Protein AF-A0A9P6WPF7-F1 (afdb_monomer_lite)

Radius of gyration: 39.01 Å; chains: 1; bounding box: 81×75×138 Å

Structure (mmCIF, N/CA/C/O backbone):
data_AF-A0A9P6WPF7-F1
#
_entry.id   AF-A0A9P6WPF7-F1
#
loop_
_atom_site.group_PDB
_atom_site.id
_atom_site.type_symbol
_atom_site.label_atom_id
_atom_site.label_alt_id
_atom_site.label_comp_id
_atom_site.label_asym_id
_atom_site.label_entity_id
_atom_site.label_seq_id
_atom_site.pdbx_PDB_ins_code
_atom_site.Cartn_x
_atom_site.Cartn_y
_atom_site.Cartn_z
_atom_site.occupancy
_atom_site.B_iso_or_equiv
_atom_site.auth_seq_id
_atom_site.auth_comp_id
_atom_site.auth_asym_id
_atom_site.auth_atom_id
_atom_site.pdbx_PDB_model_num
ATOM 1 N N . MET A 1 1 ? -0.784 -3.445 45.641 1.00 51.50 1 MET A N 1
ATOM 2 C CA . MET A 1 1 ? -0.572 -2.788 44.332 1.00 51.50 1 MET A CA 1
ATOM 3 C C . MET A 1 1 ? -0.401 -1.273 44.455 1.00 51.50 1 MET A C 1
ATOM 5 O O . MET A 1 1 ? 0.181 -0.705 43.544 1.00 51.50 1 MET A O 1
ATOM 9 N N . SER A 1 2 ? -0.755 -0.636 45.581 1.00 35.84 2 SER A N 1
ATOM 10 C CA . SER A 1 2 ? -0.239 0.691 45.957 1.00 35.84 2 SER A CA 1
ATOM 11 C C . SER A 1 2 ? 1.287 0.614 46.160 1.00 35.84 2 SER A C 1
ATOM 13 O O . SER A 1 2 ? 1.748 0.142 47.199 1.00 35.84 2 SER A O 1
ATOM 15 N N . GLY A 1 3 ? 2.072 0.942 45.130 1.00 53.19 3 GLY A N 1
ATOM 16 C CA . GLY A 1 3 ? 3.541 0.853 45.170 1.00 53.19 3 GLY A CA 1
ATOM 17 C C . GLY A 1 3 ? 4.231 0.314 43.912 1.00 53.19 3 GLY A C 1
ATOM 18 O O . GLY A 1 3 ? 5.426 0.030 43.970 1.00 53.19 3 GLY A O 1
ATOM 19 N N . TYR A 1 4 ? 3.532 0.143 42.781 1.00 70.38 4 TYR A N 1
ATOM 20 C CA . TYR A 1 4 ? 4.222 -0.135 41.517 1.00 70.38 4 TYR A CA 1
ATOM 21 C C . TYR A 1 4 ? 5.021 1.100 41.087 1.00 70.38 4 TYR A C 1
ATOM 23 O O . TYR A 1 4 ? 4.445 2.156 40.841 1.00 70.38 4 TYR A O 1
ATOM 31 N N . LYS A 1 5 ? 6.346 0.966 41.003 1.00 80.81 5 LYS A N 1
ATOM 32 C CA . LYS A 1 5 ? 7.241 2.013 40.505 1.00 80.81 5 LYS A CA 1
ATOM 33 C C . LYS A 1 5 ? 7.615 1.693 39.060 1.00 80.81 5 LYS A C 1
ATOM 35 O O . LYS A 1 5 ? 8.109 0.590 38.797 1.00 80.81 5 LYS A O 1
ATOM 40 N N . LEU A 1 6 ? 7.365 2.645 38.159 1.00 87.19 6 LEU A N 1
ATOM 41 C CA . LEU A 1 6 ? 7.835 2.572 36.777 1.00 87.19 6 LEU A CA 1
ATOM 42 C C . LEU A 1 6 ? 9.367 2.456 36.765 1.00 87.19 6 LEU A C 1
ATOM 44 O O . LEU A 1 6 ? 10.051 3.111 37.559 1.00 87.19 6 LEU A O 1
ATOM 48 N N . GLN A 1 7 ? 9.892 1.592 35.902 1.00 87.94 7 GLN A N 1
ATOM 49 C CA . GLN A 1 7 ? 11.316 1.579 35.558 1.00 87.94 7 GLN A CA 1
ATOM 50 C C . GLN A 1 7 ? 11.631 2.694 34.551 1.00 87.94 7 GLN A C 1
ATOM 52 O O . GLN A 1 7 ? 10.731 3.257 33.940 1.00 87.94 7 GLN A O 1
ATOM 57 N N . GLU A 1 8 ? 12.912 3.020 34.382 1.00 86.12 8 GLU A N 1
ATOM 58 C CA . GLU A 1 8 ? 13.370 4.094 33.484 1.00 86.12 8 GLU A CA 1
ATOM 59 C C . GLU A 1 8 ? 12.955 3.872 32.017 1.00 86.12 8 GLU A C 1
ATOM 61 O O . GLU A 1 8 ? 12.728 4.820 31.268 1.00 86.12 8 GLU A O 1
ATOM 66 N N . ASN A 1 9 ? 12.794 2.612 31.610 1.00 88.88 9 ASN A N 1
ATOM 67 C CA . ASN A 1 9 ? 12.332 2.219 30.285 1.00 88.88 9 ASN A CA 1
ATOM 68 C C . ASN A 1 9 ? 10.818 1.933 30.211 1.00 88.88 9 ASN A C 1
ATOM 70 O O . ASN A 1 9 ? 10.356 1.327 29.245 1.00 88.88 9 ASN A O 1
ATOM 74 N N . GLU A 1 10 ? 10.038 2.353 31.210 1.00 93.62 10 GLU A N 1
ATOM 75 C CA . GLU A 1 10 ? 8.580 2.223 31.225 1.00 93.62 10 GLU A CA 1
ATOM 76 C C . GLU A 1 10 ? 7.910 3.593 31.119 1.00 93.62 10 GLU A C 1
ATOM 78 O O . GLU A 1 10 ? 8.164 4.486 31.926 1.00 93.62 10 GLU A O 1
ATOM 83 N N . ILE A 1 11 ? 7.008 3.744 30.150 1.00 93.44 11 ILE A N 1
ATOM 84 C CA . ILE A 1 11 ? 6.279 4.988 29.895 1.00 93.44 11 ILE A CA 1
ATOM 85 C C . ILE A 1 11 ? 4.794 4.719 30.081 1.00 93.44 11 ILE A C 1
ATOM 87 O O . ILE A 1 11 ? 4.228 3.844 29.428 1.00 93.44 11 ILE A O 1
ATOM 91 N N . GLN A 1 12 ? 4.157 5.466 30.977 1.00 93.69 12 GLN A N 1
ATOM 92 C CA . GLN A 1 12 ? 2.709 5.441 31.133 1.00 93.69 12 GLN A CA 1
ATOM 93 C C . GLN A 1 12 ? 2.076 6.485 30.217 1.00 93.69 12 GLN A C 1
ATOM 95 O O . GLN A 1 12 ? 2.521 7.629 30.175 1.00 93.69 12 GLN A O 1
ATOM 100 N N . PHE A 1 13 ? 1.030 6.088 29.503 1.00 93.75 13 PHE A N 1
ATOM 101 C CA . PHE A 1 13 ? 0.297 6.944 28.580 1.00 93.75 13 PHE A CA 1
ATOM 102 C C . PHE A 1 13 ? -1.150 6.461 28.465 1.00 93.75 13 PHE A C 1
ATOM 104 O O . PHE A 1 13 ? -1.535 5.442 29.047 1.00 93.75 13 PHE A O 1
ATOM 111 N N . THR A 1 14 ? -1.970 7.211 27.743 1.00 92.31 14 THR A N 1
ATOM 112 C CA . THR A 1 14 ? -3.375 6.877 27.515 1.00 92.31 14 THR A CA 1
ATOM 113 C C . THR A 1 14 ? -3.685 6.894 26.033 1.00 92.31 14 THR A C 1
ATOM 115 O O . THR A 1 14 ? -3.229 7.791 25.328 1.00 92.31 14 THR A O 1
ATOM 118 N N . LEU A 1 15 ? -4.493 5.941 25.591 1.00 88.75 15 LEU A N 1
ATOM 119 C CA . LEU A 1 15 ? -5.036 5.887 24.240 1.00 88.75 15 LEU A CA 1
ATOM 120 C C . LEU A 1 15 ? -6.520 6.275 24.253 1.00 88.75 15 LEU A C 1
ATOM 122 O O . LEU A 1 15 ? -7.205 5.986 25.240 1.00 88.75 15 LEU A O 1
ATOM 126 N N . PRO A 1 16 ? -7.036 6.922 23.197 1.00 82.88 16 PRO A N 1
ATOM 127 C CA . PRO A 1 16 ? -8.453 7.250 23.107 1.00 82.88 16 PRO A CA 1
ATOM 128 C C . PRO A 1 16 ? -9.286 5.966 23.027 1.00 82.88 16 PRO A C 1
ATOM 130 O O . PRO A 1 16 ? -8.989 5.068 22.242 1.00 82.88 16 PRO A O 1
ATOM 133 N N . SER A 1 17 ? -10.336 5.853 23.843 1.00 76.69 17 SER A N 1
ATOM 134 C CA . SER A 1 17 ? -11.240 4.706 23.738 1.00 76.69 17 SER A CA 1
ATOM 135 C C . SER A 1 17 ? -12.196 4.887 22.543 1.00 76.69 17 SER A C 1
ATOM 137 O O . SER A 1 17 ? -12.720 5.983 22.330 1.00 76.69 17 SER A O 1
ATOM 139 N N . PRO A 1 18 ? -12.474 3.841 21.751 1.00 65.69 18 PRO A N 1
ATOM 140 C CA . PRO A 1 18 ? -13.406 3.917 20.628 1.00 65.69 18 PRO A CA 1
ATOM 141 C C . PRO A 1 18 ? -14.865 3.932 21.120 1.00 65.69 18 PRO A C 1
ATOM 143 O O . PRO A 1 18 ? -15.454 2.885 21.366 1.00 65.69 18 PRO A O 1
ATOM 146 N N . ASN A 1 19 ? -15.425 5.127 21.359 1.00 53.88 19 ASN A N 1
ATOM 147 C CA . ASN A 1 19 ? -16.863 5.476 21.388 1.00 53.88 19 ASN A CA 1
ATOM 148 C C . ASN A 1 19 ? -17.053 6.933 21.886 1.00 53.88 19 ASN A C 1
ATOM 150 O O . ASN A 1 19 ? -17.023 7.200 23.080 1.00 53.88 19 ASN A O 1
ATOM 154 N N . LEU A 1 20 ? -17.277 7.858 20.950 1.00 42.47 20 LEU A N 1
ATOM 155 C CA . LEU A 1 20 ? -18.124 9.074 20.944 1.00 42.47 20 LEU A CA 1
ATOM 156 C C . LEU A 1 20 ? -18.211 10.118 22.062 1.00 42.47 20 LEU A C 1
ATOM 158 O O . LEU A 1 20 ? -18.737 11.205 21.810 1.00 42.47 20 LEU A O 1
ATOM 162 N N . ASN A 1 21 ? -17.701 9.874 23.258 1.00 45.72 21 ASN A N 1
ATOM 163 C CA . ASN A 1 21 ? -17.540 10.919 24.258 1.00 45.72 21 ASN A CA 1
ATOM 164 C C . ASN A 1 21 ? -16.046 11.097 24.513 1.00 45.72 21 ASN A C 1
ATOM 166 O O . ASN A 1 21 ? -15.385 10.176 24.978 1.00 45.72 21 ASN A O 1
ATOM 170 N N . SER A 1 22 ? -15.532 12.301 24.244 1.00 50.09 22 SER A N 1
ATOM 171 C CA . SER A 1 22 ? -14.112 12.705 24.281 1.00 50.09 22 SER A CA 1
ATOM 172 C C . SER A 1 22 ? -13.406 12.596 25.649 1.00 50.09 22 SER A C 1
ATOM 174 O O . SER A 1 22 ? -12.402 13.260 25.890 1.00 50.09 22 SER A O 1
ATOM 176 N N . LYS A 1 23 ? -13.945 11.810 26.587 1.00 65.06 23 LYS A N 1
ATOM 177 C CA . LYS A 1 23 ? -13.461 11.664 27.965 1.00 65.06 23 LYS A CA 1
ATOM 178 C C . LYS A 1 23 ? -13.044 10.237 28.327 1.00 65.06 23 LYS A C 1
ATOM 180 O O . LYS A 1 23 ? -12.444 10.065 29.387 1.00 65.06 23 LYS A O 1
ATOM 185 N N . ASP A 1 24 ? -13.354 9.241 27.495 1.00 80.44 24 ASP A N 1
ATOM 186 C CA . ASP A 1 24 ? -12.995 7.849 27.764 1.00 80.44 24 ASP A CA 1
ATOM 187 C C . ASP A 1 24 ? -11.625 7.481 27.185 1.00 80.44 24 ASP A C 1
ATOM 189 O O . ASP A 1 24 ? -11.285 7.836 26.057 1.00 80.44 24 ASP A O 1
ATOM 193 N N . PHE A 1 25 ? -10.824 6.759 27.966 1.00 87.56 25 PHE A N 1
ATOM 194 C CA . PHE A 1 25 ? -9.444 6.443 27.616 1.00 87.56 25 PHE A CA 1
ATOM 195 C C . PHE A 1 25 ? -9.020 5.074 28.141 1.00 87.56 25 PHE A C 1
ATOM 197 O O . PHE A 1 25 ? -9.526 4.581 29.152 1.00 87.56 25 PHE A O 1
ATOM 204 N N . ILE A 1 26 ? -8.040 4.497 27.458 1.00 91.25 26 ILE A N 1
ATOM 205 C CA . ILE A 1 26 ? -7.385 3.231 27.767 1.00 91.25 26 ILE A CA 1
ATOM 206 C C . ILE A 1 26 ? -6.026 3.560 28.384 1.00 91.25 26 ILE A C 1
ATOM 208 O O . ILE A 1 26 ? -5.163 4.159 27.743 1.00 91.25 26 ILE A O 1
ATOM 212 N N . SER A 1 27 ? -5.816 3.180 29.639 1.00 93.06 27 SER A N 1
ATOM 213 C CA . SER A 1 27 ? -4.546 3.351 30.332 1.00 93.06 27 SER A CA 1
ATOM 214 C C . SER A 1 27 ? -3.547 2.286 29.894 1.00 93.06 27 SER A C 1
ATOM 216 O O . SER A 1 27 ? -3.795 1.086 30.039 1.00 93.06 27 SER A O 1
ATOM 218 N N . CYS A 1 28 ? -2.391 2.733 29.413 1.00 95.50 28 CYS A N 1
ATOM 219 C CA . CYS A 1 28 ? -1.332 1.883 28.891 1.00 95.50 28 CYS A CA 1
ATOM 220 C C . CYS A 1 28 ? -0.001 2.138 29.610 1.00 95.50 28 CYS A C 1
ATOM 222 O O . CYS A 1 28 ? 0.278 3.236 30.097 1.00 95.50 28 CYS A O 1
ATOM 224 N N . ILE A 1 29 ? 0.844 1.110 29.661 1.00 96.00 29 ILE A N 1
ATOM 225 C CA . ILE A 1 29 ? 2.268 1.231 29.979 1.00 96.00 29 ILE A CA 1
ATOM 226 C C . ILE A 1 29 ? 3.057 0.559 28.861 1.00 96.00 29 ILE A C 1
ATOM 228 O O . ILE A 1 29 ? 2.926 -0.650 28.661 1.00 96.00 29 ILE A O 1
ATOM 232 N N . LEU A 1 30 ? 3.905 1.332 28.189 1.00 96.06 30 LEU A N 1
ATOM 233 C CA . LEU A 1 30 ? 4.884 0.846 27.225 1.00 96.06 30 LEU A CA 1
ATOM 234 C C . LEU A 1 30 ? 6.189 0.508 27.952 1.00 96.06 30 LEU A C 1
ATOM 236 O O . LEU A 1 30 ? 6.804 1.385 28.553 1.00 96.06 30 LEU A O 1
ATOM 240 N N . CYS A 1 31 ? 6.629 -0.746 27.884 1.00 95.25 31 CYS A N 1
ATOM 241 C CA . CYS A 1 31 ? 8.025 -1.120 28.112 1.00 95.25 31 CYS A CA 1
ATOM 242 C C . CYS A 1 31 ? 8.776 -1.006 26.787 1.00 95.25 31 CYS A C 1
ATOM 244 O O . CYS A 1 31 ? 8.425 -1.709 25.839 1.00 95.25 31 CYS A O 1
ATOM 246 N N . LYS A 1 32 ? 9.793 -0.145 26.730 1.00 92.06 32 LYS A N 1
ATOM 247 C CA . LYS A 1 32 ? 10.680 -0.016 25.566 1.00 92.06 32 LYS A CA 1
ATOM 248 C C . LYS A 1 32 ? 12.044 -0.652 25.848 1.00 92.06 32 LYS A C 1
ATOM 250 O O . LYS A 1 32 ? 12.488 -0.607 27.001 1.00 92.06 32 LYS A O 1
ATOM 255 N N . PRO A 1 33 ? 12.743 -1.182 24.832 1.00 89.06 33 PRO A N 1
ATOM 256 C CA . PRO A 1 33 ? 14.098 -1.702 25.001 1.00 89.06 33 PRO A CA 1
ATOM 257 C C . PRO A 1 33 ? 15.027 -0.686 25.681 1.00 89.06 33 PRO A C 1
ATOM 259 O O . PRO A 1 33 ? 14.962 0.521 25.422 1.00 89.06 33 PRO A O 1
ATOM 262 N N . ASP A 1 34 ? 15.869 -1.164 26.597 1.00 79.19 34 ASP A N 1
ATOM 263 C CA . ASP A 1 34 ? 16.891 -0.329 27.232 1.00 79.19 34 ASP A CA 1
ATOM 264 C C . ASP A 1 34 ? 18.052 -0.116 26.250 1.00 79.19 34 ASP A C 1
ATOM 266 O O . ASP A 1 34 ? 18.613 -1.080 25.729 1.00 79.19 34 ASP A O 1
ATOM 270 N N . LYS A 1 35 ? 18.441 1.147 26.029 1.00 66.69 35 LYS A N 1
ATOM 271 C CA . LYS A 1 35 ? 19.567 1.516 25.153 1.00 66.69 35 LYS A CA 1
ATOM 272 C C . LYS A 1 35 ? 20.894 0.909 25.621 1.00 66.69 35 LYS A C 1
ATOM 274 O O . LYS A 1 35 ? 21.796 0.742 24.809 1.00 66.69 35 LYS A O 1
ATOM 279 N N . ASN A 1 36 ? 21.007 0.577 26.909 1.00 64.62 36 ASN A N 1
ATOM 280 C CA . ASN A 1 36 ? 22.183 -0.060 27.501 1.00 64.62 36 ASN A CA 1
ATOM 281 C C . ASN A 1 36 ? 22.065 -1.594 27.595 1.00 64.62 36 ASN A C 1
ATOM 283 O O . ASN A 1 36 ? 22.955 -2.240 28.158 1.00 64.62 36 ASN A O 1
ATOM 287 N N . SER A 1 37 ? 20.980 -2.196 27.089 1.00 67.00 37 SER A N 1
ATOM 288 C CA . SER A 1 37 ? 20.817 -3.651 27.089 1.00 67.00 37 SER A CA 1
ATOM 289 C C . SER A 1 37 ? 21.796 -4.329 26.126 1.00 67.00 37 SER A C 1
ATOM 291 O O . SER A 1 37 ? 22.165 -3.789 25.087 1.00 67.00 37 SER A O 1
ATOM 293 N N . LYS A 1 38 ? 22.174 -5.574 26.447 1.00 63.97 38 LYS A N 1
ATOM 294 C CA . LYS A 1 38 ? 22.876 -6.470 25.511 1.00 63.97 38 LYS A CA 1
ATOM 295 C C . LYS A 1 38 ? 22.001 -6.885 24.324 1.00 63.97 38 LYS A C 1
ATOM 297 O O . LYS A 1 38 ? 22.535 -7.390 23.341 1.00 63.97 38 LYS A O 1
ATOM 302 N N . TYR A 1 39 ? 20.685 -6.708 24.435 1.00 69.50 39 TYR A N 1
ATOM 303 C CA . TYR A 1 39 ? 19.719 -7.025 23.395 1.00 69.50 39 TYR A CA 1
ATOM 304 C C . TYR A 1 39 ? 19.267 -5.725 22.729 1.00 69.50 39 TYR A C 1
ATOM 306 O O . TYR A 1 39 ? 18.639 -4.896 23.392 1.00 69.50 39 TYR A O 1
ATOM 314 N N . PRO A 1 40 ? 19.626 -5.518 21.455 1.00 68.94 40 PRO A N 1
ATOM 315 C CA . PRO A 1 40 ? 19.309 -4.304 20.731 1.00 68.94 40 PRO A CA 1
ATOM 316 C C . PRO A 1 40 ? 17.810 -4.211 20.478 1.00 68.94 40 PRO A C 1
ATOM 318 O O . PRO A 1 40 ? 17.079 -5.199 20.482 1.00 68.94 40 PRO A O 1
ATOM 321 N N . ASP A 1 41 ? 17.380 -2.987 20.233 1.00 81.50 41 ASP A N 1
ATOM 322 C CA . ASP A 1 41 ? 16.025 -2.656 19.841 1.00 81.50 41 ASP A CA 1
ATOM 323 C C . ASP A 1 41 ? 15.611 -3.365 18.529 1.00 81.50 41 ASP A C 1
ATOM 325 O O . ASP A 1 41 ? 16.417 -3.505 17.604 1.00 81.50 41 ASP A O 1
ATOM 329 N N . THR A 1 42 ? 14.360 -3.827 18.453 1.00 86.88 42 THR A N 1
ATOM 330 C CA . THR A 1 42 ? 13.782 -4.533 17.296 1.00 86.88 42 THR A CA 1
ATOM 331 C C . THR A 1 42 ? 12.507 -3.839 16.812 1.00 86.88 42 THR A C 1
ATOM 333 O O . THR A 1 42 ? 11.985 -2.935 17.463 1.00 86.88 42 THR A O 1
ATOM 336 N N . LEU A 1 43 ? 11.972 -4.266 15.666 1.00 90.38 43 LEU A N 1
ATOM 337 C CA . LEU A 1 43 ? 10.652 -3.832 15.195 1.00 90.38 43 LEU A CA 1
ATOM 338 C C . LEU A 1 43 ? 9.500 -4.696 15.728 1.00 90.38 43 LEU A C 1
ATOM 340 O O . LEU A 1 43 ? 8.368 -4.538 15.282 1.00 90.38 43 LEU A O 1
ATOM 344 N N . ARG A 1 44 ? 9.758 -5.610 16.670 1.00 93.06 44 ARG A N 1
ATOM 345 C CA . ARG A 1 44 ? 8.745 -6.519 17.220 1.00 93.06 44 ARG A CA 1
ATOM 346 C C . ARG A 1 44 ? 8.013 -5.876 18.395 1.00 93.06 44 ARG A C 1
ATOM 348 O O . ARG A 1 44 ? 8.633 -5.253 19.264 1.00 93.06 44 ARG A O 1
ATOM 355 N N . ALA A 1 45 ? 6.706 -6.094 18.467 1.00 96.06 45 ALA A N 1
ATOM 356 C CA . ALA A 1 45 ? 5.873 -5.607 19.554 1.00 96.06 45 ALA A CA 1
ATOM 357 C C . ALA A 1 45 ? 4.909 -6.665 20.105 1.00 96.06 45 ALA A C 1
ATOM 359 O O . ALA A 1 45 ? 4.496 -7.587 19.402 1.00 96.06 45 ALA A O 1
ATOM 360 N N . ALA A 1 46 ? 4.531 -6.503 21.375 1.00 97.75 46 ALA A N 1
ATOM 361 C CA . ALA A 1 46 ? 3.569 -7.362 22.056 1.00 97.75 46 ALA A CA 1
ATOM 362 C C . ALA A 1 46 ? 2.526 -6.564 22.851 1.00 97.75 46 ALA A C 1
ATOM 364 O O . ALA A 1 46 ? 2.836 -5.524 23.440 1.00 97.75 46 ALA A O 1
ATOM 365 N N . ILE A 1 47 ? 1.302 -7.093 22.928 1.00 98.25 47 ILE A N 1
ATOM 366 C CA . ILE A 1 47 ? 0.200 -6.515 23.715 1.00 98.25 47 ILE A CA 1
ATOM 367 C C . ILE A 1 47 ? -0.243 -7.507 24.792 1.00 98.25 47 ILE A C 1
ATOM 369 O O . ILE A 1 47 ? -0.563 -8.662 24.509 1.00 98.25 47 ILE A O 1
ATOM 373 N N . LEU A 1 48 ? -0.262 -7.047 26.042 1.00 98.06 48 LEU A N 1
ATOM 374 C CA . LEU A 1 48 ? -0.569 -7.834 27.235 1.00 98.06 48 LEU A CA 1
ATOM 375 C C . LEU A 1 48 ? -1.847 -7.316 27.904 1.00 98.06 48 LEU A C 1
ATOM 377 O O . LEU A 1 48 ? -1.915 -6.151 28.308 1.00 98.06 48 LEU A O 1
ATOM 381 N N . VAL A 1 49 ? -2.821 -8.210 28.099 1.00 95.88 49 VAL A N 1
ATOM 382 C CA . VAL A 1 49 ? -4.131 -7.902 28.694 1.00 95.88 49 VAL A CA 1
ATOM 383 C C . VAL A 1 49 ? -4.566 -8.941 29.735 1.00 95.88 49 VAL A C 1
ATOM 385 O O . VAL A 1 49 ? -4.270 -10.130 29.636 1.00 95.88 49 VAL A O 1
ATOM 388 N N . HIS A 1 50 ? -5.316 -8.503 30.751 1.00 90.62 50 HIS A N 1
ATOM 389 C CA . HIS A 1 50 ? -5.872 -9.376 31.802 1.00 90.62 50 HIS A CA 1
ATOM 390 C C . HIS A 1 50 ? -7.412 -9.467 31.788 1.00 90.62 50 HIS A C 1
ATOM 392 O O . HIS A 1 50 ? -8.003 -10.411 32.313 1.00 90.62 50 HIS A O 1
ATOM 398 N N . GLY A 1 51 ? -8.118 -8.480 31.243 1.00 81.12 51 GLY A N 1
ATOM 399 C CA . GLY A 1 51 ? -9.579 -8.415 31.358 1.00 81.12 51 GLY A CA 1
ATOM 400 C C . GLY A 1 51 ? -10.053 -7.861 32.714 1.00 81.12 51 GLY A C 1
ATOM 401 O O . GLY A 1 51 ? -9.421 -6.978 33.283 1.00 81.12 51 GLY A O 1
ATOM 402 N N . ILE A 1 52 ? -11.218 -8.305 33.209 1.00 76.81 52 ILE A N 1
ATOM 403 C CA . ILE A 1 52 ? -11.898 -7.675 34.359 1.00 76.81 52 ILE A CA 1
ATOM 404 C C . ILE A 1 52 ? -11.358 -8.159 35.717 1.00 76.81 52 ILE A C 1
ATOM 406 O O . ILE A 1 52 ? -11.112 -9.348 35.912 1.00 76.81 52 ILE A O 1
ATOM 410 N N . GLY A 1 53 ? -11.195 -7.236 36.674 1.00 68.25 53 GLY A N 1
ATOM 411 C CA . GLY A 1 53 ? -10.807 -7.535 38.062 1.00 68.25 53 GLY A CA 1
ATOM 412 C C . GLY A 1 53 ? -9.297 -7.601 38.334 1.00 68.25 53 GLY A C 1
ATOM 413 O O . GLY A 1 53 ? -8.897 -7.670 39.498 1.00 68.25 53 GLY A O 1
ATOM 414 N N . GLY A 1 54 ? -8.459 -7.525 37.296 1.00 75.00 54 GLY A N 1
ATOM 415 C CA . GLY A 1 54 ? -7.001 -7.436 37.400 1.00 75.00 54 GLY A CA 1
ATOM 416 C C . GLY A 1 54 ? -6.469 -6.139 36.795 1.00 75.00 54 GLY A C 1
ATOM 417 O O . GLY A 1 54 ? -7.019 -5.639 35.824 1.00 75.00 54 GLY A O 1
ATOM 418 N N . HIS A 1 55 ? -5.404 -5.600 37.383 1.00 88.19 55 HIS A N 1
ATOM 419 C CA . HIS A 1 55 ? -4.679 -4.440 36.859 1.00 88.19 55 HIS A CA 1
ATOM 420 C C . HIS A 1 55 ? -3.631 -4.877 35.825 1.00 88.19 55 HIS A C 1
ATOM 422 O O . HIS A 1 55 ? -3.028 -5.937 36.007 1.00 88.19 55 HIS A O 1
ATOM 428 N N . LYS A 1 56 ? -3.297 -4.040 34.839 1.00 91.19 56 LYS A N 1
ATOM 429 C CA . LYS A 1 56 ? -2.241 -4.256 33.822 1.00 91.19 56 LYS A CA 1
ATOM 430 C C . LYS A 1 56 ? -0.852 -4.669 34.350 1.00 91.19 56 LYS A C 1
ATOM 432 O O . LYS A 1 56 ? -0.033 -5.189 33.600 1.00 91.19 56 LYS A O 1
ATOM 437 N N . ASN A 1 57 ? -0.584 -4.505 35.652 1.00 90.44 57 ASN A N 1
ATOM 438 C CA . ASN A 1 57 ? 0.655 -4.951 36.320 1.00 90.44 57 ASN A CA 1
ATOM 439 C C . ASN A 1 57 ? 0.524 -6.216 37.185 1.00 90.44 57 ASN A C 1
ATOM 441 O O . ASN A 1 57 ? 1.501 -6.601 37.834 1.00 90.44 57 ASN A O 1
ATOM 445 N N . THR A 1 58 ? -0.652 -6.837 37.249 1.00 88.06 58 THR A N 1
ATOM 446 C CA . THR A 1 58 ? -0.889 -8.015 38.092 1.00 88.06 58 THR A CA 1
ATOM 447 C C . THR A 1 58 ? -0.231 -9.281 37.533 1.00 88.06 58 THR A C 1
ATOM 449 O O . THR A 1 58 ? 0.187 -9.340 36.374 1.00 88.06 58 THR A O 1
ATOM 452 N N . CYS A 1 59 ? -0.162 -10.311 38.377 1.00 90.12 59 CYS A N 1
ATOM 453 C CA . CYS A 1 59 ? 0.379 -11.626 38.045 1.00 90.12 59 CYS A CA 1
ATOM 454 C C . CYS A 1 59 ? 1.798 -11.523 37.444 1.00 90.12 59 CYS A C 1
ATOM 456 O O . CYS A 1 59 ? 2.702 -10.941 38.054 1.00 90.12 59 CYS A O 1
ATOM 458 N N . TYR A 1 60 ? 2.001 -12.108 36.265 1.00 94.75 60 TYR A N 1
ATOM 459 C CA . TYR A 1 60 ? 3.282 -12.174 35.572 1.00 94.75 60 TYR A CA 1
ATOM 460 C C . TYR A 1 60 ? 3.458 -11.048 34.546 1.00 94.75 60 TYR A C 1
ATOM 462 O O . TYR A 1 60 ? 4.570 -10.864 34.063 1.00 94.75 60 TYR A O 1
ATOM 470 N N . LEU A 1 61 ? 2.412 -10.270 34.231 1.00 95.31 61 LEU A N 1
ATOM 471 C CA . LEU A 1 61 ? 2.398 -9.351 33.083 1.00 95.31 61 LEU A CA 1
ATOM 472 C C . LEU A 1 61 ? 3.513 -8.303 33.147 1.00 95.31 61 LEU A C 1
ATOM 474 O O . LEU A 1 61 ? 4.201 -8.067 32.160 1.00 95.31 61 LEU A O 1
ATOM 478 N N . SER A 1 62 ? 3.744 -7.710 34.321 1.00 94.25 62 SER A N 1
ATOM 479 C CA . SER A 1 62 ? 4.813 -6.719 34.496 1.00 94.25 62 SER A CA 1
ATOM 480 C C . SER A 1 62 ? 6.216 -7.318 34.432 1.00 94.25 62 SER A C 1
ATOM 482 O O . SER A 1 62 ? 7.122 -6.720 33.856 1.00 94.25 62 SER A O 1
ATOM 484 N N . LYS A 1 63 ? 6.393 -8.519 34.991 1.00 94.00 63 LYS A N 1
ATOM 485 C CA . LYS A 1 63 ? 7.656 -9.265 34.931 1.00 94.00 63 LYS A CA 1
ATOM 486 C C . LYS A 1 63 ? 7.968 -9.673 33.489 1.00 94.00 63 LYS A C 1
ATOM 488 O O . LYS A 1 63 ? 9.100 -9.514 33.048 1.00 94.00 63 LYS A O 1
ATOM 493 N N . LEU A 1 64 ? 6.954 -10.131 32.757 1.00 97.00 64 LEU A N 1
ATOM 494 C CA . LEU A 1 64 ? 7.060 -10.531 31.361 1.00 97.00 64 LEU A CA 1
ATOM 495 C C . LEU A 1 64 ? 7.362 -9.343 30.448 1.00 97.00 64 LEU A C 1
ATOM 497 O O . LEU A 1 64 ? 8.300 -9.432 29.670 1.00 97.00 64 LEU A O 1
ATOM 501 N N . ALA A 1 65 ? 6.640 -8.225 30.574 1.00 96.38 65 ALA A N 1
ATOM 502 C CA . ALA A 1 65 ? 6.874 -7.048 29.733 1.00 96.38 65 ALA A CA 1
ATOM 503 C C . ALA A 1 65 ? 8.319 -6.540 29.840 1.00 96.38 65 ALA A C 1
ATOM 505 O O . ALA A 1 65 ? 8.976 -6.308 28.829 1.00 96.38 65 ALA A O 1
ATOM 506 N N . ARG A 1 66 ? 8.847 -6.467 31.067 1.00 92.94 66 ARG A N 1
ATOM 507 C CA . ARG A 1 66 ? 10.251 -6.113 31.320 1.00 92.94 66 ARG A CA 1
ATOM 508 C C . ARG A 1 66 ? 11.213 -7.140 30.737 1.00 92.94 66 ARG A C 1
ATOM 510 O O . ARG A 1 66 ? 12.231 -6.760 30.176 1.00 92.94 66 ARG A O 1
ATOM 517 N N . LYS A 1 67 ? 10.894 -8.431 30.849 1.00 93.44 67 LYS A N 1
ATOM 518 C CA . LYS A 1 67 ? 11.731 -9.509 30.315 1.00 93.44 67 LYS A CA 1
ATOM 519 C C . LYS A 1 67 ? 11.798 -9.472 28.787 1.00 93.44 67 LYS A C 1
ATOM 521 O O . LYS A 1 67 ? 12.892 -9.433 28.249 1.00 93.44 67 LYS A O 1
ATOM 526 N N . LEU A 1 68 ? 10.660 -9.410 28.100 1.00 94.88 68 LEU A N 1
ATOM 527 C CA . LEU A 1 68 ? 10.596 -9.303 26.636 1.00 94.88 68 LEU A CA 1
ATOM 528 C C . LEU A 1 68 ? 11.316 -8.045 26.132 1.00 94.88 68 LEU A C 1
ATOM 530 O O . LEU A 1 68 ? 12.109 -8.102 25.198 1.00 94.88 68 LEU A O 1
ATOM 534 N N . SER A 1 69 ? 11.108 -6.915 26.805 1.00 93.44 69 SER A N 1
ATOM 535 C CA . SER A 1 69 ? 11.771 -5.661 26.461 1.00 93.44 69 SER A CA 1
ATOM 536 C C . SER A 1 69 ? 13.286 -5.701 26.673 1.00 93.44 69 SER A C 1
ATOM 538 O O . SER A 1 69 ? 14.027 -5.208 25.827 1.00 93.44 69 SER A O 1
ATOM 540 N N . ASN A 1 70 ? 13.760 -6.266 27.785 1.00 89.50 70 ASN A N 1
ATOM 541 C CA . ASN A 1 70 ? 15.181 -6.241 28.135 1.00 89.50 70 ASN A CA 1
ATOM 542 C C . ASN A 1 70 ? 15.973 -7.375 27.483 1.00 89.50 70 ASN A C 1
ATOM 544 O O . ASN A 1 70 ? 17.155 -7.190 27.213 1.00 89.50 70 ASN A O 1
ATOM 548 N N . GLU A 1 71 ? 15.353 -8.535 27.261 1.00 89.38 71 GLU A N 1
ATOM 549 C CA . GLU A 1 71 ? 16.017 -9.752 26.778 1.00 89.38 71 GLU A CA 1
ATOM 550 C C . GLU A 1 71 ? 15.708 -10.087 25.313 1.00 89.38 71 GLU A C 1
ATOM 552 O O . GLU A 1 71 ? 16.333 -10.981 24.757 1.00 89.38 71 GLU A O 1
ATOM 557 N N . GLN A 1 72 ? 14.745 -9.409 24.679 1.00 89.69 72 GLN A N 1
ATOM 558 C CA . GLN A 1 72 ? 14.377 -9.658 23.274 1.00 89.69 72 GLN A CA 1
ATOM 559 C C . GLN A 1 72 ? 14.215 -8.380 22.449 1.00 89.69 72 GLN A C 1
ATOM 561 O O . GLN A 1 72 ? 13.854 -8.464 21.278 1.00 89.69 72 GLN A O 1
ATOM 566 N N . GLY A 1 73 ? 14.448 -7.205 23.045 1.00 89.88 73 GLY A N 1
ATOM 567 C CA . GLY A 1 73 ? 14.345 -5.930 22.339 1.00 89.88 73 GLY A CA 1
ATOM 568 C C . GLY A 1 73 ? 12.939 -5.622 21.816 1.00 89.88 73 GLY A C 1
ATOM 569 O O . GLY A 1 73 ? 12.806 -4.910 20.824 1.00 89.88 73 GLY A O 1
ATOM 570 N N . MET A 1 74 ? 11.891 -6.168 22.443 1.00 93.25 74 MET A N 1
ATOM 571 C CA . MET A 1 74 ? 10.500 -5.936 22.037 1.00 93.25 74 MET A CA 1
ATOM 572 C C . MET A 1 74 ? 9.910 -4.682 22.686 1.00 93.25 74 MET A C 1
ATOM 574 O O . MET A 1 74 ? 10.164 -4.395 23.859 1.00 93.25 74 MET A O 1
ATOM 578 N N . TYR A 1 75 ? 9.018 -4.003 21.970 1.00 95.19 75 TYR A N 1
ATOM 579 C CA . TYR A 1 75 ? 8.124 -3.007 22.562 1.00 95.19 75 TYR A CA 1
ATOM 580 C C . TYR A 1 75 ? 6.894 -3.694 23.131 1.00 95.19 75 TYR A C 1
ATOM 582 O O . TYR A 1 75 ? 6.181 -4.397 22.420 1.00 95.19 75 TYR A O 1
ATOM 590 N N . VAL A 1 76 ? 6.619 -3.501 24.417 1.00 97.44 76 VAL A N 1
ATOM 591 C CA . VAL A 1 76 ? 5.529 -4.228 25.074 1.00 97.44 76 VAL A CA 1
ATOM 592 C C . VAL A 1 76 ? 4.538 -3.273 25.701 1.00 97.44 76 VAL A C 1
ATOM 594 O O . VAL A 1 76 ? 4.861 -2.584 26.670 1.00 97.44 76 VAL A O 1
ATOM 597 N N . ILE A 1 77 ? 3.308 -3.276 25.193 1.00 97.38 77 ILE A N 1
ATOM 598 C CA . ILE A 1 77 ? 2.189 -2.570 25.809 1.00 97.38 77 ILE A CA 1
ATOM 599 C C . ILE A 1 77 ? 1.506 -3.495 26.806 1.00 97.38 77 ILE A C 1
ATOM 601 O O . ILE A 1 77 ? 1.079 -4.600 26.481 1.00 97.38 77 ILE A O 1
ATOM 605 N N . ARG A 1 78 ? 1.339 -3.004 28.031 1.00 96.75 78 ARG A N 1
ATOM 606 C CA . ARG A 1 78 ? 0.339 -3.517 28.970 1.00 96.75 78 ARG A CA 1
ATOM 607 C C . ARG A 1 78 ? -0.784 -2.505 29.050 1.00 96.75 78 ARG A C 1
ATOM 609 O O . ARG A 1 78 ? -0.512 -1.336 29.322 1.00 96.75 78 ARG A O 1
ATOM 616 N N . MET A 1 79 ? -2.018 -2.944 28.865 1.00 94.94 79 MET A N 1
ATOM 617 C CA . MET A 1 79 ? -3.173 -2.048 28.874 1.00 94.94 79 MET A CA 1
ATOM 618 C C . MET A 1 79 ? -4.268 -2.541 29.811 1.00 94.94 79 MET A C 1
ATOM 620 O O . MET A 1 79 ? -4.458 -3.744 30.007 1.00 94.94 79 MET A O 1
ATOM 624 N N . ASP A 1 80 ? -4.991 -1.587 30.382 1.00 92.44 80 ASP A N 1
ATOM 625 C CA . ASP A 1 80 ? -6.288 -1.833 30.991 1.00 92.44 80 ASP A CA 1
ATOM 626 C C . ASP A 1 80 ? -7.373 -1.479 29.968 1.00 92.44 80 ASP A C 1
ATOM 628 O O . ASP A 1 80 ? -7.367 -0.383 29.413 1.00 92.44 80 ASP A O 1
ATOM 632 N N . PHE A 1 81 ? -8.343 -2.365 29.754 1.00 91.12 81 PHE A N 1
ATOM 633 C CA . PHE A 1 81 ? -9.549 -2.022 28.991 1.00 91.12 81 PHE A CA 1
ATOM 634 C C . PHE A 1 81 ? -10.269 -0.820 29.606 1.00 91.12 81 PHE A C 1
ATOM 636 O O . PHE A 1 81 ? -10.116 -0.557 30.808 1.00 91.12 81 PHE A O 1
ATOM 643 N N . ARG A 1 82 ? -11.106 -0.129 28.828 1.00 86.88 82 ARG A N 1
ATOM 644 C CA . ARG A 1 82 ? -12.004 0.897 29.379 1.00 86.88 82 ARG A CA 1
ATOM 645 C C . ARG A 1 82 ? -12.772 0.331 30.584 1.00 86.88 82 ARG A C 1
ATOM 647 O O . ARG A 1 82 ? -13.037 -0.863 30.666 1.00 86.88 82 ARG A O 1
ATOM 654 N N . ASN A 1 83 ? -13.095 1.144 31.578 1.00 83.25 83 ASN A N 1
ATOM 655 C CA . ASN A 1 83 ? -13.742 0.734 32.835 1.00 83.25 83 ASN A CA 1
ATOM 656 C C . ASN A 1 83 ? -12.949 -0.241 33.736 1.00 83.25 83 ASN A C 1
ATOM 658 O O . ASN A 1 83 ? -13.493 -0.770 34.711 1.00 83.25 83 ASN A O 1
ATOM 662 N N . CYS A 1 84 ? -11.674 -0.510 33.451 1.00 86.31 84 CYS A N 1
ATOM 663 C CA . CYS A 1 84 ? -10.806 -1.368 34.264 1.00 86.31 84 CYS A CA 1
ATOM 664 C C . CYS A 1 84 ? -9.521 -0.648 34.677 1.00 86.31 84 CYS A C 1
ATOM 666 O O . CYS A 1 84 ? -9.048 0.235 33.973 1.00 86.31 84 CYS A O 1
ATOM 668 N N . GLY A 1 85 ? -8.949 -1.048 35.817 1.00 87.62 85 GLY A N 1
ATOM 669 C CA . GLY A 1 85 ? -7.662 -0.533 36.281 1.00 87.62 85 GLY A CA 1
ATOM 670 C C . GLY A 1 85 ? -7.637 0.991 36.367 1.00 87.62 85 GLY A C 1
ATOM 671 O O . GLY A 1 85 ? -8.459 1.584 37.066 1.00 87.62 85 GLY A O 1
ATOM 672 N N . ASP A 1 86 ? -6.697 1.606 35.655 1.00 88.44 86 ASP A N 1
ATOM 673 C CA . ASP A 1 86 ? -6.559 3.068 35.628 1.00 88.44 86 ASP A CA 1
ATOM 674 C C . ASP A 1 86 ? -7.209 3.721 34.391 1.00 88.44 86 ASP A C 1
ATOM 676 O O . ASP A 1 86 ? -7.000 4.908 34.153 1.00 88.44 86 ASP A O 1
ATOM 680 N N . SER A 1 87 ? -7.951 2.963 33.576 1.00 89.00 87 SER A N 1
ATOM 681 C CA . SER A 1 87 ? -8.715 3.475 32.427 1.00 89.00 87 SER A CA 1
ATOM 682 C C . SER A 1 87 ? -9.995 4.192 32.867 1.00 89.00 87 SER A C 1
ATOM 684 O O . SER A 1 87 ? -10.438 4.065 34.013 1.00 89.00 87 SER A O 1
ATOM 686 N N . SER A 1 88 ? -10.630 4.937 31.958 1.00 84.81 88 SER A N 1
ATOM 687 C CA . SER A 1 88 ? -11.830 5.720 32.283 1.00 84.81 88 SER A CA 1
ATOM 688 C C . SER A 1 88 ? -12.982 4.856 32.809 1.00 84.81 88 SER A C 1
ATOM 690 O O . SER A 1 88 ? -13.176 3.724 32.377 1.00 84.81 88 SER A O 1
ATOM 692 N N . LYS A 1 89 ? -13.780 5.376 33.750 1.00 78.88 89 LYS A N 1
ATOM 693 C CA . LYS A 1 89 ? -14.898 4.631 34.354 1.00 78.88 89 LYS A CA 1
ATOM 694 C C . LYS A 1 89 ? -16.204 4.847 33.603 1.00 78.88 89 LYS A C 1
ATOM 696 O O . LYS A 1 89 ? -16.694 5.970 33.522 1.00 78.88 89 LYS A O 1
ATOM 701 N N . THR A 1 90 ? -16.849 3.759 33.195 1.00 67.62 90 THR A N 1
ATOM 702 C CA . THR A 1 90 ? -18.158 3.785 32.529 1.00 67.62 90 THR A CA 1
ATOM 703 C C . THR A 1 90 ? -19.217 3.225 33.480 1.00 67.62 90 THR A C 1
ATOM 705 O O . THR A 1 90 ? -19.263 2.019 33.697 1.00 67.62 90 THR A O 1
ATOM 708 N N . GLY A 1 91 ? -20.060 4.086 34.066 1.00 70.12 91 GLY A N 1
ATOM 709 C CA . GLY A 1 91 ? -20.964 3.779 35.194 1.00 70.12 91 GLY A CA 1
ATOM 710 C C . GLY A 1 91 ? -21.793 2.480 35.102 1.00 70.12 91 GLY A C 1
ATOM 711 O O . GLY A 1 91 ? -21.310 1.392 35.387 1.00 70.12 91 GLY A O 1
ATOM 712 N N . LYS A 1 92 ? -23.094 2.570 34.788 1.00 73.44 92 LYS A N 1
ATOM 713 C CA . LYS A 1 92 ? -23.979 1.381 34.708 1.00 73.44 92 LYS A CA 1
ATOM 714 C C . LYS A 1 92 ? -23.907 0.636 33.369 1.00 73.44 92 LYS A C 1
ATOM 716 O O . LYS A 1 92 ? -24.582 -0.376 33.210 1.00 73.44 92 LYS A O 1
ATOM 721 N N . VAL A 1 93 ? -23.137 1.152 32.412 1.00 72.88 93 VAL A N 1
ATOM 722 C CA . VAL A 1 93 ? -23.105 0.660 31.026 1.00 72.88 93 VAL A CA 1
ATOM 723 C C . VAL A 1 93 ? -22.179 -0.558 30.881 1.00 72.88 93 VAL A C 1
ATOM 725 O O . VAL A 1 93 ? -22.520 -1.473 30.134 1.00 72.88 93 VAL A O 1
ATOM 728 N N . GLY A 1 94 ? -21.093 -0.631 31.670 1.00 79.94 94 GLY A N 1
ATOM 729 C CA . GLY A 1 94 ? -20.125 -1.740 31.632 1.00 79.94 94 GLY A CA 1
ATOM 730 C C . GLY A 1 94 ? -19.370 -1.812 30.304 1.00 79.94 94 GLY A C 1
ATOM 731 O O . GLY A 1 94 ? -19.436 -0.876 29.509 1.00 79.94 94 GLY A O 1
ATOM 732 N N . ARG A 1 95 ? -18.677 -2.927 30.047 1.00 86.12 95 ARG A N 1
ATOM 733 C CA . ARG A 1 95 ? -18.026 -3.201 28.752 1.00 86.12 95 ARG A CA 1
ATOM 734 C C . ARG A 1 95 ? -18.308 -4.605 28.239 1.00 86.12 95 ARG A C 1
ATOM 736 O O . ARG A 1 95 ? -18.367 -5.564 29.004 1.00 86.12 95 ARG A O 1
ATOM 743 N N . THR A 1 96 ? -18.468 -4.738 26.932 1.00 88.81 96 THR A N 1
ATOM 744 C CA . THR A 1 96 ? -18.687 -6.034 26.271 1.00 88.81 96 THR A CA 1
ATOM 745 C C . THR A 1 96 ? -17.414 -6.526 25.590 1.00 88.81 96 THR A C 1
ATOM 747 O O . THR A 1 96 ? -16.497 -5.741 25.378 1.00 88.81 96 THR A O 1
ATOM 750 N N . LEU A 1 97 ? -17.377 -7.799 25.185 1.00 88.19 97 LEU A N 1
ATOM 751 C CA . LEU A 1 97 ? -16.280 -8.337 24.365 1.00 88.19 97 LEU A CA 1
ATOM 752 C C . LEU A 1 97 ? -16.022 -7.519 23.096 1.00 88.19 97 LEU A C 1
ATOM 754 O O . LEU A 1 97 ? -14.876 -7.339 22.710 1.00 88.19 97 LEU A O 1
ATOM 758 N N . GLN A 1 98 ? -17.074 -6.975 22.479 1.00 88.00 98 GLN A N 1
ATOM 759 C CA . GLN A 1 98 ? -16.919 -6.091 21.328 1.00 88.00 98 GLN A CA 1
ATOM 760 C C . GLN A 1 98 ? -16.094 -4.848 21.688 1.00 88.00 98 GLN A C 1
ATOM 762 O O . GLN A 1 98 ? -15.188 -4.478 20.954 1.00 88.00 98 GLN A O 1
ATOM 767 N N . ASN A 1 99 ? -16.342 -4.247 22.856 1.00 88.88 99 ASN A N 1
ATOM 768 C CA . ASN A 1 99 ? -15.561 -3.098 23.318 1.00 88.88 99 ASN A CA 1
ATOM 769 C C . ASN A 1 99 ? -14.110 -3.464 23.635 1.00 88.88 99 ASN A C 1
ATOM 771 O O . ASN A 1 99 ? -13.222 -2.637 23.443 1.00 88.88 99 ASN A O 1
ATOM 775 N N . ASP A 1 100 ? -13.876 -4.696 24.085 1.00 91.62 100 ASP A N 1
ATOM 776 C CA . ASP A 1 100 ? -12.538 -5.220 24.354 1.00 91.62 100 ASP A CA 1
ATOM 777 C C . ASP A 1 100 ? -11.746 -5.371 23.042 1.00 91.62 100 ASP A C 1
ATOM 779 O O . ASP A 1 100 ? -10.587 -4.962 22.964 1.00 91.62 100 ASP A O 1
ATOM 783 N N . ILE A 1 101 ? -12.392 -5.873 21.982 1.00 91.25 101 ILE A N 1
ATOM 784 C CA . ILE A 1 101 ? -11.810 -5.960 20.632 1.00 91.25 101 ILE A CA 1
ATOM 785 C C . ILE A 1 101 ? -11.477 -4.565 20.095 1.00 91.25 101 ILE A C 1
ATOM 787 O O . ILE A 1 101 ? -10.372 -4.353 19.598 1.00 91.25 101 ILE A O 1
ATOM 791 N N . GLU A 1 102 ? -12.399 -3.608 20.221 1.00 88.69 102 GLU A N 1
ATOM 792 C CA . GLU A 1 102 ? -12.168 -2.231 19.776 1.00 88.69 102 GLU A CA 1
ATOM 793 C C . GLU A 1 102 ? -10.994 -1.581 20.541 1.00 88.69 102 GLU A C 1
ATOM 795 O O . GLU A 1 102 ? -10.129 -0.954 19.932 1.00 88.69 102 GLU A O 1
ATOM 800 N N . ASP A 1 103 ? -10.915 -1.760 21.866 1.00 92.00 103 ASP A N 1
ATOM 801 C CA . ASP A 1 103 ? -9.816 -1.232 22.688 1.00 92.00 103 ASP A CA 1
ATOM 802 C C . ASP A 1 103 ? -8.459 -1.830 22.272 1.00 92.00 103 ASP A C 1
ATOM 804 O O . ASP A 1 103 ? -7.455 -1.119 22.186 1.00 92.00 103 ASP A O 1
ATOM 808 N N . MET A 1 104 ? -8.420 -3.135 21.980 1.00 94.50 104 MET A N 1
ATOM 809 C CA . MET A 1 104 ? -7.222 -3.793 21.451 1.00 94.50 104 MET A CA 1
ATOM 810 C C . MET A 1 104 ? -6.848 -3.284 20.057 1.00 94.50 104 MET A C 1
ATOM 812 O O . MET A 1 104 ? -5.661 -3.117 19.781 1.00 94.50 104 MET A O 1
ATOM 816 N N . ASN A 1 105 ? -7.826 -3.000 19.193 1.00 91.12 105 ASN A N 1
ATOM 817 C CA . ASN A 1 105 ? -7.576 -2.420 17.875 1.00 91.12 105 ASN A CA 1
ATOM 818 C C . ASN A 1 105 ? -6.902 -1.052 17.958 1.00 91.12 105 ASN A C 1
ATOM 820 O O . ASN A 1 105 ? -6.016 -0.778 17.149 1.00 91.12 105 ASN A O 1
ATOM 824 N N . VAL A 1 106 ? -7.250 -0.228 18.948 1.00 90.06 106 VAL A N 1
ATOM 825 C CA . VAL A 1 106 ? -6.561 1.049 19.175 1.00 90.06 106 VAL A CA 1
ATOM 826 C C . VAL A 1 106 ? -5.102 0.824 19.568 1.00 90.06 106 VAL A C 1
ATOM 828 O O . VAL A 1 106 ? -4.215 1.439 18.982 1.00 90.06 106 VAL A O 1
ATOM 831 N N . ALA A 1 107 ? -4.824 -0.086 20.506 1.00 92.75 107 ALA A N 1
ATOM 832 C CA . ALA A 1 107 ? -3.447 -0.385 20.910 1.00 92.75 107 ALA A CA 1
ATOM 833 C C . ALA A 1 107 ? -2.611 -0.999 19.774 1.00 92.75 107 ALA A C 1
ATOM 835 O O . ALA A 1 107 ? -1.453 -0.622 19.595 1.00 92.75 107 ALA A O 1
ATOM 836 N N . TYR A 1 108 ? -3.201 -1.908 18.992 1.00 94.25 108 TYR A N 1
ATOM 837 C CA . TYR A 1 108 ? -2.573 -2.492 17.807 1.00 94.25 108 TYR A CA 1
ATOM 838 C C . TYR A 1 108 ? -2.231 -1.409 16.781 1.00 94.25 108 TYR A C 1
ATOM 840 O O . TYR A 1 108 ? -1.075 -1.279 16.393 1.00 94.25 108 TYR A O 1
ATOM 848 N N . SER A 1 109 ? -3.218 -0.595 16.398 1.00 87.00 109 SER A N 1
ATOM 849 C CA . SER A 1 109 ? -3.052 0.414 15.344 1.00 87.00 109 SER A CA 1
ATOM 850 C C . SER A 1 109 ? -2.080 1.514 15.765 1.00 87.00 109 SER A C 1
ATOM 852 O O . SER A 1 109 ? -1.290 1.986 14.957 1.00 87.00 109 SER A O 1
ATOM 854 N N . TRP A 1 110 ? -2.060 1.874 17.052 1.00 89.12 110 TRP A N 1
ATOM 855 C CA . TRP A 1 110 ? -1.062 2.798 17.584 1.00 89.12 110 TRP A CA 1
ATOM 856 C C . TRP A 1 110 ? 0.368 2.262 17.418 1.00 89.12 110 TRP A C 1
ATOM 858 O O . TRP A 1 110 ? 1.248 3.014 17.015 1.00 89.12 110 TRP A O 1
ATOM 868 N N . LEU A 1 111 ? 0.618 0.970 17.665 1.00 90.44 111 LEU A N 1
ATOM 869 C CA . LEU A 1 111 ? 1.944 0.370 17.453 1.00 90.44 111 LEU A CA 1
ATOM 870 C C . LEU A 1 111 ? 2.321 0.291 15.964 1.00 90.44 111 LEU A C 1
ATOM 872 O O . LEU A 1 111 ? 3.467 0.572 15.611 1.00 90.44 111 LEU A O 1
ATOM 876 N N . THR A 1 112 ? 1.383 -0.075 15.089 1.00 87.38 112 THR A N 1
ATOM 877 C CA . THR A 1 112 ? 1.671 -0.263 13.656 1.00 87.38 112 THR A CA 1
ATOM 878 C C . THR A 1 112 ? 1.787 1.050 12.885 1.00 87.38 112 THR A C 1
ATOM 880 O O . THR A 1 112 ? 2.550 1.120 11.926 1.00 87.38 112 THR A O 1
ATOM 883 N N . ASN A 1 113 ? 1.108 2.110 13.330 1.00 77.62 113 ASN A N 1
ATOM 884 C CA . ASN A 1 113 ? 1.035 3.390 12.614 1.00 77.62 113 ASN A CA 1
ATOM 885 C C . ASN A 1 113 ? 2.053 4.425 13.123 1.00 77.62 113 ASN A C 1
ATOM 887 O O . ASN A 1 113 ? 1.873 5.624 12.934 1.00 77.62 113 ASN A O 1
ATOM 891 N N . GLY A 1 114 ? 3.124 3.986 13.790 1.00 72.06 114 GLY A N 1
ATOM 892 C CA . GLY A 1 114 ? 4.197 4.884 14.228 1.00 72.06 114 GLY A CA 1
ATOM 893 C C . GLY A 1 114 ? 4.003 5.514 15.608 1.00 72.06 114 GLY A C 1
ATOM 894 O O . GLY A 1 114 ? 4.775 6.386 15.990 1.00 72.06 114 GLY A O 1
ATOM 895 N N . GLY A 1 115 ? 3.012 5.092 16.393 1.00 67.25 115 GLY A N 1
ATOM 896 C CA . GLY A 1 115 ? 2.555 5.804 17.594 1.00 67.25 115 GLY A CA 1
ATOM 897 C C . GLY A 1 115 ? 3.608 6.092 18.672 1.00 67.25 115 GLY A C 1
ATOM 898 O O . GLY A 1 115 ? 3.413 7.004 19.476 1.00 67.25 115 GLY A O 1
ATOM 899 N N . PHE A 1 116 ? 4.739 5.384 18.692 1.00 79.88 116 PHE A N 1
ATOM 900 C CA . PHE A 1 116 ? 5.889 5.722 19.530 1.00 79.88 116 PHE A CA 1
ATOM 901 C C . PHE A 1 116 ? 7.040 6.263 18.675 1.00 79.88 116 PHE A C 1
ATOM 903 O O . PHE A 1 116 ? 7.656 5.505 17.933 1.00 79.88 116 PHE A O 1
ATOM 910 N N . GLU A 1 117 ? 7.355 7.557 18.800 1.00 82.44 117 GLU A N 1
ATOM 911 C CA . GLU A 1 117 ? 8.475 8.206 18.085 1.00 82.44 117 GLU A CA 1
ATOM 912 C C . GLU A 1 117 ? 8.437 8.005 16.548 1.00 82.44 117 GLU A C 1
ATOM 914 O O . GLU A 1 117 ? 9.481 7.907 15.910 1.00 82.44 117 GLU A O 1
ATOM 919 N N . ASN A 1 118 ? 7.241 7.929 15.944 1.00 71.50 118 ASN A N 1
ATOM 920 C CA . ASN A 1 118 ? 7.014 7.626 14.518 1.00 71.50 118 ASN A CA 1
ATOM 921 C C . ASN A 1 118 ? 7.550 6.256 14.065 1.00 71.50 118 ASN A C 1
ATOM 923 O O . ASN A 1 118 ? 7.709 6.000 12.871 1.00 71.50 118 ASN A O 1
ATOM 927 N N . LYS A 1 119 ? 7.806 5.340 15.006 1.00 79.69 119 LYS A N 1
ATOM 928 C CA . LYS A 1 119 ? 8.340 4.009 14.718 1.00 79.69 119 LYS A CA 1
ATOM 929 C C . LYS A 1 119 ? 7.215 3.016 14.429 1.00 79.69 119 LYS A C 1
ATOM 931 O O . LYS A 1 119 ? 6.482 2.633 15.339 1.00 79.69 119 LYS A O 1
ATOM 936 N N . LYS A 1 120 ? 7.075 2.601 13.164 1.00 85.19 120 LYS A N 1
ATOM 937 C CA . LYS A 1 120 ? 6.127 1.555 12.741 1.00 85.19 120 LYS A CA 1
ATOM 938 C C . LYS A 1 120 ? 6.628 0.187 13.224 1.00 85.19 120 LYS A C 1
ATOM 940 O O . LYS A 1 120 ? 7.751 -0.207 12.910 1.00 85.19 120 LYS A O 1
ATOM 945 N N . LEU A 1 121 ? 5.831 -0.510 14.035 1.00 91.81 121 LEU A N 1
ATOM 946 C CA . LEU A 1 121 ? 6.195 -1.792 14.652 1.00 91.81 121 LEU A CA 1
ATOM 947 C C . LEU A 1 121 ? 5.314 -2.936 14.136 1.00 91.81 121 LEU A C 1
ATOM 949 O O . LEU A 1 121 ? 4.143 -2.739 13.827 1.00 91.81 121 LEU A O 1
ATOM 953 N N . PHE A 1 122 ? 5.853 -4.154 14.132 1.00 93.88 122 PHE A N 1
ATOM 954 C CA . PHE A 1 122 ? 5.116 -5.383 13.851 1.00 93.88 122 PHE A CA 1
ATOM 955 C C . PHE A 1 122 ? 4.637 -6.011 15.162 1.00 93.88 122 PHE A C 1
ATOM 957 O O . PHE A 1 122 ? 5.441 -6.483 15.972 1.00 93.88 122 PHE A O 1
ATOM 964 N N . VAL A 1 123 ? 3.321 -6.024 15.385 1.00 95.81 123 VAL A N 1
ATOM 965 C CA . VAL A 1 123 ? 2.723 -6.692 16.548 1.00 95.81 123 VAL A CA 1
ATOM 966 C C . VAL A 1 123 ? 2.686 -8.192 16.284 1.00 95.81 123 VAL A C 1
ATOM 968 O O . VAL A 1 123 ? 1.790 -8.692 15.617 1.00 95.81 123 VAL A O 1
ATOM 971 N N . ASP A 1 124 ? 3.663 -8.925 16.807 1.00 94.25 124 ASP A N 1
ATOM 972 C CA . ASP A 1 124 ? 3.784 -10.359 16.539 1.00 94.25 124 ASP A CA 1
ATOM 973 C C . ASP A 1 124 ? 3.125 -11.231 17.619 1.00 94.25 124 ASP A C 1
ATOM 975 O O . ASP A 1 124 ? 2.845 -12.406 17.375 1.00 94.25 124 ASP A O 1
ATOM 979 N N . THR A 1 125 ? 2.860 -10.666 18.805 1.00 97.56 125 THR A N 1
ATOM 980 C CA . THR A 1 125 ? 2.432 -11.427 19.983 1.00 97.56 125 THR A CA 1
ATOM 981 C C . THR A 1 125 ? 1.300 -10.743 20.747 1.00 97.56 125 THR A C 1
ATOM 983 O O . THR A 1 125 ? 1.446 -9.623 21.244 1.00 97.56 125 THR A O 1
ATOM 986 N N . LEU A 1 126 ? 0.196 -11.465 20.957 1.00 98.31 126 LEU A N 1
ATOM 987 C CA . LEU A 1 126 ? -0.883 -11.060 21.866 1.00 98.31 126 LEU A CA 1
ATOM 988 C C . LEU A 1 126 ? -0.973 -12.018 23.053 1.00 98.31 126 LEU A C 1
ATOM 990 O O . LEU A 1 126 ? -0.945 -13.240 22.894 1.00 98.31 126 LEU A O 1
ATOM 994 N N . ILE A 1 127 ? -1.094 -11.464 24.258 1.00 98.19 127 ILE A N 1
ATOM 995 C CA . ILE A 1 127 ? -1.052 -12.228 25.507 1.00 98.19 127 ILE A CA 1
ATOM 996 C C . ILE A 1 127 ? -2.248 -11.869 26.375 1.00 98.19 127 ILE A C 1
ATOM 998 O O . ILE A 1 127 ? -2.374 -10.746 26.861 1.00 98.19 127 ILE A O 1
ATOM 1002 N N . GLY A 1 128 ? -3.104 -12.857 26.609 1.00 96.94 128 GLY A N 1
ATOM 1003 C CA . GLY A 1 128 ? -4.266 -12.758 27.474 1.00 96.94 128 GLY A CA 1
ATOM 1004 C C . GLY A 1 128 ? -4.080 -13.531 28.777 1.00 96.94 128 GLY A C 1
ATOM 1005 O O . GLY A 1 128 ? -3.535 -14.636 28.800 1.00 96.94 128 GLY A O 1
ATOM 1006 N N . HIS A 1 129 ? -4.592 -12.991 29.877 1.00 95.94 129 HIS A N 1
ATOM 1007 C CA . HIS A 1 129 ? -4.746 -13.707 31.142 1.00 95.94 129 HIS A CA 1
ATOM 1008 C C . HIS A 1 129 ? -6.210 -13.737 31.579 1.00 95.94 129 HIS A C 1
ATOM 1010 O O . HIS A 1 129 ? -6.884 -12.724 31.474 1.00 95.94 129 HIS A O 1
ATOM 1016 N N . SER A 1 130 ? -6.703 -14.848 32.130 1.00 92.06 130 SER A N 1
ATOM 1017 C CA . SER A 1 130 ? -8.089 -14.986 32.598 1.00 92.06 130 SER A CA 1
ATOM 1018 C C . SER A 1 130 ? -9.098 -14.592 31.507 1.00 92.06 130 SER A C 1
ATOM 1020 O O . SER A 1 130 ? -9.082 -15.177 30.423 1.00 92.06 130 SER A O 1
ATOM 1022 N N . ARG A 1 131 ? -9.958 -13.590 31.742 1.00 89.69 131 ARG A N 1
ATOM 1023 C CA . ARG A 1 131 ? -10.858 -13.041 30.711 1.00 89.69 131 ARG A CA 1
ATOM 1024 C C . ARG A 1 131 ? -10.092 -12.506 29.498 1.00 89.69 131 ARG A C 1
ATOM 1026 O O . ARG A 1 131 ? -10.547 -12.742 28.389 1.00 89.69 131 ARG A O 1
ATOM 1033 N N . GLY A 1 132 ? -8.913 -11.916 29.697 1.00 93.31 132 GLY A N 1
ATOM 1034 C CA . GLY A 1 132 ? -8.042 -11.448 28.616 1.00 93.31 132 GLY A CA 1
ATOM 1035 C C . GLY A 1 132 ? -7.730 -12.513 27.562 1.00 93.31 132 GLY A C 1
ATOM 1036 O O . GLY A 1 132 ? -7.487 -12.172 26.415 1.00 93.31 132 GLY A O 1
ATOM 1037 N N . VAL A 1 133 ? -7.774 -13.807 27.909 1.00 94.81 133 VAL A N 1
ATOM 1038 C CA . VAL A 1 133 ? -7.633 -14.894 26.921 1.00 94.81 133 VAL A CA 1
ATOM 1039 C C . VAL A 1 133 ? -8.784 -14.883 25.921 1.00 94.81 133 VAL A C 1
ATOM 1041 O O . VAL A 1 133 ? -8.574 -15.034 24.727 1.00 94.81 133 VAL A O 1
ATOM 1044 N N . VAL A 1 134 ? -10.011 -14.685 26.392 1.00 93.44 134 VAL A N 1
ATOM 1045 C CA . VAL A 1 134 ? -11.172 -14.590 25.506 1.00 93.44 134 VAL A CA 1
ATOM 1046 C C . VAL A 1 134 ? -11.034 -13.373 24.592 1.00 93.44 134 VAL A C 1
ATOM 1048 O O . VAL A 1 134 ? -11.309 -13.485 23.400 1.00 93.44 134 VAL A O 1
ATOM 1051 N N . ASP A 1 135 ? -10.560 -12.255 25.141 1.00 93.81 135 ASP A N 1
ATOM 1052 C CA . ASP A 1 135 ? -10.392 -10.994 24.420 1.00 93.81 135 ASP A CA 1
ATOM 1053 C C . ASP A 1 135 ? -9.372 -11.147 23.269 1.00 93.81 135 ASP A C 1
ATOM 1055 O O . ASP A 1 135 ? -9.717 -10.900 22.114 1.00 93.81 135 ASP A O 1
ATOM 1059 N N . VAL A 1 136 ? -8.161 -11.669 23.534 1.00 95.56 136 VAL A N 1
ATOM 1060 C CA . VAL A 1 136 ? -7.111 -11.804 22.496 1.00 95.56 136 VAL A CA 1
ATOM 1061 C C . VAL A 1 136 ? -7.462 -12.808 21.394 1.00 95.56 136 VAL A C 1
ATOM 1063 O O . VAL A 1 136 ? -7.177 -12.562 20.224 1.00 95.56 136 VAL A O 1
ATOM 1066 N N . PHE A 1 137 ? -8.105 -13.931 21.734 1.00 95.19 137 PHE A N 1
ATOM 1067 C CA . PHE A 1 137 ? -8.486 -14.934 20.733 1.00 95.19 137 PHE A CA 1
ATOM 1068 C C . PHE A 1 137 ? -9.655 -14.451 19.866 1.00 95.19 137 PHE A C 1
ATOM 1070 O O . PHE A 1 137 ? -9.657 -14.693 18.661 1.00 95.19 137 PHE A O 1
ATOM 1077 N N . ASN A 1 138 ? -10.637 -13.748 20.445 1.00 93.00 138 ASN A N 1
ATOM 1078 C CA . ASN A 1 138 ? -11.711 -13.153 19.647 1.00 93.00 138 ASN A CA 1
ATOM 1079 C C . ASN A 1 138 ? -11.210 -11.998 18.790 1.00 93.00 138 ASN A C 1
ATOM 1081 O O . ASN A 1 138 ? -11.661 -11.877 17.654 1.00 93.00 138 ASN A O 1
ATOM 1085 N N . TRP A 1 139 ? -10.268 -11.192 19.284 1.00 94.56 139 TRP A N 1
ATOM 1086 C CA . TRP A 1 139 ? -9.656 -10.137 18.483 1.00 94.56 139 TRP A CA 1
ATOM 1087 C C . TRP A 1 139 ? -9.079 -10.698 17.177 1.00 94.56 139 TRP A C 1
ATOM 1089 O O . TRP A 1 139 ? -9.401 -10.178 16.110 1.00 94.56 139 TRP A O 1
ATOM 1099 N N . GLN A 1 140 ? -8.338 -11.813 17.236 1.00 92.06 140 GLN A N 1
ATOM 1100 C CA . GLN A 1 140 ? -7.777 -12.437 16.031 1.00 92.06 140 GLN A CA 1
ATOM 1101 C C . GLN A 1 140 ? -8.857 -12.960 15.073 1.00 92.06 140 GLN A C 1
ATOM 1103 O O . GLN A 1 140 ? -8.703 -12.868 13.858 1.00 92.06 140 GLN A O 1
ATOM 1108 N N . LEU A 1 141 ? -9.954 -13.509 15.602 1.00 91.19 141 LEU A N 1
ATOM 1109 C CA . LEU A 1 141 ? -11.062 -14.011 14.781 1.00 91.19 141 LEU A CA 1
ATOM 1110 C C . LEU A 1 141 ? -11.785 -12.893 14.014 1.00 91.19 141 LEU A C 1
ATOM 1112 O O . LEU A 1 141 ? -12.263 -13.142 12.910 1.00 91.19 141 LEU A O 1
ATOM 1116 N N . HIS A 1 142 ? -11.855 -11.684 14.582 1.00 87.69 142 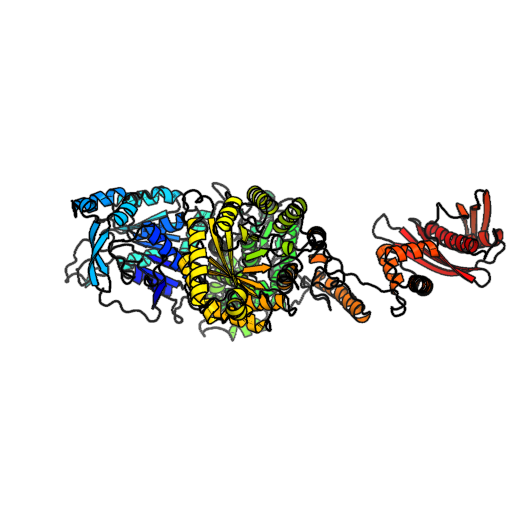HIS A N 1
ATOM 1117 C CA . HIS A 1 142 ? -12.551 -10.536 13.986 1.00 87.69 142 HIS A CA 1
ATOM 1118 C C . HIS A 1 142 ? -11.651 -9.659 13.104 1.00 87.69 142 HIS A C 1
ATOM 1120 O O . HIS A 1 142 ? -12.168 -8.887 12.304 1.00 87.69 142 HIS A O 1
ATOM 1126 N N . ASN A 1 143 ? -10.326 -9.775 13.221 1.00 83.44 143 ASN A N 1
ATOM 1127 C CA . ASN A 1 143 ? -9.363 -8.987 12.451 1.00 83.44 143 ASN A CA 1
ATOM 1128 C C . ASN A 1 143 ? -8.506 -9.901 11.565 1.00 83.44 143 ASN A C 1
ATOM 1130 O O . ASN A 1 143 ? -7.291 -9.964 11.714 1.00 83.44 143 ASN A O 1
ATOM 1134 N N . GLN A 1 144 ? -9.130 -10.639 10.643 1.00 72.88 144 GLN A N 1
ATOM 1135 C CA . GLN A 1 144 ? -8.415 -11.605 9.791 1.00 72.88 144 GLN A CA 1
ATOM 1136 C C . GLN A 1 144 ? -7.410 -10.954 8.826 1.00 72.88 144 GLN A C 1
ATOM 1138 O O . GLN A 1 144 ? -6.474 -11.614 8.388 1.00 72.88 144 GLN A O 1
ATOM 1143 N N . ASN A 1 145 ? -7.574 -9.661 8.542 1.00 66.06 145 ASN A N 1
ATOM 1144 C CA . ASN A 1 145 ? -6.629 -8.845 7.781 1.00 66.06 145 ASN A CA 1
ATOM 1145 C C . ASN A 1 145 ? -5.426 -8.357 8.611 1.00 66.06 145 ASN A C 1
ATOM 1147 O O . ASN A 1 145 ? -4.484 -7.815 8.042 1.00 66.06 145 ASN A O 1
ATOM 1151 N N . LYS A 1 146 ? -5.449 -8.519 9.941 1.00 82.38 146 LYS A N 1
ATOM 1152 C CA . LYS A 1 146 ? -4.340 -8.185 10.841 1.00 82.38 146 LYS A CA 1
ATOM 1153 C C . LYS A 1 146 ? -3.728 -9.484 11.361 1.00 82.38 146 LYS A C 1
ATOM 1155 O O . LYS A 1 146 ? -4.340 -10.217 12.143 1.00 82.38 146 LYS A O 1
ATOM 1160 N N . PHE A 1 147 ? -2.526 -9.797 10.897 1.00 87.31 147 PHE A N 1
ATOM 1161 C CA . PHE A 1 147 ? -1.860 -11.043 11.245 1.00 87.31 147 PHE A CA 1
ATOM 1162 C C . PHE A 1 147 ? -1.003 -10.892 12.505 1.00 87.31 147 PHE A C 1
ATOM 1164 O O . PHE A 1 147 ? -0.200 -9.970 12.618 1.00 87.31 147 PHE A O 1
ATOM 1171 N N . VAL A 1 148 ? -1.139 -11.842 13.434 1.00 93.00 148 VAL A N 1
ATOM 1172 C CA . VAL A 1 148 ? -0.177 -12.052 14.523 1.00 93.00 148 VAL A CA 1
ATOM 1173 C C . VAL A 1 148 ? 0.268 -13.509 14.519 1.00 93.00 148 VAL A C 1
ATOM 1175 O O . VAL A 1 148 ? -0.536 -14.436 14.359 1.00 93.00 148 VAL A O 1
ATOM 1178 N N . ILE A 1 149 ? 1.565 -13.726 14.711 1.00 93.38 149 ILE A N 1
ATOM 1179 C CA . ILE A 1 149 ? 2.144 -15.068 14.633 1.00 93.38 149 ILE A CA 1
ATOM 1180 C C . ILE A 1 149 ? 2.022 -15.834 15.958 1.00 93.38 149 ILE A C 1
ATOM 1182 O O . ILE A 1 149 ? 1.987 -17.063 15.944 1.00 93.38 149 ILE A O 1
ATOM 1186 N N . ASN A 1 150 ? 1.890 -15.135 17.093 1.00 96.62 150 ASN A N 1
ATOM 1187 C CA . ASN A 1 150 ? 1.834 -15.726 18.430 1.00 96.62 150 ASN A CA 1
ATOM 1188 C C . ASN A 1 150 ? 0.588 -15.287 19.227 1.00 96.62 150 ASN A C 1
ATOM 1190 O O . ASN A 1 150 ? 0.397 -14.101 19.510 1.00 96.62 150 ASN A O 1
ATOM 1194 N N . LEU A 1 151 ? -0.199 -16.255 19.713 1.00 97.69 151 LEU A N 1
ATOM 1195 C CA . LEU A 1 151 ? -1.272 -16.026 20.693 1.00 97.69 151 LEU A CA 1
ATOM 1196 C C . LEU A 1 151 ? -1.024 -16.797 21.993 1.00 97.69 151 LEU A C 1
ATOM 1198 O O . LEU A 1 151 ? -0.944 -18.026 22.005 1.00 97.69 151 LEU A O 1
ATOM 1202 N N . VAL A 1 152 ? -0.969 -16.091 23.121 1.00 98.25 152 VAL A N 1
ATOM 1203 C CA . VAL A 1 152 ? -0.731 -16.697 24.438 1.00 98.25 152 VAL A CA 1
ATOM 1204 C C . VAL A 1 152 ? -1.963 -16.544 25.327 1.00 98.25 152 VAL A C 1
ATOM 1206 O O . VAL A 1 152 ? -2.374 -15.438 25.670 1.00 98.25 152 VAL A O 1
ATOM 1209 N N . GLY A 1 153 ? -2.542 -17.670 25.741 1.00 97.44 153 GLY A N 1
ATOM 1210 C CA . GLY A 1 153 ? -3.684 -17.756 26.642 1.00 97.44 153 GLY A CA 1
ATOM 1211 C C . GLY A 1 153 ? -3.314 -18.314 28.016 1.00 97.44 153 GLY A C 1
ATOM 1212 O O . GLY A 1 153 ? -3.075 -19.508 28.180 1.00 97.44 153 GLY A O 1
ATOM 1213 N N . CYS A 1 154 ? -3.324 -17.474 29.046 1.00 96.94 154 CYS A N 1
ATOM 1214 C CA . CYS A 1 154 ? -3.072 -17.884 30.426 1.00 96.94 154 CYS A CA 1
ATOM 1215 C C . CYS A 1 154 ? -4.367 -17.992 31.235 1.00 96.94 154 CYS A C 1
ATOM 1217 O O . CYS A 1 154 ? -4.993 -16.975 31.521 1.00 96.94 154 CYS A O 1
ATOM 1219 N N . ALA A 1 155 ? -4.730 -19.197 31.671 1.00 94.38 155 ALA A N 1
ATOM 1220 C CA . ALA A 1 155 ? -5.899 -19.459 32.512 1.00 94.38 155 ALA A CA 1
ATOM 1221 C C . ALA A 1 155 ? -7.238 -18.947 31.925 1.00 94.38 155 ALA A C 1
ATOM 1223 O O . ALA A 1 155 ? -8.032 -18.321 32.621 1.00 94.38 155 ALA A O 1
ATOM 1224 N N . GLY A 1 156 ? -7.502 -19.200 30.640 1.00 92.88 156 GLY A N 1
ATOM 1225 C CA . GLY A 1 156 ? -8.715 -18.747 29.945 1.00 92.88 156 GLY A CA 1
ATOM 1226 C C . GLY A 1 156 ? -9.936 -19.654 30.127 1.00 92.88 156 GLY A C 1
ATOM 1227 O O . GLY A 1 156 ? -9.822 -20.864 30.298 1.00 92.88 156 GLY A O 1
ATOM 1228 N N . ARG A 1 157 ? -11.145 -19.087 30.036 1.00 91.50 157 ARG A N 1
ATOM 1229 C CA . ARG A 1 157 ? -12.378 -19.892 29.924 1.00 91.50 157 ARG A CA 1
ATOM 1230 C C . ARG A 1 157 ? -12.634 -20.279 28.476 1.00 91.50 157 ARG A C 1
ATOM 1232 O O . ARG A 1 157 ? -12.426 -19.464 27.584 1.00 91.50 157 ARG A O 1
ATOM 1239 N N . PHE A 1 158 ? -13.136 -21.490 28.259 1.00 92.81 158 PHE A N 1
ATOM 1240 C CA . PHE A 1 158 ? -13.562 -21.968 26.937 1.00 92.81 158 PHE A CA 1
ATOM 1241 C C . PHE A 1 158 ? -15.088 -21.955 26.788 1.00 92.81 158 PHE A C 1
ATOM 1243 O O . PHE A 1 158 ? -15.610 -21.618 25.728 1.00 92.81 158 PHE A O 1
ATOM 1250 N N . ILE A 1 159 ? -15.813 -22.314 27.858 1.00 90.38 159 ILE A N 1
ATOM 1251 C CA . ILE A 1 159 ? -17.282 -22.289 27.895 1.00 90.38 159 ILE A CA 1
ATOM 1252 C C . ILE A 1 159 ? -17.756 -21.167 28.816 1.00 90.38 159 ILE A C 1
ATOM 1254 O O . ILE A 1 159 ? -17.611 -21.249 30.041 1.00 90.38 159 ILE A O 1
ATOM 1258 N N . GLY A 1 160 ? -18.376 -20.156 28.212 1.00 85.50 160 GLY A N 1
ATOM 1259 C CA . GLY A 1 160 ? -18.924 -18.982 28.876 1.00 85.50 160 GLY A CA 1
ATOM 1260 C C . GLY A 1 160 ? -20.114 -19.281 29.779 1.00 85.50 160 GLY A C 1
ATOM 1261 O O . GLY A 1 160 ? -20.176 -18.766 30.890 1.00 85.50 160 GLY A O 1
ATOM 1262 N N . SER A 1 161 ? -21.018 -20.179 29.376 1.00 81.38 161 SER A N 1
ATOM 1263 C CA . SER A 1 161 ? -22.294 -20.413 30.082 1.00 81.38 161 SER A CA 1
ATOM 1264 C C . SER A 1 161 ? -22.144 -20.831 31.551 1.00 81.38 161 SER A C 1
ATOM 1266 O O . SER A 1 161 ? -22.982 -20.506 32.391 1.00 81.38 161 SER A O 1
ATOM 1268 N N . LYS A 1 162 ? -21.027 -21.475 31.910 1.00 79.00 162 LYS A N 1
ATOM 1269 C CA . LYS A 1 162 ? -20.709 -21.844 33.302 1.00 79.00 162 LYS A CA 1
ATOM 1270 C C . LYS A 1 162 ? -20.323 -20.652 34.185 1.00 79.00 162 LYS A C 1
ATOM 1272 O O . LYS A 1 162 ? -20.272 -20.787 35.409 1.00 79.00 162 LYS A O 1
ATOM 1277 N N . LEU A 1 163 ? -20.012 -19.499 33.593 1.00 82.81 163 LEU A N 1
ATOM 1278 C CA . LEU A 1 163 ? -19.734 -18.264 34.320 1.00 82.81 163 LEU A CA 1
ATOM 1279 C C . LEU A 1 163 ? -20.987 -17.784 35.052 1.00 82.81 163 LEU A C 1
ATOM 1281 O O . LEU A 1 163 ? -20.900 -17.473 36.239 1.00 82.81 163 LEU A O 1
ATOM 1285 N N . SER A 1 164 ? -22.148 -17.800 34.387 1.00 83.12 164 SER A N 1
ATOM 1286 C CA . SER A 1 164 ? -23.418 -17.394 34.998 1.00 83.12 164 SER A CA 1
ATOM 1287 C C . SER A 1 164 ? -23.743 -18.252 36.219 1.00 83.12 164 SER A C 1
ATOM 1289 O O . SER A 1 164 ? -24.141 -17.717 37.248 1.00 83.12 164 SER A O 1
ATOM 1291 N N . ASP A 1 165 ? -23.484 -19.562 36.162 1.00 82.50 165 ASP A N 1
ATOM 1292 C CA . ASP A 1 165 ? -23.674 -20.458 37.310 1.00 82.50 165 ASP A CA 1
ATOM 1293 C C . ASP A 1 165 ? -22.752 -20.099 38.484 1.00 82.50 165 ASP A C 1
ATOM 1295 O O . ASP A 1 165 ? -23.168 -20.118 39.646 1.00 82.50 165 ASP A O 1
ATOM 1299 N N . SER A 1 166 ? -21.492 -19.753 38.198 1.00 82.38 166 SER A N 1
ATOM 1300 C CA . SER A 1 166 ? -20.538 -19.317 39.223 1.00 82.38 166 SER A CA 1
ATOM 1301 C C . SER A 1 166 ? -20.936 -17.980 39.850 1.00 82.38 166 SER A C 1
ATOM 1303 O O . SER A 1 166 ? -20.727 -17.789 41.050 1.00 82.38 166 SER A O 1
ATOM 1305 N N . ILE A 1 167 ? -21.487 -17.059 39.058 1.00 87.44 167 ILE A N 1
ATOM 1306 C CA . ILE A 1 167 ? -21.961 -15.759 39.539 1.00 87.44 167 ILE A CA 1
ATOM 1307 C C . ILE A 1 167 ? -23.230 -15.952 40.362 1.00 87.44 167 ILE A C 1
ATOM 1309 O O . ILE A 1 167 ? -23.266 -15.486 41.495 1.00 87.44 167 ILE A O 1
ATOM 1313 N N . ARG A 1 168 ? -24.207 -16.731 39.880 1.00 88.31 168 ARG A N 1
ATOM 1314 C CA . ARG A 1 168 ? -25.467 -17.021 40.587 1.00 88.31 168 ARG A CA 1
ATOM 1315 C C . ARG A 1 168 ? -25.237 -17.651 41.961 1.00 88.31 168 ARG A C 1
ATOM 1317 O O . ARG A 1 168 ? -25.955 -17.345 42.906 1.00 88.31 168 ARG A O 1
ATOM 1324 N N . LYS A 1 169 ? -24.192 -18.475 42.116 1.00 87.75 169 LYS A N 1
ATOM 1325 C CA . LYS A 1 169 ? -23.786 -19.020 43.427 1.00 87.75 169 LYS A CA 1
ATOM 1326 C C . LYS A 1 169 ? -23.358 -17.945 44.432 1.00 87.75 169 LYS A C 1
ATOM 1328 O O . LYS A 1 169 ? -23.590 -18.125 45.623 1.00 87.75 169 LYS A O 1
ATOM 1333 N N . LYS A 1 170 ? -22.712 -16.865 43.981 1.00 87.50 170 LYS A N 1
ATOM 1334 C CA . LYS A 1 170 ? -22.237 -15.764 44.842 1.00 87.50 170 LYS A CA 1
ATOM 1335 C C . LYS A 1 170 ? -23.240 -14.610 44.942 1.00 87.50 170 LYS A C 1
ATOM 1337 O O . LYS A 1 170 ? -23.294 -13.938 45.965 1.00 87.50 170 LYS A O 1
ATOM 1342 N N . HIS A 1 171 ? -24.036 -14.408 43.897 1.00 91.44 171 HIS A N 1
ATOM 1343 C CA . HIS A 1 171 ? -24.991 -13.318 43.731 1.00 91.44 171 HIS A CA 1
ATOM 1344 C C . HIS A 1 171 ? -26.310 -13.874 43.157 1.00 91.44 171 HIS A C 1
ATOM 1346 O O . HIS A 1 171 ? -26.542 -13.767 41.957 1.00 91.44 171 HIS A O 1
ATOM 1352 N N . PRO A 1 172 ? -27.190 -14.481 43.976 1.00 90.75 172 PRO A N 1
ATOM 1353 C CA . PRO A 1 172 ? -28.369 -15.208 43.483 1.00 90.75 172 PRO A CA 1
ATOM 1354 C C . PRO A 1 172 ? -29.399 -14.368 42.720 1.00 90.75 172 PRO A C 1
ATOM 1356 O O . PRO A 1 172 ? -30.174 -14.923 41.951 1.00 90.75 172 PRO A O 1
ATOM 1359 N N . ASN A 1 173 ? -29.411 -13.049 42.938 1.00 91.94 173 ASN A N 1
ATOM 1360 C CA . ASN A 1 173 ? -30.375 -12.122 42.341 1.00 91.94 173 ASN A CA 1
ATOM 1361 C C . ASN A 1 173 ? -29.772 -11.256 41.223 1.00 91.94 173 ASN A C 1
ATOM 1363 O O . ASN A 1 173 ? -30.437 -10.329 40.771 1.00 91.94 173 ASN A O 1
ATOM 1367 N N . PHE A 1 174 ? -28.542 -11.525 40.764 1.00 91.25 174 PHE A N 1
ATOM 1368 C CA . PHE A 1 174 ? -27.831 -10.603 39.867 1.00 91.25 174 PHE A CA 1
ATOM 1369 C C . PHE A 1 174 ? -28.563 -10.327 38.543 1.00 91.25 174 PHE A C 1
ATOM 1371 O O . PHE A 1 174 ? -28.475 -9.215 38.025 1.00 91.25 174 PHE A O 1
ATOM 1378 N N . GLU A 1 175 ? -29.320 -11.291 38.000 1.00 90.56 175 GLU A N 1
ATOM 1379 C CA . GLU A 1 175 ? -30.140 -11.043 36.807 1.00 90.56 175 GLU A CA 1
ATOM 1380 C C . GLU A 1 175 ? -31.283 -10.060 37.095 1.00 90.56 175 GLU A C 1
ATOM 1382 O O . GLU A 1 175 ? -31.571 -9.185 36.280 1.00 90.56 175 GLU A O 1
ATOM 1387 N N . LYS A 1 176 ? -31.906 -10.165 38.274 1.00 90.81 176 LYS A N 1
ATOM 1388 C CA . LYS A 1 176 ? -32.978 -9.264 38.720 1.00 90.81 176 LYS A CA 1
ATOM 1389 C C . LYS A 1 176 ? -32.443 -7.875 39.077 1.00 90.81 176 LYS A C 1
ATOM 1391 O O . LYS A 1 176 ? -33.106 -6.879 38.801 1.00 90.81 176 LYS A O 1
ATOM 1396 N N . ASP A 1 177 ? -31.249 -7.820 39.657 1.00 92.19 177 ASP A N 1
ATOM 1397 C CA . ASP A 1 177 ? -30.583 -6.584 40.077 1.00 92.19 177 ASP A CA 1
ATOM 1398 C C . ASP A 1 177 ? -29.913 -5.852 38.895 1.00 92.19 177 ASP A C 1
ATOM 1400 O O . ASP A 1 177 ? -29.426 -4.729 39.042 1.00 92.19 177 ASP A O 1
ATOM 1404 N N . GLY A 1 178 ? -29.901 -6.466 37.704 1.00 91.62 178 GLY A N 1
ATOM 1405 C CA . GLY A 1 178 ? -29.317 -5.903 36.485 1.00 91.62 178 GLY A CA 1
ATOM 1406 C C . GLY A 1 178 ? -27.784 -5.939 36.448 1.00 91.62 178 GLY A C 1
ATOM 1407 O O . GLY A 1 178 ? -27.179 -5.248 35.625 1.00 91.62 178 GLY A O 1
ATOM 1408 N N . GLY A 1 179 ? -27.145 -6.728 37.315 1.00 92.81 179 GLY A N 1
ATOM 1409 C CA . GLY A 1 179 ? -25.694 -6.852 37.449 1.00 92.81 179 GLY A CA 1
ATOM 1410 C C . GLY A 1 179 ? -25.266 -7.330 38.839 1.00 92.81 179 GLY A C 1
ATOM 1411 O O . GLY A 1 179 ? -26.090 -7.724 39.662 1.00 92.81 179 GLY A O 1
ATOM 1412 N N . HIS A 1 180 ? -23.963 -7.317 39.107 1.00 92.62 180 HIS A N 1
ATOM 1413 C CA . HIS A 1 180 ? -23.392 -7.678 40.408 1.00 92.62 180 HIS A CA 1
ATOM 1414 C C . HIS A 1 180 ? -22.142 -6.856 40.724 1.00 92.62 180 HIS A C 1
ATOM 1416 O O . HIS A 1 180 ? -21.518 -6.292 39.832 1.00 92.62 180 HIS A O 1
ATOM 1422 N N . PHE A 1 181 ? -21.747 -6.807 41.998 1.00 90.19 181 PHE A N 1
ATOM 1423 C CA . PHE A 1 181 ? -20.481 -6.200 42.407 1.00 90.19 181 PHE A CA 1
ATOM 1424 C C . PHE A 1 181 ? -19.360 -7.237 42.475 1.00 90.19 181 PHE A C 1
ATOM 1426 O O . PHE A 1 181 ? -19.549 -8.330 43.010 1.00 90.19 181 PHE A O 1
ATOM 1433 N N . ILE A 1 182 ? -18.174 -6.858 42.004 1.00 88.00 182 ILE A N 1
ATOM 1434 C CA . ILE A 1 182 ? -16.925 -7.602 42.201 1.00 88.00 182 ILE A CA 1
ATOM 1435 C C . ILE A 1 182 ? -15.911 -6.742 42.959 1.00 88.00 182 ILE A C 1
ATOM 1437 O O . ILE A 1 182 ? -15.962 -5.517 42.898 1.00 88.00 182 ILE A O 1
ATOM 1441 N N . LYS A 1 183 ? -14.924 -7.367 43.608 1.00 86.56 183 LYS A N 1
ATOM 1442 C CA . LYS A 1 183 ? -13.727 -6.652 44.074 1.00 86.56 183 LYS A CA 1
ATOM 1443 C C . LYS A 1 183 ? -12.769 -6.460 42.898 1.00 86.56 183 LYS A C 1
ATOM 1445 O O . LYS A 1 183 ? -12.089 -7.405 42.507 1.00 86.56 183 LYS A O 1
ATOM 1450 N N . GLY A 1 184 ? -12.733 -5.255 42.334 1.00 84.06 184 GLY A N 1
ATOM 1451 C CA . GLY A 1 184 ? -11.861 -4.883 41.216 1.00 84.06 184 GLY A CA 1
ATOM 1452 C C . GLY A 1 184 ? -10.829 -3.833 41.620 1.00 84.06 184 GLY A C 1
ATOM 1453 O O . GLY A 1 184 ? -11.059 -3.060 42.547 1.00 84.06 184 GLY A O 1
ATOM 1454 N N . PHE A 1 185 ? -9.682 -3.814 40.941 1.00 82.88 185 PHE A N 1
ATOM 1455 C CA . PHE A 1 185 ? -8.689 -2.751 41.100 1.00 82.88 185 PHE A CA 1
ATOM 1456 C C . PHE A 1 185 ? -9.053 -1.577 40.182 1.00 82.88 185 PHE A C 1
ATOM 1458 O O . PHE A 1 185 ? -9.128 -1.771 38.968 1.00 82.88 185 PHE A O 1
ATOM 1465 N N . GLN A 1 186 ? -9.315 -0.403 40.758 1.00 83.69 186 GLN A N 1
ATOM 1466 C CA . GLN A 1 186 ? -9.630 0.836 40.041 1.00 83.69 186 GLN A CA 1
ATOM 1467 C C . GLN A 1 186 ? -9.019 2.053 40.751 1.00 83.69 186 GLN A C 1
ATOM 1469 O O . GLN A 1 186 ? -9.114 2.158 41.975 1.00 83.69 186 GLN A O 1
ATOM 1474 N N . ASP A 1 187 ? -8.447 2.988 39.991 1.00 80.12 187 ASP A N 1
ATOM 1475 C CA . ASP A 1 187 ? -7.768 4.202 40.490 1.00 80.12 187 ASP A CA 1
ATOM 1476 C C . ASP A 1 187 ? -6.723 3.914 41.587 1.00 80.12 187 ASP A C 1
ATOM 1478 O O . ASP A 1 187 ? -6.709 4.544 42.648 1.00 80.12 187 ASP A O 1
ATOM 1482 N N . GLY A 1 188 ? -5.874 2.906 41.381 1.00 79.62 188 GLY A N 1
ATOM 1483 C CA . GLY A 1 188 ? -4.828 2.556 42.347 1.00 79.62 188 GLY A CA 1
ATOM 1484 C C . GLY A 1 188 ? -5.274 1.780 43.601 1.00 79.62 188 GLY A C 1
ATOM 1485 O O . GLY A 1 188 ? -4.413 1.422 44.413 1.00 79.62 188 GLY A O 1
ATOM 1486 N N . GLU A 1 189 ? -6.563 1.450 43.769 1.00 84.94 189 GLU A N 1
ATOM 1487 C CA . GLU A 1 189 ? -7.083 0.731 44.947 1.00 84.94 189 GLU A CA 1
ATOM 1488 C C . GLU A 1 189 ? -8.101 -0.374 44.605 1.00 84.94 189 GLU A C 1
ATOM 1490 O O . GLU A 1 189 ? -8.777 -0.344 43.581 1.00 84.94 189 GLU A O 1
ATOM 1495 N N . TYR A 1 190 ? -8.249 -1.371 45.489 1.00 84.94 190 TYR A N 1
ATOM 1496 C CA . TYR A 1 190 ? -9.305 -2.386 45.360 1.00 84.94 190 TYR A CA 1
ATOM 1497 C C . TYR A 1 190 ? -10.633 -1.861 45.911 1.00 84.94 190 TYR A C 1
ATOM 1499 O O . TYR A 1 190 ? -10.721 -1.513 47.089 1.00 84.94 190 TYR A O 1
ATOM 1507 N N . ARG A 1 191 ? -11.680 -1.844 45.083 1.00 87.56 191 ARG A N 1
ATOM 1508 C CA . ARG A 1 191 ? -13.016 -1.321 45.418 1.00 87.56 191 ARG A CA 1
ATOM 1509 C C . ARG A 1 191 ? -14.114 -2.249 44.895 1.00 87.56 191 ARG A C 1
ATOM 1511 O O . ARG A 1 191 ? -13.847 -3.158 44.109 1.00 87.56 191 ARG A O 1
ATOM 1518 N N . ASP A 1 192 ? -15.344 -2.049 45.363 1.00 88.94 192 ASP A N 1
ATOM 1519 C CA . ASP A 1 192 ? -16.507 -2.726 44.784 1.00 88.94 192 ASP A CA 1
ATOM 1520 C C . ASP A 1 192 ? -16.838 -2.087 43.431 1.00 88.94 192 ASP A C 1
ATOM 1522 O O . ASP A 1 192 ? -17.187 -0.910 43.354 1.00 88.94 192 ASP A O 1
ATOM 1526 N N . VAL A 1 193 ? -16.693 -2.868 42.363 1.00 87.44 193 VAL A N 1
ATOM 1527 C CA . VAL A 1 193 ? -16.927 -2.464 40.975 1.00 87.44 193 VAL A CA 1
ATOM 1528 C C . VAL A 1 193 ? -18.212 -3.117 40.492 1.00 87.44 193 VAL A C 1
ATOM 1530 O O . VAL A 1 193 ? -18.373 -4.332 40.603 1.00 87.44 193 VAL A O 1
ATOM 1533 N N . TRP A 1 194 ? -19.133 -2.306 39.975 1.00 89.69 194 TRP A N 1
ATOM 1534 C CA . TRP A 1 194 ? -20.376 -2.795 39.390 1.00 89.69 194 TRP A CA 1
ATOM 1535 C C . TRP A 1 194 ? -20.116 -3.410 38.013 1.00 89.69 194 TRP A C 1
ATOM 1537 O O . TRP A 1 194 ? -19.567 -2.751 37.134 1.00 89.69 194 TRP A O 1
ATOM 1547 N N . VAL A 1 195 ? -20.547 -4.654 37.829 1.00 90.12 195 VAL A N 1
ATOM 1548 C CA . VAL A 1 195 ? -20.517 -5.398 36.568 1.00 90.12 195 VAL A CA 1
ATOM 1549 C C . VAL A 1 195 ? -21.956 -5.568 36.087 1.00 90.12 195 VAL A C 1
ATOM 1551 O O . VAL A 1 195 ? -22.704 -6.368 36.664 1.00 90.12 195 VAL A O 1
ATOM 1554 N N . PRO A 1 196 ? -22.384 -4.829 35.051 1.00 90.75 196 PRO A N 1
ATOM 1555 C CA . PRO A 1 196 ? -23.741 -4.930 34.534 1.00 90.75 196 PRO A CA 1
ATOM 1556 C C . PRO A 1 196 ? -24.057 -6.315 33.971 1.00 90.75 196 PRO A C 1
ATOM 1558 O O . PRO A 1 196 ? -23.180 -7.055 33.513 1.00 90.75 196 PRO A O 1
ATOM 1561 N N . LEU A 1 197 ? -25.347 -6.645 33.937 1.00 90.25 197 LEU A N 1
ATOM 1562 C CA . LEU A 1 197 ? -25.829 -7.906 33.382 1.00 90.25 197 LEU A CA 1
ATOM 1563 C C . LEU A 1 197 ? -25.382 -8.091 31.926 1.00 90.25 197 LEU A C 1
ATOM 1565 O O . LEU A 1 197 ? -24.911 -9.170 31.585 1.00 90.25 197 LEU A O 1
ATOM 1569 N N . LYS A 1 198 ? -25.437 -7.032 31.105 1.00 89.12 198 LYS A N 1
ATOM 1570 C CA . LYS A 1 198 ? -25.030 -7.060 29.687 1.00 89.12 198 LYS A CA 1
ATOM 1571 C C . LYS A 1 198 ? -23.571 -7.486 29.496 1.00 89.12 198 LYS A C 1
ATOM 1573 O O . LYS A 1 198 ? -23.264 -8.285 28.618 1.00 89.12 198 LYS A O 1
ATOM 1578 N N . GLU A 1 199 ? -22.674 -6.992 30.344 1.00 89.00 199 GLU A N 1
ATOM 1579 C CA . GLU A 1 199 ? -21.262 -7.382 30.329 1.00 89.00 199 GLU A CA 1
ATOM 1580 C C . GLU A 1 199 ? -21.097 -8.868 30.679 1.00 89.00 199 GLU A C 1
ATOM 1582 O O . GLU A 1 199 ? -20.406 -9.609 29.979 1.00 89.00 199 GLU A O 1
ATOM 1587 N N . THR A 1 200 ? -21.819 -9.339 31.697 1.00 88.69 200 THR A N 1
ATOM 1588 C CA . THR A 1 200 ? -21.822 -10.762 32.071 1.00 88.69 200 THR A CA 1
ATOM 1589 C C . THR A 1 200 ? -22.400 -11.646 30.962 1.00 88.69 200 THR A C 1
ATOM 1591 O O . THR A 1 200 ? -21.858 -12.717 30.687 1.00 88.69 200 THR A O 1
ATOM 1594 N N . GLN A 1 201 ? -23.484 -11.211 30.315 1.00 87.75 201 GLN A N 1
ATOM 1595 C CA . GLN A 1 201 ? -24.131 -11.914 29.205 1.00 87.75 201 GLN A CA 1
ATOM 1596 C C . GLN A 1 201 ? -23.193 -12.043 28.007 1.00 87.75 201 GLN A C 1
ATOM 1598 O O . GLN A 1 201 ? -23.050 -13.149 27.493 1.00 87.75 201 GLN A O 1
ATOM 1603 N N . SER A 1 202 ? -22.457 -10.976 27.667 1.00 88.12 202 SER A N 1
ATOM 1604 C CA . SER A 1 202 ? -21.491 -10.999 26.557 1.00 88.12 202 SER A CA 1
ATOM 1605 C C . SER A 1 202 ? -20.435 -12.103 26.698 1.00 88.12 202 SER A C 1
ATOM 1607 O O . SER A 1 202 ? -20.022 -12.698 25.712 1.00 88.12 202 SER A O 1
ATOM 1609 N N . LEU A 1 203 ? -20.054 -12.446 27.934 1.00 83.62 203 LEU A N 1
ATOM 1610 C CA . LEU A 1 203 ? -19.155 -13.567 28.225 1.00 83.62 203 LEU A CA 1
ATOM 1611 C C . LEU A 1 203 ? -19.876 -14.908 28.376 1.00 83.62 203 LEU A C 1
ATOM 1613 O O . LEU A 1 203 ? -19.258 -15.953 28.197 1.00 83.62 203 LEU A O 1
ATOM 1617 N N . SER A 1 204 ? -21.146 -14.904 28.778 1.00 83.19 204 SER A N 1
ATOM 1618 C CA . SER A 1 204 ? -21.902 -16.123 29.096 1.00 83.19 204 SER A CA 1
ATOM 1619 C C . SER A 1 204 ? -22.412 -16.841 27.846 1.00 83.19 204 SER A C 1
ATOM 1621 O O . SER A 1 204 ? -22.567 -18.061 27.863 1.00 83.19 204 SER A O 1
ATOM 1623 N N . GLU A 1 205 ? -22.630 -16.105 26.759 1.00 78.94 205 GLU A N 1
ATOM 1624 C CA . GLU A 1 205 ? -23.034 -16.637 25.448 1.00 78.94 205 GLU A CA 1
ATOM 1625 C C . GLU A 1 205 ? -21.859 -17.265 24.678 1.00 78.94 205 GLU A C 1
ATOM 1627 O O . GLU A 1 205 ? -22.044 -17.961 23.681 1.00 78.94 205 GLU A O 1
ATOM 1632 N N . LEU A 1 206 ? -20.638 -17.068 25.178 1.00 76.75 206 LEU A N 1
ATOM 1633 C CA . LEU A 1 206 ? -19.405 -17.445 24.511 1.00 76.75 206 LEU A CA 1
ATOM 1634 C C . LEU A 1 206 ? -19.155 -18.965 24.504 1.00 76.75 206 LEU A C 1
ATOM 1636 O O . LEU A 1 206 ? -19.176 -19.640 25.541 1.00 76.75 206 LEU A O 1
ATOM 1640 N N . ASN A 1 207 ? -18.787 -19.482 23.332 1.00 87.19 207 ASN A N 1
ATOM 1641 C CA . ASN A 1 207 ? -18.181 -20.796 23.153 1.00 87.19 207 ASN A CA 1
ATOM 1642 C C . ASN A 1 207 ? -16.949 -20.669 22.251 1.00 87.19 207 ASN A C 1
ATOM 1644 O O . ASN A 1 207 ? -17.080 -20.431 21.054 1.00 87.19 207 ASN A O 1
ATOM 1648 N N . MET A 1 208 ? -15.761 -20.886 22.815 1.00 92.88 208 MET A N 1
ATOM 1649 C CA . MET A 1 208 ? -14.485 -20.683 22.117 1.00 92.88 208 MET A CA 1
ATOM 1650 C C . MET A 1 208 ? -14.119 -21.808 21.148 1.00 92.88 208 MET A C 1
ATOM 1652 O O . MET A 1 208 ? -12.961 -21.960 20.789 1.00 92.88 208 MET A O 1
ATOM 1656 N N . ILE A 1 209 ? -15.084 -22.600 20.678 1.00 94.44 209 ILE A N 1
ATOM 1657 C CA . ILE A 1 209 ? -14.841 -23.595 19.626 1.00 94.44 209 ILE A CA 1
ATOM 1658 C C . ILE A 1 209 ? -14.442 -22.960 18.289 1.00 94.44 209 ILE A C 1
ATOM 1660 O O . ILE A 1 209 ? -13.770 -23.610 17.490 1.00 94.44 209 ILE A O 1
ATOM 1664 N N . THR A 1 210 ? -14.811 -21.698 18.063 1.00 92.62 210 THR A N 1
ATOM 1665 C CA . THR A 1 210 ? -14.465 -20.914 16.868 1.00 92.62 210 THR A CA 1
ATOM 1666 C C . THR A 1 210 ? -12.970 -20.654 16.736 1.00 92.62 210 THR A C 1
ATOM 1668 O O . THR A 1 210 ? -12.501 -20.458 15.627 1.00 92.62 210 THR A O 1
ATOM 1671 N N . VAL A 1 211 ? -12.169 -20.765 17.805 1.00 94.62 211 VAL A N 1
ATOM 1672 C CA . VAL A 1 211 ? -10.702 -20.598 17.718 1.00 94.62 211 VAL A CA 1
ATOM 1673 C C . VAL A 1 211 ? -10.029 -21.581 16.750 1.00 94.62 211 VAL A C 1
ATOM 1675 O O . VAL A 1 211 ? -8.910 -21.338 16.305 1.00 94.62 211 VAL A O 1
ATOM 1678 N N . LYS A 1 212 ? -10.716 -22.669 16.371 1.00 93.94 212 LYS A N 1
ATOM 1679 C CA . LYS A 1 212 ? -10.293 -23.574 15.290 1.00 93.94 212 LYS A CA 1
ATOM 1680 C C . LYS A 1 212 ? -10.147 -22.866 13.930 1.00 93.94 212 LYS A C 1
ATOM 1682 O O . LYS A 1 212 ? -9.431 -23.375 13.075 1.00 93.94 212 LYS A O 1
ATOM 1687 N N . GLU A 1 213 ? -10.829 -21.734 13.743 1.00 91.19 213 GLU A N 1
ATOM 1688 C CA . GLU A 1 213 ? -10.878 -20.929 12.512 1.00 91.19 213 GLU A CA 1
ATOM 1689 C C . GLU A 1 213 ? -9.739 -19.905 12.427 1.00 91.19 213 GLU A C 1
ATOM 1691 O O . GLU A 1 213 ? -9.495 -19.367 11.354 1.00 91.19 213 GLU A O 1
ATOM 1696 N N . ILE A 1 214 ? -8.992 -19.669 13.516 1.00 90.75 214 ILE A N 1
ATOM 1697 C CA . ILE A 1 214 ? -7.761 -18.863 13.463 1.00 90.75 214 ILE A CA 1
ATOM 1698 C C . ILE A 1 214 ? -6.810 -19.502 12.445 1.00 90.75 214 ILE A C 1
ATOM 1700 O O . ILE A 1 214 ? -6.608 -20.719 12.497 1.00 90.75 214 ILE A O 1
ATOM 1704 N N . THR A 1 215 ? -6.200 -18.703 11.564 1.00 86.19 215 THR A N 1
ATOM 1705 C CA . THR A 1 215 ? -5.293 -19.188 10.506 1.00 86.19 215 THR A CA 1
ATOM 1706 C C . THR A 1 215 ? -4.223 -20.134 11.042 1.00 86.19 215 THR A C 1
ATOM 1708 O O . THR A 1 215 ? -3.651 -19.886 12.101 1.00 86.19 215 THR A O 1
ATOM 1711 N N . GLN A 1 216 ? -3.937 -21.216 10.308 1.00 85.31 216 GLN A N 1
ATOM 1712 C CA . GLN A 1 216 ? -2.954 -22.236 10.698 1.00 85.31 216 GLN A CA 1
ATOM 1713 C C . GLN A 1 216 ? -1.533 -21.677 10.875 1.00 85.31 216 GLN A C 1
ATOM 1715 O O . GLN A 1 216 ? -0.706 -22.321 11.518 1.00 85.31 216 GLN A O 1
ATOM 1720 N N . ASP A 1 217 ? -1.276 -20.480 10.354 1.00 87.44 217 ASP A N 1
ATOM 1721 C CA . ASP A 1 217 ? 0.004 -19.791 10.460 1.00 87.44 217 ASP A CA 1
ATOM 1722 C C . ASP A 1 217 ? 0.276 -19.217 11.861 1.00 87.44 217 ASP A C 1
ATOM 1724 O O . ASP A 1 217 ? 1.439 -19.039 12.222 1.00 87.44 217 ASP A O 1
ATOM 1728 N N . THR A 1 218 ? -0.756 -19.024 12.689 1.00 92.62 218 THR A N 1
ATOM 1729 C CA . THR A 1 218 ? -0.626 -18.557 14.078 1.00 92.62 218 THR A CA 1
ATOM 1730 C C . THR A 1 218 ? -0.361 -19.720 15.042 1.00 92.62 218 THR A C 1
ATOM 1732 O O . THR A 1 218 ? -1.148 -20.674 15.115 1.00 92.62 218 THR A O 1
ATOM 1735 N N . ASP A 1 219 ? 0.713 -19.608 15.826 1.00 95.56 219 ASP A N 1
ATOM 1736 C CA . ASP A 1 219 ? 1.057 -20.525 16.915 1.00 95.56 219 ASP A CA 1
ATOM 1737 C C . ASP A 1 219 ? 0.402 -20.088 18.228 1.00 95.56 219 ASP A C 1
ATOM 1739 O O . ASP A 1 219 ? 0.280 -18.892 18.519 1.00 95.56 219 ASP A O 1
ATOM 1743 N N . THR A 1 220 ? 0.011 -21.055 19.064 1.00 97.12 220 THR A N 1
ATOM 1744 C CA . THR A 1 220 ? -0.669 -20.755 20.328 1.00 97.12 220 THR A CA 1
ATOM 1745 C C . THR A 1 220 ? -0.018 -21.413 21.543 1.00 97.12 220 THR A C 1
ATOM 1747 O O . THR A 1 220 ? 0.398 -22.572 21.508 1.00 97.12 220 THR A O 1
ATOM 1750 N N . LEU A 1 221 ? 0.019 -20.695 22.666 1.00 98.19 221 LEU A N 1
ATOM 1751 C CA . LEU A 1 221 ? 0.455 -21.214 23.965 1.00 98.19 221 LEU A CA 1
ATOM 1752 C C . LEU A 1 221 ? -0.668 -21.072 24.987 1.00 98.19 221 LEU A C 1
ATOM 1754 O O . LEU A 1 221 ? -1.097 -19.968 25.300 1.00 98.19 221 LEU A O 1
ATOM 1758 N N . CYS A 1 222 ? -1.091 -22.186 25.570 1.00 98.06 222 CYS A N 1
ATOM 1759 C CA . CYS A 1 222 ? -2.018 -22.226 26.690 1.00 98.06 222 CYS A CA 1
ATOM 1760 C C . CYS A 1 222 ? -1.272 -22.570 27.985 1.00 98.06 222 CYS A C 1
ATOM 1762 O O . CYS A 1 222 ? -0.620 -23.609 28.055 1.00 98.06 222 CYS A O 1
ATOM 1764 N N . VAL A 1 223 ? -1.407 -21.753 29.034 1.00 97.94 223 VAL A N 1
ATOM 1765 C CA . VAL A 1 223 ? -0.778 -21.999 30.349 1.00 97.94 223 VAL A CA 1
ATOM 1766 C C . VAL A 1 223 ? -1.843 -22.030 31.444 1.00 97.94 223 VAL A C 1
ATOM 1768 O O . VAL A 1 223 ? -2.691 -21.141 31.498 1.00 97.94 223 VAL A O 1
ATOM 1771 N N . TYR A 1 224 ? -1.834 -23.053 32.304 1.00 97.19 224 TYR A N 1
ATOM 1772 C CA . TYR A 1 224 ? -2.814 -23.223 33.392 1.00 97.19 224 TYR A CA 1
ATOM 1773 C C . TYR A 1 224 ? -2.160 -23.759 34.669 1.00 97.19 224 TYR A C 1
ATOM 1775 O O . TYR A 1 224 ? -1.244 -24.569 34.607 1.00 97.19 224 TYR A O 1
ATOM 1783 N N . GLY A 1 225 ? -2.654 -23.357 35.841 1.00 95.19 225 GLY A N 1
ATOM 1784 C CA . GLY A 1 225 ? -2.295 -23.985 37.117 1.00 95.19 225 GLY A CA 1
ATOM 1785 C C . GLY A 1 225 ? -3.079 -25.281 37.367 1.00 95.19 225 GLY A C 1
ATOM 1786 O O . GLY A 1 225 ? -4.252 -25.379 37.001 1.00 95.19 225 GLY A O 1
ATOM 1787 N N . THR A 1 226 ? -2.468 -26.294 37.992 1.00 94.12 226 THR A N 1
ATOM 1788 C CA . THR A 1 226 ? -3.148 -27.587 38.244 1.00 94.12 226 THR A CA 1
ATOM 1789 C C . THR A 1 226 ? -4.104 -27.569 39.436 1.00 94.12 226 THR A C 1
ATOM 1791 O O . THR A 1 226 ? -4.936 -28.471 39.567 1.00 94.12 226 THR A O 1
ATOM 1794 N N . LYS A 1 227 ? -4.011 -26.564 40.312 1.00 90.69 227 LYS A N 1
ATOM 1795 C CA . LYS A 1 227 ? -4.859 -26.410 41.506 1.00 90.69 227 LYS A CA 1
ATOM 1796 C C . LYS A 1 227 ? -5.827 -25.249 41.359 1.00 90.69 227 LYS A C 1
ATOM 1798 O O . LYS A 1 227 ? -6.113 -24.524 42.310 1.00 90.69 227 LYS A O 1
ATOM 1803 N N . GLU A 1 228 ? -6.346 -25.099 40.150 1.00 79.12 228 GLU A N 1
ATOM 1804 C CA . GLU A 1 228 ? -7.199 -23.982 39.818 1.00 79.12 228 GLU A CA 1
ATOM 1805 C C . GLU A 1 228 ? -8.633 -24.130 40.360 1.00 79.12 228 GLU A C 1
ATOM 1807 O O . GLU A 1 228 ? -9.246 -25.193 40.256 1.00 79.12 228 GLU A O 1
ATOM 1812 N N . GLN A 1 229 ? -9.179 -23.045 40.924 1.00 78.88 229 GLN A N 1
ATOM 1813 C CA . GLN A 1 229 ? -10.506 -23.026 41.565 1.00 78.88 229 GLN A CA 1
ATOM 1814 C C . GLN A 1 229 ? -11.528 -22.081 40.911 1.00 78.88 229 GLN A C 1
ATOM 1816 O O . GLN A 1 229 ? -12.724 -22.196 41.185 1.00 78.88 229 GLN A O 1
ATOM 1821 N N . VAL A 1 230 ? -11.100 -21.141 40.066 1.00 82.31 230 VAL A N 1
ATOM 1822 C CA . VAL A 1 230 ? -11.961 -20.150 39.400 1.00 82.31 230 VAL A CA 1
ATOM 1823 C C . VAL A 1 230 ? -12.301 -20.595 37.974 1.00 82.31 230 VAL A C 1
ATOM 1825 O O . VAL A 1 230 ? -13.475 -20.624 37.598 1.00 82.31 230 VAL A O 1
ATOM 1828 N N . ILE A 1 231 ? -11.303 -20.970 37.187 1.00 86.19 231 ILE A N 1
ATOM 1829 C CA . ILE A 1 231 ? -11.359 -21.384 35.789 1.00 86.19 231 ILE A CA 1
ATOM 1830 C C . ILE A 1 231 ? -11.379 -22.917 35.725 1.00 86.19 231 ILE A C 1
ATOM 1832 O O . ILE A 1 231 ? -10.476 -23.572 36.230 1.00 86.19 231 ILE A O 1
ATOM 1836 N N . PRO A 1 232 ? -12.389 -23.549 35.114 1.00 87.12 232 PRO A N 1
ATOM 1837 C CA . PRO A 1 232 ? -12.425 -25.003 35.037 1.00 87.12 232 PRO A CA 1
ATOM 1838 C C . PRO A 1 232 ? -11.189 -25.552 34.311 1.00 87.12 232 PRO A C 1
ATOM 1840 O O . PRO A 1 232 ? -11.020 -25.299 33.124 1.00 87.12 232 PRO A O 1
ATOM 1843 N N . LEU A 1 233 ? -10.375 -26.376 34.980 1.00 89.12 233 LEU A N 1
ATOM 1844 C CA . LEU A 1 233 ? -9.206 -27.017 34.359 1.00 89.12 233 LEU A CA 1
ATOM 1845 C C . LEU A 1 233 ? -9.519 -27.769 33.040 1.00 89.12 233 LEU A C 1
ATOM 1847 O O . LEU A 1 233 ? -8.682 -27.734 32.140 1.00 89.12 233 LEU A O 1
ATOM 1851 N N . PRO A 1 234 ? -10.711 -28.383 32.838 1.00 92.38 234 PRO A N 1
ATOM 1852 C CA . PRO A 1 234 ? -11.082 -28.948 31.538 1.00 92.38 234 PRO A CA 1
ATOM 1853 C C . PRO A 1 234 ? -11.084 -27.957 30.361 1.00 92.38 234 PRO A C 1
ATOM 1855 O O . PRO A 1 234 ? -11.013 -28.400 29.217 1.00 92.38 234 PRO A O 1
ATOM 1858 N N . ASP A 1 235 ? -11.160 -26.644 30.601 1.00 93.06 235 ASP A N 1
ATOM 1859 C CA . ASP A 1 235 ? -11.076 -25.636 29.536 1.00 93.06 235 ASP A CA 1
ATOM 1860 C C . ASP A 1 235 ? -9.690 -25.611 28.879 1.00 93.06 235 ASP A C 1
ATOM 1862 O O . ASP A 1 235 ? -9.605 -25.422 27.667 1.00 93.06 235 ASP A O 1
ATOM 1866 N N . ALA A 1 236 ? -8.628 -25.937 29.624 1.00 94.06 236 ALA A N 1
ATOM 1867 C CA . ALA A 1 236 ? -7.280 -26.090 29.079 1.00 94.06 236 ALA A CA 1
ATOM 1868 C C . ALA A 1 236 ? -7.227 -27.162 27.977 1.00 94.06 236 ALA A C 1
ATOM 1870 O O . ALA A 1 236 ? -6.691 -26.935 26.893 1.00 94.06 236 ALA A O 1
ATOM 1871 N N . ALA A 1 237 ? -7.854 -28.317 28.228 1.00 94.56 237 ALA A N 1
ATOM 1872 C CA . ALA A 1 237 ? -7.943 -29.401 27.254 1.00 94.56 237 ALA A CA 1
ATOM 1873 C C . ALA A 1 237 ? -8.829 -29.029 26.053 1.00 94.56 237 ALA A C 1
ATOM 1875 O O . ALA A 1 237 ? -8.562 -29.459 24.936 1.00 94.56 237 ALA A O 1
ATOM 1876 N N . ARG A 1 238 ? -9.874 -28.218 26.254 1.00 95.88 238 ARG A N 1
ATOM 1877 C CA . ARG A 1 238 ? -10.760 -27.774 25.165 1.00 95.88 238 ARG A CA 1
ATOM 1878 C C . ARG A 1 238 ? -10.058 -26.831 24.199 1.00 95.88 238 ARG A C 1
ATOM 1880 O O . ARG A 1 238 ? -10.168 -27.049 22.997 1.00 95.88 238 ARG A O 1
ATOM 1887 N N . TYR A 1 239 ? -9.303 -25.856 24.710 1.00 95.44 239 TYR A N 1
ATOM 1888 C CA . TYR A 1 239 ? -8.452 -25.012 23.869 1.00 95.44 239 TYR A CA 1
ATOM 1889 C C . TYR A 1 239 ? -7.434 -25.852 23.100 1.00 95.44 239 TYR A C 1
ATOM 1891 O O . TYR A 1 239 ? -7.370 -25.746 21.878 1.00 95.44 239 TYR A O 1
ATOM 1899 N N . ALA A 1 240 ? -6.712 -26.742 23.789 1.00 94.31 240 ALA A N 1
ATOM 1900 C CA . ALA A 1 240 ? -5.736 -27.621 23.146 1.00 94.31 240 ALA A CA 1
ATOM 1901 C C . ALA A 1 240 ? -6.365 -28.473 22.028 1.00 94.31 240 ALA A C 1
ATOM 1903 O O . ALA A 1 240 ? -5.810 -28.566 20.937 1.00 94.31 240 ALA A O 1
ATOM 1904 N N . ASN A 1 241 ? -7.556 -29.031 22.259 1.00 95.75 241 ASN A N 1
ATOM 1905 C CA . ASN A 1 241 ? -8.264 -29.829 21.259 1.00 95.75 241 ASN A CA 1
ATOM 1906 C C . ASN A 1 241 ? -8.776 -28.993 20.074 1.00 95.75 241 ASN A C 1
ATOM 1908 O O . ASN A 1 241 ? -8.727 -29.468 18.943 1.00 95.75 241 ASN A O 1
ATOM 1912 N N . ALA A 1 242 ? -9.282 -27.778 20.313 1.00 96.12 242 ALA A N 1
ATOM 1913 C CA . ALA A 1 242 ? -9.818 -26.913 19.259 1.00 96.12 242 ALA A CA 1
ATOM 1914 C C . ALA A 1 242 ? -8.715 -26.315 18.369 1.00 96.12 242 ALA A C 1
ATOM 1916 O O . ALA A 1 242 ? -8.892 -26.205 17.158 1.00 96.12 242 ALA A O 1
ATOM 1917 N N . LEU A 1 243 ? -7.579 -25.949 18.966 1.00 94.19 243 LEU A N 1
ATOM 1918 C CA . LEU A 1 243 ? -6.430 -25.361 18.271 1.00 94.19 243 LEU A CA 1
ATOM 1919 C C . LEU A 1 243 ? -5.539 -26.421 17.605 1.00 94.19 243 LEU A C 1
ATOM 1921 O O . LEU A 1 243 ? -4.829 -26.114 16.646 1.00 94.19 243 LEU A O 1
ATOM 1925 N N . GLY A 1 244 ? -5.614 -27.671 18.071 1.00 90.94 244 GLY A N 1
ATOM 1926 C CA . GLY A 1 244 ? -4.944 -28.818 17.471 1.00 90.94 244 GLY A CA 1
ATOM 1927 C C . GLY A 1 244 ? -3.428 -28.801 17.674 1.00 90.94 244 GLY A C 1
ATOM 1928 O O . GLY A 1 244 ? -2.921 -28.431 18.731 1.00 90.94 244 GLY A O 1
ATOM 1929 N N . ASN A 1 245 ? -2.691 -29.212 16.642 1.00 86.44 245 ASN A N 1
ATOM 1930 C CA . ASN A 1 245 ? -1.224 -29.306 16.638 1.00 86.44 245 ASN A CA 1
ATOM 1931 C C . ASN A 1 245 ? -0.497 -27.954 16.757 1.00 86.44 245 ASN A C 1
ATOM 1933 O O . ASN A 1 245 ? 0.714 -27.939 16.949 1.00 86.44 245 ASN A O 1
ATOM 1937 N N . ARG A 1 246 ? -1.224 -26.841 16.653 1.00 89.31 246 ARG A N 1
ATOM 1938 C CA . ARG A 1 246 ? -0.697 -25.473 16.754 1.00 89.31 246 ARG A CA 1
ATOM 1939 C C . ARG A 1 246 ? -0.533 -24.989 18.188 1.00 89.31 246 ARG A C 1
ATOM 1941 O O . ARG A 1 246 ? 0.058 -23.939 18.420 1.00 89.31 246 ARG A O 1
ATOM 1948 N N . ASN A 1 247 ? -1.097 -25.731 19.143 1.00 95.69 247 ASN A N 1
ATOM 1949 C CA . ASN A 1 247 ? -1.134 -25.333 20.535 1.00 95.69 247 ASN A CA 1
ATOM 1950 C C . ASN A 1 247 ? -0.118 -26.085 21.393 1.00 95.69 247 ASN A C 1
ATOM 1952 O O . ASN A 1 247 ? -0.172 -27.308 21.518 1.00 95.69 247 ASN A O 1
ATOM 1956 N N . THR A 1 248 ? 0.713 -25.342 22.115 1.00 96.62 248 THR A N 1
ATOM 1957 C CA . THR A 1 248 ? 1.461 -25.852 23.266 1.00 96.62 248 THR A CA 1
ATOM 1958 C C . THR A 1 248 ? 0.618 -25.673 24.534 1.00 96.62 248 THR A C 1
ATOM 1960 O O . THR A 1 248 ? 0.230 -24.557 24.860 1.00 96.62 248 THR A O 1
ATOM 1963 N N . LEU A 1 249 ? 0.316 -26.750 25.271 1.00 97.19 249 LEU A N 1
ATOM 1964 C CA . LEU A 1 249 ? -0.342 -26.672 26.585 1.00 97.19 249 LEU A CA 1
ATOM 1965 C C . LEU A 1 249 ? 0.671 -26.937 27.704 1.00 97.19 249 LEU A C 1
ATOM 1967 O O . LEU A 1 249 ? 1.268 -28.011 27.755 1.00 97.19 249 LEU A O 1
ATOM 1971 N N . VAL A 1 250 ? 0.807 -25.991 28.631 1.00 97.75 250 VAL A N 1
ATOM 1972 C CA . VAL A 1 250 ? 1.669 -26.100 29.813 1.00 97.75 250 VAL A CA 1
ATOM 1973 C C . VAL A 1 250 ? 0.827 -26.045 31.085 1.00 97.75 250 VAL A C 1
ATOM 1975 O O . VAL A 1 250 ? 0.017 -25.136 31.275 1.00 97.75 250 VAL A O 1
ATOM 1978 N N . LEU A 1 251 ? 1.046 -27.010 31.980 1.00 97.00 251 LEU A N 1
ATOM 1979 C CA . LEU A 1 251 ? 0.427 -27.046 33.303 1.00 97.00 251 LEU A CA 1
ATOM 1980 C C . LEU A 1 251 ? 1.468 -26.736 34.382 1.00 97.00 251 LEU A C 1
ATOM 1982 O O . LEU A 1 251 ? 2.469 -27.439 34.483 1.00 97.00 251 LEU A O 1
ATOM 1986 N N . ILE A 1 252 ? 1.220 -25.713 35.199 1.00 95.50 252 ILE A N 1
ATOM 1987 C CA . ILE A 1 252 ? 2.065 -25.330 36.335 1.00 95.50 252 ILE A CA 1
ATOM 1988 C C . ILE A 1 252 ? 1.578 -26.082 37.583 1.00 95.50 252 ILE A C 1
ATOM 1990 O O . ILE A 1 252 ? 0.461 -25.821 38.052 1.00 95.50 252 ILE A O 1
ATOM 1994 N N . PRO A 1 253 ? 2.367 -27.028 38.127 1.00 92.81 253 PRO A N 1
ATOM 1995 C CA . PRO A 1 253 ? 1.965 -27.795 39.299 1.00 92.81 253 PRO A CA 1
ATOM 1996 C C . PRO A 1 253 ? 1.712 -26.900 40.515 1.00 92.81 253 PRO A C 1
ATOM 1998 O O . PRO A 1 253 ? 2.448 -25.949 40.760 1.00 92.81 253 PRO A O 1
ATOM 2001 N N . ASP A 1 254 ? 0.660 -27.215 41.270 1.00 91.75 254 ASP A N 1
ATOM 2002 C CA . ASP A 1 254 ? 0.299 -26.594 42.553 1.00 91.75 254 ASP A CA 1
ATOM 2003 C C . ASP A 1 254 ? -0.024 -25.094 42.514 1.00 91.75 254 ASP A C 1
ATOM 2005 O O . ASP A 1 254 ? -0.237 -24.473 43.559 1.00 91.75 254 ASP A O 1
ATOM 2009 N N . ALA A 1 255 ? -0.120 -24.532 41.311 1.00 93.56 255 ALA A N 1
ATOM 2010 C CA . ALA A 1 255 ? -0.509 -23.156 41.071 1.00 93.56 255 ALA A CA 1
ATOM 2011 C C . ALA A 1 255 ? -2.027 -23.008 40.876 1.00 93.56 255 ALA A C 1
ATOM 2013 O O . ALA A 1 255 ? -2.686 -23.882 40.298 1.00 93.56 255 ALA A O 1
ATOM 2014 N N . ASP A 1 256 ? -2.565 -21.874 41.321 1.00 93.00 256 ASP A N 1
ATOM 2015 C CA . ASP A 1 256 ? -3.878 -21.357 40.922 1.00 93.00 256 ASP A CA 1
ATOM 2016 C C . ASP A 1 256 ? -3.801 -20.560 39.594 1.00 93.00 256 ASP A C 1
ATOM 2018 O O . ASP A 1 256 ? -2.746 -20.473 38.960 1.00 93.00 256 ASP A O 1
ATOM 2022 N N . HIS A 1 257 ? -4.908 -19.960 39.145 1.00 90.94 257 HIS A N 1
ATOM 2023 C CA . HIS A 1 257 ? -4.973 -19.134 37.932 1.00 90.94 257 HIS A CA 1
ATOM 2024 C C . HIS A 1 257 ? -4.158 -17.857 38.048 1.00 90.94 257 HIS A C 1
ATOM 2026 O O . HIS A 1 257 ? -3.726 -17.358 37.021 1.00 90.94 257 HIS A O 1
ATOM 2032 N N . CYS A 1 258 ? -3.937 -17.325 39.253 1.00 91.44 258 CYS A N 1
ATOM 2033 C CA . CYS A 1 258 ? -3.043 -16.188 39.489 1.00 91.44 258 CYS A CA 1
ATOM 2034 C C . CYS A 1 258 ? -1.566 -16.613 39.572 1.00 91.44 258 CYS A C 1
ATOM 2036 O O . CYS A 1 258 ? -0.699 -15.787 39.884 1.00 91.44 258 CYS A O 1
ATOM 2038 N N . TYR A 1 259 ? -1.286 -17.894 39.323 1.00 94.12 259 TYR A N 1
ATOM 2039 C CA . TYR A 1 259 ? 0.018 -18.530 39.420 1.00 94.12 259 TYR A CA 1
ATOM 2040 C C . TYR A 1 259 ? 0.662 -18.380 40.799 1.00 94.12 259 TYR A C 1
ATOM 2042 O O . TYR A 1 259 ? 1.847 -18.069 40.935 1.00 94.12 259 TYR A O 1
ATOM 2050 N N . ARG A 1 260 ? -0.136 -18.593 41.845 1.00 93.31 260 ARG A N 1
ATOM 2051 C CA . ARG A 1 260 ? 0.299 -18.650 43.243 1.00 93.31 260 ARG A CA 1
ATOM 2052 C C . ARG A 1 260 ? 0.108 -20.056 43.789 1.00 93.31 260 ARG A C 1
ATOM 2054 O O . ARG A 1 260 ? -0.834 -20.752 43.417 1.00 93.31 260 ARG A O 1
ATOM 2061 N N . GLY A 1 261 ? 1.002 -20.470 44.679 1.00 91.44 261 GLY A N 1
ATOM 2062 C CA . GLY A 1 261 ? 0.847 -21.722 45.410 1.00 91.44 261 GLY A CA 1
ATOM 2063 C C . GLY A 1 261 ? -0.381 -21.697 46.317 1.00 91.44 261 GLY A C 1
ATOM 2064 O O . GLY A 1 261 ? -0.716 -20.663 46.889 1.00 91.44 261 GLY A O 1
ATOM 2065 N N . ILE A 1 262 ? -1.025 -22.851 46.490 1.00 87.44 262 ILE A N 1
ATOM 2066 C CA . ILE A 1 262 ? -2.178 -23.000 47.397 1.00 87.44 262 ILE A CA 1
ATOM 2067 C C . ILE A 1 262 ? -1.784 -23.368 48.837 1.00 87.44 262 ILE A C 1
ATOM 2069 O O . ILE A 1 262 ? -2.615 -23.320 49.743 1.00 87.44 262 ILE A O 1
ATOM 2073 N N . VAL A 1 263 ? -0.523 -23.750 49.058 1.00 88.25 263 VAL A N 1
ATOM 2074 C CA . VAL A 1 263 ? 0.011 -24.130 50.373 1.00 88.25 263 VAL A CA 1
ATOM 2075 C C . VAL A 1 263 ? 0.835 -22.979 50.936 1.00 88.25 263 VAL A C 1
ATOM 2077 O O . VAL A 1 263 ? 1.764 -22.495 50.290 1.00 88.25 263 VAL A O 1
ATOM 2080 N N . LYS A 1 264 ? 0.491 -22.536 52.149 1.00 91.19 264 LYS A N 1
ATOM 2081 C CA . LYS A 1 264 ? 1.234 -21.498 52.865 1.00 91.19 264 LYS A CA 1
ATOM 2082 C C . LYS A 1 264 ? 2.494 -22.102 53.485 1.00 91.19 264 LYS A C 1
ATOM 2084 O O . LYS A 1 264 ? 2.390 -23.019 54.295 1.00 91.19 264 LYS A O 1
ATOM 2089 N N . ILE A 1 265 ? 3.653 -21.554 53.140 1.00 91.12 265 ILE A N 1
ATOM 2090 C CA . ILE A 1 265 ? 4.953 -21.951 53.680 1.00 91.12 265 ILE A CA 1
ATOM 2091 C C . ILE A 1 265 ? 5.223 -21.166 54.976 1.00 91.12 265 ILE A C 1
ATOM 2093 O O . ILE A 1 265 ? 5.094 -19.933 54.976 1.00 91.12 265 ILE A O 1
ATOM 2097 N N . PRO A 1 266 ? 5.578 -21.837 56.090 1.00 90.50 266 PRO A N 1
ATOM 2098 C CA . PRO A 1 266 ? 5.974 -21.169 57.328 1.00 90.50 266 PRO A CA 1
ATOM 2099 C C . PRO A 1 266 ? 7.182 -20.252 57.117 1.00 90.50 266 PRO A C 1
ATOM 2101 O O . PRO A 1 266 ? 8.106 -20.601 56.390 1.00 90.50 266 PRO A O 1
ATOM 2104 N N . GLU A 1 267 ? 7.213 -19.100 57.792 1.00 89.50 267 GLU A N 1
ATOM 2105 C CA . GLU A 1 267 ? 8.300 -18.114 57.655 1.00 89.50 267 GLU A CA 1
ATOM 2106 C C . GLU A 1 267 ? 9.684 -18.699 57.976 1.00 89.50 267 GLU A C 1
ATOM 2108 O O . GLU A 1 267 ? 10.657 -18.412 57.283 1.00 89.50 267 GLU A O 1
ATOM 2113 N N . SER A 1 268 ? 9.753 -19.623 58.939 1.00 90.44 268 SER A N 1
ATOM 2114 C CA . SER A 1 268 ? 10.967 -20.373 59.292 1.00 90.44 268 SER A CA 1
ATOM 2115 C C . SER A 1 268 ? 11.531 -21.249 58.165 1.00 90.44 268 SER A C 1
ATOM 2117 O O . SER A 1 268 ? 12.646 -21.756 58.281 1.00 90.44 268 SER A O 1
ATOM 2119 N N . GLU A 1 269 ? 10.758 -21.483 57.106 1.00 87.94 269 GLU A N 1
ATOM 2120 C CA . GLU A 1 269 ? 11.125 -22.324 55.965 1.00 87.94 269 GLU A CA 1
ATOM 2121 C C . GLU A 1 269 ? 11.303 -21.525 54.670 1.00 87.94 269 GLU A C 1
ATOM 2123 O O . GLU A 1 269 ? 11.683 -22.105 53.656 1.00 87.94 269 GLU A O 1
ATOM 2128 N N . TRP A 1 270 ? 11.088 -20.203 54.677 1.00 89.62 270 TRP A N 1
ATOM 2129 C CA . TRP A 1 270 ? 11.186 -19.388 53.459 1.00 89.62 270 TRP A CA 1
ATOM 2130 C C . TRP A 1 270 ? 12.577 -19.432 52.827 1.00 89.62 270 TRP A C 1
ATOM 2132 O O . TRP A 1 270 ? 12.679 -19.548 51.612 1.00 89.62 270 TRP A O 1
ATOM 2142 N N . GLU A 1 271 ? 13.642 -19.399 53.632 1.00 85.56 271 GLU A N 1
ATOM 2143 C CA . GLU A 1 271 ? 15.028 -19.478 53.137 1.00 85.56 271 GLU A CA 1
ATOM 2144 C C . GLU A 1 271 ? 15.405 -20.864 52.594 1.00 85.56 271 GLU A C 1
ATOM 2146 O O . GLU A 1 271 ? 16.384 -20.995 51.868 1.00 85.56 271 GLU A O 1
ATOM 2151 N N . LYS A 1 272 ? 14.631 -21.901 52.939 1.00 85.88 272 LYS A N 1
ATOM 2152 C CA . LYS A 1 272 ? 14.821 -23.278 52.457 1.00 85.88 272 LYS A CA 1
ATOM 2153 C C . LYS A 1 272 ? 13.980 -23.583 51.218 1.00 85.88 272 LYS A C 1
ATOM 2155 O O . LYS A 1 272 ? 14.050 -24.694 50.703 1.00 85.88 272 LYS A O 1
ATOM 2160 N N . CYS A 1 273 ? 13.136 -22.646 50.787 1.00 81.62 273 CYS A N 1
ATOM 2161 C CA . CYS A 1 273 ? 12.286 -22.828 49.625 1.00 81.62 273 CYS A CA 1
ATOM 2162 C C . CYS A 1 273 ? 13.051 -22.441 48.358 1.00 81.62 273 CYS A C 1
ATOM 2164 O O . CYS A 1 273 ? 13.490 -21.303 48.217 1.00 81.62 273 CYS A O 1
ATOM 2166 N N . ASP A 1 274 ? 13.133 -23.363 47.401 1.00 84.81 274 ASP A N 1
ATOM 2167 C CA . ASP A 1 274 ? 13.789 -23.126 46.106 1.00 84.81 274 ASP A CA 1
ATOM 2168 C C . ASP A 1 274 ? 13.013 -22.154 45.197 1.00 84.81 274 ASP A C 1
ATOM 2170 O O . ASP A 1 274 ? 13.462 -21.827 44.098 1.00 84.81 274 ASP A O 1
ATOM 2174 N N . LYS A 1 275 ? 11.825 -21.700 45.622 1.00 84.62 275 LYS A N 1
ATOM 2175 C CA . LYS A 1 275 ? 10.956 -20.808 44.850 1.00 84.62 275 LYS A CA 1
ATOM 2176 C C . LYS A 1 275 ? 10.656 -19.506 45.594 1.00 84.62 275 LYS A C 1
ATOM 2178 O O . LYS A 1 275 ? 10.562 -19.507 46.821 1.00 84.62 275 LYS A O 1
ATOM 2183 N N . PRO A 1 276 ? 10.445 -18.389 44.870 1.00 88.06 276 PRO A N 1
ATOM 2184 C CA . PRO A 1 276 ? 10.142 -17.109 45.497 1.00 88.06 276 PRO A CA 1
ATOM 2185 C C . PRO A 1 276 ? 8.862 -17.188 46.336 1.00 88.06 276 PRO A C 1
ATOM 2187 O O . PRO A 1 276 ? 7.840 -17.692 45.873 1.00 88.06 276 PRO A O 1
ATOM 2190 N N . ILE A 1 277 ? 8.897 -16.646 47.555 1.00 88.94 277 ILE A N 1
ATOM 2191 C CA . ILE A 1 277 ? 7.733 -16.569 48.446 1.00 88.94 277 ILE A CA 1
ATOM 2192 C C . ILE A 1 277 ? 7.154 -15.152 48.449 1.00 88.94 277 ILE A C 1
ATOM 2194 O O . ILE A 1 277 ? 7.862 -14.159 48.647 1.00 88.94 277 ILE A O 1
ATOM 2198 N N . ILE A 1 278 ? 5.833 -15.045 48.304 1.00 87.62 278 ILE A N 1
ATOM 2199 C CA . ILE A 1 278 ? 5.088 -13.799 48.496 1.00 87.62 278 ILE A CA 1
ATOM 2200 C C . ILE A 1 278 ? 5.039 -13.502 49.996 1.00 87.62 278 ILE A C 1
ATOM 2202 O O . ILE A 1 278 ? 4.132 -13.964 50.693 1.00 87.62 278 ILE A O 1
ATOM 2206 N N . LYS A 1 279 ? 5.986 -12.697 50.491 1.00 85.44 279 LYS A N 1
ATOM 2207 C CA . LYS A 1 279 ? 6.166 -12.416 51.931 1.00 85.44 279 LYS A CA 1
ATOM 2208 C C . LYS A 1 279 ? 4.876 -12.032 52.668 1.00 85.44 279 LYS A C 1
ATOM 2210 O O . LYS A 1 279 ? 4.654 -12.457 53.790 1.00 85.44 279 LYS A O 1
ATOM 2215 N N . SER A 1 280 ? 3.978 -11.276 52.037 1.00 83.50 280 SER A N 1
ATOM 2216 C CA . SER A 1 280 ? 2.719 -10.856 52.672 1.00 83.50 280 SER A CA 1
ATOM 2217 C C . SER A 1 280 ? 1.715 -11.991 52.911 1.00 83.50 280 SER A C 1
ATOM 2219 O O . SER A 1 280 ? 0.772 -11.816 53.675 1.00 83.50 280 SER A O 1
ATOM 2221 N N . THR A 1 281 ? 1.869 -13.137 52.243 1.00 85.94 281 THR A N 1
ATOM 2222 C CA . THR A 1 281 ? 0.913 -14.257 52.312 1.00 85.94 281 THR A CA 1
ATOM 2223 C C . THR A 1 281 ? 1.552 -15.587 52.709 1.00 85.94 281 THR A C 1
ATOM 2225 O O . THR A 1 281 ? 0.863 -16.438 53.268 1.00 85.94 281 THR A O 1
ATOM 2228 N N . GLY A 1 282 ? 2.856 -15.759 52.472 1.00 89.25 282 GLY A N 1
ATOM 2229 C CA . GLY A 1 282 ? 3.585 -17.014 52.661 1.00 89.25 282 GLY A CA 1
ATOM 2230 C C . GLY A 1 282 ? 3.369 -18.041 51.544 1.00 89.25 282 GLY A C 1
ATOM 2231 O O . GLY A 1 282 ? 3.813 -19.172 51.685 1.00 89.25 282 GLY A O 1
ATOM 2232 N N . PHE A 1 283 ? 2.685 -17.691 50.451 1.00 92.12 283 PHE A N 1
ATOM 2233 C CA . PHE A 1 283 ? 2.511 -18.579 49.295 1.00 92.12 283 PHE A CA 1
ATOM 2234 C C . PHE A 1 283 ? 3.683 -18.476 48.315 1.00 92.12 283 PHE A C 1
ATOM 2236 O O . PHE A 1 283 ? 4.306 -17.420 48.193 1.00 92.12 283 PHE A O 1
ATOM 2243 N N . ILE A 1 284 ? 3.938 -19.555 47.575 1.00 93.12 284 ILE A N 1
ATOM 2244 C CA . ILE A 1 284 ? 4.904 -19.576 46.467 1.00 93.12 284 ILE A CA 1
ATOM 2245 C C . ILE A 1 284 ? 4.410 -18.676 45.318 1.00 93.12 284 ILE A C 1
ATOM 2247 O O . ILE A 1 284 ? 3.229 -18.714 44.967 1.00 93.12 284 ILE A O 1
ATOM 2251 N N . ASP A 1 285 ? 5.302 -17.877 44.728 1.00 93.00 285 ASP A N 1
ATOM 2252 C CA . ASP A 1 285 ? 5.058 -17.051 43.539 1.00 93.00 285 ASP A CA 1
ATOM 2253 C C . ASP A 1 285 ? 5.592 -17.741 42.275 1.00 93.00 285 ASP A C 1
ATOM 2255 O O . ASP A 1 285 ? 6.787 -17.677 41.984 1.00 93.00 285 ASP A O 1
ATOM 2259 N N . TYR A 1 286 ? 4.709 -18.345 41.477 1.00 94.94 286 TYR A N 1
ATOM 2260 C CA . TYR A 1 286 ? 5.081 -18.938 40.188 1.00 94.94 286 TYR A CA 1
ATOM 2261 C C . TYR A 1 286 ? 5.077 -17.918 39.036 1.00 94.94 286 TYR A C 1
ATOM 2263 O O . TYR A 1 286 ? 5.368 -18.274 37.898 1.00 94.94 286 TYR A O 1
ATOM 2271 N N . ASN A 1 287 ? 4.772 -16.636 39.274 1.00 94.31 287 ASN A N 1
ATOM 2272 C CA . ASN A 1 287 ? 4.666 -15.656 38.186 1.00 94.31 287 ASN A CA 1
ATOM 2273 C C . ASN A 1 287 ? 6.005 -15.378 37.481 1.00 94.31 287 ASN A C 1
ATOM 2275 O O . ASN A 1 287 ? 6.001 -14.994 36.315 1.00 94.31 287 ASN A O 1
ATOM 2279 N N . VAL A 1 288 ? 7.143 -15.552 38.164 1.00 93.19 288 VAL A N 1
ATOM 2280 C CA . VAL A 1 288 ? 8.471 -15.474 37.522 1.00 93.19 288 VAL A CA 1
ATOM 2281 C C . VAL A 1 288 ? 8.671 -16.661 36.582 1.00 93.19 288 VAL A C 1
ATOM 2283 O O . VAL A 1 288 ? 9.087 -16.463 35.445 1.00 93.19 288 VAL A O 1
ATOM 2286 N N . ASP A 1 289 ? 8.304 -17.868 37.022 1.00 94.38 289 ASP A N 1
ATOM 2287 C CA . ASP A 1 289 ? 8.386 -19.083 36.205 1.00 94.38 289 ASP A CA 1
ATOM 2288 C C . ASP A 1 289 ? 7.523 -18.950 34.944 1.00 94.38 289 ASP A C 1
ATOM 2290 O O . ASP A 1 289 ? 7.980 -19.253 33.846 1.00 94.38 289 ASP A O 1
ATOM 2294 N N . VAL A 1 290 ? 6.301 -18.423 35.078 1.00 96.62 290 VAL A N 1
ATOM 2295 C CA . VAL A 1 290 ? 5.395 -18.187 33.942 1.00 96.62 290 VAL A CA 1
ATOM 2296 C C . VAL A 1 290 ? 5.935 -17.116 32.995 1.00 96.62 290 VAL A C 1
ATOM 2298 O O . VAL A 1 290 ? 5.910 -17.316 31.784 1.00 96.62 290 VAL A O 1
ATOM 2301 N N . ALA A 1 291 ? 6.464 -16.003 33.513 1.00 97.00 291 ALA A N 1
ATOM 2302 C CA . ALA A 1 291 ? 7.094 -14.986 32.671 1.00 97.00 291 ALA A CA 1
ATOM 2303 C C . ALA A 1 291 ? 8.311 -15.547 31.913 1.00 97.00 291 ALA A C 1
ATOM 2305 O O . ALA A 1 291 ? 8.478 -15.254 30.733 1.00 97.00 291 ALA A O 1
ATOM 2306 N N . ASN A 1 292 ? 9.133 -16.375 32.565 1.00 96.56 292 ASN A N 1
ATOM 2307 C CA . ASN A 1 292 ? 10.274 -17.033 31.929 1.00 96.56 292 ASN A CA 1
ATOM 2308 C C . ASN A 1 292 ? 9.833 -18.027 30.853 1.00 96.56 292 ASN A C 1
ATOM 2310 O O . ASN A 1 292 ? 10.405 -18.023 29.771 1.00 96.56 292 ASN A O 1
ATOM 2314 N N . LEU A 1 293 ? 8.803 -18.828 31.130 1.00 97.81 293 LEU A N 1
ATOM 2315 C CA . LEU A 1 293 ? 8.235 -19.781 30.179 1.00 97.81 293 LEU A CA 1
ATOM 2316 C C . LEU A 1 293 ? 7.708 -19.080 28.922 1.00 97.81 293 LEU A C 1
ATOM 2318 O O . LEU A 1 293 ? 8.006 -19.504 27.811 1.00 97.81 293 LEU A O 1
ATOM 2322 N N . ILE A 1 294 ? 6.926 -18.010 29.092 1.00 98.19 294 ILE A N 1
ATOM 2323 C CA . ILE A 1 294 ? 6.361 -17.278 27.955 1.00 98.19 294 ILE A CA 1
ATOM 2324 C C . ILE A 1 294 ? 7.472 -16.583 27.171 1.00 98.19 294 ILE A C 1
ATOM 2326 O O . ILE A 1 294 ? 7.484 -16.689 25.952 1.00 98.19 294 ILE A O 1
ATOM 2330 N N . ALA A 1 295 ? 8.425 -15.932 27.848 1.00 97.25 295 ALA A N 1
ATOM 2331 C CA . ALA A 1 295 ? 9.557 -15.305 27.174 1.00 97.25 295 ALA A CA 1
ATOM 2332 C C . ALA A 1 295 ? 10.408 -16.326 26.403 1.00 97.25 295 ALA A C 1
ATOM 2334 O O . ALA A 1 295 ? 10.774 -16.063 25.263 1.00 97.25 295 ALA A O 1
ATOM 2335 N N . ASP A 1 296 ? 10.690 -17.501 26.970 1.00 97.00 296 ASP A N 1
ATOM 2336 C CA . ASP A 1 296 ? 11.381 -18.573 26.243 1.00 97.00 296 ASP A CA 1
ATOM 2337 C C . ASP A 1 296 ? 10.583 -18.992 25.001 1.00 97.00 296 ASP A C 1
ATOM 2339 O O . ASP A 1 296 ? 11.124 -19.024 23.897 1.00 97.00 296 ASP A O 1
ATOM 2343 N N . TRP A 1 297 ? 9.272 -19.201 25.144 1.00 96.88 297 TRP A N 1
ATOM 2344 C CA . TRP A 1 297 ? 8.401 -19.595 24.039 1.00 96.88 297 TRP A CA 1
ATOM 2345 C C . TRP A 1 297 ? 8.302 -18.530 22.931 1.00 96.88 297 TRP A C 1
ATOM 2347 O O . TRP A 1 297 ? 8.280 -18.888 21.754 1.00 96.88 297 TRP A O 1
ATOM 2357 N N . THR A 1 298 ? 8.292 -17.236 23.255 1.00 95.25 298 THR A N 1
ATOM 2358 C CA . THR A 1 298 ? 8.283 -16.137 22.263 1.00 95.25 298 THR A CA 1
ATOM 2359 C C . THR A 1 298 ? 9.679 -15.722 21.795 1.00 95.25 298 THR A C 1
ATOM 2361 O O . THR A 1 298 ? 9.810 -14.763 21.029 1.00 95.25 298 THR A O 1
ATOM 2364 N N . SER A 1 299 ? 10.734 -16.398 22.262 1.00 92.56 299 SER A N 1
ATOM 2365 C CA . SER A 1 299 ? 12.093 -16.105 21.816 1.00 92.56 299 SER A CA 1
ATOM 2366 C C . SER A 1 299 ? 12.245 -16.429 20.323 1.00 92.56 299 SER A C 1
ATOM 2368 O O . SER A 1 299 ? 11.670 -17.420 19.860 1.00 92.56 299 SER A O 1
ATOM 2370 N N . PRO A 1 300 ? 13.056 -15.662 19.567 1.00 88.50 300 PRO A N 1
ATOM 2371 C CA . PRO A 1 300 ? 13.287 -15.927 18.145 1.00 88.50 300 PRO A CA 1
ATOM 2372 C C . PRO A 1 300 ? 13.713 -17.373 17.853 1.00 88.50 300 PRO A C 1
ATOM 2374 O O . PRO A 1 300 ? 13.263 -17.974 16.885 1.00 88.50 300 PRO A O 1
ATOM 2377 N N . ILE A 1 301 ? 14.525 -17.970 18.734 1.00 88.19 301 ILE A N 1
ATOM 2378 C CA . ILE A 1 301 ? 14.989 -19.357 18.598 1.00 88.19 301 ILE A CA 1
ATOM 2379 C C . ILE A 1 301 ? 13.808 -20.333 18.671 1.00 88.19 301 ILE A C 1
ATOM 2381 O O . ILE A 1 301 ? 13.650 -21.181 17.794 1.00 88.19 301 ILE A O 1
ATOM 2385 N N . LYS A 1 302 ? 12.952 -20.210 19.695 1.00 92.94 302 LYS A N 1
ATOM 2386 C CA . LYS A 1 302 ? 11.796 -21.103 19.864 1.00 92.94 302 LYS A CA 1
ATOM 2387 C C . LYS A 1 302 ? 10.709 -20.874 18.825 1.00 92.94 302 LYS A C 1
ATOM 2389 O O . LYS A 1 302 ? 10.044 -21.839 18.447 1.00 92.94 302 LYS A O 1
ATOM 2394 N N . MET A 1 303 ? 10.524 -19.639 18.368 1.00 92.50 303 MET A N 1
ATOM 2395 C CA . MET A 1 303 ? 9.642 -19.336 17.239 1.00 92.50 303 MET A CA 1
ATOM 2396 C C . MET A 1 303 ? 10.131 -20.034 15.973 1.00 92.50 303 MET A C 1
ATOM 2398 O O . MET A 1 303 ? 9.364 -20.775 15.362 1.00 92.50 303 MET A O 1
ATOM 2402 N N . ASN A 1 304 ? 11.424 -19.927 15.667 1.00 92.06 304 ASN A N 1
ATOM 2403 C CA . ASN A 1 304 ? 12.005 -20.568 14.497 1.00 92.06 304 ASN A CA 1
ATOM 2404 C C . ASN A 1 304 ? 11.917 -22.104 14.543 1.00 92.06 304 ASN A C 1
ATOM 2406 O O . ASN A 1 304 ? 11.574 -22.724 13.539 1.00 92.06 304 ASN A O 1
ATOM 2410 N N . GLU A 1 305 ? 12.171 -22.728 15.700 1.00 92.12 305 GLU A N 1
ATOM 2411 C CA . GLU A 1 305 ? 11.999 -24.180 15.894 1.00 92.12 305 GLU A CA 1
ATOM 2412 C C . GLU A 1 305 ? 10.553 -24.624 15.602 1.00 92.12 305 GLU A C 1
ATOM 2414 O O . GLU A 1 305 ? 10.326 -25.593 14.872 1.00 92.12 305 GLU A O 1
ATOM 2419 N N . ARG A 1 306 ? 9.556 -23.903 16.138 1.00 93.12 306 ARG A N 1
ATOM 2420 C CA . ARG A 1 306 ? 8.137 -24.198 15.875 1.00 93.12 306 ARG A CA 1
ATOM 2421 C C . ARG A 1 306 ? 7.779 -23.980 14.415 1.00 93.12 306 ARG A C 1
ATOM 2423 O O . ARG A 1 306 ? 7.107 -24.822 13.818 1.00 93.12 306 ARG A O 1
ATOM 2430 N N . PHE A 1 307 ? 8.243 -22.879 13.836 1.00 93.31 307 PHE A N 1
ATOM 2431 C CA . PHE A 1 307 ? 7.998 -22.552 12.442 1.00 93.31 307 PHE A CA 1
ATOM 2432 C C . PHE A 1 307 ? 8.604 -23.608 11.511 1.00 93.31 307 PHE A C 1
ATOM 2434 O O . PHE A 1 307 ? 7.932 -24.056 10.581 1.00 93.31 307 PHE A O 1
ATOM 2441 N N . TYR A 1 308 ? 9.819 -24.087 11.798 1.00 93.38 308 TYR A N 1
ATOM 2442 C CA . TYR A 1 308 ? 10.444 -25.206 11.091 1.00 93.38 308 TYR A CA 1
ATOM 2443 C C . TYR A 1 308 ? 9.576 -26.462 11.160 1.00 93.38 308 TYR A C 1
ATOM 2445 O O . TYR A 1 308 ? 9.211 -27.012 10.122 1.00 93.38 308 TYR A O 1
ATOM 2453 N N . GLU A 1 309 ? 9.180 -26.894 12.358 1.00 91.75 309 GLU A N 1
ATOM 2454 C CA . GLU A 1 309 ? 8.378 -28.110 12.524 1.00 91.75 309 GLU A CA 1
ATOM 2455 C C . GLU A 1 309 ? 7.005 -28.019 11.845 1.00 91.75 309 GLU A C 1
ATOM 2457 O O . GLU A 1 309 ? 6.531 -29.004 11.271 1.00 91.75 309 GLU A O 1
ATOM 2462 N N . LYS A 1 310 ? 6.388 -26.833 11.869 1.00 90.06 310 LYS A N 1
ATOM 2463 C CA . LYS A 1 310 ? 5.109 -26.533 11.214 1.00 90.06 310 LYS A CA 1
ATOM 2464 C C . LYS A 1 310 ? 5.226 -26.557 9.691 1.00 90.06 310 LYS A C 1
ATOM 2466 O O . LYS A 1 310 ? 4.356 -27.102 9.017 1.00 90.06 310 LYS A O 1
ATOM 2471 N N . THR A 1 311 ? 6.304 -25.993 9.150 1.00 91.81 311 THR A N 1
ATOM 2472 C CA . THR A 1 311 ? 6.473 -25.766 7.705 1.00 91.81 311 THR A CA 1
ATOM 2473 C C . THR A 1 311 ? 7.374 -26.788 7.016 1.00 91.81 311 THR A C 1
ATOM 2475 O O . THR A 1 311 ? 7.556 -26.708 5.799 1.00 91.81 311 THR A O 1
ATOM 2478 N N . LYS A 1 312 ? 7.907 -27.781 7.745 1.00 91.56 312 LYS A N 1
ATOM 2479 C CA . LYS A 1 312 ? 8.775 -28.839 7.193 1.00 91.56 312 LYS A CA 1
ATOM 2480 C C . LYS A 1 312 ? 8.144 -29.598 6.030 1.00 91.56 312 LYS A C 1
ATOM 2482 O O . LYS A 1 312 ? 8.873 -30.122 5.191 1.00 91.56 312 LYS A O 1
ATOM 2487 N N . ASN A 1 313 ? 6.813 -29.628 5.969 1.00 92.06 313 ASN A N 1
ATOM 2488 C CA . ASN A 1 313 ? 6.055 -30.065 4.808 1.00 92.06 313 ASN A CA 1
ATOM 2489 C C . ASN A 1 313 ? 5.202 -28.906 4.277 1.00 92.06 313 ASN A C 1
ATOM 2491 O O . ASN A 1 313 ? 4.531 -28.213 5.037 1.00 92.06 313 ASN A O 1
ATOM 2495 N N . ILE A 1 314 ? 5.202 -28.736 2.960 1.00 89.69 314 ILE A N 1
ATOM 2496 C CA . ILE A 1 314 ? 4.209 -27.970 2.221 1.00 89.69 314 ILE A CA 1
ATOM 2497 C C . ILE A 1 314 ? 2.951 -28.841 2.154 1.00 89.69 314 ILE A C 1
ATOM 2499 O O . ILE A 1 314 ? 2.955 -29.936 1.587 1.00 89.69 314 ILE A O 1
ATOM 2503 N N . HIS A 1 315 ? 1.871 -28.401 2.792 1.00 79.19 315 HIS A N 1
ATOM 2504 C CA . HIS A 1 315 ? 0.696 -29.244 3.031 1.00 79.19 315 HIS A CA 1
ATOM 2505 C C . HIS A 1 315 ? 1.051 -30.569 3.743 1.00 79.19 315 HIS A C 1
ATOM 2507 O O . HIS A 1 315 ? 2.067 -30.705 4.421 1.00 79.19 315 HIS A O 1
ATOM 2513 N N . LYS A 1 316 ? 0.174 -31.574 3.645 1.00 76.50 316 LYS A N 1
ATOM 2514 C CA . LYS A 1 316 ? 0.227 -32.753 4.518 1.00 76.50 316 LYS A CA 1
ATOM 2515 C C . LYS A 1 316 ? 1.391 -33.716 4.230 1.00 76.50 316 LYS A C 1
ATOM 2517 O O . LYS A 1 316 ? 1.750 -34.478 5.123 1.00 76.50 316 LYS A O 1
ATOM 2522 N N . TYR A 1 317 ? 1.967 -33.707 3.022 1.00 81.31 317 TYR A N 1
ATOM 2523 C CA . TYR A 1 317 ? 2.886 -34.772 2.586 1.00 81.31 317 TYR A CA 1
ATOM 2524 C C . TYR A 1 317 ? 4.076 -34.334 1.729 1.00 81.31 317 TYR A C 1
ATOM 2526 O O . TYR A 1 317 ? 4.908 -35.185 1.429 1.00 81.31 317 TYR A O 1
ATOM 2534 N N . LEU A 1 318 ? 4.171 -33.074 1.295 1.00 90.88 318 LEU A N 1
ATOM 2535 C CA . LEU A 1 318 ? 5.249 -32.649 0.402 1.00 90.88 318 LEU A CA 1
ATOM 2536 C C . LEU A 1 318 ? 6.387 -32.033 1.228 1.00 90.88 318 LEU A C 1
ATOM 2538 O O . LEU A 1 318 ? 6.200 -30.940 1.748 1.00 90.88 318 LEU A O 1
ATOM 2542 N N . PRO A 1 319 ? 7.571 -32.659 1.347 1.00 93.75 319 PRO A N 1
ATOM 2543 C CA . PRO A 1 319 ? 8.657 -32.094 2.143 1.00 93.75 319 PRO A CA 1
ATOM 2544 C C . PRO A 1 319 ? 9.113 -30.751 1.576 1.00 93.75 319 PRO A C 1
ATOM 2546 O O . PRO A 1 319 ? 9.358 -30.646 0.372 1.00 93.75 319 PRO A O 1
ATOM 2549 N N . ARG A 1 320 ? 9.242 -29.736 2.431 1.00 95.00 320 ARG A N 1
ATOM 2550 C CA . ARG A 1 320 ? 9.792 -28.424 2.068 1.00 95.00 320 ARG A CA 1
ATOM 2551 C C . ARG A 1 320 ? 11.293 -28.525 1.818 1.00 95.00 320 ARG A C 1
ATOM 2553 O O . ARG A 1 320 ? 11.791 -28.032 0.811 1.00 95.00 320 ARG A O 1
ATOM 2560 N N . TRP A 1 321 ? 11.991 -29.204 2.723 1.00 93.75 321 TRP A N 1
ATOM 2561 C CA . TRP A 1 321 ? 13.423 -29.474 2.646 1.00 93.75 321 TRP A CA 1
ATOM 2562 C C . TRP A 1 321 ? 13.679 -30.673 1.737 1.00 93.75 321 TRP A C 1
ATOM 2564 O O . TRP A 1 321 ? 13.055 -31.723 1.915 1.00 93.75 321 TRP A O 1
ATOM 2574 N N . LYS A 1 322 ? 14.575 -30.525 0.757 1.00 91.31 322 LYS A N 1
ATOM 2575 C CA . LYS A 1 322 ? 14.927 -31.609 -0.172 1.00 91.31 322 LYS A CA 1
ATOM 2576 C C . LYS A 1 322 ? 16.346 -32.077 0.124 1.00 91.31 322 LYS A C 1
ATOM 2578 O O . LYS A 1 322 ? 17.246 -31.262 0.286 1.00 91.31 322 LYS A O 1
ATOM 2583 N N . ASN A 1 323 ? 16.536 -33.390 0.193 1.00 86.75 323 ASN A N 1
ATOM 2584 C CA . ASN A 1 323 ? 17.859 -33.973 0.370 1.00 86.75 323 ASN A CA 1
ATOM 2585 C C . ASN A 1 323 ? 18.481 -34.206 -1.010 1.00 86.75 323 ASN A C 1
ATOM 2587 O O . ASN A 1 323 ? 18.064 -35.125 -1.711 1.00 86.75 323 ASN A O 1
ATOM 2591 N N . ILE A 1 324 ? 19.406 -33.332 -1.407 1.00 87.06 324 ILE A N 1
ATOM 2592 C CA . ILE A 1 324 ? 20.060 -33.393 -2.720 1.00 87.06 324 ILE A CA 1
ATOM 2593 C C . ILE A 1 324 ? 21.342 -34.221 -2.650 1.00 87.06 324 ILE A C 1
ATOM 2595 O O . ILE A 1 324 ? 21.498 -35.167 -3.411 1.00 87.06 324 ILE A O 1
ATOM 2599 N N . ASP A 1 325 ? 22.252 -33.875 -1.743 1.00 82.50 325 ASP A N 1
ATOM 2600 C CA . ASP A 1 325 ? 23.520 -34.575 -1.543 1.00 82.50 325 ASP A CA 1
ATOM 2601 C C . ASP A 1 325 ? 24.136 -34.192 -0.192 1.00 82.50 325 ASP A C 1
ATOM 2603 O O . ASP A 1 325 ? 23.787 -33.168 0.401 1.00 82.50 325 ASP A O 1
ATOM 2607 N N . ALA A 1 326 ? 25.098 -34.991 0.276 1.00 71.50 326 ALA A N 1
ATOM 2608 C CA . ALA A 1 326 ? 25.874 -34.658 1.467 1.00 71.50 326 ALA A CA 1
ATOM 2609 C C . ALA A 1 326 ? 26.684 -33.366 1.242 1.00 71.50 326 ALA A C 1
ATOM 2611 O O . ALA A 1 326 ? 27.472 -33.281 0.303 1.00 71.50 326 ALA A O 1
ATOM 2612 N N . GLY A 1 327 ? 26.493 -32.371 2.112 1.00 71.12 327 GLY A N 1
ATOM 2613 C CA . GLY A 1 327 ? 27.175 -31.073 2.047 1.00 71.12 327 GLY A CA 1
ATOM 2614 C C . GLY A 1 327 ? 26.400 -29.961 1.329 1.00 71.12 327 GLY A C 1
ATOM 2615 O O . GLY A 1 327 ? 26.777 -28.800 1.470 1.00 71.12 327 GLY A O 1
ATOM 2616 N N . VAL A 1 328 ? 25.300 -30.268 0.625 1.00 83.38 328 VAL A N 1
ATOM 2617 C CA . VAL A 1 328 ? 24.359 -29.242 0.141 1.00 83.38 328 VAL A CA 1
ATOM 2618 C C . VAL A 1 328 ? 23.365 -28.947 1.256 1.00 83.38 328 VAL A C 1
ATOM 2620 O O . VAL A 1 328 ? 22.529 -29.784 1.597 1.00 83.38 328 VAL A O 1
ATOM 2623 N N . PHE A 1 329 ? 23.449 -27.754 1.836 1.00 85.19 329 PHE A N 1
ATOM 2624 C CA . PHE A 1 329 ? 22.583 -27.344 2.930 1.00 85.19 329 PHE A CA 1
ATOM 2625 C C . PHE A 1 329 ? 21.653 -26.210 2.506 1.00 85.19 329 PHE A C 1
ATOM 2627 O O . PHE A 1 329 ? 21.664 -25.721 1.378 1.00 85.19 329 PHE A O 1
ATOM 2634 N N . ASN A 1 330 ? 20.752 -25.833 3.407 1.00 89.88 330 ASN A N 1
ATOM 2635 C CA . ASN A 1 330 ? 19.751 -24.802 3.151 1.00 89.88 330 ASN A CA 1
ATOM 2636 C C . ASN A 1 330 ? 18.801 -25.069 1.956 1.00 89.88 330 ASN A C 1
ATOM 2638 O O . ASN A 1 330 ? 18.045 -24.167 1.596 1.00 89.88 330 ASN A O 1
ATOM 2642 N N . PHE A 1 331 ? 18.814 -26.275 1.364 1.00 93.75 331 PHE A N 1
ATOM 2643 C CA . PHE A 1 331 ? 18.046 -26.610 0.163 1.00 93.75 331 PHE A CA 1
ATOM 2644 C C . PHE A 1 331 ? 16.565 -26.837 0.482 1.00 93.75 331 PHE A C 1
ATOM 2646 O O . PHE A 1 331 ? 16.176 -27.874 1.037 1.00 93.75 331 PHE A O 1
ATOM 2653 N N . ARG A 1 332 ? 15.714 -25.873 0.124 1.00 95.31 332 ARG A N 1
ATOM 2654 C CA . ARG A 1 332 ? 14.275 -25.939 0.399 1.00 95.31 332 ARG A CA 1
ATOM 2655 C C . ARG A 1 332 ? 13.426 -25.154 -0.590 1.00 95.31 332 ARG A C 1
ATOM 2657 O O . ARG A 1 332 ? 13.885 -24.203 -1.210 1.00 95.31 332 ARG A O 1
ATOM 2664 N N . ASP A 1 333 ? 12.166 -25.544 -0.684 1.00 96.31 333 ASP A N 1
ATOM 2665 C CA . ASP A 1 333 ? 11.119 -24.838 -1.423 1.00 96.31 333 ASP A CA 1
ATOM 2666 C C . ASP A 1 333 ? 10.659 -23.584 -0.661 1.00 96.31 333 ASP A C 1
ATOM 2668 O O . ASP A 1 333 ? 10.446 -23.653 0.557 1.00 96.31 333 ASP A O 1
ATOM 2672 N N . ILE A 1 334 ? 10.497 -22.456 -1.356 1.00 96.06 334 ILE A N 1
ATOM 2673 C CA . ILE A 1 334 ? 10.007 -21.196 -0.764 1.00 96.06 334 ILE A CA 1
ATOM 2674 C C . ILE A 1 334 ? 8.498 -20.977 -0.967 1.00 96.06 334 ILE A C 1
ATOM 2676 O O . ILE A 1 334 ? 7.963 -19.969 -0.521 1.00 96.06 334 ILE A O 1
ATOM 2680 N N . GLY A 1 335 ? 7.795 -21.899 -1.624 1.00 94.06 335 GLY A N 1
ATOM 2681 C CA . GLY A 1 335 ? 6.358 -21.805 -1.877 1.00 94.06 335 GLY A CA 1
ATOM 2682 C C . GLY A 1 335 ? 5.473 -22.319 -0.739 1.00 94.06 335 GLY A C 1
ATOM 2683 O O . GLY A 1 335 ? 5.937 -22.749 0.321 1.00 94.06 335 GLY A O 1
ATOM 2684 N N . GLY A 1 336 ? 4.160 -22.303 -0.968 1.00 92.62 336 GLY A N 1
ATOM 2685 C CA . GLY A 1 336 ? 3.148 -22.862 -0.067 1.00 92.62 336 GLY A CA 1
ATOM 2686 C C . GLY A 1 336 ? 2.761 -21.976 1.118 1.00 92.62 336 GLY A C 1
ATOM 2687 O O . GLY A 1 336 ? 2.084 -22.461 2.019 1.00 92.62 336 GLY A O 1
ATOM 2688 N N . TYR A 1 337 ? 3.206 -20.719 1.143 1.00 93.44 337 TYR A N 1
ATOM 2689 C CA . TYR A 1 337 ? 2.781 -19.727 2.133 1.00 93.44 337 TYR A CA 1
ATOM 2690 C C . TYR A 1 337 ? 1.457 -19.083 1.721 1.00 93.44 337 TYR A C 1
ATOM 2692 O O . TYR A 1 337 ? 1.224 -18.875 0.530 1.00 93.44 337 TYR A O 1
ATOM 2700 N N . ASN A 1 338 ? 0.600 -18.773 2.694 1.00 88.69 338 ASN A N 1
ATOM 2701 C CA . ASN A 1 338 ? -0.627 -18.019 2.448 1.00 88.69 338 ASN A CA 1
ATOM 2702 C C . ASN A 1 338 ? -0.299 -16.544 2.188 1.00 88.69 338 ASN A C 1
ATOM 2704 O O . ASN A 1 338 ? 0.635 -15.994 2.776 1.00 88.69 338 ASN A O 1
ATOM 2708 N N . THR A 1 339 ? -1.073 -15.918 1.311 1.00 86.62 339 THR A N 1
ATOM 2709 C CA . THR A 1 339 ? -0.952 -14.501 0.958 1.00 86.62 339 THR A CA 1
ATOM 2710 C C . THR A 1 339 ? -2.086 -13.705 1.605 1.00 86.62 339 THR A C 1
ATOM 2712 O O . THR A 1 339 ? -3.149 -14.251 1.920 1.00 86.62 339 THR A O 1
ATOM 2715 N N . THR A 1 340 ? -1.881 -12.408 1.822 1.00 77.81 340 THR A N 1
ATOM 2716 C CA . THR A 1 340 ? -2.861 -11.525 2.474 1.00 77.81 340 THR A CA 1
ATOM 2717 C C . THR A 1 340 ? -4.124 -11.313 1.634 1.00 77.81 340 THR A C 1
ATOM 2719 O O . THR A 1 340 ? -5.168 -10.987 2.188 1.00 77.81 340 THR A O 1
ATOM 2722 N N . ASP A 1 341 ? -4.070 -11.576 0.323 1.00 72.50 341 ASP A N 1
ATOM 2723 C CA . ASP A 1 341 ? -5.221 -11.579 -0.594 1.00 72.50 341 ASP A CA 1
ATOM 2724 C C . ASP A 1 341 ? -5.919 -12.954 -0.704 1.00 72.50 341 ASP A C 1
ATOM 2726 O O . ASP A 1 341 ? -6.713 -13.186 -1.615 1.00 72.50 341 ASP A O 1
ATOM 2730 N N . GLY A 1 342 ? -5.629 -13.885 0.215 1.00 74.81 342 GLY A N 1
ATOM 2731 C CA . GLY A 1 342 ? -6.320 -15.175 0.328 1.00 74.81 342 GLY A CA 1
ATOM 2732 C C . GLY A 1 342 ? -5.868 -16.252 -0.665 1.00 74.81 342 GLY A C 1
ATOM 2733 O O . GLY A 1 342 ? -6.523 -17.291 -0.784 1.00 74.81 342 GLY A O 1
ATOM 2734 N N . LYS A 1 343 ? -4.758 -16.036 -1.378 1.00 86.38 343 LYS A N 1
ATOM 2735 C CA . LYS A 1 343 ? -4.126 -17.017 -2.275 1.00 86.38 343 LYS A CA 1
ATOM 2736 C C . LYS A 1 343 ? -2.987 -17.759 -1.559 1.00 86.38 343 LYS A C 1
ATOM 2738 O O . LYS A 1 343 ? -2.756 -17.615 -0.359 1.00 86.38 343 LYS A O 1
ATOM 2743 N N . VAL A 1 344 ? -2.291 -18.620 -2.305 1.00 89.56 344 VAL A N 1
ATOM 2744 C CA . VAL A 1 344 ? -1.150 -19.407 -1.818 1.00 89.56 344 VAL A CA 1
ATOM 2745 C C . VAL A 1 344 ? 0.003 -19.285 -2.807 1.00 89.56 344 VAL A C 1
ATOM 2747 O O . VAL A 1 344 ? -0.188 -19.478 -4.010 1.00 89.56 344 VAL A O 1
ATOM 2750 N N . VAL A 1 345 ? 1.209 -19.012 -2.303 1.00 92.62 345 VAL A N 1
ATOM 2751 C CA . VAL A 1 345 ? 2.432 -18.967 -3.113 1.00 92.62 345 VAL A CA 1
ATOM 2752 C C . VAL A 1 345 ? 2.657 -20.323 -3.772 1.00 92.62 345 VAL A C 1
ATOM 2754 O O . VAL A 1 345 ? 2.632 -21.369 -3.119 1.00 92.62 345 VAL A O 1
ATOM 2757 N N . LYS A 1 346 ? 2.921 -20.317 -5.077 1.00 91.00 346 LYS A N 1
ATOM 2758 C CA . LYS A 1 346 ? 3.160 -21.541 -5.842 1.00 91.00 346 LYS A CA 1
ATOM 2759 C C . LYS A 1 346 ? 4.370 -22.313 -5.301 1.00 91.00 346 LYS A C 1
ATOM 2761 O O . LYS A 1 346 ? 5.439 -21.744 -5.112 1.00 91.00 346 LYS A O 1
ATOM 2766 N N . TYR A 1 347 ? 4.197 -23.613 -5.071 1.00 92.94 347 TYR A N 1
ATOM 2767 C CA . TYR A 1 347 ? 5.234 -24.527 -4.582 1.00 92.94 347 TYR A CA 1
ATOM 2768 C C . TYR A 1 347 ? 5.720 -25.492 -5.674 1.00 92.94 347 TYR A C 1
ATOM 2770 O O . TYR A 1 347 ? 5.107 -25.607 -6.735 1.00 92.94 347 TYR A O 1
ATOM 2778 N N . ASN A 1 348 ? 6.818 -26.198 -5.401 1.00 91.94 348 ASN A N 1
ATOM 2779 C CA . ASN A 1 348 ? 7.636 -26.959 -6.349 1.00 91.94 348 ASN A CA 1
ATOM 2780 C C . ASN A 1 348 ? 8.071 -26.129 -7.559 1.00 91.94 348 ASN A C 1
ATOM 2782 O O . ASN A 1 348 ? 8.080 -26.619 -8.684 1.00 91.94 348 ASN A O 1
ATOM 2786 N N . PHE A 1 349 ? 8.382 -24.857 -7.324 1.00 92.88 349 PHE A N 1
ATOM 2787 C CA . PHE A 1 349 ? 8.745 -23.933 -8.388 1.00 92.88 349 PHE A CA 1
ATOM 2788 C C . PHE A 1 349 ? 10.077 -23.256 -8.092 1.00 92.88 349 PHE A C 1
ATOM 2790 O O . PHE A 1 349 ? 11.027 -23.450 -8.839 1.00 92.88 349 PHE A O 1
ATOM 2797 N N . ILE A 1 350 ? 10.194 -22.539 -6.975 1.00 95.25 350 ILE A N 1
ATOM 2798 C CA . ILE A 1 350 ? 11.452 -21.893 -6.597 1.00 95.25 350 ILE A CA 1
ATOM 2799 C C . ILE A 1 350 ? 12.041 -22.606 -5.384 1.00 95.25 350 ILE A C 1
ATOM 2801 O O . ILE A 1 350 ? 11.426 -22.685 -4.317 1.00 95.25 350 ILE A O 1
ATOM 2805 N N . TYR A 1 351 ? 13.259 -23.107 -5.551 1.00 96.38 351 TYR A N 1
ATOM 2806 C CA . TYR A 1 351 ? 14.063 -23.666 -4.477 1.00 96.38 351 TYR A CA 1
ATOM 2807 C C . TYR A 1 351 ? 15.199 -22.704 -4.129 1.00 96.38 351 TYR A C 1
ATOM 2809 O O . TYR A 1 351 ? 15.868 -22.172 -5.012 1.00 96.38 351 TYR A O 1
ATOM 2817 N N . ARG A 1 352 ? 15.455 -22.502 -2.839 1.00 95.94 352 ARG A N 1
ATOM 2818 C CA . ARG A 1 352 ? 16.667 -21.834 -2.349 1.00 95.94 352 ARG A CA 1
ATOM 2819 C C . ARG A 1 352 ? 17.668 -22.859 -1.844 1.00 95.94 352 ARG A C 1
ATOM 2821 O O . ARG A 1 352 ? 17.249 -23.917 -1.388 1.00 95.94 352 ARG A O 1
ATOM 2828 N N . SER A 1 353 ? 18.959 -22.544 -1.889 1.00 93.31 353 SER A N 1
ATOM 2829 C CA . SER A 1 353 ? 20.036 -23.419 -1.402 1.00 93.31 353 SER A CA 1
ATOM 2830 C C . SER A 1 353 ? 21.232 -22.623 -0.871 1.00 93.31 353 SER A C 1
ATOM 2832 O O . SER A 1 353 ? 21.313 -21.410 -1.072 1.00 93.31 353 SER A O 1
ATOM 2834 N N . SER A 1 354 ? 22.158 -23.305 -0.191 1.00 87.56 354 SER A N 1
ATOM 2835 C CA . SER A 1 354 ? 23.560 -22.895 -0.046 1.00 87.56 354 SER A CA 1
ATOM 2836 C C . SER A 1 354 ? 24.384 -23.268 -1.285 1.00 87.56 354 SER A C 1
ATOM 2838 O O . SER A 1 354 ? 23.828 -23.752 -2.275 1.00 87.56 354 SER A O 1
ATOM 2840 N N . ASP A 1 355 ? 25.707 -23.091 -1.206 1.00 82.06 355 ASP A N 1
ATOM 2841 C CA . ASP A 1 355 ? 26.662 -23.427 -2.262 1.00 82.06 355 ASP A CA 1
ATOM 2842 C C . ASP A 1 355 ? 26.448 -24.826 -2.867 1.00 82.06 355 ASP A C 1
ATOM 2844 O O . ASP A 1 355 ? 26.538 -25.843 -2.179 1.00 82.06 355 ASP A O 1
ATOM 2848 N N . LEU A 1 356 ? 26.197 -24.861 -4.179 1.00 86.75 356 LEU A N 1
ATOM 2849 C CA . LEU A 1 356 ? 26.032 -26.083 -4.966 1.00 86.75 356 LEU A CA 1
ATOM 2850 C C . LEU A 1 356 ? 27.352 -26.623 -5.533 1.00 86.75 356 LEU A C 1
ATOM 2852 O O . LEU A 1 356 ? 27.336 -27.662 -6.188 1.00 86.75 356 LEU A O 1
ATOM 2856 N N . SER A 1 357 ? 28.501 -25.980 -5.290 1.00 78.19 357 SER A N 1
ATOM 2857 C CA . SER A 1 357 ? 29.799 -26.453 -5.811 1.00 78.19 357 SER A CA 1
ATOM 2858 C C . SER A 1 357 ? 30.185 -27.868 -5.355 1.00 78.19 357 SER A C 1
ATOM 2860 O O . SER A 1 357 ? 30.947 -28.564 -6.026 1.00 78.19 357 SER A O 1
ATOM 2862 N N . VAL A 1 358 ? 29.625 -28.305 -4.226 1.00 77.50 358 VAL A N 1
ATOM 2863 C CA . VAL A 1 358 ? 29.869 -29.613 -3.605 1.00 77.50 358 VAL A CA 1
ATOM 2864 C C . VAL A 1 358 ? 28.943 -30.718 -4.119 1.00 77.50 358 VAL A C 1
ATOM 2866 O O . VAL A 1 358 ? 29.101 -31.871 -3.719 1.00 77.50 358 VAL A O 1
ATOM 2869 N N . VAL A 1 359 ? 27.970 -30.393 -4.978 1.00 85.12 359 VAL A N 1
ATOM 2870 C CA . VAL A 1 359 ? 26.985 -31.368 -5.452 1.00 85.12 359 VAL A CA 1
ATOM 2871 C C . VAL A 1 359 ? 27.660 -32.442 -6.313 1.00 85.12 359 VAL A C 1
ATOM 2873 O O . VAL A 1 359 ? 28.503 -32.158 -7.167 1.00 85.12 359 VAL A O 1
ATOM 2876 N N . THR A 1 360 ? 27.301 -33.704 -6.094 1.00 85.50 360 THR A N 1
ATOM 2877 C CA . THR A 1 360 ? 27.832 -34.829 -6.865 1.00 85.50 360 THR A CA 1
ATOM 2878 C C . THR A 1 360 ? 26.950 -35.115 -8.083 1.00 85.50 360 THR A C 1
ATOM 2880 O O . THR A 1 360 ? 25.875 -34.544 -8.276 1.00 85.50 360 THR A O 1
ATOM 2883 N N . SER A 1 361 ? 27.370 -36.067 -8.922 1.00 82.31 361 SER A N 1
ATOM 2884 C CA . SER A 1 361 ? 26.531 -36.552 -10.027 1.00 82.31 361 SER A CA 1
ATOM 2885 C C . SER A 1 361 ? 25.188 -37.129 -9.557 1.00 82.31 361 SER A C 1
ATOM 2887 O O . SER A 1 361 ? 24.221 -37.096 -10.318 1.00 82.31 361 SER A O 1
ATOM 2889 N N . THR A 1 362 ? 25.121 -37.653 -8.328 1.00 84.69 362 THR A N 1
ATOM 2890 C CA . THR A 1 362 ? 23.877 -38.149 -7.727 1.00 84.69 362 THR A CA 1
ATOM 2891 C C . THR A 1 362 ? 22.937 -36.991 -7.410 1.00 84.69 362 THR A C 1
ATOM 2893 O O . THR A 1 362 ? 21.790 -37.027 -7.851 1.00 84.69 362 THR A O 1
ATOM 2896 N N . GLY A 1 363 ? 23.422 -35.929 -6.763 1.00 87.62 363 GLY A N 1
ATOM 2897 C CA . GLY A 1 363 ? 22.619 -34.746 -6.462 1.00 87.62 363 GLY A CA 1
ATOM 2898 C C . GLY A 1 363 ? 22.086 -34.040 -7.706 1.00 87.62 363 GLY A C 1
ATOM 2899 O O . GLY A 1 363 ? 20.923 -33.646 -7.726 1.00 87.62 363 GLY A O 1
ATOM 2900 N N . PHE A 1 364 ? 22.849 -33.982 -8.804 1.00 86.69 364 PHE A N 1
ATOM 2901 C CA . PHE A 1 364 ? 22.319 -33.482 -10.084 1.00 86.69 364 PHE A CA 1
ATOM 2902 C C . PHE A 1 364 ? 21.139 -34.308 -10.616 1.00 86.69 364 PHE A C 1
ATOM 2904 O O . PHE A 1 364 ? 20.194 -33.746 -11.169 1.00 86.69 364 PHE A O 1
ATOM 2911 N N . ASN A 1 365 ? 21.145 -35.633 -10.431 1.00 86.06 365 ASN A N 1
ATOM 2912 C CA . ASN A 1 365 ? 19.994 -36.459 -10.801 1.00 86.06 365 ASN A CA 1
ATOM 2913 C C . ASN A 1 365 ? 18.776 -36.159 -9.911 1.00 86.06 365 ASN A C 1
ATOM 2915 O O . ASN A 1 365 ? 17.650 -36.200 -10.404 1.00 86.06 365 ASN A O 1
ATOM 2919 N N . GLU A 1 366 ? 18.977 -35.840 -8.630 1.00 90.06 366 GLU A N 1
ATOM 2920 C CA . GLU A 1 366 ? 17.888 -35.412 -7.740 1.00 90.06 366 GLU A CA 1
ATOM 2921 C C . GLU A 1 366 ? 17.316 -34.048 -8.151 1.00 90.06 366 GLU A C 1
ATOM 2923 O O . GLU A 1 366 ? 16.096 -33.898 -8.213 1.00 90.06 366 GLU A O 1
ATOM 2928 N N . LEU A 1 367 ? 18.160 -33.086 -8.544 1.00 90.75 367 LEU A N 1
ATOM 2929 C CA . LEU A 1 367 ? 17.705 -31.809 -9.114 1.00 90.75 367 LEU A CA 1
ATOM 2930 C C . LEU A 1 367 ? 16.841 -32.024 -10.366 1.00 90.75 367 LEU A C 1
ATOM 2932 O O . LEU A 1 367 ? 15.754 -31.456 -10.474 1.00 90.75 367 LEU A O 1
ATOM 2936 N N . HIS A 1 368 ? 17.255 -32.915 -11.270 1.00 88.12 368 HIS A N 1
ATOM 2937 C CA . HIS A 1 368 ? 16.450 -33.269 -12.442 1.00 88.12 368 HIS A CA 1
ATOM 2938 C C . HIS A 1 368 ? 15.108 -33.917 -12.082 1.00 88.12 368 HIS A C 1
ATOM 2940 O O . HIS A 1 368 ? 14.104 -33.631 -12.733 1.00 88.12 368 HIS A O 1
ATOM 2946 N N . LYS A 1 369 ? 15.049 -34.762 -11.043 1.00 90.38 369 LYS A N 1
ATOM 2947 C CA . LYS A 1 369 ? 13.780 -35.341 -10.561 1.00 90.38 369 LYS A CA 1
ATOM 2948 C C . LYS A 1 369 ? 12.834 -34.287 -9.991 1.00 90.38 369 LYS A C 1
ATOM 2950 O O . LYS A 1 369 ? 11.622 -34.465 -10.073 1.00 90.38 369 LYS A O 1
ATOM 2955 N N . LEU A 1 370 ? 13.374 -33.202 -9.438 1.00 91.81 370 LEU A N 1
ATOM 2956 C CA . LEU A 1 370 ? 12.601 -32.031 -9.019 1.00 91.81 370 LEU A CA 1
ATOM 2957 C C . LEU A 1 370 ? 12.158 -31.154 -10.202 1.00 91.81 370 LEU A C 1
ATOM 2959 O O . LEU A 1 370 ? 11.454 -30.172 -9.993 1.00 91.81 370 LEU A O 1
ATOM 2963 N N . GLY A 1 371 ? 12.550 -31.497 -11.434 1.00 91.44 371 GLY A N 1
ATOM 2964 C CA . GLY A 1 371 ? 12.255 -30.712 -12.631 1.00 91.44 371 GLY A CA 1
ATOM 2965 C C . GLY A 1 371 ? 13.133 -29.472 -12.780 1.00 91.44 371 GLY A C 1
ATOM 2966 O O . GLY A 1 371 ? 12.843 -28.637 -13.631 1.00 91.44 371 GLY A O 1
ATOM 2967 N N . VAL A 1 372 ? 14.199 -29.345 -11.981 1.00 91.62 372 VAL A N 1
ATOM 2968 C CA . VAL A 1 372 ? 15.108 -28.200 -12.055 1.00 91.62 372 VAL A CA 1
ATOM 2969 C C . VAL A 1 372 ? 15.901 -28.272 -13.351 1.00 91.62 372 VAL A C 1
ATOM 2971 O O . VAL A 1 372 ? 16.663 -29.217 -13.575 1.00 91.62 372 VAL A O 1
ATOM 2974 N N . ASN A 1 373 ? 15.746 -27.253 -14.192 1.00 86.69 373 ASN A N 1
ATOM 2975 C CA . ASN A 1 373 ? 16.540 -27.096 -15.410 1.00 86.69 373 ASN A CA 1
ATOM 2976 C C . ASN A 1 373 ? 17.343 -25.790 -15.456 1.00 86.69 373 ASN A C 1
ATOM 2978 O O . ASN A 1 373 ? 18.160 -25.634 -16.365 1.00 86.69 373 ASN A O 1
ATOM 2982 N N . LYS A 1 374 ? 17.142 -24.904 -14.469 1.00 90.50 374 LYS A N 1
ATOM 2983 C CA . LYS A 1 374 ? 17.840 -23.629 -14.360 1.00 90.50 374 LYS A CA 1
ATOM 2984 C C . LYS A 1 374 ? 18.296 -23.331 -12.935 1.00 90.50 374 LYS A C 1
ATOM 2986 O O . LYS A 1 374 ? 17.546 -23.517 -11.973 1.00 90.50 374 LYS A O 1
ATOM 2991 N N . ILE A 1 375 ? 19.526 -22.847 -12.815 1.00 91.69 375 ILE A N 1
ATOM 2992 C CA . ILE A 1 375 ? 20.157 -22.410 -11.571 1.00 91.69 375 ILE A CA 1
ATOM 2993 C C . ILE A 1 375 ? 20.550 -20.942 -11.718 1.00 91.69 375 ILE A C 1
ATOM 2995 O O . ILE A 1 375 ? 21.196 -20.559 -12.686 1.00 91.69 375 ILE A O 1
ATOM 2999 N N . PHE A 1 376 ? 20.204 -20.137 -10.726 1.00 91.56 376 PHE A N 1
ATOM 3000 C CA . PHE A 1 376 ? 20.637 -18.757 -10.578 1.00 91.56 376 PHE A CA 1
ATOM 3001 C C . PHE A 1 376 ? 21.667 -18.683 -9.446 1.00 91.56 376 PHE A C 1
ATOM 3003 O O . PHE A 1 376 ? 21.333 -18.789 -8.260 1.00 91.56 376 PHE A O 1
ATOM 3010 N N . ASP A 1 377 ? 22.933 -18.545 -9.831 1.00 89.94 377 ASP A N 1
ATOM 3011 C CA . ASP A 1 377 ? 24.081 -18.459 -8.932 1.00 89.94 377 ASP A CA 1
ATOM 3012 C C . ASP A 1 377 ? 24.358 -16.989 -8.585 1.00 89.94 377 ASP A C 1
ATOM 3014 O O . ASP A 1 377 ? 24.719 -16.174 -9.435 1.00 89.94 377 ASP A O 1
ATOM 3018 N N . LEU A 1 378 ? 24.164 -16.656 -7.312 1.00 88.50 378 LEU A N 1
ATOM 3019 C CA . LEU A 1 378 ? 24.354 -15.332 -6.726 1.00 88.50 378 LEU A CA 1
ATOM 3020 C C . LEU A 1 378 ? 25.732 -15.197 -6.060 1.00 88.50 378 LEU A C 1
ATOM 3022 O O . LEU A 1 378 ? 25.936 -14.261 -5.286 1.00 88.50 378 LEU A O 1
ATOM 3026 N N . ARG A 1 379 ? 26.664 -16.141 -6.245 1.00 84.81 379 ARG A N 1
ATOM 3027 C CA . ARG A 1 379 ? 28.033 -16.038 -5.710 1.00 84.81 379 ARG A CA 1
ATOM 3028 C C . ARG A 1 379 ? 28.828 -14.941 -6.433 1.00 84.81 379 ARG A C 1
ATOM 3030 O O . ARG A 1 379 ? 28.590 -14.660 -7.602 1.00 84.81 379 ARG A O 1
ATOM 3037 N N . LEU A 1 380 ? 29.755 -14.301 -5.718 1.00 78.75 380 LEU A N 1
ATOM 3038 C CA . LEU A 1 380 ? 30.682 -13.315 -6.282 1.00 78.75 380 LEU A CA 1
ATOM 3039 C C . LEU A 1 380 ? 31.695 -14.029 -7.177 1.00 78.75 380 LEU A C 1
ATOM 3041 O O . LEU A 1 380 ? 31.999 -15.205 -6.955 1.00 78.75 380 LEU A O 1
ATOM 3045 N N . THR A 1 381 ? 32.314 -13.304 -8.104 1.00 76.31 381 THR A N 1
ATOM 3046 C CA . THR A 1 381 ? 33.335 -13.863 -9.004 1.00 76.31 381 THR A CA 1
ATOM 3047 C C . THR A 1 381 ? 34.471 -14.547 -8.233 1.00 76.31 381 THR A C 1
ATOM 3049 O O . THR A 1 381 ? 34.901 -15.649 -8.577 1.00 76.31 381 THR A O 1
ATOM 3052 N N . LYS A 1 382 ? 34.917 -13.943 -7.122 1.00 72.06 382 LYS A N 1
ATOM 3053 C CA . LYS A 1 382 ? 35.925 -14.538 -6.225 1.00 72.06 382 LYS A CA 1
ATOM 3054 C C . LYS A 1 382 ? 35.465 -15.856 -5.599 1.00 72.06 382 LYS A C 1
ATOM 3056 O O . LYS A 1 382 ? 36.256 -16.786 -5.523 1.00 72.06 382 LYS A O 1
ATOM 3061 N N . GLU A 1 383 ? 34.203 -15.954 -5.185 1.00 76.69 383 GLU A N 1
ATOM 3062 C CA . GLU A 1 383 ? 33.642 -17.177 -4.592 1.00 76.69 383 GLU A CA 1
ATOM 3063 C C . GLU A 1 383 ? 33.543 -18.304 -5.637 1.00 76.69 383 GLU A C 1
ATOM 3065 O O . GLU A 1 383 ? 33.884 -19.449 -5.342 1.00 76.69 383 GLU A O 1
ATOM 3070 N N . ILE A 1 384 ? 33.152 -17.974 -6.875 1.00 78.25 384 ILE A N 1
ATOM 3071 C CA . ILE A 1 384 ? 33.065 -18.926 -7.995 1.00 78.25 384 ILE A CA 1
ATOM 3072 C C . ILE A 1 384 ? 34.454 -19.460 -8.372 1.00 78.25 384 ILE A C 1
ATOM 3074 O O . ILE A 1 384 ? 34.620 -20.667 -8.529 1.00 78.25 384 ILE A O 1
ATOM 3078 N N . ASN A 1 385 ? 35.462 -18.585 -8.464 1.00 73.31 385 ASN A N 1
ATOM 3079 C CA . ASN A 1 385 ? 36.832 -18.970 -8.826 1.00 73.31 385 ASN A CA 1
ATOM 3080 C C . ASN A 1 385 ? 37.483 -19.926 -7.813 1.00 73.31 385 ASN A C 1
ATOM 3082 O O . ASN A 1 385 ? 38.376 -20.687 -8.179 1.00 73.31 385 ASN A O 1
ATOM 3086 N N . ILE A 1 386 ? 37.058 -19.886 -6.545 1.00 70.00 386 ILE A N 1
ATOM 3087 C CA . ILE A 1 386 ? 37.544 -20.812 -5.514 1.00 70.00 386 ILE A CA 1
ATOM 3088 C C . ILE A 1 386 ? 36.894 -22.192 -5.694 1.00 70.00 386 ILE A C 1
ATOM 3090 O O . ILE A 1 386 ? 37.575 -23.207 -5.536 1.00 70.00 386 ILE A O 1
ATOM 3094 N N . LYS A 1 387 ? 35.592 -22.248 -6.020 1.00 71.06 387 LYS A N 1
ATOM 3095 C CA . LYS A 1 387 ? 34.832 -23.501 -6.184 1.00 71.06 387 LYS A CA 1
ATOM 3096 C C . LYS A 1 387 ? 33.827 -23.419 -7.338 1.00 71.06 387 LYS A C 1
ATOM 3098 O O . LYS A 1 387 ? 32.681 -22.987 -7.166 1.00 71.06 387 LYS A O 1
ATOM 3103 N N . GLU A 1 388 ? 34.229 -23.908 -8.510 1.00 70.38 388 GLU A N 1
ATOM 3104 C CA . GLU A 1 388 ? 33.303 -24.117 -9.626 1.00 70.38 388 GLU A CA 1
ATOM 3105 C C . GLU A 1 388 ? 32.328 -25.273 -9.350 1.00 70.38 388 GLU A C 1
ATOM 3107 O O . GLU A 1 388 ? 32.629 -26.218 -8.620 1.00 70.38 388 GLU A O 1
ATOM 3112 N N . ILE A 1 389 ? 31.147 -25.213 -9.971 1.00 72.88 389 ILE A N 1
ATOM 3113 C CA . ILE A 1 389 ? 30.169 -26.302 -9.915 1.00 72.88 389 ILE A CA 1
ATOM 3114 C C . ILE A 1 389 ? 30.608 -27.423 -10.865 1.00 72.88 389 ILE A C 1
ATOM 3116 O O . ILE A 1 389 ? 30.526 -27.291 -12.091 1.00 72.88 389 ILE A O 1
ATOM 3120 N N . ASN A 1 390 ? 31.041 -28.551 -10.306 1.00 62.75 390 ASN A N 1
ATOM 3121 C CA . ASN A 1 390 ? 31.409 -29.734 -11.084 1.00 62.75 390 ASN A CA 1
ATOM 3122 C C . ASN A 1 390 ? 30.161 -30.412 -11.668 1.00 62.75 390 ASN A C 1
ATOM 3124 O O . ASN A 1 390 ? 29.303 -30.841 -10.914 1.00 62.75 390 ASN A O 1
ATOM 3128 N N . GLY A 1 391 ? 30.063 -30.575 -12.993 1.00 60.78 391 GLY A N 1
ATOM 3129 C CA . GLY A 1 391 ? 28.916 -31.246 -13.637 1.00 60.78 391 GLY A CA 1
ATOM 3130 C C . GLY A 1 391 ? 27.785 -30.322 -14.113 1.00 60.78 391 GLY A C 1
ATOM 3131 O O . GLY A 1 391 ? 26.734 -30.821 -14.518 1.00 60.78 391 GLY A O 1
ATOM 3132 N N . LYS A 1 392 ? 28.024 -28.999 -14.141 1.00 63.16 392 LYS A N 1
ATOM 3133 C CA . LYS A 1 392 ? 27.098 -27.957 -14.635 1.00 63.16 392 LYS A CA 1
ATOM 3134 C C . LYS A 1 392 ? 26.553 -28.173 -16.052 1.00 63.16 392 LYS A C 1
ATOM 3136 O O . LYS A 1 392 ? 25.521 -27.619 -16.390 1.00 63.16 392 LYS A O 1
ATOM 3141 N N . GLU A 1 393 ? 27.194 -29.007 -16.872 1.00 61.94 393 GLU A N 1
ATOM 3142 C CA . GLU A 1 393 ? 26.810 -29.238 -18.276 1.00 61.94 393 GLU A CA 1
ATOM 3143 C C . GLU A 1 393 ? 25.383 -29.789 -18.467 1.00 61.94 393 GLU A C 1
ATOM 3145 O O . GLU A 1 393 ? 24.886 -29.834 -19.590 1.00 61.94 393 GLU A O 1
ATOM 3150 N N . LYS A 1 394 ? 24.713 -30.209 -17.387 1.00 66.69 394 LYS A N 1
ATOM 3151 C CA . LYS A 1 394 ? 23.355 -30.763 -17.425 1.00 66.69 394 LYS A CA 1
ATOM 3152 C C . LYS A 1 394 ? 22.235 -29.766 -17.094 1.00 66.69 394 LYS A C 1
ATOM 3154 O O . LYS A 1 394 ? 21.079 -30.094 -17.346 1.00 66.69 394 LYS A O 1
ATOM 3159 N N . ILE A 1 395 ? 22.535 -28.593 -16.527 1.00 81.75 395 ILE A N 1
ATOM 3160 C CA . ILE A 1 395 ? 21.534 -27.612 -16.062 1.00 81.75 395 ILE A CA 1
ATOM 3161 C C . ILE A 1 395 ? 21.980 -26.197 -16.460 1.00 81.75 395 ILE A C 1
ATOM 3163 O O . ILE A 1 395 ? 23.126 -25.820 -16.217 1.00 81.75 395 ILE A O 1
ATOM 3167 N N . ASP A 1 396 ? 21.076 -25.404 -17.043 1.00 85.81 396 ASP A N 1
ATOM 3168 C CA . ASP A 1 396 ? 21.358 -24.014 -17.427 1.00 85.81 396 ASP A CA 1
ATOM 3169 C C . ASP A 1 396 ? 21.695 -23.191 -16.174 1.00 85.81 396 ASP A C 1
ATOM 3171 O O . ASP A 1 396 ? 20.881 -23.092 -15.260 1.00 85.81 396 ASP A O 1
ATOM 3175 N N . THR A 1 397 ? 22.907 -22.645 -16.081 1.00 86.50 397 THR A N 1
ATOM 3176 C CA . THR A 1 397 ? 23.364 -21.908 -14.894 1.00 86.50 397 THR A CA 1
ATOM 3177 C C . THR A 1 397 ? 23.645 -20.461 -15.269 1.00 86.50 397 THR A C 1
ATOM 3179 O O . THR A 1 397 ? 24.531 -20.182 -16.074 1.00 86.50 397 THR A O 1
ATOM 3182 N N . VAL A 1 398 ? 22.904 -19.544 -14.652 1.00 86.44 398 VAL A N 1
ATOM 3183 C CA . VAL A 1 398 ? 23.021 -18.097 -14.820 1.00 86.44 398 VAL A CA 1
ATOM 3184 C C . VAL A 1 398 ? 23.756 -17.534 -13.610 1.00 86.44 398 VAL A C 1
ATOM 3186 O O . VAL A 1 398 ? 23.248 -17.577 -12.489 1.00 86.44 398 VAL A O 1
ATOM 3189 N N . HIS A 1 399 ? 24.957 -17.006 -13.826 1.00 86.56 399 HIS A N 1
ATOM 3190 C CA . HIS A 1 399 ? 25.726 -16.316 -12.794 1.00 86.56 399 HIS A CA 1
ATOM 3191 C C . HIS A 1 399 ? 25.310 -14.843 -12.764 1.00 86.56 399 HIS A C 1
ATOM 3193 O O . HIS A 1 399 ? 25.749 -14.051 -13.591 1.00 86.56 399 HIS A O 1
ATOM 3199 N N . LEU A 1 400 ? 24.443 -14.478 -11.819 1.00 78.69 400 LEU A N 1
ATOM 3200 C CA . LEU A 1 400 ? 23.820 -13.149 -11.786 1.00 78.69 400 LEU A CA 1
ATOM 3201 C C . LEU A 1 400 ? 24.788 -12.037 -11.360 1.00 78.69 400 LEU A C 1
ATOM 3203 O O . LEU A 1 400 ? 24.553 -10.874 -11.665 1.00 78.69 400 LEU A O 1
ATOM 3207 N N . LEU A 1 401 ? 25.854 -12.373 -10.622 1.00 74.44 401 LEU A N 1
ATOM 3208 C CA . LEU A 1 401 ? 26.799 -11.383 -10.089 1.00 74.44 401 LEU A CA 1
ATOM 3209 C C . LEU A 1 401 ? 28.177 -11.402 -10.759 1.00 74.44 401 LEU A C 1
ATOM 3211 O O . LEU A 1 401 ? 29.018 -10.595 -10.371 1.00 74.44 401 LEU A O 1
ATOM 3215 N N . SER A 1 402 ? 28.427 -12.285 -11.734 1.00 62.94 402 SER A N 1
ATOM 3216 C CA . SER A 1 402 ? 29.745 -12.398 -12.367 1.00 62.94 402 SER A CA 1
ATOM 3217 C C . SER A 1 402 ? 29.875 -11.460 -13.572 1.00 62.94 402 SER A C 1
ATOM 3219 O O . SER A 1 402 ? 29.465 -11.811 -14.676 1.00 62.94 402 SER A O 1
ATOM 3221 N N . ASP A 1 403 ? 30.508 -10.305 -13.379 1.00 54.91 403 ASP A N 1
ATOM 3222 C CA . ASP A 1 403 ? 30.997 -9.455 -14.471 1.00 54.91 403 ASP A CA 1
ATOM 3223 C C . ASP A 1 403 ? 32.524 -9.280 -14.393 1.00 54.91 403 ASP A C 1
ATOM 3225 O O . ASP A 1 403 ? 33.143 -9.512 -13.357 1.00 54.91 403 ASP A O 1
ATOM 3229 N N . LYS A 1 404 ? 33.145 -8.943 -15.536 1.00 48.16 404 LYS A N 1
ATOM 3230 C CA . LYS A 1 404 ? 34.605 -8.913 -15.791 1.00 48.16 404 LYS A CA 1
ATOM 3231 C C . LYS A 1 404 ? 35.437 -8.416 -14.591 1.00 48.16 404 LYS A C 1
ATOM 3233 O O . LYS A 1 404 ? 35.150 -7.357 -14.051 1.00 48.16 404 LYS A O 1
ATOM 3238 N N . PHE A 1 405 ? 36.499 -9.171 -14.267 1.00 38.97 405 PHE A N 1
ATOM 3239 C CA . PHE A 1 405 ? 37.532 -8.895 -13.251 1.00 38.97 405 PHE A CA 1
ATOM 3240 C C . PHE A 1 405 ? 37.718 -7.392 -12.929 1.00 38.97 405 PHE A C 1
ATOM 3242 O O . PHE A 1 405 ? 37.986 -6.607 -13.837 1.00 38.97 405 PHE A O 1
ATOM 3249 N N . ASP A 1 406 ? 37.646 -7.058 -11.630 1.00 48.62 406 ASP A N 1
ATOM 3250 C CA . ASP A 1 406 ? 37.787 -5.728 -10.995 1.00 48.62 406 ASP A CA 1
ATOM 3251 C C . ASP A 1 406 ? 36.544 -4.809 -10.930 1.00 48.62 406 ASP A C 1
ATOM 3253 O O . ASP A 1 406 ? 36.656 -3.598 -11.117 1.00 48.62 406 ASP A O 1
ATOM 3257 N N . ASP A 1 407 ? 35.365 -5.326 -10.555 1.00 55.34 407 ASP A N 1
ATOM 3258 C CA . ASP A 1 407 ? 34.257 -4.472 -10.086 1.00 55.34 407 ASP A CA 1
ATOM 3259 C C . ASP A 1 407 ? 34.517 -3.989 -8.630 1.00 55.34 407 ASP A C 1
ATOM 3261 O O . ASP A 1 407 ? 34.544 -4.804 -7.697 1.00 55.34 407 ASP A O 1
ATOM 3265 N N . PRO A 1 408 ? 34.684 -2.672 -8.373 1.00 58.38 408 PRO A N 1
ATOM 3266 C CA . PRO A 1 408 ? 34.848 -2.125 -7.023 1.00 58.38 408 PRO A CA 1
ATOM 3267 C C . PRO A 1 408 ? 33.664 -2.425 -6.091 1.00 58.38 408 PRO A C 1
ATOM 3269 O O . PRO A 1 408 ? 33.820 -2.357 -4.867 1.00 58.38 408 PRO A O 1
ATOM 3272 N N . SER A 1 409 ? 32.486 -2.731 -6.642 1.00 59.06 409 SER A N 1
ATOM 3273 C CA . SER A 1 409 ? 31.280 -3.052 -5.881 1.00 59.06 409 SER A CA 1
ATOM 3274 C C . SER A 1 409 ? 31.382 -4.403 -5.158 1.00 59.06 409 SER A C 1
ATOM 3276 O O . SER A 1 409 ? 31.012 -4.472 -3.987 1.00 59.06 409 SER A O 1
ATOM 3278 N N . GLU A 1 410 ? 31.991 -5.436 -5.762 1.00 63.00 410 GLU A N 1
ATOM 3279 C CA . GLU A 1 410 ? 32.179 -6.751 -5.120 1.00 63.00 410 GLU A CA 1
ATOM 3280 C C . GLU A 1 410 ? 33.058 -6.641 -3.864 1.00 63.00 410 GLU A C 1
ATOM 3282 O O . GLU A 1 410 ? 32.741 -7.207 -2.815 1.00 63.00 410 GLU A O 1
ATOM 3287 N N . ASN A 1 411 ? 34.139 -5.855 -3.937 1.00 64.44 411 ASN A N 1
ATOM 3288 C CA . ASN A 1 411 ? 35.015 -5.610 -2.788 1.00 64.44 411 ASN A CA 1
ATOM 3289 C C . ASN A 1 411 ? 34.291 -4.837 -1.676 1.00 64.44 411 ASN A C 1
ATOM 3291 O O . ASN A 1 411 ? 34.490 -5.138 -0.501 1.00 64.44 411 ASN A O 1
ATOM 3295 N N . LYS A 1 412 ? 33.421 -3.877 -2.019 1.00 66.81 412 LYS A N 1
ATOM 3296 C CA . LYS A 1 412 ? 32.602 -3.158 -1.028 1.00 66.81 412 LYS A CA 1
ATOM 3297 C C . LYS A 1 412 ? 31.560 -4.060 -0.371 1.00 66.81 412 LYS A C 1
ATOM 3299 O O . LYS A 1 412 ? 31.400 -3.976 0.843 1.00 66.81 412 LYS A O 1
ATOM 3304 N N . ILE A 1 413 ? 30.899 -4.935 -1.135 1.00 67.44 413 ILE A N 1
ATOM 3305 C CA . ILE A 1 413 ? 29.963 -5.939 -0.599 1.00 67.44 413 ILE A CA 1
ATOM 3306 C C . ILE A 1 413 ? 30.687 -6.822 0.415 1.00 67.44 413 ILE A C 1
ATOM 3308 O O . ILE A 1 413 ? 30.204 -7.007 1.528 1.00 67.44 413 ILE A O 1
ATOM 3312 N N . LEU A 1 414 ? 31.875 -7.306 0.061 1.00 66.56 414 LEU A N 1
ATOM 3313 C CA . LEU A 1 414 ? 32.685 -8.149 0.929 1.00 66.56 414 LEU A CA 1
ATOM 3314 C C . LEU A 1 414 ? 33.133 -7.412 2.200 1.00 66.56 414 LEU A C 1
ATOM 3316 O O . LEU A 1 414 ? 32.977 -7.944 3.293 1.00 66.56 414 LEU A O 1
ATOM 3320 N N . ILE A 1 415 ? 33.607 -6.166 2.085 1.00 67.56 415 ILE A N 1
ATOM 3321 C CA . ILE A 1 415 ? 33.970 -5.323 3.238 1.00 67.56 415 ILE A CA 1
ATOM 3322 C C . ILE A 1 415 ? 32.760 -5.072 4.146 1.00 67.56 415 ILE A C 1
ATOM 3324 O O . ILE A 1 415 ? 32.885 -5.175 5.363 1.00 67.56 415 ILE A O 1
ATOM 3328 N N . ASN A 1 416 ? 31.588 -4.769 3.589 1.00 68.62 416 ASN A N 1
ATOM 3329 C CA . ASN A 1 416 ? 30.381 -4.516 4.377 1.00 68.62 416 ASN A CA 1
ATOM 3330 C C . ASN A 1 416 ? 29.855 -5.796 5.048 1.00 68.62 416 ASN A C 1
ATOM 3332 O O . ASN A 1 416 ? 29.533 -5.760 6.234 1.00 68.62 416 ASN A O 1
ATOM 3336 N N . LEU A 1 417 ? 29.874 -6.943 4.360 1.00 67.31 417 LEU A N 1
ATOM 3337 C CA . LEU A 1 417 ? 29.608 -8.249 4.978 1.00 67.31 417 LEU A CA 1
ATOM 3338 C C . LEU A 1 417 ? 30.583 -8.520 6.132 1.00 67.31 417 LEU A C 1
ATOM 3340 O O . LEU A 1 417 ? 30.169 -8.952 7.202 1.00 67.31 417 LEU A O 1
ATOM 3344 N N . LEU A 1 418 ? 31.868 -8.206 5.969 1.00 67.81 418 LEU A N 1
ATOM 3345 C CA . LEU A 1 418 ? 32.858 -8.365 7.036 1.00 67.81 418 LEU A CA 1
ATOM 3346 C C . LEU A 1 418 ? 32.635 -7.379 8.188 1.00 67.81 418 LEU A C 1
ATOM 3348 O O . LEU A 1 418 ? 32.844 -7.754 9.340 1.00 67.81 418 LEU A O 1
ATOM 3352 N N . LYS A 1 419 ? 32.129 -6.167 7.933 1.00 66.62 419 LYS A N 1
ATOM 3353 C CA . LYS A 1 419 ? 31.713 -5.247 9.003 1.00 66.62 419 LYS A CA 1
ATOM 3354 C C . LYS A 1 419 ? 30.569 -5.812 9.847 1.00 66.62 419 LYS A C 1
ATOM 3356 O O . LYS A 1 419 ? 30.592 -5.652 11.067 1.00 66.62 419 LYS A O 1
ATOM 3361 N N . ALA A 1 420 ? 29.637 -6.554 9.242 1.00 65.88 420 ALA A N 1
ATOM 3362 C CA . ALA A 1 420 ? 28.586 -7.262 9.983 1.00 65.88 420 ALA A CA 1
ATOM 3363 C C . ALA A 1 420 ? 29.139 -8.327 10.949 1.00 65.88 420 ALA A C 1
ATOM 3365 O O . ALA A 1 420 ? 28.479 -8.686 11.922 1.00 65.88 420 ALA A O 1
ATOM 3366 N N . SER A 1 421 ? 30.374 -8.800 10.740 1.00 66.19 421 SER A N 1
ATOM 3367 C CA . SER A 1 421 ? 31.035 -9.714 11.677 1.00 66.19 421 SER A CA 1
ATOM 3368 C C . SER A 1 421 ? 31.351 -9.057 13.021 1.00 66.19 421 SER A C 1
ATOM 3370 O O . SER A 1 421 ? 31.293 -9.724 14.055 1.00 66.19 421 SER A O 1
ATOM 3372 N N . PHE A 1 422 ? 31.616 -7.748 13.053 1.00 67.06 422 PHE A N 1
ATOM 3373 C CA . PHE A 1 422 ? 31.911 -7.036 14.299 1.00 67.06 422 PHE A CA 1
ATOM 3374 C C . PHE A 1 422 ? 30.679 -6.892 15.183 1.00 67.06 422 PHE A C 1
ATOM 3376 O O . PHE A 1 422 ? 30.781 -7.009 16.406 1.00 67.06 422 PHE A O 1
ATOM 3383 N N . ASN A 1 423 ? 29.519 -6.674 14.565 1.00 64.69 423 ASN A N 1
ATOM 3384 C CA . ASN A 1 423 ? 28.240 -6.580 15.244 1.00 64.69 423 ASN A CA 1
ATOM 3385 C C . ASN A 1 423 ? 27.114 -6.954 14.274 1.00 64.69 423 ASN A C 1
ATOM 3387 O O . ASN A 1 423 ? 26.941 -6.314 13.237 1.00 64.69 423 ASN A O 1
ATOM 3391 N N . TRP A 1 424 ? 26.322 -7.957 14.647 1.00 61.41 424 TRP A N 1
ATOM 3392 C CA . TRP A 1 424 ? 25.191 -8.430 13.851 1.00 61.41 424 TRP A CA 1
ATOM 3393 C C . TRP A 1 424 ? 24.106 -7.354 13.657 1.00 61.41 424 TRP A C 1
ATOM 3395 O O . TRP A 1 424 ? 23.322 -7.444 12.719 1.00 61.41 424 TRP A O 1
ATOM 3405 N N . ASN A 1 425 ? 24.109 -6.283 14.460 1.00 62.41 425 ASN A N 1
ATOM 3406 C CA . ASN A 1 425 ? 23.245 -5.116 14.250 1.00 62.41 425 ASN A CA 1
ATOM 3407 C C . ASN A 1 425 ? 23.484 -4.390 12.926 1.00 62.41 425 ASN A C 1
ATOM 3409 O O . ASN A 1 425 ? 22.563 -3.755 12.428 1.00 62.41 425 ASN A O 1
ATOM 3413 N N . TYR A 1 426 ? 24.681 -4.498 12.345 1.00 66.44 426 TYR A N 1
ATOM 3414 C CA . TYR A 1 426 ? 24.969 -3.928 11.029 1.00 66.44 426 TYR A CA 1
ATOM 3415 C C . TYR A 1 426 ? 24.412 -4.781 9.881 1.00 66.44 426 TYR A C 1
ATOM 3417 O O . TYR A 1 426 ? 24.523 -4.390 8.724 1.00 66.44 426 TYR A O 1
ATOM 3425 N N . LEU A 1 427 ? 23.822 -5.953 10.155 1.00 68.69 427 LEU A N 1
ATOM 3426 C CA . LEU A 1 427 ? 23.361 -6.854 9.098 1.00 68.69 427 LEU A CA 1
ATOM 3427 C C . LEU A 1 427 ? 22.190 -6.263 8.297 1.00 68.69 427 LEU A C 1
ATOM 3429 O O . LEU A 1 427 ? 22.130 -6.470 7.088 1.00 68.69 427 LEU A O 1
ATOM 3433 N N . SER A 1 428 ? 21.313 -5.475 8.926 1.00 66.44 428 SER A N 1
ATOM 3434 C CA . SER A 1 428 ? 20.267 -4.731 8.213 1.00 66.44 428 SER A CA 1
ATOM 3435 C C . SER A 1 428 ? 20.863 -3.673 7.281 1.00 66.44 428 SER A C 1
ATOM 3437 O O . SER A 1 428 ? 20.475 -3.610 6.120 1.00 66.44 428 SER A O 1
ATOM 3439 N N . GLU A 1 429 ? 21.878 -2.920 7.718 1.00 69.12 429 GLU A N 1
ATOM 3440 C CA . GLU A 1 429 ? 22.613 -1.978 6.855 1.00 69.12 429 GLU A CA 1
ATOM 3441 C C . GLU A 1 429 ? 23.287 -2.688 5.674 1.00 69.12 429 GLU A C 1
ATOM 3443 O O . GLU A 1 429 ? 23.299 -2.174 4.556 1.00 69.12 429 GLU A O 1
ATOM 3448 N N . VAL A 1 430 ? 23.804 -3.903 5.886 1.00 72.62 430 VAL A N 1
ATOM 3449 C CA . VAL A 1 430 ? 24.340 -4.730 4.798 1.00 72.62 430 VAL A CA 1
ATOM 3450 C C . VAL A 1 430 ? 23.248 -5.160 3.826 1.00 72.62 430 VAL A C 1
ATOM 3452 O O . VAL A 1 430 ? 23.499 -5.181 2.625 1.00 72.62 430 VAL A O 1
ATOM 3455 N N . PHE A 1 431 ? 22.047 -5.486 4.301 1.00 79.94 431 PHE A N 1
ATOM 3456 C CA . PHE A 1 431 ? 20.924 -5.861 3.439 1.00 79.94 431 PHE A CA 1
ATOM 3457 C C . PHE A 1 431 ? 20.431 -4.669 2.620 1.00 79.94 431 PHE A C 1
ATOM 3459 O O . PHE A 1 431 ? 20.187 -4.831 1.429 1.00 79.94 431 PHE A O 1
ATOM 3466 N N . ILE A 1 432 ? 20.378 -3.474 3.210 1.00 71.00 432 ILE A N 1
ATOM 3467 C CA . ILE A 1 432 ? 20.092 -2.221 2.495 1.00 71.00 432 ILE A CA 1
ATOM 3468 C C . ILE A 1 432 ? 21.168 -1.964 1.441 1.00 71.00 432 ILE A C 1
ATOM 3470 O O . ILE A 1 432 ? 20.855 -1.744 0.278 1.00 71.00 432 ILE A O 1
ATOM 3474 N N . PHE A 1 433 ? 22.443 -2.094 1.802 1.00 72.44 433 PHE A N 1
ATOM 3475 C CA . PHE A 1 433 ? 23.538 -1.935 0.850 1.00 72.44 433 PHE A CA 1
ATOM 3476 C C . PHE A 1 433 ? 23.478 -2.968 -0.289 1.00 72.44 433 PHE A C 1
ATOM 3478 O O . PHE A 1 433 ? 23.725 -2.636 -1.449 1.00 72.44 433 PHE A O 1
ATOM 3485 N N . ILE A 1 434 ? 23.142 -4.225 0.026 1.00 73.44 434 ILE A N 1
ATOM 3486 C CA . ILE A 1 434 ? 22.876 -5.274 -0.965 1.00 73.44 434 ILE A CA 1
ATOM 3487 C C . ILE A 1 434 ? 21.709 -4.858 -1.859 1.00 73.44 434 ILE A C 1
ATOM 3489 O O . ILE A 1 434 ? 21.827 -4.983 -3.071 1.00 73.44 434 ILE A O 1
ATOM 3493 N N . LEU A 1 435 ? 20.612 -4.349 -1.300 1.00 72.44 435 LEU A N 1
ATOM 3494 C CA . LEU A 1 435 ? 19.474 -3.873 -2.079 1.00 72.44 435 LEU A CA 1
ATOM 3495 C C . LEU A 1 435 ? 19.903 -2.765 -3.051 1.00 72.44 435 LEU A C 1
ATOM 3497 O O . LEU A 1 435 ? 19.720 -2.903 -4.255 1.00 72.44 435 LEU A O 1
ATOM 3501 N N . GLU A 1 436 ? 20.578 -1.729 -2.562 1.00 69.31 436 GLU A N 1
ATOM 3502 C CA . GLU A 1 436 ? 21.030 -0.588 -3.370 1.00 69.31 436 GLU A CA 1
ATOM 3503 C C . GLU A 1 436 ? 22.055 -0.971 -4.450 1.00 69.31 436 GLU A C 1
ATOM 3505 O O . GLU A 1 436 ? 22.086 -0.377 -5.528 1.00 69.31 436 GLU A O 1
ATOM 3510 N N . THR A 1 437 ? 22.911 -1.959 -4.174 1.00 67.81 437 THR A N 1
ATOM 3511 C CA . THR A 1 437 ? 24.045 -2.306 -5.049 1.00 67.81 437 THR A CA 1
ATOM 3512 C C . THR A 1 437 ? 23.738 -3.474 -5.989 1.00 67.81 437 THR A C 1
ATOM 3514 O O . THR A 1 437 ? 24.280 -3.540 -7.092 1.00 67.81 437 THR A O 1
ATOM 3517 N N . ILE A 1 438 ? 22.906 -4.425 -5.556 1.00 69.00 438 ILE A N 1
ATOM 3518 C CA . ILE A 1 438 ? 22.727 -5.733 -6.204 1.00 69.00 438 ILE A CA 1
ATOM 3519 C C . ILE A 1 438 ? 21.364 -5.860 -6.894 1.00 69.00 438 ILE A C 1
ATOM 3521 O O . ILE A 1 438 ? 21.286 -6.574 -7.889 1.00 69.00 438 ILE A O 1
ATOM 3525 N N . VAL A 1 439 ? 20.309 -5.155 -6.459 1.00 66.88 439 VAL A N 1
ATOM 3526 C CA . VAL A 1 439 ? 18.969 -5.255 -7.087 1.00 66.88 439 VAL A CA 1
ATOM 3527 C C . VAL A 1 439 ? 18.983 -5.065 -8.613 1.00 66.88 439 VAL A C 1
ATOM 3529 O O . VAL A 1 439 ? 18.334 -5.869 -9.284 1.00 66.88 439 VAL A O 1
ATOM 3532 N N . PRO A 1 440 ? 19.760 -4.130 -9.207 1.00 67.00 440 PRO A N 1
ATOM 3533 C CA . PRO A 1 440 ? 19.892 -4.027 -10.665 1.00 67.00 440 PRO A CA 1
ATOM 3534 C C . PRO A 1 440 ? 20.321 -5.347 -11.333 1.00 67.00 440 PRO A C 1
ATOM 3536 O O . PRO A 1 440 ? 19.808 -5.698 -12.393 1.00 67.00 440 PRO A O 1
ATOM 3539 N N . LYS A 1 441 ? 21.194 -6.121 -10.668 1.00 75.00 441 LYS A N 1
ATOM 3540 C CA . LYS A 1 441 ? 21.698 -7.433 -11.112 1.00 75.00 441 LYS A CA 1
ATOM 3541 C C . LYS A 1 441 ? 20.682 -8.569 -10.911 1.00 75.00 441 LYS A C 1
ATOM 3543 O O . LYS A 1 441 ? 20.852 -9.653 -11.458 1.00 75.00 441 LYS A O 1
ATOM 3548 N N . TYR A 1 442 ? 19.603 -8.350 -10.153 1.00 81.81 442 TYR A N 1
ATOM 3549 C CA . TYR A 1 442 ? 18.497 -9.312 -10.025 1.00 81.81 442 TYR A CA 1
ATOM 3550 C C . TYR A 1 442 ? 17.464 -9.181 -11.148 1.00 81.81 442 TYR A C 1
ATOM 3552 O O . TYR A 1 442 ? 16.595 -10.048 -11.267 1.00 81.81 442 TYR A O 1
ATOM 3560 N N . LYS A 1 443 ? 17.557 -8.145 -11.997 1.00 77.44 443 LYS A N 1
ATOM 3561 C CA . LYS A 1 443 ? 16.612 -7.916 -13.098 1.00 77.44 443 LYS A CA 1
ATOM 3562 C C . LYS A 1 443 ? 16.442 -9.149 -13.978 1.00 77.44 443 LYS A C 1
ATOM 3564 O O . LYS A 1 443 ? 15.306 -9.502 -14.280 1.00 77.44 443 LYS A O 1
ATOM 3569 N N . ASP A 1 444 ? 17.525 -9.825 -14.348 1.00 79.12 444 ASP A N 1
ATOM 3570 C CA . ASP A 1 444 ? 17.463 -10.998 -15.230 1.00 79.12 444 ASP A CA 1
ATOM 3571 C C . ASP A 1 444 ? 16.649 -12.139 -14.615 1.00 79.12 444 ASP A C 1
ATOM 3573 O O . ASP A 1 444 ? 15.882 -12.808 -15.307 1.00 79.12 444 ASP A O 1
ATOM 3577 N N . PHE A 1 445 ? 16.751 -12.318 -13.298 1.00 87.56 445 PHE A N 1
ATOM 3578 C CA . PHE A 1 445 ? 15.961 -13.300 -12.566 1.00 87.56 445 PHE A CA 1
ATOM 3579 C C . PHE A 1 445 ? 14.469 -12.944 -12.551 1.00 87.56 445 PHE A C 1
ATOM 3581 O O . PHE A 1 445 ? 13.635 -13.782 -12.897 1.00 87.56 445 PHE A O 1
ATOM 3588 N N . PHE A 1 446 ? 14.113 -11.705 -12.202 1.00 86.69 446 PHE A N 1
ATOM 3589 C CA . PHE A 1 446 ? 12.707 -11.281 -12.175 1.00 86.69 446 PHE A CA 1
ATOM 3590 C C . PHE A 1 446 ? 12.093 -11.216 -13.579 1.00 86.69 446 PHE A C 1
ATOM 3592 O O . PHE A 1 446 ? 10.948 -11.613 -13.767 1.00 86.69 446 PHE A O 1
ATOM 3599 N N . THR A 1 447 ? 12.870 -10.807 -14.583 1.00 83.31 447 THR A N 1
ATOM 3600 C CA . THR A 1 447 ? 12.464 -10.809 -15.997 1.00 83.31 447 THR A CA 1
ATOM 3601 C C . THR A 1 447 ? 12.243 -12.232 -16.496 1.00 83.31 447 THR A C 1
ATOM 3603 O O . THR A 1 447 ? 11.285 -12.491 -17.222 1.00 83.31 447 THR A O 1
ATOM 3606 N N . TYR A 1 448 ? 13.100 -13.176 -16.093 1.00 85.69 448 TYR A N 1
ATOM 3607 C CA . TYR A 1 448 ? 12.886 -14.591 -16.374 1.00 85.69 448 TYR A CA 1
ATOM 3608 C C . TYR A 1 448 ? 11.566 -15.077 -15.767 1.00 85.69 448 TYR A C 1
ATOM 3610 O O . TYR A 1 448 ? 10.769 -15.672 -16.483 1.00 85.69 448 TYR A O 1
ATOM 3618 N N . LEU A 1 449 ? 11.302 -14.780 -14.490 1.00 86.44 449 LEU A N 1
ATOM 3619 C CA . LEU A 1 449 ? 10.051 -15.172 -13.833 1.00 86.44 449 LEU A CA 1
ATOM 3620 C C . LEU A 1 449 ? 8.812 -14.542 -14.481 1.00 86.44 449 LEU A C 1
ATOM 3622 O O . LEU A 1 449 ? 7.814 -15.232 -14.657 1.00 86.44 449 LEU A O 1
ATOM 3626 N N . ALA A 1 450 ? 8.876 -13.263 -14.855 1.00 80.94 450 ALA A N 1
ATOM 3627 C CA . ALA A 1 450 ? 7.766 -12.558 -15.494 1.00 80.94 450 ALA A CA 1
ATOM 3628 C C . ALA A 1 450 ? 7.437 -13.118 -16.890 1.00 80.94 450 ALA A C 1
ATOM 3630 O O . ALA A 1 450 ? 6.272 -13.183 -17.273 1.00 80.94 450 ALA A O 1
ATOM 3631 N N . ASN A 1 451 ? 8.456 -13.550 -17.641 1.00 81.38 451 ASN A N 1
ATOM 3632 C CA . ASN A 1 451 ? 8.294 -14.106 -18.987 1.00 81.38 451 ASN A CA 1
ATOM 3633 C C . ASN A 1 451 ? 8.056 -15.626 -19.005 1.00 81.38 451 ASN A C 1
ATOM 3635 O O . ASN A 1 451 ? 7.674 -16.176 -20.044 1.00 81.38 451 ASN A O 1
ATOM 3639 N N . ASP A 1 452 ? 8.306 -16.330 -17.898 1.00 77.44 452 ASP A N 1
ATOM 3640 C CA . ASP A 1 452 ? 8.156 -17.781 -17.837 1.00 77.44 452 ASP A CA 1
ATOM 3641 C C . ASP A 1 452 ? 6.678 -18.196 -17.779 1.00 77.44 452 ASP A C 1
ATOM 3643 O O . ASP A 1 452 ? 6.050 -18.278 -16.726 1.00 77.44 452 ASP A O 1
ATOM 3647 N N . THR A 1 453 ? 6.129 -18.558 -18.936 1.00 69.69 453 THR A N 1
ATOM 3648 C CA . THR A 1 453 ? 4.785 -19.154 -19.044 1.00 69.69 453 THR A CA 1
ATOM 3649 C C . THR A 1 453 ? 4.765 -20.656 -18.737 1.00 69.69 453 THR A C 1
ATOM 3651 O O . THR A 1 453 ? 3.695 -21.245 -18.560 1.00 69.69 453 THR A O 1
ATOM 3654 N N . THR A 1 454 ? 5.933 -21.300 -18.652 1.00 72.62 454 THR A N 1
ATOM 3655 C CA . THR A 1 454 ? 6.072 -22.756 -18.493 1.00 72.62 454 THR A CA 1
ATOM 3656 C C . THR A 1 454 ? 6.092 -23.202 -17.034 1.00 72.62 454 THR A C 1
ATOM 3658 O O . THR A 1 454 ? 5.786 -24.362 -16.756 1.00 72.62 454 THR A O 1
ATOM 3661 N N . ASN A 1 455 ? 6.352 -22.279 -16.099 1.00 77.31 455 ASN A N 1
ATOM 3662 C CA . ASN A 1 455 ? 6.471 -22.534 -14.661 1.00 77.31 455 ASN A CA 1
ATOM 3663 C C . ASN A 1 455 ? 7.510 -23.606 -14.337 1.00 77.31 455 ASN A C 1
ATOM 3665 O O . ASN A 1 455 ? 7.263 -24.532 -13.555 1.00 77.31 455 ASN A O 1
ATOM 3669 N N . THR A 1 456 ? 8.662 -23.498 -14.979 1.00 86.38 456 THR A N 1
ATOM 3670 C CA . THR A 1 456 ? 9.699 -24.509 -14.854 1.00 86.38 456 THR A CA 1
ATOM 3671 C C . THR A 1 456 ? 10.460 -24.347 -13.534 1.00 86.38 456 THR A C 1
ATOM 3673 O O . THR A 1 456 ? 10.925 -23.244 -13.256 1.00 86.38 456 THR A O 1
ATOM 3676 N N . PRO A 1 457 ? 10.631 -25.408 -12.718 1.00 93.62 457 PRO A N 1
ATOM 3677 C CA . PRO A 1 457 ? 11.315 -25.291 -11.436 1.00 93.62 457 PRO A CA 1
ATOM 3678 C C . PRO A 1 457 ? 12.762 -24.789 -11.547 1.00 93.62 457 PRO A C 1
ATOM 3680 O O . PRO A 1 457 ? 13.522 -25.213 -12.421 1.00 93.62 457 PRO A O 1
ATOM 3683 N N . ILE A 1 458 ? 13.163 -23.919 -10.620 1.00 94.69 458 ILE A N 1
ATOM 3684 C CA . ILE A 1 458 ? 14.477 -23.265 -10.590 1.00 94.69 458 ILE A CA 1
ATOM 3685 C C . ILE A 1 458 ? 15.113 -23.319 -9.202 1.00 94.69 458 ILE A C 1
ATOM 3687 O O . ILE A 1 458 ? 14.426 -23.466 -8.187 1.00 94.69 458 ILE A O 1
ATOM 3691 N N . VAL A 1 459 ? 16.436 -23.155 -9.153 1.00 95.06 459 VAL A N 1
ATOM 3692 C CA . VAL A 1 459 ? 17.188 -22.998 -7.899 1.00 95.06 459 VAL A CA 1
ATOM 3693 C C . VAL A 1 459 ? 17.872 -21.637 -7.856 1.00 95.06 459 VAL A C 1
ATOM 3695 O O . VAL A 1 459 ? 18.502 -21.238 -8.828 1.00 95.06 459 VAL A O 1
ATOM 3698 N N . ILE A 1 460 ? 17.799 -20.955 -6.716 1.00 94.81 460 ILE A N 1
ATOM 3699 C CA . ILE A 1 460 ? 18.542 -19.726 -6.409 1.00 94.81 460 ILE A CA 1
ATOM 3700 C C . ILE A 1 460 ? 19.465 -19.960 -5.213 1.00 94.81 460 ILE A C 1
ATOM 3702 O O . ILE A 1 460 ? 19.051 -20.521 -4.194 1.00 94.81 460 ILE A O 1
ATOM 3706 N N . TYR A 1 461 ? 20.723 -19.533 -5.292 1.00 92.88 461 TYR A N 1
ATOM 3707 C CA . TYR A 1 461 ? 21.649 -19.714 -4.173 1.00 92.88 461 TYR A CA 1
ATOM 3708 C C . TYR A 1 461 ? 22.811 -18.723 -4.193 1.00 92.88 461 TYR A C 1
ATOM 3710 O O . TYR A 1 461 ? 23.199 -18.220 -5.236 1.00 92.88 461 TYR A O 1
ATOM 3718 N N . CYS A 1 462 ? 23.373 -18.455 -3.020 1.00 88.50 462 CYS A N 1
ATOM 3719 C CA . CYS A 1 462 ? 24.658 -17.793 -2.820 1.00 88.50 462 CYS A CA 1
ATOM 3720 C C . CYS A 1 462 ? 25.526 -18.713 -1.948 1.00 88.50 462 CYS A C 1
ATOM 3722 O O . CYS A 1 462 ? 25.116 -19.830 -1.643 1.00 88.50 462 CYS A O 1
ATOM 3724 N N . ASN A 1 463 ? 26.692 -18.254 -1.493 1.00 82.44 463 ASN A N 1
ATOM 3725 C CA . ASN A 1 463 ? 27.639 -19.082 -0.735 1.00 82.44 463 ASN A CA 1
ATOM 3726 C C . ASN A 1 463 ? 26.985 -19.833 0.451 1.00 82.44 463 ASN A C 1
ATOM 3728 O O . ASN A 1 463 ? 26.933 -21.058 0.479 1.00 82.44 463 ASN A O 1
ATOM 3732 N N . MET A 1 464 ? 26.349 -19.110 1.374 1.00 80.06 464 MET A N 1
ATOM 3733 C CA . MET A 1 464 ? 25.609 -19.724 2.488 1.00 80.06 464 MET A CA 1
ATOM 3734 C C . MET A 1 464 ? 24.107 -19.878 2.224 1.00 80.06 464 MET A C 1
ATOM 3736 O O . MET A 1 464 ? 23.375 -20.451 3.031 1.00 80.06 464 MET A O 1
ATOM 3740 N N . GLY A 1 465 ? 23.615 -19.299 1.129 1.00 85.00 465 GLY A N 1
ATOM 3741 C CA . GLY A 1 465 ? 22.185 -19.169 0.886 1.00 85.00 465 GLY A CA 1
ATOM 3742 C C . GLY A 1 465 ? 21.472 -18.286 1.909 1.00 85.00 465 GLY A C 1
ATOM 3743 O O . GLY A 1 465 ? 20.271 -18.450 2.062 1.00 85.00 465 GLY A O 1
ATOM 3744 N N . LYS A 1 466 ? 22.182 -17.414 2.640 1.00 86.12 466 LYS A N 1
ATOM 3745 C CA . LYS A 1 466 ? 21.655 -16.532 3.699 1.00 86.12 466 LYS A CA 1
ATOM 3746 C C . LYS A 1 466 ? 21.410 -15.117 3.181 1.00 86.12 466 LYS A C 1
ATOM 3748 O O . LYS A 1 466 ? 20.279 -14.666 3.212 1.00 86.12 466 LYS A O 1
ATOM 3753 N N . ASP A 1 467 ? 22.450 -14.435 2.702 1.00 85.31 467 ASP A N 1
ATOM 3754 C CA . ASP A 1 467 ? 22.415 -12.977 2.506 1.00 85.31 467 ASP A CA 1
ATOM 3755 C C . ASP A 1 467 ? 21.738 -12.594 1.185 1.00 85.31 467 ASP A C 1
ATOM 3757 O O . ASP A 1 467 ? 20.547 -12.308 1.142 1.00 85.31 467 ASP A O 1
ATOM 3761 N N . ARG A 1 468 ? 22.468 -12.692 0.067 1.00 87.50 468 ARG A N 1
ATOM 3762 C CA . ARG A 1 468 ? 21.964 -12.396 -1.288 1.00 87.50 468 ARG A CA 1
ATOM 3763 C C . ARG A 1 468 ? 20.714 -13.210 -1.636 1.00 87.50 468 ARG A C 1
ATOM 3765 O O . ARG A 1 468 ? 19.723 -12.652 -2.100 1.00 87.50 468 ARG A O 1
ATOM 3772 N N . THR A 1 469 ? 20.737 -14.511 -1.334 1.00 91.06 469 THR A N 1
ATOM 3773 C CA . THR A 1 469 ? 19.567 -15.392 -1.474 1.00 91.06 469 THR A CA 1
ATOM 3774 C C . THR A 1 469 ? 18.430 -15.007 -0.530 1.00 91.06 469 THR A C 1
ATOM 3776 O O . THR A 1 469 ? 17.273 -15.137 -0.901 1.00 91.06 469 THR A O 1
ATOM 3779 N N . GLY A 1 470 ? 18.719 -14.526 0.680 1.00 91.00 470 GLY A N 1
ATOM 3780 C CA . GLY A 1 470 ? 17.684 -14.065 1.604 1.00 91.00 470 GLY A CA 1
ATOM 3781 C C . GLY A 1 470 ? 16.965 -12.832 1.077 1.00 91.00 470 GLY A C 1
ATOM 3782 O O . GLY A 1 470 ? 15.743 -12.833 1.030 1.00 91.00 470 GLY A O 1
ATOM 3783 N N . VAL A 1 471 ? 17.709 -11.829 0.603 1.00 88.56 471 VAL A N 1
ATOM 3784 C CA . VAL A 1 471 ? 17.135 -10.591 0.050 1.00 88.56 471 VAL A CA 1
ATOM 3785 C C . VAL A 1 471 ? 16.214 -10.878 -1.137 1.00 88.56 471 VAL A C 1
ATOM 3787 O O . VAL A 1 471 ? 15.088 -10.391 -1.165 1.00 88.56 471 VAL A O 1
ATOM 3790 N N . ILE A 1 472 ? 16.645 -11.709 -2.094 1.00 90.12 472 ILE A N 1
ATOM 3791 C CA . ILE A 1 472 ? 15.807 -12.033 -3.260 1.00 90.12 472 ILE A CA 1
ATOM 3792 C C . ILE A 1 472 ? 14.544 -12.817 -2.863 1.00 90.12 472 ILE A C 1
ATOM 3794 O O . ILE A 1 472 ? 13.480 -12.579 -3.428 1.00 90.12 472 ILE A O 1
ATOM 3798 N N . VAL A 1 473 ? 14.627 -13.699 -1.857 1.00 93.62 473 VAL A N 1
ATOM 3799 C CA . VAL A 1 473 ? 13.464 -14.435 -1.330 1.00 93.62 473 VAL A CA 1
ATOM 3800 C C . VAL A 1 473 ? 12.504 -13.502 -0.589 1.00 93.62 473 VAL A C 1
ATOM 3802 O O . VAL A 1 473 ? 11.300 -13.604 -0.804 1.00 93.62 473 VAL A O 1
ATOM 3805 N N . ILE A 1 474 ? 13.013 -12.564 0.218 1.00 92.75 474 ILE A N 1
ATOM 3806 C CA . ILE A 1 474 ? 12.198 -11.535 0.885 1.00 92.75 474 ILE A CA 1
ATOM 3807 C C . ILE A 1 474 ? 11.408 -10.736 -0.159 1.00 92.75 474 ILE A C 1
ATOM 3809 O O . ILE A 1 474 ? 10.189 -10.638 -0.048 1.00 92.75 474 ILE A O 1
ATOM 3813 N N . LEU A 1 475 ? 12.076 -10.236 -1.205 1.00 89.38 475 LEU A N 1
ATOM 3814 C CA . LEU A 1 475 ? 11.431 -9.480 -2.285 1.00 89.38 475 LEU A CA 1
ATOM 3815 C C . LEU A 1 475 ? 10.355 -10.301 -3.008 1.00 89.38 475 LEU A C 1
ATOM 3817 O O . LEU A 1 475 ? 9.248 -9.813 -3.215 1.00 89.38 475 LEU A O 1
ATOM 3821 N N . LEU A 1 476 ? 10.646 -11.559 -3.356 1.00 92.44 476 LEU A N 1
ATOM 3822 C CA . LEU A 1 476 ? 9.677 -12.444 -4.011 1.00 92.44 476 LEU A CA 1
ATOM 3823 C C . LEU A 1 476 ? 8.421 -12.665 -3.169 1.00 92.44 476 LEU A C 1
ATOM 3825 O O . LEU A 1 476 ? 7.311 -12.609 -3.694 1.00 92.44 476 LEU A O 1
ATOM 3829 N N . LEU A 1 477 ? 8.589 -12.938 -1.874 1.00 94.94 477 LEU A N 1
ATOM 3830 C CA . LEU A 1 477 ? 7.461 -13.209 -0.989 1.00 94.94 477 LEU A CA 1
ATOM 3831 C C . LEU A 1 477 ? 6.650 -11.939 -0.696 1.00 94.94 477 LEU A C 1
ATOM 3833 O O . LEU A 1 477 ? 5.425 -12.028 -0.635 1.00 94.94 477 LEU A O 1
ATOM 3837 N N . LEU A 1 478 ? 7.296 -10.770 -0.607 1.00 89.88 478 LEU A N 1
ATOM 3838 C CA . LEU A 1 478 ? 6.607 -9.475 -0.533 1.00 89.88 478 LEU A CA 1
ATOM 3839 C C . LEU A 1 478 ? 5.771 -9.212 -1.792 1.00 89.88 478 LEU A C 1
ATOM 3841 O O . LEU A 1 478 ? 4.594 -8.886 -1.677 1.00 89.88 478 LEU A O 1
ATOM 3845 N N . LEU A 1 479 ? 6.337 -9.428 -2.986 1.00 86.88 479 LEU A N 1
ATOM 3846 C CA . LEU A 1 479 ? 5.610 -9.296 -4.259 1.00 86.88 479 LEU A CA 1
ATOM 3847 C C . LEU A 1 479 ? 4.429 -10.270 -4.357 1.00 86.88 479 LEU A C 1
ATOM 3849 O O . LEU A 1 479 ? 3.398 -9.952 -4.944 1.00 86.88 479 LEU A O 1
ATOM 3853 N N . CYS A 1 480 ? 4.552 -11.448 -3.742 1.00 88.94 480 CYS A N 1
ATOM 3854 C CA . CYS A 1 480 ? 3.455 -12.405 -3.620 1.00 88.94 480 CYS A CA 1
ATOM 3855 C C . CYS A 1 480 ? 2.445 -12.045 -2.518 1.00 88.94 480 CYS A C 1
ATOM 3857 O O . CYS A 1 480 ? 1.521 -12.822 -2.297 1.00 88.94 480 CYS A O 1
ATOM 3859 N N . LYS A 1 481 ? 2.600 -10.916 -1.817 1.00 87.50 481 LYS A N 1
ATOM 3860 C CA . LYS A 1 481 ? 1.748 -10.485 -0.700 1.00 87.50 481 LYS A CA 1
ATOM 3861 C C . LYS A 1 481 ? 1.740 -11.462 0.484 1.00 87.50 481 LYS A C 1
ATOM 3863 O O . LYS A 1 481 ? 0.708 -11.669 1.115 1.00 87.50 481 LYS A O 1
ATOM 3868 N N . VAL A 1 482 ? 2.867 -12.102 0.795 1.00 92.56 482 VAL A N 1
ATOM 3869 C CA . VAL A 1 482 ? 3.013 -12.879 2.040 1.00 92.56 482 VAL A CA 1
ATOM 3870 C C . VAL A 1 482 ? 3.236 -11.925 3.213 1.00 92.56 482 VAL A C 1
ATOM 3872 O O . VAL A 1 482 ? 3.939 -10.926 3.077 1.00 92.56 482 VAL A O 1
ATOM 3875 N N . ASP A 1 483 ? 2.657 -12.239 4.373 1.00 92.25 483 ASP A N 1
ATOM 3876 C CA . ASP A 1 483 ? 2.797 -11.395 5.561 1.00 92.25 483 ASP A CA 1
ATOM 3877 C C . ASP A 1 483 ? 4.275 -11.250 6.004 1.00 92.25 483 ASP A C 1
ATOM 3879 O O . ASP A 1 483 ? 4.985 -12.262 6.102 1.00 92.25 483 ASP A O 1
ATOM 3883 N N . PRO A 1 484 ? 4.753 -10.029 6.326 1.00 93.44 484 PRO A N 1
ATOM 3884 C CA . PRO A 1 484 ? 6.126 -9.779 6.767 1.00 93.44 484 PRO A CA 1
ATOM 3885 C C . PRO A 1 484 ? 6.624 -10.661 7.918 1.00 93.44 484 PRO A C 1
ATOM 3887 O O . PRO A 1 484 ? 7.795 -11.047 7.920 1.00 93.44 484 PRO A O 1
ATOM 3890 N N . LEU A 1 485 ? 5.767 -11.024 8.880 1.00 94.44 485 LEU A N 1
ATOM 3891 C CA . LEU A 1 485 ? 6.148 -11.901 9.993 1.00 94.44 485 LEU A CA 1
ATOM 3892 C C . LEU A 1 485 ? 6.444 -13.327 9.512 1.00 94.44 485 LEU A C 1
ATOM 3894 O O . LEU A 1 485 ? 7.366 -13.970 10.013 1.00 94.44 485 LEU A O 1
ATOM 3898 N N . ILE A 1 486 ? 5.712 -13.814 8.507 1.00 94.94 486 ILE A N 1
ATOM 3899 C CA . ILE A 1 486 ? 5.960 -15.124 7.886 1.00 94.94 486 ILE A CA 1
ATOM 3900 C C . ILE A 1 486 ? 7.242 -15.101 7.058 1.00 94.94 486 ILE A C 1
ATOM 3902 O O . ILE A 1 486 ? 8.036 -16.040 7.138 1.00 94.94 486 ILE A O 1
ATOM 3906 N N . ILE A 1 487 ? 7.476 -14.023 6.306 1.00 96.06 487 ILE A N 1
ATOM 3907 C CA . ILE A 1 487 ? 8.717 -13.829 5.544 1.00 96.06 487 ILE A CA 1
ATOM 3908 C C . ILE A 1 487 ? 9.925 -13.833 6.486 1.00 96.06 487 ILE A C 1
ATOM 3910 O O . ILE A 1 487 ? 10.938 -14.477 6.205 1.00 96.06 487 ILE A O 1
ATOM 3914 N N . ALA A 1 488 ? 9.815 -13.154 7.628 1.00 94.62 488 ALA A N 1
ATOM 3915 C CA . ALA A 1 488 ? 10.891 -13.077 8.601 1.00 94.62 488 ALA A CA 1
ATOM 3916 C C . ALA A 1 488 ? 11.232 -14.442 9.222 1.00 94.62 488 ALA A C 1
ATOM 3918 O O . ALA A 1 488 ? 12.412 -14.767 9.382 1.00 94.62 488 ALA A O 1
ATOM 3919 N N . GLU A 1 489 ? 10.227 -15.271 9.510 1.00 94.81 489 GLU A N 1
ATOM 3920 C CA . GLU A 1 489 ? 10.450 -16.639 9.988 1.00 94.81 489 GLU A CA 1
ATOM 3921 C C . GLU A 1 489 ? 10.971 -17.581 8.888 1.00 94.81 489 GLU A C 1
ATOM 3923 O O . GLU A 1 489 ? 11.847 -18.406 9.165 1.00 94.81 489 GLU A O 1
ATOM 3928 N N . GLU A 1 490 ? 10.527 -17.441 7.629 1.00 95.19 490 GLU A N 1
ATOM 3929 C CA . GLU A 1 490 ? 11.114 -18.169 6.489 1.00 95.19 490 GLU A CA 1
ATOM 3930 C C . GLU A 1 490 ? 12.601 -17.858 6.354 1.00 95.19 490 GLU A C 1
ATOM 3932 O O . GLU A 1 490 ? 13.421 -18.773 6.224 1.00 95.19 490 GLU A O 1
ATOM 3937 N N . TYR A 1 491 ? 12.965 -16.579 6.431 1.00 94.62 491 TYR A N 1
ATOM 3938 C CA . TYR A 1 491 ? 14.356 -16.165 6.376 1.00 94.62 491 TYR A CA 1
ATOM 3939 C C . TYR A 1 491 ? 15.157 -16.796 7.524 1.00 94.62 491 TYR A C 1
ATOM 3941 O O . TYR A 1 491 ? 16.219 -17.391 7.281 1.00 94.62 491 TYR A O 1
ATOM 3949 N N . ALA A 1 492 ? 14.610 -16.761 8.744 1.00 93.00 492 ALA A N 1
ATOM 3950 C CA . ALA A 1 492 ? 15.220 -17.339 9.938 1.00 93.00 492 ALA A CA 1
ATOM 3951 C C . ALA A 1 492 ? 15.447 -18.860 9.832 1.00 93.00 492 ALA A C 1
ATOM 3953 O O . ALA A 1 492 ? 16.394 -19.378 10.428 1.00 93.00 492 ALA A O 1
ATOM 3954 N N . LEU A 1 493 ? 14.677 -19.600 9.014 1.00 93.50 493 LEU A N 1
ATOM 3955 C CA . LEU A 1 493 ? 14.937 -21.027 8.736 1.00 93.50 493 LEU A CA 1
ATOM 3956 C C . LEU A 1 493 ? 16.333 -21.290 8.158 1.00 93.50 493 LEU A C 1
ATOM 3958 O O . LEU A 1 493 ? 16.822 -22.419 8.219 1.00 93.50 493 LEU A O 1
ATOM 3962 N N . SER A 1 494 ? 17.007 -20.268 7.630 1.00 91.56 494 SER A N 1
ATOM 3963 C CA . SER A 1 494 ? 18.395 -20.398 7.185 1.00 91.56 494 SER A CA 1
ATOM 3964 C C . SER A 1 494 ? 19.338 -20.799 8.322 1.00 91.56 494 SER A C 1
ATOM 3966 O O . SER A 1 494 ? 20.303 -21.519 8.070 1.00 91.56 494 SER A O 1
ATOM 3968 N N . GLN A 1 495 ? 19.023 -20.446 9.576 1.00 88.12 495 GLN A N 1
ATOM 3969 C CA . GLN A 1 495 ? 19.759 -20.928 10.748 1.00 88.12 495 GLN A CA 1
ATOM 3970 C C . GLN A 1 495 ? 19.709 -22.458 10.862 1.00 88.12 495 GLN A C 1
ATOM 3972 O O . GLN A 1 495 ? 20.730 -23.084 11.137 1.00 88.12 495 GLN A O 1
ATOM 3977 N N . GLN A 1 496 ? 18.546 -23.073 10.607 1.00 85.75 496 GLN A N 1
ATOM 3978 C CA . GLN A 1 496 ? 18.391 -24.535 10.610 1.00 85.75 496 GLN A CA 1
ATOM 3979 C C . GLN A 1 496 ? 19.203 -25.175 9.484 1.00 85.75 496 GLN A C 1
ATOM 3981 O O . GLN A 1 496 ? 19.873 -26.186 9.690 1.00 85.75 496 GLN A O 1
ATOM 3986 N N . GLY A 1 497 ? 19.191 -24.548 8.303 1.00 83.00 497 GLY A N 1
ATOM 3987 C CA . GLY A 1 497 ? 20.012 -24.968 7.171 1.00 83.00 497 GLY A CA 1
ATOM 3988 C C . GLY A 1 497 ? 21.502 -25.001 7.515 1.00 83.00 497 GLY A C 1
ATOM 3989 O O . GLY A 1 497 ? 22.165 -25.985 7.211 1.00 83.00 497 GLY A O 1
ATOM 3990 N N . ILE A 1 498 ? 22.008 -23.963 8.183 1.00 82.31 498 ILE A N 1
ATOM 3991 C CA . ILE A 1 498 ? 23.421 -23.829 8.570 1.00 82.31 498 ILE A CA 1
ATOM 3992 C C . ILE A 1 498 ? 23.795 -24.788 9.713 1.00 82.31 498 ILE A C 1
ATOM 3994 O O . ILE A 1 498 ? 24.844 -25.429 9.665 1.00 82.31 498 ILE A O 1
ATOM 3998 N N . ASN A 1 499 ? 22.947 -24.910 10.740 1.00 77.94 499 ASN A N 1
ATOM 3999 C CA . ASN A 1 499 ? 23.237 -25.715 11.935 1.00 77.94 499 ASN A CA 1
ATOM 4000 C C . ASN A 1 499 ? 23.398 -27.208 11.637 1.00 77.94 499 ASN A C 1
ATOM 4002 O O . ASN A 1 499 ? 24.174 -27.878 12.319 1.00 77.94 499 ASN A O 1
ATOM 4006 N N . ASN A 1 500 ? 22.697 -27.721 10.623 1.00 70.25 500 ASN A N 1
ATOM 4007 C CA . ASN A 1 500 ? 22.796 -29.122 10.220 1.00 70.25 500 ASN A CA 1
ATOM 4008 C C . ASN A 1 500 ? 24.217 -29.531 9.791 1.00 70.25 500 ASN A C 1
ATOM 4010 O O . ASN A 1 500 ? 24.525 -30.719 9.848 1.00 70.25 500 ASN A O 1
ATOM 4014 N N . ASP A 1 501 ? 25.087 -28.584 9.415 1.00 69.31 501 ASP A N 1
ATOM 4015 C CA . ASP A 1 501 ? 26.494 -28.870 9.114 1.00 69.31 501 ASP A CA 1
ATOM 4016 C C . ASP A 1 501 ? 27.429 -27.681 9.429 1.00 69.31 501 ASP A C 1
ATOM 4018 O O . ASP A 1 501 ? 28.134 -27.132 8.575 1.00 69.31 501 ASP A O 1
ATOM 4022 N N . ILE A 1 502 ? 27.435 -27.258 10.702 1.00 72.12 502 ILE A N 1
ATOM 4023 C CA . ILE A 1 502 ? 28.166 -26.065 11.174 1.00 72.12 502 ILE A CA 1
ATOM 4024 C C . ILE A 1 502 ? 29.673 -26.105 10.873 1.00 72.12 502 ILE A C 1
ATOM 4026 O O . ILE A 1 502 ? 30.298 -25.060 10.691 1.00 72.12 502 ILE A O 1
ATOM 4030 N N . ASN A 1 503 ? 30.267 -27.300 10.796 1.00 71.00 503 ASN A N 1
ATOM 4031 C CA . ASN A 1 503 ? 31.685 -27.476 10.483 1.00 71.00 503 ASN A CA 1
ATOM 4032 C C . ASN A 1 503 ? 31.981 -27.110 9.025 1.00 71.00 503 ASN A C 1
ATOM 4034 O O . ASN A 1 503 ? 32.966 -26.422 8.757 1.00 71.00 503 ASN A O 1
ATOM 4038 N N . VAL A 1 504 ? 31.121 -27.527 8.091 1.00 68.38 504 VAL A N 1
ATOM 4039 C CA . VAL A 1 504 ? 31.242 -27.176 6.670 1.00 68.38 504 VAL A CA 1
ATOM 4040 C C . VAL A 1 504 ? 31.054 -25.673 6.481 1.00 68.38 504 VAL A C 1
ATOM 4042 O O . VAL A 1 504 ? 31.910 -25.038 5.866 1.00 68.38 504 VAL A O 1
ATOM 4045 N N . ALA A 1 505 ? 30.018 -25.088 7.090 1.00 67.88 505 ALA A N 1
ATOM 4046 C CA . ALA A 1 505 ? 29.776 -23.644 7.041 1.00 67.88 505 ALA A CA 1
ATOM 4047 C C . ALA A 1 505 ? 30.950 -22.833 7.630 1.00 67.88 505 ALA A C 1
ATOM 4049 O O . ALA A 1 505 ? 31.391 -21.843 7.044 1.00 67.88 505 ALA A O 1
ATOM 4050 N N . SER A 1 506 ? 31.515 -23.285 8.756 1.00 72.00 506 SER A N 1
ATOM 4051 C CA . SER A 1 506 ? 32.683 -22.649 9.384 1.00 72.00 506 SER A CA 1
ATOM 4052 C C . SER A 1 506 ? 33.926 -22.721 8.496 1.00 72.00 506 SER A C 1
ATOM 4054 O O . SER A 1 506 ? 34.657 -21.738 8.377 1.00 72.00 506 SER A O 1
ATOM 4056 N N . ASN A 1 507 ? 34.166 -23.863 7.845 1.00 71.69 507 ASN A N 1
ATOM 4057 C CA . ASN A 1 507 ? 35.300 -24.035 6.938 1.00 71.69 507 ASN A CA 1
ATOM 4058 C C . ASN A 1 507 ? 35.154 -23.178 5.674 1.00 71.69 507 ASN A C 1
ATOM 4060 O O . ASN A 1 507 ? 36.099 -22.480 5.313 1.00 71.69 507 ASN A O 1
ATOM 4064 N N . GLN A 1 508 ? 33.969 -23.165 5.052 1.00 68.00 508 GLN A N 1
ATOM 4065 C CA . GLN A 1 508 ? 33.662 -22.302 3.902 1.00 68.00 508 GLN A CA 1
ATOM 4066 C C . GLN A 1 508 ? 33.896 -20.822 4.229 1.00 68.00 508 GLN A C 1
ATOM 4068 O O . GLN A 1 508 ? 34.451 -20.074 3.419 1.00 68.00 508 GLN A O 1
ATOM 4073 N N . PHE A 1 509 ? 33.525 -20.401 5.438 1.00 68.69 509 PHE A N 1
ATOM 4074 C CA . PHE A 1 509 ? 33.749 -19.038 5.896 1.00 68.69 509 PHE A CA 1
ATOM 4075 C C . PHE A 1 509 ? 35.236 -18.711 6.094 1.00 68.69 509 PHE A C 1
ATOM 4077 O O . PHE A 1 509 ? 35.715 -17.688 5.605 1.00 68.69 509 PHE A O 1
ATOM 4084 N N . ILE A 1 510 ? 35.984 -19.587 6.772 1.00 70.44 510 ILE A N 1
ATOM 4085 C CA . ILE A 1 510 ? 37.426 -19.404 6.995 1.00 70.44 510 ILE A CA 1
ATOM 4086 C C . ILE A 1 510 ? 38.182 -19.351 5.661 1.00 70.44 510 ILE A C 1
ATOM 4088 O O . ILE A 1 510 ? 39.059 -18.507 5.494 1.00 70.44 510 ILE A O 1
ATOM 4092 N N . GLU A 1 511 ? 37.831 -20.204 4.698 1.00 69.06 511 GLU A N 1
ATOM 4093 C CA . GLU A 1 511 ? 38.396 -20.164 3.343 1.00 69.06 511 GLU A CA 1
ATOM 4094 C C . GLU A 1 511 ? 38.102 -18.832 2.643 1.00 69.06 511 GLU A C 1
ATOM 4096 O O . GLU A 1 511 ? 39.003 -18.237 2.052 1.00 69.06 511 GLU A O 1
ATOM 4101 N N . SER A 1 512 ? 36.873 -18.323 2.773 1.00 66.75 512 SER A N 1
ATOM 4102 C CA . SER A 1 512 ? 36.475 -17.033 2.200 1.00 66.75 512 SER A CA 1
ATOM 4103 C C . SER A 1 512 ? 37.269 -15.870 2.810 1.00 66.75 512 SER A C 1
ATOM 4105 O O . SER A 1 512 ? 37.741 -15.009 2.071 1.00 66.75 512 SER A O 1
ATOM 4107 N N . ILE A 1 513 ? 37.505 -15.867 4.130 1.00 66.12 513 ILE A N 1
ATOM 4108 C CA . ILE A 1 513 ? 38.377 -14.872 4.783 1.00 66.12 513 ILE A CA 1
ATOM 4109 C C . ILE A 1 513 ? 39.822 -15.001 4.309 1.00 66.12 513 ILE A C 1
ATOM 4111 O O . ILE A 1 513 ? 40.448 -13.998 3.993 1.00 66.12 513 ILE A O 1
ATOM 4115 N N . ASN A 1 514 ? 40.368 -16.217 4.268 1.00 66.44 514 ASN A N 1
ATOM 4116 C CA . ASN A 1 514 ? 41.767 -16.430 3.890 1.00 66.44 514 ASN A CA 1
ATOM 4117 C C . ASN A 1 514 ? 42.043 -16.050 2.426 1.00 66.44 514 ASN A C 1
ATOM 4119 O O . ASN A 1 514 ? 43.195 -15.853 2.055 1.00 66.44 514 ASN A O 1
ATOM 4123 N N . SER A 1 515 ? 41.000 -15.950 1.598 1.00 62.38 515 SER A N 1
ATOM 4124 C CA . SER A 1 515 ? 41.094 -15.439 0.227 1.00 62.38 515 SER A CA 1
ATOM 4125 C C . SER A 1 515 ? 41.191 -13.905 0.134 1.00 62.38 515 SER A C 1
ATOM 4127 O O . SER A 1 515 ? 41.408 -13.366 -0.954 1.00 62.38 515 SER A O 1
ATOM 4129 N N . LEU A 1 516 ? 41.032 -13.186 1.252 1.00 63.50 516 LEU A N 1
ATOM 4130 C CA . LEU A 1 516 ? 41.183 -11.731 1.335 1.00 63.50 516 LEU A CA 1
ATOM 4131 C C . LEU A 1 516 ? 42.666 -11.344 1.397 1.00 63.50 516 LEU A C 1
ATOM 4133 O O . LEU A 1 516 ? 43.463 -12.015 2.044 1.00 63.50 516 LEU A O 1
ATOM 4137 N N . GLY A 1 517 ? 43.034 -10.235 0.750 1.00 63.56 517 GLY A N 1
ATOM 4138 C CA . GLY A 1 517 ? 44.396 -9.697 0.823 1.00 63.56 517 GLY A CA 1
ATOM 4139 C C . GLY A 1 517 ? 44.742 -9.131 2.206 1.00 63.56 517 GLY A C 1
ATOM 4140 O O . GLY A 1 517 ? 43.855 -8.665 2.928 1.00 63.56 517 GLY A O 1
ATOM 4141 N N . ASP A 1 518 ? 46.037 -9.123 2.540 1.00 67.31 518 ASP A N 1
ATOM 4142 C CA . ASP A 1 518 ? 46.573 -8.705 3.848 1.00 67.31 518 ASP A CA 1
ATOM 4143 C C . ASP A 1 518 ? 46.098 -7.306 4.288 1.00 67.31 518 ASP A C 1
ATOM 4145 O O . ASP A 1 518 ? 45.830 -7.088 5.468 1.00 67.31 518 ASP A O 1
ATOM 4149 N N . ASP A 1 519 ? 45.899 -6.379 3.348 1.00 63.06 519 ASP A N 1
ATOM 4150 C CA . ASP A 1 519 ? 45.427 -5.015 3.628 1.00 63.06 519 ASP A CA 1
ATOM 4151 C C . ASP A 1 519 ? 44.022 -4.980 4.259 1.00 63.06 519 ASP A C 1
ATOM 4153 O O . ASP A 1 519 ? 43.764 -4.194 5.173 1.00 63.06 519 ASP A O 1
ATOM 4157 N N . ILE A 1 520 ? 43.113 -5.862 3.819 1.00 64.94 520 ILE A N 1
ATOM 4158 C CA . ILE A 1 520 ? 41.750 -5.958 4.372 1.00 64.94 520 ILE A CA 1
ATOM 4159 C C . ILE A 1 520 ? 41.808 -6.558 5.777 1.00 64.94 520 ILE A C 1
ATOM 4161 O O . ILE A 1 520 ? 41.108 -6.097 6.676 1.00 64.94 520 ILE A O 1
ATOM 4165 N N . LEU A 1 521 ? 42.667 -7.557 5.992 1.00 66.94 521 LEU A N 1
ATOM 4166 C CA . LEU A 1 521 ? 42.858 -8.171 7.306 1.00 66.94 521 LEU A CA 1
ATOM 4167 C C . LEU A 1 521 ? 43.440 -7.172 8.319 1.00 66.94 521 LEU A C 1
ATOM 4169 O O . LEU A 1 521 ? 42.997 -7.154 9.466 1.00 66.94 521 LEU A O 1
ATOM 4173 N N . ILE A 1 522 ? 44.361 -6.300 7.894 1.00 67.94 522 ILE A N 1
ATOM 4174 C CA . ILE A 1 522 ? 44.907 -5.211 8.722 1.00 67.94 522 ILE A CA 1
ATOM 4175 C C . ILE A 1 522 ? 43.812 -4.205 9.100 1.00 67.94 522 ILE A C 1
ATOM 4177 O O . ILE A 1 522 ? 43.718 -3.814 10.263 1.00 67.94 522 ILE A O 1
ATOM 4181 N N . GLN A 1 523 ? 42.961 -3.818 8.146 1.00 64.81 523 GLN A N 1
ATOM 4182 C CA . GLN A 1 523 ? 41.843 -2.907 8.403 1.00 64.81 523 GLN A CA 1
ATOM 4183 C C . GLN A 1 523 ? 40.805 -3.518 9.361 1.00 64.81 523 GLN A C 1
ATOM 4185 O O . GLN A 1 523 ? 40.315 -2.851 10.270 1.00 64.81 523 GLN A O 1
ATOM 4190 N N . LEU A 1 524 ? 40.499 -4.809 9.213 1.00 64.38 524 LEU A N 1
ATOM 4191 C CA . LEU A 1 524 ? 39.598 -5.504 10.134 1.00 64.38 524 LEU A CA 1
ATOM 4192 C C . LEU A 1 524 ? 40.183 -5.609 11.550 1.00 64.38 524 LEU A C 1
ATOM 4194 O O . LEU A 1 524 ? 39.441 -5.563 12.531 1.00 64.38 524 LEU A O 1
ATOM 4198 N N . ASP A 1 525 ? 41.506 -5.735 11.670 1.00 67.12 525 ASP A N 1
ATOM 4199 C CA . ASP A 1 525 ? 42.175 -5.779 12.968 1.00 67.12 525 ASP A CA 1
ATOM 4200 C C . ASP A 1 525 ? 42.189 -4.411 13.671 1.00 67.12 525 ASP A C 1
ATOM 4202 O O . ASP A 1 525 ? 42.204 -4.371 14.901 1.00 67.12 525 ASP A O 1
ATOM 4206 N N . SER A 1 526 ? 42.131 -3.289 12.942 1.00 66.75 526 SER A N 1
ATOM 4207 C CA . SER A 1 526 ? 42.007 -1.955 13.554 1.00 66.75 526 SER A CA 1
ATOM 4208 C C . SER A 1 526 ? 40.595 -1.628 14.050 1.00 66.75 526 SER A C 1
ATOM 4210 O O . SER A 1 526 ? 40.462 -0.867 15.007 1.00 66.75 526 SER A O 1
ATOM 4212 N N . ASP A 1 527 ? 39.563 -2.233 13.453 1.00 67.50 527 ASP A N 1
ATOM 4213 C CA . ASP A 1 527 ? 38.145 -1.924 13.715 1.00 67.50 527 ASP A CA 1
ATOM 4214 C C . ASP A 1 527 ? 37.485 -2.859 14.753 1.00 67.50 527 ASP A C 1
ATOM 4216 O O . ASP A 1 527 ? 36.273 -2.806 14.986 1.00 67.50 527 ASP A O 1
ATOM 4220 N N . LYS A 1 528 ? 38.263 -3.731 15.410 1.00 70.94 528 LYS A N 1
ATOM 4221 C CA . LYS A 1 528 ? 37.726 -4.717 16.358 1.00 70.94 528 LYS A CA 1
ATOM 4222 C C . LYS A 1 528 ? 37.101 -4.062 17.609 1.00 70.94 528 LYS A C 1
ATOM 4224 O O . LYS A 1 528 ? 37.745 -3.227 18.247 1.00 70.94 528 LYS A O 1
ATOM 4229 N N . PRO A 1 529 ? 35.885 -4.481 18.030 1.00 70.88 529 PRO A N 1
ATOM 4230 C CA . PRO A 1 529 ? 35.145 -3.844 19.126 1.00 70.88 529 PRO A CA 1
ATOM 4231 C C . PRO A 1 529 ? 35.880 -3.836 20.470 1.00 70.88 529 PRO A C 1
ATOM 4233 O O . PRO A 1 529 ? 35.746 -2.905 21.262 1.00 70.88 529 PRO A O 1
ATOM 4236 N N . THR A 1 530 ? 36.634 -4.899 20.756 1.00 76.06 530 THR A N 1
ATOM 4237 C CA . THR A 1 530 ? 37.410 -5.051 21.990 1.00 76.06 530 THR A CA 1
ATOM 4238 C C . THR A 1 530 ? 38.740 -5.741 21.699 1.00 76.06 530 THR A C 1
ATOM 4240 O O . THR A 1 530 ? 38.899 -6.419 20.686 1.00 76.06 530 THR A O 1
ATOM 4243 N N . LYS A 1 531 ? 39.705 -5.619 22.620 1.00 75.38 531 LYS A N 1
ATOM 4244 C CA . LYS A 1 531 ? 41.012 -6.295 22.505 1.00 75.38 531 LYS A CA 1
ATOM 4245 C C . LYS A 1 531 ? 40.920 -7.826 22.523 1.00 75.38 531 LYS A C 1
ATOM 4247 O O . LYS A 1 531 ? 41.834 -8.479 22.037 1.00 75.38 531 LYS A O 1
ATOM 4252 N N . GLU A 1 532 ? 39.853 -8.375 23.101 1.00 76.81 532 GLU A N 1
ATOM 4253 C CA . GLU A 1 532 ? 39.601 -9.819 23.210 1.00 76.81 532 GLU A CA 1
ATOM 4254 C C . GLU A 1 532 ? 38.784 -10.363 22.027 1.00 76.81 532 GLU A C 1
ATOM 4256 O O . GLU A 1 532 ? 38.682 -11.577 21.859 1.00 76.81 532 GLU A O 1
ATOM 4261 N N . TRP A 1 533 ? 38.208 -9.482 21.200 1.00 81.31 533 TRP A N 1
ATOM 4262 C CA . TRP A 1 533 ? 37.421 -9.871 20.036 1.00 81.31 533 TRP A CA 1
ATOM 4263 C C . TRP A 1 533 ? 38.321 -10.465 18.950 1.00 81.31 533 TRP A C 1
ATOM 4265 O O . TRP A 1 533 ? 39.351 -9.889 18.592 1.00 81.31 533 TRP A O 1
ATOM 4275 N N . THR A 1 534 ? 37.913 -11.601 18.383 1.00 73.00 534 THR A N 1
ATOM 4276 C CA . THR A 1 534 ? 38.601 -12.222 17.245 1.00 73.00 534 THR A CA 1
ATOM 4277 C C . THR A 1 534 ? 37.625 -12.571 16.128 1.00 73.00 534 THR A C 1
ATOM 4279 O O . THR A 1 534 ? 36.524 -13.071 16.374 1.00 73.00 534 THR A O 1
ATOM 4282 N N . LEU A 1 535 ? 38.058 -12.394 14.876 1.00 70.12 535 LEU A N 1
ATOM 4283 C CA . LEU A 1 535 ? 37.266 -12.746 13.691 1.00 70.12 535 LEU A CA 1
ATOM 4284 C C . LEU A 1 535 ? 36.886 -14.237 13.680 1.00 70.12 535 LEU A C 1
ATOM 4286 O O . LEU A 1 535 ? 35.771 -14.600 13.316 1.00 70.12 535 LEU A O 1
ATOM 4290 N N . LYS A 1 536 ? 37.791 -15.104 14.154 1.00 70.00 536 LYS A N 1
ATOM 4291 C CA . LYS A 1 536 ? 37.611 -16.562 14.163 1.00 70.00 536 LYS A CA 1
ATOM 4292 C C . LYS A 1 536 ? 36.585 -17.056 15.190 1.00 70.00 536 LYS A C 1
ATOM 4294 O O . LYS A 1 536 ? 35.919 -18.047 14.917 1.00 70.00 536 LYS A O 1
ATOM 4299 N N . GLN A 1 537 ? 36.471 -16.418 16.359 1.00 70.06 537 GLN A N 1
ATOM 4300 C CA . GLN A 1 537 ? 35.518 -16.842 17.398 1.00 70.06 537 GLN A CA 1
ATOM 4301 C C . GLN A 1 537 ? 34.256 -15.978 17.415 1.00 70.06 537 GLN A C 1
ATOM 4303 O O . GLN A 1 537 ? 33.149 -16.506 17.378 1.00 70.06 537 GLN A O 1
ATOM 4308 N N . ASN A 1 538 ? 34.407 -14.654 17.458 1.00 73.50 538 ASN A N 1
ATOM 4309 C CA . ASN A 1 538 ? 33.284 -13.729 17.597 1.00 73.50 538 ASN A CA 1
ATOM 4310 C C . ASN A 1 538 ? 32.681 -13.372 16.235 1.00 73.50 538 ASN A C 1
ATOM 4312 O O . ASN A 1 538 ? 31.465 -13.427 16.073 1.00 73.50 538 ASN A O 1
ATOM 4316 N N . GLY A 1 539 ? 33.529 -13.067 15.249 1.00 71.56 539 GLY A N 1
ATOM 4317 C CA . GLY A 1 539 ? 33.083 -12.695 13.904 1.00 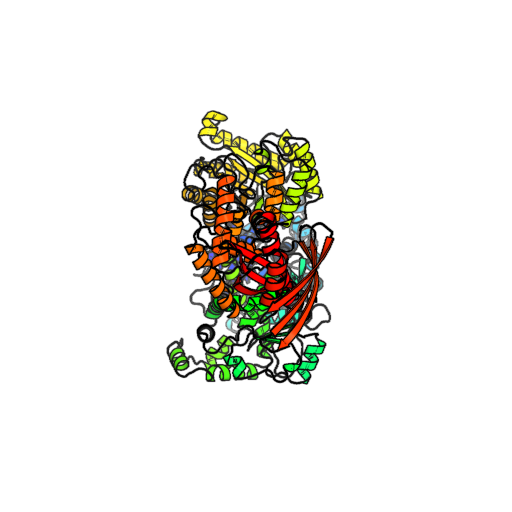71.56 539 GLY A CA 1
ATOM 4318 C C . GLY A 1 539 ? 32.326 -13.810 13.186 1.00 71.56 539 GLY A C 1
ATOM 4319 O O . GLY A 1 539 ? 31.235 -13.577 12.669 1.00 71.56 539 GLY A O 1
ATOM 4320 N N . LEU A 1 540 ? 32.856 -15.037 13.230 1.00 74.25 540 LEU A N 1
ATOM 4321 C CA . LEU A 1 540 ? 32.186 -16.223 12.690 1.00 74.25 540 LEU A CA 1
ATOM 4322 C C . LEU A 1 540 ? 30.815 -16.443 13.348 1.00 74.25 540 LEU A C 1
ATOM 4324 O O . LEU A 1 540 ? 29.826 -16.619 12.646 1.00 74.25 540 LEU A O 1
ATOM 4328 N N . SER A 1 541 ? 30.729 -16.380 14.681 1.00 75.06 541 SER A N 1
ATOM 4329 C CA . SER A 1 541 ? 29.453 -16.557 15.387 1.00 75.06 541 SER A CA 1
ATOM 4330 C C . SER A 1 541 ? 28.415 -15.506 14.985 1.00 75.06 541 SER A C 1
ATOM 4332 O O . SER A 1 541 ? 27.252 -15.851 14.799 1.00 75.06 541 SER A O 1
ATOM 4334 N N . ASN A 1 542 ? 28.821 -14.242 14.834 1.00 74.38 542 ASN A N 1
ATOM 4335 C CA . ASN A 1 542 ? 27.923 -13.157 14.429 1.00 74.38 542 ASN A CA 1
ATOM 4336 C C . ASN A 1 542 ? 27.439 -13.319 12.982 1.00 74.38 542 ASN A C 1
ATOM 4338 O O . ASN A 1 542 ? 26.276 -13.060 12.687 1.00 74.38 542 ASN A O 1
ATOM 4342 N N . LEU A 1 543 ? 28.307 -13.778 12.080 1.00 71.62 543 LEU A N 1
ATOM 4343 C CA . LEU A 1 543 ? 27.953 -13.963 10.673 1.00 71.62 543 LEU A CA 1
ATOM 4344 C C . LEU A 1 543 ? 27.092 -15.193 10.417 1.00 71.62 543 LEU A C 1
ATOM 4346 O O . LEU A 1 543 ? 26.207 -15.143 9.563 1.00 71.62 543 LEU A O 1
ATOM 4350 N N . LEU A 1 544 ? 27.311 -16.276 11.161 1.00 75.81 544 LEU A N 1
ATOM 4351 C CA . LEU A 1 544 ? 26.463 -17.465 11.078 1.00 75.81 544 LEU A CA 1
ATOM 4352 C C . LEU A 1 544 ? 25.086 -17.253 11.723 1.00 75.81 544 LEU A C 1
ATOM 4354 O O . LEU A 1 544 ? 24.175 -18.028 11.440 1.00 75.81 544 LEU A O 1
ATOM 4358 N N . HIS A 1 545 ? 24.926 -16.233 12.573 1.00 78.88 545 HIS A N 1
ATOM 4359 C CA . HIS A 1 545 ? 23.658 -15.944 13.233 1.00 78.88 545 HIS A CA 1
ATOM 4360 C C . HIS A 1 545 ? 22.613 -15.431 12.236 1.00 78.88 545 HIS A C 1
ATOM 4362 O O . HIS A 1 545 ? 22.874 -14.511 11.456 1.00 78.88 545 HIS A O 1
ATOM 4368 N N . VAL A 1 546 ? 21.423 -16.021 12.252 1.00 79.44 546 VAL A N 1
ATOM 4369 C CA . VAL A 1 546 ? 20.272 -15.603 11.450 1.00 79.44 546 VAL A CA 1
ATOM 4370 C C . VAL A 1 546 ? 19.065 -15.478 12.366 1.00 79.44 546 VAL A C 1
ATOM 4372 O O . VAL A 1 546 ? 18.709 -16.429 13.061 1.00 79.44 546 VAL A O 1
ATOM 4375 N N . ASP A 1 547 ? 18.420 -14.317 12.330 1.00 81.50 547 ASP A N 1
ATOM 4376 C CA . ASP A 1 547 ? 17.193 -14.047 13.067 1.00 81.50 547 ASP A CA 1
ATOM 4377 C C . ASP A 1 547 ? 16.138 -13.352 12.194 1.00 81.50 547 ASP A C 1
ATOM 4379 O O . ASP A 1 547 ? 16.417 -12.868 11.093 1.00 81.50 547 ASP A O 1
ATOM 4383 N N . SER A 1 548 ? 14.901 -13.313 12.691 1.00 86.25 548 SER A N 1
ATOM 4384 C CA . SER A 1 548 ? 13.784 -12.639 12.024 1.00 86.25 548 SER A CA 1
ATOM 4385 C C . SER A 1 548 ? 13.916 -11.110 12.039 1.00 86.25 548 SER A C 1
ATOM 4387 O O . SER A 1 548 ? 13.368 -10.445 11.160 1.00 86.25 548 SER A O 1
ATOM 4389 N N . LYS A 1 549 ? 14.694 -10.534 12.971 1.00 85.88 549 LYS A N 1
ATOM 4390 C CA . LYS A 1 549 ? 14.921 -9.081 13.069 1.00 85.88 549 LYS A CA 1
ATOM 4391 C C . LYS A 1 549 ? 15.499 -8.519 11.774 1.00 85.88 549 LYS A C 1
ATOM 4393 O O . LYS A 1 549 ? 14.984 -7.533 11.262 1.00 85.88 549 LYS A O 1
ATOM 4398 N N . THR A 1 550 ? 16.532 -9.160 11.229 1.00 84.19 550 THR A N 1
ATOM 4399 C CA . THR A 1 550 ? 17.204 -8.689 10.005 1.00 84.19 550 THR A CA 1
ATOM 4400 C C . THR A 1 550 ? 16.225 -8.554 8.834 1.00 84.19 550 THR A C 1
ATOM 4402 O O . THR A 1 550 ? 16.249 -7.559 8.107 1.00 84.19 550 THR A O 1
ATOM 4405 N N . ALA A 1 551 ? 15.332 -9.533 8.670 1.00 89.06 551 ALA A N 1
ATOM 4406 C CA . ALA A 1 551 ? 14.309 -9.505 7.632 1.00 89.06 551 ALA A CA 1
ATOM 4407 C C . ALA A 1 551 ? 13.271 -8.401 7.881 1.00 89.06 551 ALA A C 1
ATOM 4409 O O . ALA A 1 551 ? 12.983 -7.641 6.963 1.00 89.06 551 ALA A O 1
ATOM 4410 N N . LEU A 1 552 ? 12.764 -8.258 9.112 1.00 90.62 552 LEU A N 1
ATOM 4411 C CA . LEU A 1 552 ? 11.796 -7.206 9.454 1.00 90.62 552 LEU A CA 1
ATOM 4412 C C . LEU A 1 552 ? 12.366 -5.797 9.256 1.00 90.62 552 LEU A C 1
ATOM 4414 O O . LEU A 1 552 ? 11.681 -4.941 8.703 1.00 90.62 552 LEU A O 1
ATOM 4418 N N . ASP A 1 553 ? 13.618 -5.562 9.656 1.00 86.06 553 ASP A N 1
ATOM 4419 C CA . ASP A 1 553 ? 14.303 -4.284 9.433 1.00 86.06 553 ASP A CA 1
ATOM 4420 C C . ASP A 1 553 ? 14.418 -3.984 7.933 1.00 86.06 553 ASP A C 1
ATOM 4422 O O . ASP A 1 553 ? 14.133 -2.869 7.497 1.00 86.06 553 ASP A O 1
ATOM 4426 N N . THR A 1 554 ? 14.777 -4.996 7.138 1.00 85.00 554 THR A N 1
ATOM 4427 C CA . THR A 1 554 ? 14.880 -4.879 5.677 1.00 85.00 554 THR A CA 1
ATOM 4428 C C . THR A 1 554 ? 13.525 -4.547 5.051 1.00 85.00 554 THR A C 1
ATOM 4430 O O . THR A 1 554 ? 13.438 -3.625 4.246 1.00 85.00 554 THR A O 1
ATOM 4433 N N . ILE A 1 555 ? 12.458 -5.248 5.446 1.00 87.06 555 ILE A N 1
ATOM 4434 C CA . ILE A 1 555 ? 11.091 -5.002 4.961 1.00 87.06 555 ILE A CA 1
ATOM 4435 C C . ILE A 1 555 ? 10.627 -3.592 5.338 1.00 87.06 555 ILE A C 1
ATOM 4437 O O . ILE A 1 555 ? 10.068 -2.885 4.508 1.00 87.06 555 ILE A O 1
ATOM 4441 N N . ASN A 1 556 ? 10.889 -3.151 6.568 1.00 84.38 556 ASN A N 1
ATOM 4442 C CA . ASN A 1 556 ? 10.527 -1.806 7.002 1.00 84.38 556 ASN A CA 1
ATOM 4443 C C . ASN A 1 556 ? 11.255 -0.725 6.193 1.00 84.38 556 ASN A C 1
ATOM 4445 O O . ASN A 1 556 ? 10.645 0.277 5.834 1.00 84.38 556 ASN A O 1
ATOM 4449 N N . VAL A 1 557 ? 12.537 -0.919 5.870 1.00 78.75 557 VAL A N 1
ATOM 4450 C CA . VAL A 1 557 ? 13.256 0.011 4.986 1.00 78.75 557 VAL A CA 1
ATOM 4451 C C . VAL A 1 557 ? 12.674 -0.012 3.580 1.00 78.75 557 VAL A C 1
ATOM 4453 O O . VAL A 1 557 ? 12.440 1.056 3.028 1.00 78.75 557 VAL A O 1
ATOM 4456 N N . LEU A 1 558 ? 12.367 -1.193 3.036 1.00 76.06 558 LEU A N 1
ATOM 4457 C CA . LEU A 1 558 ? 11.725 -1.308 1.727 1.00 76.06 558 LEU A CA 1
ATOM 4458 C C . LEU A 1 558 ? 10.398 -0.539 1.679 1.00 76.06 558 LEU A C 1
ATOM 4460 O O . LEU A 1 558 ? 10.196 0.254 0.768 1.00 76.06 558 LEU A O 1
ATOM 4464 N N . ASN A 1 559 ? 9.544 -0.708 2.688 1.00 73.94 559 ASN A N 1
ATOM 4465 C CA . ASN A 1 559 ? 8.265 -0.003 2.775 1.00 73.94 559 ASN A CA 1
ATOM 4466 C C . ASN A 1 559 ? 8.446 1.513 2.924 1.00 73.94 559 ASN A C 1
ATOM 4468 O O . ASN A 1 559 ? 7.711 2.276 2.313 1.00 73.94 559 ASN A O 1
ATOM 4472 N N . ASN A 1 560 ? 9.420 1.964 3.719 1.00 69.31 560 ASN A N 1
ATOM 4473 C CA . ASN A 1 560 ? 9.649 3.397 3.926 1.00 69.31 560 ASN A CA 1
ATOM 4474 C C . ASN A 1 560 ? 10.317 4.079 2.723 1.00 69.31 560 ASN A C 1
ATOM 4476 O O . ASN A 1 560 ? 10.108 5.268 2.516 1.00 69.31 560 ASN A O 1
ATOM 4480 N N . GLN A 1 561 ? 11.158 3.359 1.978 1.00 66.06 561 GLN A N 1
ATOM 4481 C CA . GLN A 1 561 ? 11.933 3.914 0.867 1.00 66.06 561 GLN A CA 1
ATOM 4482 C C . GLN A 1 561 ? 11.220 3.776 -0.481 1.00 66.06 561 GLN A C 1
ATOM 4484 O O . GLN A 1 561 ? 11.353 4.660 -1.320 1.00 66.06 561 GLN A O 1
ATOM 4489 N N . TYR A 1 562 ? 10.496 2.676 -0.695 1.00 63.12 562 TYR A N 1
ATOM 4490 C CA . TYR A 1 562 ? 9.865 2.343 -1.976 1.00 63.12 562 TYR A CA 1
ATOM 4491 C C . TYR A 1 562 ? 8.333 2.236 -1.894 1.00 63.12 562 TYR A C 1
ATOM 4493 O O . TYR A 1 562 ? 7.700 1.917 -2.900 1.00 63.12 562 TYR A O 1
ATOM 4501 N N . GLY A 1 563 ? 7.729 2.479 -0.723 1.00 56.88 563 GLY A N 1
ATOM 4502 C CA . GLY A 1 563 ? 6.274 2.591 -0.577 1.00 56.88 563 GLY A CA 1
ATOM 4503 C C . GLY A 1 563 ? 5.729 3.852 -1.260 1.00 56.88 563 GLY A C 1
ATOM 4504 O O . GLY A 1 563 ? 6.390 4.889 -1.252 1.00 56.88 563 GLY A O 1
ATOM 4505 N N . GLY A 1 564 ? 4.549 3.743 -1.880 1.00 54.88 564 GLY A N 1
ATOM 4506 C CA . GLY A 1 564 ? 3.887 4.810 -2.643 1.00 54.88 564 GLY A CA 1
ATOM 4507 C C . GLY A 1 564 ? 2.668 5.415 -1.942 1.00 54.88 564 GLY A C 1
ATOM 4508 O O . GLY A 1 564 ? 2.425 5.164 -0.764 1.00 54.88 564 GLY A O 1
ATOM 4509 N N . VAL A 1 565 ? 1.899 6.223 -2.682 1.00 56.41 565 VAL A N 1
ATOM 4510 C CA . VAL A 1 565 ? 0.576 6.705 -2.247 1.00 56.41 565 VAL A CA 1
ATOM 4511 C C . VAL A 1 565 ? -0.338 5.494 -2.091 1.00 56.41 565 VAL A C 1
ATOM 4513 O O . VAL A 1 565 ? -0.600 4.798 -3.068 1.00 56.41 565 VAL A O 1
ATOM 4516 N N . GLU A 1 566 ? -0.786 5.235 -0.863 1.00 58.44 566 GLU A N 1
ATOM 4517 C CA . GLU A 1 566 ? -1.543 4.022 -0.530 1.00 58.44 566 GLU A CA 1
ATOM 4518 C C . GLU A 1 566 ? -2.977 4.055 -1.109 1.00 58.44 566 GLU A C 1
ATOM 4520 O O . GLU A 1 566 ? -3.569 2.996 -1.316 1.00 58.44 566 GLU A O 1
ATOM 4525 N N . GLU A 1 567 ? -3.531 5.242 -1.424 1.00 85.62 567 GLU A N 1
ATOM 4526 C CA . GLU A 1 567 ? -4.918 5.397 -1.897 1.00 85.62 567 GLU A CA 1
ATOM 4527 C C . GLU A 1 567 ? -5.083 6.450 -3.020 1.00 85.62 567 GLU A C 1
ATOM 4529 O O . GLU A 1 567 ? -4.905 7.658 -2.823 1.00 85.62 567 GLU A O 1
ATOM 4534 N N . TRP A 1 568 ? -5.502 5.992 -4.206 1.00 95.81 568 TRP A N 1
ATOM 4535 C CA . TRP A 1 568 ? -5.845 6.829 -5.363 1.00 95.81 568 TRP A CA 1
ATOM 4536 C C . TRP A 1 568 ? -7.348 6.809 -5.641 1.00 95.81 568 TRP A C 1
ATOM 4538 O O . TRP A 1 568 ? -7.928 5.731 -5.806 1.00 95.81 568 TRP A O 1
ATOM 4548 N N . LEU A 1 569 ? -7.953 7.987 -5.814 1.00 98.06 569 LEU A N 1
ATOM 4549 C CA . LEU A 1 569 ? -9.296 8.128 -6.367 1.00 98.06 569 LEU A CA 1
ATOM 4550 C C . LEU A 1 569 ? -9.286 8.885 -7.698 1.00 98.06 569 LEU A C 1
ATOM 4552 O O . LEU A 1 569 ? -8.814 10.020 -7.798 1.00 98.06 569 LEU A O 1
ATOM 4556 N N . SER A 1 570 ? -9.907 8.279 -8.710 1.00 98.25 570 SER A N 1
ATOM 4557 C CA . SER A 1 570 ? -10.294 8.983 -9.934 1.00 98.25 570 SER A CA 1
ATOM 4558 C C . SER A 1 570 ? -11.667 9.638 -9.770 1.00 98.25 570 SER A C 1
ATOM 4560 O O . SER A 1 570 ? -12.649 8.982 -9.408 1.00 98.25 570 SER A O 1
ATOM 4562 N N . THR A 1 571 ? -11.748 10.932 -10.089 1.00 97.56 571 THR A N 1
ATOM 4563 C CA . THR A 1 571 ? -13.003 11.694 -10.202 1.00 97.56 571 THR A CA 1
ATOM 4564 C C . THR A 1 571 ? -13.361 12.029 -11.661 1.00 97.56 571 THR A C 1
ATOM 4566 O O . THR A 1 571 ? -14.229 12.856 -11.944 1.00 97.56 571 THR A O 1
ATOM 4569 N N . ASP A 1 572 ? -12.758 11.338 -12.634 1.00 98.12 572 ASP A N 1
ATOM 4570 C CA . ASP A 1 572 ? -13.006 11.560 -14.067 1.00 98.12 572 ASP A CA 1
ATOM 4571 C C . ASP A 1 572 ? -14.497 11.447 -14.436 1.00 98.12 572 ASP A C 1
ATOM 4573 O O . ASP A 1 572 ? -15.028 12.261 -15.192 1.00 98.12 572 ASP A O 1
ATOM 4577 N N . LEU A 1 573 ? -15.204 10.465 -13.867 1.00 97.38 573 LEU A N 1
ATOM 4578 C CA . LEU A 1 573 ? -16.607 10.167 -14.182 1.00 97.38 573 LEU A CA 1
ATOM 4579 C C . LEU A 1 573 ? -17.620 11.120 -13.524 1.00 97.38 573 LEU A C 1
ATOM 4581 O O . LEU A 1 573 ? -18.796 11.141 -13.924 1.00 97.38 573 LEU A O 1
ATOM 4585 N N . ARG A 1 574 ? -17.169 11.926 -12.554 1.00 95.12 574 ARG A N 1
ATOM 4586 C CA . ARG A 1 574 ? -17.965 12.951 -11.872 1.00 95.12 574 ARG A CA 1
ATOM 4587 C C . ARG A 1 574 ? -17.425 14.342 -12.167 1.00 95.12 574 ARG A C 1
ATOM 4589 O O . ARG A 1 574 ? -18.067 15.058 -12.932 1.00 95.12 574 ARG A O 1
ATOM 4596 N N . ASP A 1 575 ? -16.298 14.731 -11.574 1.00 94.88 575 ASP A N 1
ATOM 4597 C CA . ASP A 1 575 ? -15.765 16.088 -11.703 1.00 94.88 575 ASP A CA 1
ATOM 4598 C C . ASP A 1 575 ? -15.222 16.375 -13.103 1.00 94.88 575 ASP A C 1
ATOM 4600 O O . ASP A 1 575 ? -15.517 17.412 -13.692 1.00 94.88 575 ASP A O 1
ATOM 4604 N N . GLY A 1 576 ? -14.500 15.412 -13.681 1.00 95.50 576 GLY A N 1
ATOM 4605 C CA . GLY A 1 576 ? -14.053 15.503 -15.069 1.00 95.50 576 GLY A CA 1
ATOM 4606 C C . GLY A 1 576 ? -15.230 15.582 -16.042 1.00 95.50 576 GLY A C 1
ATOM 4607 O O . GLY A 1 576 ? -15.241 16.409 -16.945 1.00 95.50 576 GLY A O 1
ATOM 4608 N N . ASN A 1 577 ? -16.250 14.746 -15.852 1.00 94.62 577 ASN A N 1
ATOM 4609 C CA . ASN A 1 577 ? -17.405 14.685 -16.743 1.00 94.62 577 ASN A CA 1
ATOM 4610 C C . ASN A 1 577 ? -18.310 15.927 -16.658 1.00 94.62 577 ASN A C 1
ATOM 4612 O O . ASN A 1 577 ? -18.881 16.323 -17.675 1.00 94.62 577 ASN A O 1
ATOM 4616 N N . GLN A 1 578 ? -18.485 16.527 -15.474 1.00 90.62 578 GLN A N 1
ATOM 4617 C CA . GLN A 1 578 ? -19.343 17.711 -15.320 1.00 90.62 578 GLN A CA 1
ATOM 4618 C C . GLN A 1 578 ? -18.732 18.983 -15.921 1.00 90.62 578 GLN A C 1
ATOM 4620 O O . GLN A 1 578 ? -19.483 19.883 -16.292 1.00 90.62 578 GLN A O 1
ATOM 4625 N N . SER A 1 579 ? -17.403 19.047 -16.058 1.00 91.31 579 SER A N 1
ATOM 4626 C CA . SER A 1 579 ? -16.709 20.193 -16.656 1.00 91.31 579 SER A CA 1
ATOM 4627 C C . SER A 1 579 ? -16.668 20.156 -18.190 1.00 91.31 579 SER A C 1
ATOM 4629 O O . SER A 1 579 ? -16.195 21.102 -18.825 1.00 91.31 579 SER A O 1
ATOM 4631 N N . LEU A 1 580 ? -17.182 19.088 -18.812 1.00 90.75 580 LEU A N 1
ATOM 4632 C CA . LEU A 1 580 ? -17.218 18.951 -20.265 1.00 90.75 580 LEU A CA 1
ATOM 4633 C C . LEU A 1 580 ? -18.358 19.777 -20.876 1.00 90.75 580 LEU A C 1
ATOM 4635 O O . LEU A 1 580 ? -19.499 19.675 -20.417 1.00 90.75 580 LEU A O 1
ATOM 4639 N N . PRO A 1 581 ? -18.113 20.502 -21.987 1.00 85.50 581 PRO A N 1
ATOM 4640 C CA . PRO A 1 581 ? -19.187 21.130 -22.757 1.00 85.50 581 PRO A CA 1
ATOM 4641 C C . PRO A 1 581 ? -20.234 20.115 -23.231 1.00 85.50 581 PRO A C 1
ATOM 4643 O O . PRO A 1 581 ? -21.432 20.384 -23.177 1.00 85.50 581 PRO A O 1
ATOM 4646 N N . ASP A 1 582 ? -19.764 18.936 -23.652 1.00 86.88 582 ASP A N 1
ATOM 4647 C CA . ASP A 1 582 ? -20.588 17.798 -24.037 1.00 86.88 582 ASP A CA 1
ATOM 4648 C C . ASP A 1 582 ? -20.279 16.612 -23.108 1.00 86.88 582 ASP A C 1
ATOM 4650 O O . ASP A 1 582 ? -19.310 15.888 -23.366 1.00 86.88 582 ASP A O 1
ATOM 4654 N N . PRO A 1 583 ? -21.098 16.354 -22.072 1.00 90.00 583 PRO A N 1
ATOM 4655 C CA . PRO A 1 583 ? -20.885 15.240 -21.150 1.00 90.00 583 PRO A CA 1
ATOM 4656 C C . PRO A 1 583 ? -20.778 13.876 -21.848 1.00 90.00 583 PRO A C 1
ATOM 4658 O O . PRO A 1 583 ? -21.252 13.674 -22.978 1.00 90.00 583 PRO A O 1
ATOM 4661 N N . MET A 1 584 ? -20.163 12.915 -21.165 1.00 92.56 584 MET A N 1
ATOM 4662 C CA . MET A 1 584 ? -20.051 11.536 -21.628 1.00 92.56 584 MET A CA 1
ATOM 4663 C C . MET A 1 584 ? -21.431 10.882 -21.749 1.00 92.56 584 MET A C 1
ATOM 4665 O O . MET A 1 584 ? -22.297 11.014 -20.880 1.00 92.56 584 MET A O 1
ATOM 4669 N N . SER A 1 585 ? -21.616 10.109 -22.815 1.00 89.25 585 SER A N 1
ATOM 4670 C CA . SER A 1 585 ? -22.709 9.139 -22.911 1.00 89.25 585 SER A CA 1
ATOM 4671 C C . SER A 1 585 ? -22.513 7.989 -21.915 1.00 89.25 585 SER A C 1
ATOM 4673 O O . SER A 1 585 ? -21.409 7.758 -21.426 1.00 89.25 585 SER A O 1
ATOM 4675 N N . VAL A 1 586 ? -23.575 7.223 -21.640 1.00 88.69 586 VAL A N 1
ATOM 4676 C CA . VAL A 1 586 ? -23.496 6.052 -20.745 1.00 88.69 586 VAL A CA 1
ATOM 4677 C C . VAL A 1 586 ? -22.435 5.058 -21.220 1.00 88.69 586 VAL A C 1
ATOM 4679 O O . VAL A 1 586 ? -21.664 4.572 -20.403 1.00 88.69 586 VAL A O 1
ATOM 4682 N N . ASP A 1 587 ? -22.353 4.782 -22.522 1.00 89.56 587 ASP A N 1
ATOM 4683 C CA . ASP A 1 587 ? -21.373 3.828 -23.051 1.00 89.56 587 ASP A CA 1
ATOM 4684 C C . ASP A 1 587 ? -19.935 4.343 -22.908 1.00 89.56 587 ASP A C 1
ATOM 4686 O O . ASP A 1 587 ? -19.056 3.578 -22.518 1.00 89.56 587 ASP A O 1
ATOM 4690 N N . GLN A 1 588 ? -19.708 5.647 -23.103 1.00 93.50 588 GLN A N 1
ATOM 4691 C CA . GLN A 1 588 ? -18.409 6.269 -22.817 1.00 93.50 588 GLN A CA 1
ATOM 4692 C C . GLN A 1 588 ? -18.057 6.175 -21.329 1.00 93.50 588 GLN A C 1
ATOM 4694 O O . GLN A 1 588 ? -16.931 5.818 -21.002 1.00 93.50 588 GLN A O 1
ATOM 4699 N N . LYS A 1 589 ? -19.015 6.413 -20.419 1.00 94.69 589 LYS A N 1
ATOM 4700 C CA . LYS A 1 589 ? -18.783 6.239 -18.976 1.00 94.69 589 LYS A CA 1
ATOM 4701 C C . LYS A 1 589 ? -18.410 4.797 -18.623 1.00 94.69 589 LYS A C 1
ATOM 4703 O O . LYS A 1 589 ? -17.541 4.584 -17.785 1.00 94.69 589 LYS A O 1
ATOM 4708 N N . LYS A 1 590 ? -19.033 3.801 -19.263 1.00 95.56 590 LYS A N 1
ATOM 4709 C CA . LYS A 1 590 ? -18.701 2.378 -19.064 1.00 95.56 590 LYS A CA 1
ATOM 4710 C C . LYS A 1 590 ? -17.296 2.036 -19.553 1.00 95.56 590 LYS A C 1
ATOM 4712 O O . LYS A 1 590 ? -16.581 1.331 -18.850 1.00 95.56 590 LYS A O 1
ATOM 4717 N N . GLU A 1 591 ? -16.917 2.519 -20.737 1.00 96.25 591 GLU A N 1
ATOM 4718 C CA . GLU A 1 591 ? -15.564 2.346 -21.282 1.00 96.25 591 GLU A CA 1
ATOM 4719 C C . GLU A 1 591 ? -14.521 2.964 -20.342 1.00 96.25 591 GLU A C 1
ATOM 4721 O O . GLU A 1 591 ? -13.555 2.301 -19.972 1.00 96.25 591 GLU A O 1
ATOM 4726 N N . TYR A 1 592 ? -14.760 4.199 -19.892 1.00 97.75 592 TYR A N 1
ATOM 4727 C CA . TYR A 1 592 ? -13.865 4.911 -18.981 1.00 97.75 592 TYR A CA 1
ATOM 4728 C C . TYR A 1 592 ? -13.760 4.210 -17.619 1.00 97.75 592 TYR A C 1
ATOM 4730 O O . TYR A 1 592 ? -12.662 4.024 -17.110 1.00 97.75 592 TYR A O 1
ATOM 4738 N N . PHE A 1 593 ? -14.882 3.758 -17.050 1.00 98.06 593 PHE A N 1
ATOM 4739 C CA . PHE A 1 593 ? -14.922 3.020 -15.782 1.00 98.06 593 PHE A CA 1
ATOM 4740 C C . PHE A 1 593 ? -14.084 1.743 -15.814 1.00 98.06 593 PHE A C 1
ATOM 4742 O O . PHE A 1 593 ? -13.266 1.521 -14.924 1.00 98.06 593 PHE A O 1
ATOM 4749 N N . HIS A 1 594 ? -14.245 0.932 -16.861 1.00 96.81 594 HIS A N 1
ATOM 4750 C CA . HIS A 1 594 ? -13.439 -0.277 -17.029 1.00 96.81 594 HIS A CA 1
ATOM 4751 C C . HIS A 1 594 ? -11.966 0.056 -17.253 1.00 96.81 594 HIS A C 1
ATOM 4753 O O . HIS A 1 594 ? -11.112 -0.585 -16.654 1.00 96.81 594 HIS A O 1
ATOM 4759 N N . LYS A 1 595 ? -11.653 1.116 -18.011 1.00 97.94 595 LYS A N 1
ATOM 4760 C CA . LYS A 1 595 ? -10.266 1.571 -18.173 1.00 97.94 595 LYS A CA 1
ATOM 4761 C C . LYS A 1 595 ? -9.632 1.993 -16.840 1.00 97.94 595 LYS A C 1
ATOM 4763 O O . LYS A 1 595 ? -8.468 1.683 -16.621 1.00 97.94 595 LYS A O 1
ATOM 4768 N N . LEU A 1 596 ? -10.366 2.651 -15.941 1.00 98.06 596 LEU A N 1
ATOM 4769 C CA . LEU A 1 596 ? -9.863 2.996 -14.602 1.00 98.06 596 LEU A CA 1
ATOM 4770 C C . LEU A 1 596 ? -9.555 1.743 -13.766 1.00 98.06 596 LEU A C 1
ATOM 4772 O O . LEU A 1 596 ? -8.513 1.684 -13.114 1.00 98.06 596 LEU A O 1
ATOM 4776 N N . ILE A 1 597 ? -10.417 0.725 -13.827 1.00 95.25 597 ILE A N 1
ATOM 4777 C CA . ILE A 1 597 ? -10.177 -0.567 -13.166 1.00 95.25 597 ILE A CA 1
ATOM 4778 C C . ILE A 1 597 ? -8.946 -1.261 -13.762 1.00 95.25 597 ILE A C 1
ATOM 4780 O O . ILE A 1 597 ? -8.103 -1.740 -13.005 1.00 95.25 597 ILE A O 1
ATOM 4784 N N . ASP A 1 598 ? -8.817 -1.275 -15.092 1.00 93.00 598 ASP A N 1
ATOM 4785 C CA . ASP A 1 598 ? -7.682 -1.879 -15.800 1.00 93.00 598 ASP A CA 1
ATOM 4786 C C . ASP A 1 598 ? -6.350 -1.204 -15.438 1.00 93.00 598 ASP A C 1
ATOM 4788 O O . ASP A 1 598 ? -5.344 -1.890 -15.279 1.00 93.00 598 ASP A O 1
ATOM 4792 N N . ILE A 1 599 ? -6.344 0.126 -15.276 1.00 96.56 599 ILE A N 1
ATOM 4793 C CA . ILE A 1 599 ? -5.170 0.886 -14.811 1.00 96.56 599 ILE A CA 1
ATOM 4794 C C . ILE A 1 599 ? -4.810 0.508 -13.364 1.00 96.56 599 ILE A C 1
ATOM 4796 O O . ILE A 1 599 ? -3.641 0.563 -12.995 1.00 96.56 599 ILE A O 1
ATOM 4800 N N . GLY A 1 600 ? -5.787 0.107 -12.544 1.00 92.81 600 GLY A N 1
ATOM 4801 C CA . GLY A 1 600 ? -5.564 -0.365 -11.174 1.00 92.81 600 GLY A CA 1
ATOM 4802 C C . GLY A 1 600 ? -6.228 0.465 -10.074 1.00 92.81 600 GLY A C 1
ATOM 4803 O O . GLY A 1 600 ? -6.023 0.157 -8.899 1.00 92.81 600 GLY A O 1
ATOM 4804 N N . PHE A 1 601 ? -7.047 1.471 -10.409 1.00 96.25 601 PHE A N 1
ATOM 4805 C CA . PHE A 1 601 ? -7.741 2.288 -9.405 1.00 96.25 601 PHE A CA 1
ATOM 4806 C C . PHE A 1 601 ? -8.640 1.437 -8.499 1.00 96.25 601 PHE A C 1
ATOM 4808 O O . PHE A 1 601 ? -9.438 0.623 -8.972 1.00 96.25 601 PHE A O 1
ATOM 4815 N N . LYS A 1 602 ? -8.530 1.661 -7.184 1.00 94.62 602 LYS A N 1
ATOM 4816 C CA . LYS A 1 602 ? -9.347 0.995 -6.154 1.00 94.62 602 LYS A CA 1
ATOM 4817 C C . LYS A 1 602 ? -10.475 1.859 -5.627 1.00 94.62 602 LYS A C 1
ATOM 4819 O O . LYS A 1 602 ? -11.420 1.325 -5.057 1.00 94.62 602 LYS A O 1
ATOM 4824 N N . GLU A 1 603 ? -10.436 3.161 -5.882 1.00 97.75 603 GLU A N 1
ATOM 4825 C CA . GLU A 1 603 ? -11.535 4.062 -5.568 1.00 97.75 603 GLU A CA 1
ATOM 4826 C C . GLU A 1 603 ? -11.911 4.900 -6.786 1.00 97.75 603 GLU A C 1
ATOM 4828 O O . GLU A 1 603 ? -11.058 5.456 -7.481 1.00 97.75 603 GLU A O 1
ATOM 4833 N N . ILE A 1 604 ? -13.210 4.962 -7.076 1.00 98.44 604 ILE A N 1
ATOM 4834 C CA . ILE A 1 604 ? -13.722 5.660 -8.257 1.00 98.44 604 ILE A CA 1
ATOM 4835 C C . ILE A 1 604 ? -14.959 6.463 -7.866 1.00 98.44 604 ILE A C 1
ATOM 4837 O O . ILE A 1 604 ? -15.965 5.904 -7.416 1.00 98.44 604 ILE A O 1
ATOM 4841 N N . GLU A 1 605 ? -14.921 7.777 -8.083 1.00 98.25 605 GLU A N 1
ATOM 4842 C CA . GLU A 1 605 ? -16.099 8.631 -7.952 1.00 98.25 605 GLU A CA 1
ATOM 4843 C C . GLU A 1 605 ? -16.922 8.582 -9.240 1.00 98.25 605 GLU A C 1
ATOM 4845 O O . GLU A 1 605 ? -16.638 9.252 -10.232 1.00 98.25 605 GLU A O 1
ATOM 4850 N N . VAL A 1 606 ? -17.946 7.728 -9.232 1.00 94.00 606 VAL A N 1
ATOM 4851 C CA . VAL A 1 606 ? -18.616 7.279 -10.458 1.00 94.00 606 VAL A CA 1
ATOM 4852 C C . VAL A 1 606 ? -19.634 8.269 -11.012 1.00 94.00 606 VAL A C 1
ATOM 4854 O O . VAL A 1 606 ? -19.848 8.299 -12.223 1.00 94.00 606 VAL A O 1
ATOM 4857 N N . SER A 1 607 ? -20.317 9.052 -10.173 1.00 90.69 607 SER A N 1
ATOM 4858 C CA . SER A 1 607 ? -21.314 10.017 -10.655 1.00 90.69 607 SER A CA 1
ATOM 4859 C C . SER A 1 607 ? -21.843 10.951 -9.557 1.00 90.69 607 SER A C 1
ATOM 4861 O O . SER A 1 607 ? -21.448 10.870 -8.389 1.00 90.69 607 SER A O 1
ATOM 4863 N N . PHE A 1 608 ? -22.792 11.815 -9.941 1.00 91.25 608 PHE A N 1
ATOM 4864 C CA . PHE A 1 608 ? -23.701 12.510 -9.033 1.00 91.25 608 PHE A CA 1
ATOM 4865 C C . PHE A 1 608 ? -25.142 11.981 -9.255 1.00 91.25 608 PHE A C 1
ATOM 4867 O O . PHE A 1 608 ? -25.971 12.627 -9.905 1.00 91.25 608 PHE A O 1
ATOM 4874 N N . PRO A 1 609 ? -25.500 10.806 -8.698 1.00 90.19 609 PRO A N 1
ATOM 4875 C CA . PRO A 1 609 ? -26.676 10.030 -9.125 1.00 90.19 609 PRO A CA 1
ATOM 4876 C C . PRO A 1 609 ? -28.025 10.670 -8.771 1.00 90.19 609 PRO A C 1
ATOM 4878 O O . PRO A 1 609 ? -29.078 10.295 -9.293 1.00 90.19 609 PRO A O 1
ATOM 4881 N N . SER A 1 610 ? -28.031 11.646 -7.868 1.00 90.06 610 SER A N 1
ATOM 4882 C CA . SER A 1 610 ? -29.235 12.403 -7.535 1.00 90.06 610 SER A CA 1
ATOM 4883 C C . SER A 1 610 ? -29.483 13.605 -8.451 1.00 90.06 610 SER A C 1
ATOM 4885 O O . SER A 1 610 ? -30.591 14.140 -8.426 1.00 90.06 610 SER A O 1
ATOM 4887 N N . ALA A 1 611 ? -28.522 13.980 -9.304 1.00 85.25 611 ALA A N 1
ATOM 4888 C CA . ALA A 1 611 ? -28.662 15.081 -10.257 1.00 85.25 611 ALA A CA 1
ATOM 4889 C C . ALA A 1 611 ? -29.390 14.678 -11.553 1.00 85.25 611 ALA A C 1
ATOM 4891 O O . ALA A 1 611 ? -30.101 15.497 -12.136 1.00 85.25 611 ALA A O 1
ATOM 4892 N N . SER A 1 612 ? -29.257 13.425 -12.011 1.00 84.62 612 SER A N 1
ATOM 4893 C CA . SER A 1 612 ? -29.908 12.945 -13.239 1.00 84.62 612 SER A CA 1
ATOM 4894 C C . SER A 1 612 ? -30.269 11.456 -13.185 1.00 84.62 612 SER A C 1
ATOM 4896 O O . SER A 1 612 ? -29.717 10.690 -12.397 1.00 84.62 612 SER A O 1
ATOM 4898 N N . GLN A 1 613 ? -31.214 11.022 -14.028 1.00 86.69 613 GLN A N 1
ATOM 4899 C CA . GLN A 1 613 ? -31.529 9.593 -14.168 1.00 86.69 613 GLN A CA 1
ATOM 4900 C C . GLN A 1 613 ? -30.375 8.827 -14.829 1.00 86.69 613 GLN A C 1
ATOM 4902 O O . GLN A 1 613 ? -30.080 7.716 -14.416 1.00 86.69 613 GLN A O 1
ATOM 4907 N N . THR A 1 614 ? -29.681 9.446 -15.786 1.00 85.88 614 THR A N 1
ATOM 4908 C CA . THR A 1 614 ? -28.516 8.861 -16.459 1.00 85.88 614 THR A CA 1
ATOM 4909 C C . THR A 1 614 ? -27.405 8.498 -15.474 1.00 85.88 614 THR A C 1
ATOM 4911 O O . THR A 1 614 ? -26.874 7.393 -15.533 1.00 85.88 614 THR A O 1
ATOM 4914 N N . ASP A 1 615 ? -27.082 9.398 -14.541 1.00 90.19 615 ASP A N 1
ATOM 4915 C CA . ASP A 1 615 ? -26.065 9.143 -13.516 1.00 90.19 615 ASP A CA 1
ATOM 4916 C C . ASP A 1 615 ? -26.523 8.098 -12.502 1.00 90.19 615 ASP A C 1
ATOM 4918 O O . ASP A 1 615 ? -25.723 7.272 -12.075 1.00 90.19 615 ASP A O 1
ATOM 4922 N N . PHE A 1 616 ? -27.816 8.083 -12.165 1.00 93.75 616 PHE A N 1
ATOM 4923 C CA . PHE A 1 616 ? -28.392 7.028 -11.337 1.00 93.75 616 PHE A CA 1
ATOM 4924 C C . PHE A 1 616 ? -28.239 5.650 -11.996 1.00 93.75 616 PHE A C 1
ATOM 4926 O O . PHE A 1 616 ? -27.743 4.717 -11.366 1.00 93.75 616 PHE A O 1
ATOM 4933 N N . ASP A 1 617 ? -28.630 5.527 -13.266 1.00 91.69 617 ASP A N 1
ATOM 4934 C CA . ASP A 1 617 ? -28.567 4.273 -14.023 1.00 91.69 617 ASP A CA 1
ATOM 4935 C C . ASP A 1 617 ? -27.114 3.817 -14.224 1.00 91.69 617 ASP A C 1
ATOM 4937 O O . ASP A 1 617 ? -26.812 2.627 -14.119 1.00 91.69 617 ASP A O 1
ATOM 4941 N N . PHE A 1 618 ? -26.192 4.758 -14.450 1.00 95.19 618 PHE A N 1
ATOM 4942 C CA . PHE A 1 618 ? -24.765 4.458 -14.525 1.00 95.19 618 PHE A CA 1
ATOM 4943 C C . PHE A 1 618 ? -24.195 3.983 -13.181 1.00 95.19 618 PHE A C 1
ATOM 4945 O O . PHE A 1 618 ? -23.467 2.994 -13.157 1.00 95.19 618 PHE A O 1
ATOM 4952 N N . THR A 1 619 ? -24.562 4.606 -12.057 1.00 96.69 619 THR A N 1
ATOM 4953 C CA . THR A 1 619 ? -24.150 4.120 -10.729 1.00 96.69 619 THR A CA 1
ATOM 4954 C C . THR A 1 619 ? -24.676 2.715 -10.464 1.00 96.69 619 THR A C 1
ATOM 4956 O O . THR A 1 619 ? -23.927 1.884 -9.961 1.00 96.69 619 THR A O 1
ATOM 4959 N N . ARG A 1 620 ? -25.922 2.398 -10.853 1.00 96.19 620 ARG A N 1
ATOM 4960 C CA . ARG A 1 620 ? -26.445 1.023 -10.753 1.00 96.19 620 ARG A CA 1
ATOM 4961 C C . ARG A 1 620 ? -25.612 0.034 -11.557 1.00 96.19 620 ARG A C 1
ATOM 4963 O O . ARG A 1 620 ? -25.256 -1.016 -11.033 1.00 96.19 620 ARG A O 1
ATOM 4970 N N . TYR A 1 621 ? -25.262 0.398 -12.787 1.00 96.69 621 TYR A N 1
ATOM 4971 C CA . TYR A 1 621 ? -24.363 -0.407 -13.604 1.00 96.69 621 TYR A CA 1
ATOM 4972 C C . TYR A 1 621 ? -22.995 -0.598 -12.929 1.00 96.69 621 TYR A C 1
ATOM 4974 O O . TYR A 1 621 ? -22.499 -1.721 -12.894 1.00 96.69 621 TYR A O 1
ATOM 4982 N N . ALA A 1 622 ? -22.399 0.458 -12.366 1.00 96.69 622 ALA A N 1
ATOM 4983 C CA . ALA A 1 622 ? -21.110 0.368 -11.680 1.00 96.69 622 ALA A CA 1
ATOM 4984 C C . ALA A 1 622 ? -21.172 -0.580 -10.471 1.00 96.69 622 ALA A C 1
ATOM 4986 O O . ALA A 1 622 ? -20.303 -1.430 -10.338 1.00 96.69 622 ALA A O 1
ATOM 4987 N N . VAL A 1 623 ? -22.231 -0.507 -9.657 1.00 96.38 623 VAL A N 1
ATOM 4988 C CA . VAL A 1 623 ? -22.461 -1.423 -8.520 1.00 96.38 623 VAL A CA 1
ATOM 4989 C C . VAL A 1 623 ? -22.531 -2.888 -8.960 1.00 96.38 623 VAL A C 1
ATOM 4991 O O . VAL A 1 623 ? -22.057 -3.769 -8.256 1.00 96.38 623 VAL A O 1
ATOM 4994 N N . GLU A 1 624 ? -23.130 -3.163 -10.117 1.00 95.00 624 GLU A N 1
ATOM 4995 C CA . GLU A 1 624 ? -23.293 -4.529 -10.632 1.00 95.00 624 GLU A CA 1
ATOM 4996 C C . GLU A 1 624 ? -22.027 -5.093 -11.296 1.00 95.00 624 GLU A C 1
ATOM 4998 O O . GLU A 1 624 ? -21.940 -6.303 -11.494 1.00 95.00 624 GLU A O 1
ATOM 5003 N N . ASN A 1 625 ? -21.071 -4.237 -11.675 1.00 92.62 625 ASN A N 1
ATOM 5004 C CA . ASN A 1 625 ? -19.911 -4.616 -12.491 1.00 92.62 625 ASN A CA 1
ATOM 5005 C C . ASN A 1 625 ? -18.558 -4.280 -11.841 1.00 92.62 625 ASN A C 1
ATOM 5007 O O . ASN A 1 625 ? -17.525 -4.577 -12.440 1.00 92.62 625 ASN A O 1
ATOM 5011 N N . CYS A 1 626 ? -18.532 -3.659 -10.659 1.00 91.12 626 CYS A N 1
ATOM 5012 C CA . CYS A 1 626 ? -17.290 -3.379 -9.945 1.00 91.12 626 CYS A CA 1
ATOM 5013 C C . CYS A 1 626 ? -16.717 -4.661 -9.309 1.00 91.12 626 CYS A C 1
ATOM 5015 O O . CYS A 1 626 ? -17.474 -5.451 -8.742 1.00 91.12 626 CYS A O 1
ATOM 5017 N N . PRO A 1 627 ? -15.392 -4.874 -9.360 1.00 85.75 627 PRO A N 1
ATOM 5018 C CA . PRO A 1 627 ? -14.725 -5.892 -8.552 1.00 85.75 627 PRO A CA 1
ATOM 5019 C C . PRO A 1 627 ? -14.934 -5.680 -7.043 1.00 85.75 627 PRO A C 1
ATOM 5021 O O . PRO A 1 627 ? -15.131 -4.552 -6.593 1.00 85.75 627 PRO A O 1
ATOM 5024 N N . ASP A 1 628 ? -14.826 -6.754 -6.254 1.00 82.31 628 ASP A N 1
ATOM 5025 C CA . ASP A 1 628 ? -15.015 -6.710 -4.792 1.00 82.31 628 ASP A CA 1
ATOM 5026 C C . ASP A 1 628 ? -13.990 -5.816 -4.066 1.00 82.31 628 ASP A C 1
ATOM 5028 O O . ASP A 1 628 ? -14.254 -5.341 -2.961 1.00 82.31 628 ASP A O 1
ATOM 5032 N N . ASP A 1 629 ? -12.818 -5.596 -4.670 1.00 82.69 629 ASP A N 1
ATOM 5033 C CA . ASP A 1 629 ? -11.739 -4.759 -4.141 1.00 82.69 629 ASP A CA 1
ATOM 5034 C C . ASP A 1 629 ? -11.814 -3.289 -4.598 1.00 82.69 629 ASP A C 1
ATOM 5036 O O . ASP A 1 629 ? -10.885 -2.529 -4.329 1.00 82.69 629 ASP A O 1
ATOM 5040 N N . VAL A 1 630 ? -12.900 -2.879 -5.268 1.00 90.06 630 VAL A N 1
ATOM 5041 C CA . VAL A 1 630 ? -13.124 -1.499 -5.724 1.00 90.06 630 VAL A CA 1
ATOM 5042 C C . VAL A 1 630 ? -14.233 -0.827 -4.909 1.00 90.06 630 VAL A C 1
ATOM 5044 O O . VAL A 1 630 ? -15.360 -1.315 -4.820 1.00 90.06 630 VAL A O 1
ATOM 5047 N N . THR A 1 631 ? -13.929 0.346 -4.359 1.00 96.50 631 THR A N 1
ATOM 5048 C CA . THR A 1 631 ? -14.865 1.204 -3.628 1.00 96.50 631 THR A CA 1
ATOM 5049 C C . THR A 1 631 ? -15.475 2.252 -4.556 1.00 96.50 631 THR A C 1
ATOM 5051 O O . THR A 1 631 ? -14.772 2.998 -5.242 1.00 96.50 631 THR A O 1
ATOM 5054 N N . LEU A 1 632 ? -16.806 2.352 -4.548 1.00 97.94 632 LEU A N 1
ATOM 5055 C CA . LEU A 1 632 ? -17.531 3.348 -5.339 1.00 97.94 632 LEU A CA 1
ATOM 5056 C C . LEU A 1 632 ? -17.855 4.585 -4.498 1.00 97.94 632 LEU A C 1
ATOM 5058 O O . LEU A 1 632 ? -18.450 4.474 -3.425 1.00 97.94 632 LEU A O 1
ATOM 5062 N N . GLN A 1 633 ? -17.533 5.768 -5.014 1.00 98.50 633 GLN A N 1
ATOM 5063 C CA . GLN A 1 633 ? -17.857 7.055 -4.397 1.00 98.50 633 GLN A CA 1
ATOM 5064 C C . GLN A 1 633 ? -18.920 7.801 -5.209 1.00 98.50 633 GLN A C 1
ATOM 5066 O O . GLN A 1 633 ? -18.939 7.755 -6.441 1.00 98.50 633 GLN A O 1
ATOM 5071 N N . CYS A 1 634 ? -19.827 8.500 -4.529 1.00 98.00 634 CYS A N 1
ATOM 5072 C CA . CYS A 1 634 ? -20.767 9.423 -5.166 1.00 98.00 634 CYS A CA 1
ATOM 5073 C C . CYS A 1 634 ? -20.830 10.746 -4.407 1.00 98.00 634 CYS A C 1
ATOM 5075 O O . CYS A 1 634 ? -21.069 10.762 -3.195 1.00 98.00 634 CYS A O 1
ATOM 5077 N N . LEU A 1 635 ? -20.708 11.849 -5.148 1.00 95.31 635 LEU A N 1
ATOM 5078 C CA . LEU A 1 635 ? -20.933 13.194 -4.628 1.00 95.31 635 LEU A CA 1
ATOM 5079 C C . LEU A 1 635 ? -22.433 13.440 -4.429 1.00 95.31 635 LEU A C 1
ATOM 5081 O O . LEU A 1 635 ? -23.270 13.018 -5.236 1.00 95.31 635 LEU A O 1
ATOM 5085 N N . VAL A 1 636 ? -22.790 14.149 -3.360 1.00 96.44 636 VAL A N 1
ATOM 5086 C CA . VAL A 1 636 ? -24.155 14.605 -3.115 1.00 96.44 636 VAL A CA 1
ATOM 5087 C C . VAL A 1 636 ? -24.202 15.914 -2.330 1.00 96.44 636 VAL A C 1
ATOM 5089 O O . VAL A 1 636 ? -23.455 16.142 -1.383 1.00 96.44 636 VAL A O 1
ATOM 5092 N N . GLN A 1 637 ? -25.133 16.787 -2.714 1.00 92.31 637 GLN A N 1
ATOM 5093 C CA . GLN A 1 637 ? -25.445 18.006 -1.970 1.00 92.31 637 GLN A CA 1
ATOM 5094 C C . GLN A 1 637 ? -26.183 17.703 -0.660 1.00 92.31 637 GLN A C 1
ATOM 5096 O O . GLN A 1 637 ? -26.965 16.755 -0.576 1.00 92.31 637 GLN A O 1
ATOM 5101 N N . SER A 1 638 ? -26.036 18.591 0.325 1.00 90.69 638 SER A N 1
ATOM 5102 C CA . SER A 1 638 ? -26.676 18.525 1.649 1.00 90.69 638 SER A CA 1
ATOM 5103 C C . SER A 1 638 ? -28.197 18.768 1.631 1.00 90.69 638 SER A C 1
ATOM 5105 O O . SER A 1 638 ? -28.703 19.722 2.225 1.00 90.69 638 SER A O 1
ATOM 5107 N N . ARG A 1 639 ? -28.953 17.935 0.909 1.00 91.69 639 ARG A N 1
ATOM 5108 C CA . ARG A 1 639 ? -30.424 17.939 0.859 1.00 91.69 639 ARG A CA 1
ATOM 5109 C C . ARG A 1 639 ? -30.943 16.517 1.004 1.00 91.69 639 ARG A C 1
ATOM 5111 O O . ARG A 1 639 ? -30.527 15.629 0.266 1.00 91.69 639 ARG A O 1
ATOM 5118 N N . GLU A 1 640 ? -31.914 16.313 1.890 1.00 94.75 640 GLU A N 1
ATOM 5119 C CA . GLU A 1 640 ? -32.346 14.964 2.276 1.00 94.75 640 GLU A CA 1
ATOM 5120 C C . GLU A 1 640 ? -32.783 14.076 1.109 1.00 94.75 640 GLU A C 1
ATOM 5122 O O . GLU A 1 640 ? -32.318 12.945 0.987 1.00 94.75 640 GLU A O 1
ATOM 5127 N N . HIS A 1 641 ? -33.646 14.580 0.226 1.00 95.44 641 HIS A N 1
ATOM 5128 C CA . HIS A 1 641 ? -34.132 13.798 -0.912 1.00 95.44 641 HIS A CA 1
ATOM 5129 C C . HIS A 1 641 ? -33.013 13.412 -1.897 1.00 95.44 641 HIS A C 1
ATOM 5131 O O . HIS A 1 641 ? -33.113 12.369 -2.539 1.00 95.44 641 HIS A O 1
ATOM 5137 N N . LEU A 1 642 ? -31.944 14.214 -1.997 1.00 97.00 642 LEU A N 1
ATOM 5138 C CA . LEU A 1 642 ? -30.785 13.905 -2.836 1.00 97.00 642 LEU A CA 1
ATOM 5139 C C . LEU A 1 642 ? -29.915 12.831 -2.181 1.00 97.00 642 LEU A C 1
ATOM 5141 O O . LEU A 1 642 ? -29.562 11.860 -2.841 1.00 97.00 642 LEU A O 1
ATOM 5145 N N . ILE A 1 643 ? -29.651 12.953 -0.876 1.00 97.00 643 ILE A N 1
ATOM 5146 C CA . ILE A 1 643 ? -28.875 11.965 -0.110 1.00 97.00 643 ILE A CA 1
ATOM 5147 C C . ILE A 1 643 ? -29.567 10.601 -0.143 1.00 97.00 643 ILE A C 1
ATOM 5149 O O . ILE A 1 643 ? -28.922 9.607 -0.469 1.00 97.00 643 ILE A O 1
ATOM 5153 N N . ARG A 1 644 ? -30.885 10.545 0.101 1.00 96.62 644 ARG A N 1
ATOM 5154 C CA . ARG A 1 644 ? -31.664 9.295 -0.001 1.00 96.62 644 ARG A CA 1
ATOM 5155 C C . ARG A 1 644 ? -31.510 8.648 -1.375 1.00 96.62 644 ARG A C 1
ATOM 5157 O O . ARG A 1 644 ? -31.222 7.460 -1.460 1.00 96.62 644 ARG A O 1
ATOM 5164 N N . ARG A 1 645 ? -31.638 9.441 -2.441 1.00 97.12 645 ARG A N 1
ATOM 5165 C CA . ARG A 1 645 ? -31.494 8.950 -3.814 1.00 97.12 645 ARG A CA 1
ATOM 5166 C C . ARG A 1 645 ? -30.073 8.462 -4.116 1.00 97.12 645 ARG A C 1
ATOM 5168 O O . ARG A 1 645 ? -29.925 7.465 -4.814 1.00 97.12 645 ARG A O 1
ATOM 5175 N N . THR A 1 646 ? -29.041 9.120 -3.592 1.00 97.75 646 THR A N 1
ATOM 5176 C CA . THR A 1 646 ? -27.650 8.664 -3.740 1.00 97.75 646 THR A CA 1
ATOM 5177 C C . THR A 1 646 ? -27.407 7.346 -2.999 1.00 97.75 646 THR A C 1
ATOM 5179 O O . THR A 1 646 ? -26.811 6.435 -3.568 1.00 97.75 646 THR A O 1
ATOM 5182 N N . VAL A 1 647 ? -27.934 7.194 -1.780 1.00 96.94 647 VAL A N 1
ATOM 5183 C CA . VAL A 1 647 ? -27.884 5.919 -1.042 1.00 96.94 647 VAL A CA 1
ATOM 5184 C C . VAL A 1 647 ? -28.598 4.814 -1.820 1.00 96.94 647 VAL A C 1
ATOM 5186 O O . VAL A 1 647 ? -28.045 3.729 -1.977 1.00 96.94 647 VAL A O 1
ATOM 5189 N N . ASP A 1 648 ? -29.790 5.089 -2.363 1.00 95.69 648 ASP A N 1
ATOM 5190 C CA . ASP A 1 648 ? -30.533 4.138 -3.198 1.00 95.69 648 ASP A CA 1
ATOM 5191 C C . ASP A 1 648 ? -29.725 3.679 -4.422 1.00 95.69 648 ASP A C 1
ATOM 5193 O O . ASP A 1 648 ? -29.754 2.496 -4.766 1.00 95.69 648 ASP A O 1
ATOM 5197 N N . ALA A 1 649 ? -28.974 4.585 -5.054 1.00 96.81 649 ALA A N 1
ATOM 5198 C CA . ALA A 1 649 ? -28.127 4.263 -6.198 1.00 96.81 649 ALA A CA 1
ATOM 5199 C C . ALA A 1 649 ? -26.977 3.308 -5.832 1.00 96.81 649 ALA A C 1
ATOM 5201 O O . ALA A 1 649 ? -26.625 2.455 -6.640 1.00 96.81 649 ALA A O 1
ATOM 5202 N N . LEU A 1 650 ? -26.438 3.383 -4.614 1.00 96.38 650 LEU A N 1
ATOM 5203 C CA . LEU A 1 650 ? -25.283 2.588 -4.171 1.00 96.38 650 LEU A CA 1
ATOM 5204 C C . LEU A 1 650 ? -25.646 1.251 -3.499 1.00 96.38 650 LEU A C 1
ATOM 5206 O O . LEU A 1 650 ? -24.760 0.466 -3.168 1.00 96.38 650 LEU A O 1
ATOM 5210 N N . LYS A 1 651 ? -26.938 0.946 -3.316 1.00 92.62 651 LYS A N 1
ATOM 5211 C CA . LYS A 1 651 ? -27.387 -0.302 -2.669 1.00 92.62 651 LYS A CA 1
ATOM 5212 C C . LYS A 1 651 ? -26.811 -1.554 -3.338 1.00 92.62 651 LYS A C 1
ATOM 5214 O O . LYS A 1 651 ? -27.059 -1.784 -4.523 1.00 92.62 651 LYS A O 1
ATOM 5219 N N . GLY A 1 652 ? -26.131 -2.393 -2.562 1.00 89.88 652 GLY A N 1
ATOM 5220 C CA . GLY A 1 652 ? -25.540 -3.648 -3.032 1.00 89.88 652 GLY A CA 1
ATOM 5221 C C . GLY A 1 652 ? -24.054 -3.563 -3.378 1.00 89.88 652 GLY A C 1
ATOM 5222 O O . GLY A 1 652 ? -23.463 -4.603 -3.640 1.00 89.88 652 GLY A O 1
ATOM 5223 N N . ALA A 1 653 ? -23.439 -2.375 -3.335 1.00 92.50 653 ALA A N 1
ATOM 5224 C CA . ALA A 1 653 ? -21.982 -2.271 -3.381 1.00 92.50 653 ALA A CA 1
ATOM 5225 C C . ALA A 1 653 ? -21.370 -2.915 -2.119 1.00 92.50 653 ALA A C 1
ATOM 5227 O O . ALA A 1 653 ? -21.910 -2.696 -1.029 1.00 92.50 653 ALA A O 1
ATOM 5228 N N . PRO A 1 654 ? -20.248 -3.653 -2.215 1.00 86.94 654 PRO A N 1
ATOM 5229 C CA . PRO A 1 654 ? -19.542 -4.162 -1.037 1.00 86.94 654 PRO A CA 1
ATOM 5230 C C . PRO A 1 654 ? -19.064 -3.031 -0.114 1.00 86.94 654 PRO A C 1
ATOM 5232 O O . PRO A 1 654 ? -19.303 -3.063 1.095 1.00 86.94 654 PRO A O 1
ATOM 5235 N N . THR A 1 655 ? -18.470 -1.986 -0.699 1.00 93.38 655 THR A N 1
ATOM 5236 C CA . THR A 1 655 ? -18.041 -0.761 -0.009 1.00 93.38 655 THR A CA 1
ATOM 5237 C C . THR A 1 655 ? -18.466 0.460 -0.820 1.00 93.38 655 THR A C 1
ATOM 5239 O O . THR A 1 655 ? -18.313 0.482 -2.042 1.00 93.38 655 THR A O 1
ATOM 5242 N N . ALA A 1 656 ? -19.010 1.479 -0.152 1.00 97.00 656 ALA A N 1
ATOM 5243 C CA . ALA A 1 656 ? -19.472 2.699 -0.807 1.00 97.00 656 ALA A CA 1
ATOM 5244 C C . ALA A 1 656 ? -19.183 3.955 0.023 1.00 97.00 656 ALA A C 1
ATOM 5246 O O . ALA A 1 656 ? -19.402 3.971 1.239 1.00 97.00 656 ALA A O 1
ATOM 5247 N N . VAL A 1 657 ? -18.758 5.025 -0.652 1.00 98.38 657 VAL A N 1
ATOM 5248 C CA . VAL A 1 657 ? -18.488 6.338 -0.055 1.00 98.38 657 VAL A CA 1
ATOM 5249 C C . VAL A 1 657 ? -19.599 7.318 -0.428 1.00 98.38 657 VAL A C 1
ATOM 5251 O O . VAL A 1 657 ? -19.847 7.596 -1.606 1.00 98.38 657 VAL A O 1
ATOM 5254 N N . ILE A 1 658 ? -20.250 7.891 0.586 1.00 98.25 658 ILE A N 1
ATOM 5255 C CA . ILE A 1 658 ? -21.110 9.066 0.412 1.00 98.25 658 ILE A CA 1
ATOM 5256 C C . ILE A 1 658 ? -20.257 10.312 0.620 1.00 98.25 658 ILE A C 1
ATOM 5258 O O . ILE A 1 658 ? -19.812 10.578 1.736 1.00 98.25 658 ILE A O 1
ATOM 5262 N N . HIS A 1 659 ? -20.052 11.085 -0.442 1.00 98.38 659 HIS A N 1
ATOM 5263 C CA . HIS A 1 659 ? -19.272 12.314 -0.403 1.00 98.38 659 HIS A CA 1
ATOM 5264 C C . HIS A 1 659 ? -20.199 13.531 -0.356 1.00 98.38 659 HIS A C 1
ATOM 5266 O O . HIS A 1 659 ? -20.972 13.779 -1.278 1.00 98.38 659 HIS A O 1
ATOM 5272 N N . THR A 1 660 ? -20.124 14.308 0.723 1.00 98.19 660 THR A N 1
ATOM 5273 C CA . THR A 1 660 ? -20.811 15.605 0.846 1.00 98.19 660 THR A CA 1
ATOM 5274 C C . THR A 1 660 ? -19.812 16.741 1.004 1.00 98.19 660 THR A C 1
ATOM 5276 O O . THR A 1 660 ? -18.658 16.527 1.370 1.00 98.19 660 THR A O 1
ATOM 5279 N N . TYR A 1 661 ? -20.263 17.965 0.757 1.00 96.75 661 TYR A N 1
ATOM 5280 C CA . TYR A 1 661 ? -19.411 19.142 0.815 1.00 96.75 661 TYR A CA 1
ATOM 5281 C C . TYR A 1 661 ? -20.186 20.374 1.287 1.00 96.75 661 TYR A C 1
ATOM 5283 O O . TYR A 1 661 ? -21.414 20.447 1.165 1.00 96.75 661 TYR A O 1
ATOM 5291 N N . LEU A 1 662 ? -19.455 21.344 1.830 1.00 96.69 662 LEU A N 1
ATOM 5292 C CA . LEU A 1 662 ? -19.958 22.676 2.153 1.00 96.69 662 LEU A CA 1
ATOM 5293 C C . LEU A 1 662 ? -18.842 23.690 1.904 1.00 96.69 662 LEU A C 1
ATOM 5295 O O . LEU A 1 662 ? -17.755 23.508 2.440 1.00 96.69 662 LEU A O 1
ATOM 5299 N N . ALA A 1 663 ? -19.107 24.756 1.145 1.00 96.19 663 ALA A N 1
ATOM 5300 C CA . ALA A 1 663 ? -18.130 25.828 0.965 1.00 96.19 663 ALA A CA 1
ATOM 5301 C C . ALA A 1 663 ? -17.932 26.607 2.272 1.00 96.19 663 ALA A C 1
ATOM 5303 O O . ALA A 1 663 ? -18.888 27.162 2.826 1.00 96.19 663 ALA A O 1
ATOM 5304 N N . THR A 1 664 ? -16.694 26.635 2.766 1.00 95.69 664 THR A N 1
ATOM 5305 C CA . THR A 1 664 ? -16.358 27.134 4.107 1.00 95.69 664 THR A CA 1
ATOM 5306 C C . THR A 1 664 ? -15.559 28.424 4.127 1.00 95.69 664 THR A C 1
ATOM 5308 O O . THR A 1 664 ? -15.407 28.974 5.217 1.00 95.69 664 THR A O 1
ATOM 5311 N N . SER A 1 665 ? -15.077 28.941 2.992 1.00 96.00 665 SER A N 1
ATOM 5312 C CA . SER A 1 665 ? -14.277 30.174 2.995 1.00 96.00 665 SER A CA 1
ATOM 5313 C C . SER A 1 665 ? -15.089 31.393 3.432 1.00 96.00 665 SER A C 1
ATOM 5315 O O . SER A 1 665 ? -16.318 31.429 3.299 1.00 96.00 665 SER A O 1
ATOM 5317 N N . ASP A 1 666 ? -14.402 32.406 3.963 1.00 94.12 666 ASP A N 1
ATOM 5318 C CA . ASP A 1 666 ? -15.040 33.635 4.452 1.00 94.12 666 ASP A CA 1
ATOM 5319 C C . ASP A 1 666 ? -15.891 34.288 3.353 1.00 94.12 666 ASP A C 1
ATOM 5321 O O . ASP A 1 666 ? -17.044 34.647 3.585 1.00 94.12 666 ASP A O 1
ATOM 5325 N N . LEU A 1 667 ? -15.376 34.319 2.119 1.00 93.94 667 LEU A N 1
ATOM 5326 C CA . LEU A 1 667 ? -16.080 34.872 0.964 1.00 93.94 667 LEU A CA 1
ATOM 5327 C C . LEU A 1 667 ? -17.409 34.156 0.680 1.00 93.94 667 LEU A C 1
ATOM 5329 O O . LEU A 1 667 ? -18.430 34.810 0.461 1.00 93.94 667 LEU A O 1
ATOM 5333 N N . PHE A 1 668 ? -17.417 32.821 0.675 1.00 94.50 668 PHE A N 1
ATOM 5334 C CA . PHE A 1 668 ? -18.637 32.054 0.410 1.00 94.50 668 PHE A CA 1
ATOM 5335 C C . PHE A 1 668 ? -19.658 32.211 1.535 1.00 94.50 668 PHE A C 1
ATOM 5337 O O . PHE A 1 668 ? -20.851 32.400 1.272 1.00 94.50 668 PHE A O 1
ATOM 5344 N N . ARG A 1 669 ? -19.200 32.171 2.788 1.00 95.19 669 ARG A N 1
ATOM 5345 C CA . ARG A 1 669 ? -20.070 32.363 3.950 1.00 95.19 669 ARG A CA 1
ATOM 5346 C C . ARG A 1 669 ? -20.725 33.744 3.942 1.00 95.19 669 ARG A C 1
ATOM 5348 O O . ARG A 1 669 ? -21.943 33.817 4.107 1.00 95.19 669 ARG A O 1
ATOM 5355 N N . ASP A 1 670 ? -19.965 34.797 3.656 1.00 93.56 670 ASP A N 1
ATOM 5356 C CA . ASP A 1 670 ? -20.450 36.180 3.691 1.00 93.56 670 ASP A CA 1
ATOM 5357 C C . ASP A 1 670 ? -21.333 36.536 2.484 1.00 93.56 670 ASP A C 1
ATOM 5359 O O . ASP A 1 670 ? -22.356 37.207 2.639 1.00 93.56 670 ASP A O 1
ATOM 5363 N N . VAL A 1 671 ? -20.958 36.098 1.276 1.00 95.06 671 VAL A N 1
ATOM 5364 C CA . VAL A 1 671 ? -21.586 36.561 0.023 1.00 95.06 671 VAL A CA 1
ATOM 5365 C C . VAL A 1 671 ? -22.612 35.578 -0.539 1.00 95.06 671 VAL A C 1
ATOM 5367 O O . VAL A 1 671 ? -23.630 36.009 -1.081 1.00 95.06 671 VAL A O 1
ATOM 5370 N N . VAL A 1 672 ? -22.364 34.269 -0.446 1.00 94.12 672 VAL A N 1
ATOM 5371 C CA . VAL A 1 672 ? -23.216 33.245 -1.081 1.00 94.12 672 VAL A CA 1
ATOM 5372 C C . VAL A 1 672 ? -24.292 32.756 -0.122 1.00 94.12 672 VAL A C 1
ATOM 5374 O O . VAL A 1 672 ? -25.462 32.659 -0.499 1.00 94.12 672 VAL A O 1
ATOM 5377 N N . PHE A 1 673 ? -23.909 32.442 1.115 1.00 92.69 673 PHE A N 1
ATOM 5378 C CA . PHE A 1 673 ? -24.815 31.812 2.074 1.00 92.69 673 PHE A CA 1
ATOM 5379 C C . PHE A 1 673 ? -25.388 32.775 3.114 1.00 92.69 673 PHE A C 1
ATOM 5381 O O . PHE A 1 673 ? -26.464 32.497 3.642 1.00 92.69 673 PHE A O 1
ATOM 5388 N N . GLY A 1 674 ? -24.697 33.880 3.408 1.00 93.88 674 GLY A N 1
ATOM 5389 C CA . GLY A 1 674 ? -25.044 34.772 4.515 1.00 93.88 674 GLY A CA 1
ATOM 5390 C C . GLY A 1 674 ? -25.034 34.046 5.865 1.00 93.88 674 GLY A C 1
ATOM 5391 O O . GLY A 1 674 ? -25.929 34.274 6.675 1.00 93.88 674 GLY A O 1
ATOM 5392 N N . MET A 1 675 ? -24.081 33.129 6.066 1.00 93.62 675 MET A N 1
ATOM 5393 C CA . MET A 1 675 ? -23.991 32.248 7.238 1.00 93.62 675 MET A CA 1
ATOM 5394 C C . MET A 1 675 ? -22.775 32.586 8.097 1.00 93.62 675 MET A C 1
ATOM 5396 O O . MET A 1 675 ? -21.677 32.805 7.593 1.00 93.62 675 MET A O 1
ATOM 5400 N N . SER A 1 676 ? -22.941 32.541 9.412 1.00 96.56 676 SER A N 1
ATOM 5401 C CA . SER A 1 676 ? -21.827 32.533 10.360 1.00 96.56 676 SER A CA 1
ATOM 5402 C C . SER A 1 676 ? -21.070 31.194 10.346 1.00 96.56 676 SER A C 1
ATOM 5404 O O . SER A 1 676 ? -21.574 30.172 9.877 1.00 96.56 676 SER A O 1
ATOM 5406 N N . GLN A 1 677 ? -19.856 31.180 10.910 1.00 97.19 677 GLN A N 1
ATOM 5407 C CA . GLN A 1 677 ? -19.078 29.949 11.121 1.00 97.19 677 GLN A CA 1
ATOM 5408 C C . GLN A 1 677 ? -19.873 28.889 11.906 1.00 97.19 677 GLN A C 1
ATOM 5410 O O . GLN A 1 677 ? -19.896 27.720 11.528 1.00 97.19 677 GLN A O 1
ATOM 5415 N N . GLN A 1 678 ? -20.597 29.314 12.946 1.00 97.75 678 GLN A N 1
ATOM 5416 C CA . GLN A 1 678 ? -21.420 28.433 13.773 1.00 97.75 678 GLN A CA 1
ATOM 5417 C C . GLN A 1 678 ? -22.592 27.819 12.989 1.00 97.75 678 GLN A C 1
ATOM 5419 O O . GLN A 1 678 ? -22.831 26.618 13.088 1.00 97.75 678 GLN A O 1
ATOM 5424 N N . GLU A 1 679 ? -23.293 28.607 12.168 1.00 97.38 679 GLU A N 1
ATOM 5425 C CA . GLU A 1 679 ? -24.382 28.096 11.317 1.00 97.38 679 GLU A CA 1
ATOM 5426 C C . GLU A 1 679 ? -23.866 27.111 10.256 1.00 97.38 679 GLU A C 1
ATOM 5428 O O . GLU A 1 679 ? -24.520 26.105 9.967 1.00 97.38 679 GLU A O 1
ATOM 5433 N N . ALA A 1 680 ? -22.670 27.350 9.705 1.00 97.00 680 ALA A N 1
ATOM 5434 C CA . ALA A 1 680 ? -22.022 26.418 8.784 1.00 97.00 680 ALA A CA 1
ATOM 5435 C C . ALA A 1 680 ? -21.682 25.079 9.469 1.00 97.00 680 ALA A C 1
ATOM 5437 O O . ALA A 1 680 ? -21.975 24.016 8.915 1.00 97.00 680 ALA A O 1
ATOM 5438 N N . ILE A 1 681 ? -21.145 25.120 10.696 1.00 98.50 681 ILE A N 1
ATOM 5439 C CA . ILE A 1 681 ? -20.893 23.926 11.517 1.00 98.50 681 ILE A CA 1
ATOM 5440 C C . ILE A 1 681 ? -22.193 23.154 11.767 1.00 98.50 681 ILE A C 1
ATOM 5442 O O . ILE A 1 681 ? -22.245 21.943 11.548 1.00 98.50 681 ILE A O 1
ATOM 5446 N N . GLU A 1 682 ? -23.255 23.837 12.198 1.00 98.06 682 GLU A N 1
ATOM 5447 C CA . GLU A 1 682 ? -24.552 23.214 12.484 1.00 98.06 682 GLU A CA 1
ATOM 5448 C C . GLU A 1 682 ? -25.117 22.491 11.259 1.00 98.06 682 GLU A C 1
ATOM 5450 O O . GLU A 1 682 ? -25.557 21.342 11.370 1.00 98.06 682 GLU A O 1
ATOM 5455 N N . LYS A 1 683 ? -25.016 23.109 10.080 1.00 96.88 683 LYS A N 1
ATOM 5456 C CA . LYS A 1 683 ? -25.469 22.527 8.814 1.00 96.88 683 LYS A CA 1
ATOM 5457 C C . LYS A 1 683 ? -24.641 21.316 8.374 1.00 96.88 683 LYS A C 1
ATOM 5459 O O . LYS A 1 683 ? -25.204 20.317 7.910 1.00 96.88 683 LYS A O 1
ATOM 5464 N N . ALA A 1 684 ? -23.318 21.369 8.520 1.00 97.75 684 ALA A N 1
ATOM 5465 C CA . ALA A 1 684 ? -22.451 20.232 8.209 1.00 97.75 684 ALA A CA 1
ATOM 5466 C C . ALA A 1 684 ? -22.719 19.047 9.158 1.00 97.75 684 ALA A C 1
ATOM 5468 O O . ALA A 1 684 ? -22.828 17.902 8.715 1.00 97.75 684 ALA A O 1
ATOM 5469 N N . VAL A 1 685 ? -22.933 19.324 10.449 1.00 98.62 685 VAL A N 1
ATOM 5470 C CA . VAL A 1 685 ? -23.312 18.325 11.462 1.00 98.62 685 VAL A CA 1
ATOM 5471 C C . VAL A 1 685 ? -24.686 17.716 11.184 1.00 98.62 685 VAL A C 1
ATOM 5473 O O . VAL A 1 685 ? -24.849 16.501 11.309 1.00 98.62 685 VAL A O 1
ATOM 5476 N N . GLU A 1 686 ? -25.681 18.528 10.819 1.00 98.12 686 GLU A N 1
ATOM 5477 C CA . GLU A 1 686 ? -27.012 18.051 10.421 1.00 98.12 686 GLU A CA 1
ATOM 5478 C C . GLU A 1 686 ? -26.909 17.076 9.241 1.00 98.12 686 GLU A C 1
ATOM 5480 O O . GLU A 1 686 ? -27.466 15.978 9.286 1.00 98.12 686 GLU A O 1
ATOM 5485 N N . THR A 1 687 ? -26.120 17.441 8.229 1.00 98.06 687 THR A N 1
ATOM 5486 C CA . THR A 1 687 ? -25.885 16.613 7.039 1.00 98.06 687 THR A CA 1
ATOM 5487 C C . THR A 1 687 ? -25.218 15.287 7.400 1.00 98.06 687 THR A C 1
ATOM 5489 O O . THR A 1 687 ? -25.703 14.230 6.999 1.00 98.06 687 THR A O 1
ATOM 5492 N N . ALA A 1 688 ? -24.153 15.317 8.206 1.00 98.25 688 ALA A N 1
ATOM 5493 C CA . ALA A 1 688 ? -23.439 14.115 8.630 1.00 98.25 688 ALA A CA 1
ATOM 5494 C C . ALA A 1 688 ? -24.345 13.149 9.413 1.00 98.25 688 ALA A C 1
ATOM 5496 O O . ALA A 1 688 ? -24.356 11.946 9.145 1.00 98.25 688 ALA A O 1
ATOM 5497 N N . LYS A 1 689 ? -25.171 13.673 10.332 1.00 98.12 689 LYS A N 1
ATOM 5498 C CA . LYS A 1 689 ? -26.168 12.874 11.069 1.00 98.12 689 LYS A CA 1
ATOM 5499 C C . LYS A 1 689 ? -27.194 12.245 10.137 1.00 98.12 689 LYS A C 1
ATOM 5501 O O . LYS A 1 689 ? -27.579 11.093 10.335 1.00 98.12 689 LYS A O 1
ATOM 5506 N N . LEU A 1 690 ? -27.634 12.988 9.126 1.00 97.94 690 LEU A N 1
ATOM 5507 C CA . LEU A 1 690 ? -28.580 12.478 8.149 1.00 97.94 690 LEU A CA 1
ATOM 5508 C C . LEU A 1 690 ? -27.968 11.345 7.322 1.00 97.94 690 LEU A C 1
ATOM 5510 O O . LEU A 1 690 ? -28.570 10.275 7.252 1.00 97.94 690 LEU A O 1
ATOM 5514 N N . VAL A 1 691 ? -26.770 11.534 6.758 1.00 97.81 691 VAL A N 1
ATOM 5515 C CA . VAL A 1 691 ? -26.063 10.478 6.014 1.00 97.81 691 VAL A CA 1
ATOM 5516 C C . VAL A 1 691 ? -25.909 9.237 6.885 1.00 97.81 691 VAL A C 1
ATOM 5518 O O . VAL A 1 691 ? -26.273 8.147 6.450 1.00 97.81 691 VAL A O 1
ATOM 5521 N N . LYS A 1 692 ? -25.481 9.399 8.141 1.00 97.00 692 LYS A N 1
ATOM 5522 C CA . LYS A 1 692 ? -25.354 8.303 9.109 1.00 97.00 692 LYS A CA 1
ATOM 5523 C C . LYS A 1 692 ? -26.663 7.541 9.314 1.00 97.00 692 LYS A C 1
ATOM 5525 O O . LYS A 1 692 ? -26.670 6.316 9.216 1.00 97.00 692 LYS A O 1
ATOM 5530 N N . SER A 1 693 ? -27.770 8.261 9.513 1.00 97.44 693 SER A N 1
ATOM 5531 C CA . SER A 1 693 ? -29.101 7.668 9.708 1.00 97.44 693 SER A CA 1
ATOM 5532 C C . SER A 1 693 ? -29.620 6.890 8.495 1.00 97.44 693 SER A C 1
ATOM 5534 O O . SER A 1 693 ? -30.408 5.964 8.659 1.00 97.44 693 SER A O 1
ATOM 5536 N N . LEU A 1 694 ? -29.183 7.266 7.290 1.00 96.38 694 LEU A N 1
ATOM 5537 C CA . LEU A 1 694 ? -29.594 6.651 6.028 1.00 96.38 694 LEU A CA 1
ATOM 5538 C C . LEU A 1 694 ? -28.650 5.543 5.559 1.00 96.38 694 LEU A C 1
ATOM 5540 O O . LEU A 1 694 ? -28.933 4.918 4.545 1.00 96.38 694 LEU A O 1
ATOM 5544 N N . THR A 1 695 ? -27.526 5.331 6.244 1.00 95.88 695 THR A N 1
ATOM 5545 C CA . THR A 1 695 ? -26.480 4.391 5.828 1.00 95.88 695 THR A CA 1
ATOM 5546 C C . THR A 1 695 ? -26.092 3.480 6.989 1.00 95.88 695 THR A C 1
ATOM 5548 O O . THR A 1 695 ? -26.777 2.499 7.256 1.00 95.88 695 THR A O 1
ATOM 5551 N N . LYS A 1 696 ? -25.031 3.830 7.723 1.00 89.75 696 LYS A N 1
ATOM 5552 C CA . LYS A 1 696 ? -24.429 3.057 8.815 1.00 89.75 696 LYS A CA 1
ATOM 5553 C C . LYS A 1 696 ? -25.424 2.666 9.916 1.00 89.75 696 LYS A C 1
ATOM 5555 O O . LYS A 1 696 ? -25.300 1.575 10.469 1.00 89.75 696 LYS A O 1
ATOM 5560 N N . ASP A 1 697 ? -26.395 3.526 10.232 1.00 93.94 697 ASP A N 1
ATOM 5561 C CA . ASP A 1 697 ? -27.385 3.259 11.285 1.00 93.94 697 ASP A CA 1
ATOM 5562 C C . ASP A 1 697 ? -28.646 2.531 10.759 1.00 93.94 697 ASP A C 1
ATOM 5564 O O . ASP A 1 697 ? -29.446 2.061 11.573 1.00 93.94 697 ASP A O 1
ATOM 5568 N N . ASP A 1 698 ? -28.831 2.387 9.436 1.00 92.31 698 ASP A N 1
ATOM 5569 C CA . ASP A 1 698 ? -29.972 1.673 8.841 1.00 92.31 698 ASP A CA 1
ATOM 5570 C C . ASP A 1 698 ? -29.715 0.150 8.822 1.00 92.31 698 ASP A C 1
ATOM 5572 O O . ASP A 1 698 ? -28.845 -0.337 8.092 1.00 92.31 698 ASP A O 1
ATOM 5576 N N . PRO A 1 699 ? -30.485 -0.663 9.575 1.00 88.62 699 PRO A N 1
ATOM 5577 C CA . PRO A 1 699 ? -30.257 -2.101 9.635 1.00 88.62 699 PRO A CA 1
ATOM 5578 C C . PRO A 1 699 ? -30.460 -2.845 8.315 1.00 88.62 699 PRO A C 1
ATOM 5580 O O . PRO A 1 699 ? -29.979 -3.971 8.197 1.00 88.62 699 PRO A O 1
ATOM 5583 N N . THR A 1 700 ? -31.181 -2.257 7.359 1.00 89.81 700 THR A N 1
ATOM 5584 C CA . THR A 1 700 ? -31.443 -2.859 6.045 1.00 89.81 700 THR A CA 1
ATOM 5585 C C . THR A 1 700 ? -30.267 -2.723 5.079 1.00 89.81 700 THR A C 1
ATOM 5587 O O . THR A 1 700 ? -30.266 -3.380 4.043 1.00 89.81 700 THR A O 1
ATOM 5590 N N . LEU A 1 701 ? -29.260 -1.912 5.424 1.00 88.75 701 LEU A N 1
ATOM 5591 C CA . LEU A 1 701 ? -28.106 -1.597 4.574 1.00 88.75 701 LEU A CA 1
ATOM 5592 C C . LEU A 1 701 ? -26.772 -2.070 5.161 1.00 88.75 701 LEU A C 1
ATOM 5594 O O . LEU A 1 701 ? -25.717 -1.591 4.752 1.00 88.75 701 LEU A O 1
ATOM 5598 N N . LYS A 1 702 ? -26.817 -3.021 6.101 1.00 85.56 702 LYS A N 1
ATOM 5599 C CA . LYS A 1 702 ? -25.636 -3.572 6.788 1.00 85.56 702 LYS A CA 1
ATOM 5600 C C . LYS A 1 702 ? -24.704 -4.389 5.895 1.00 85.56 702 LYS A C 1
ATOM 5602 O O . LYS A 1 702 ? -23.561 -4.599 6.283 1.00 85.56 702 LYS A O 1
ATOM 5607 N N . ASP A 1 703 ? -25.191 -4.844 4.743 1.00 86.00 703 ASP A N 1
ATOM 5608 C CA . ASP A 1 703 ? -24.402 -5.634 3.793 1.00 86.00 703 ASP A CA 1
ATOM 5609 C C . ASP A 1 703 ? -23.370 -4.777 3.036 1.00 86.00 703 ASP A C 1
ATOM 5611 O O . ASP A 1 703 ? -22.412 -5.315 2.491 1.00 86.00 703 ASP A O 1
ATOM 5615 N N . THR A 1 704 ? -23.533 -3.449 3.039 1.00 90.50 704 THR A N 1
ATOM 5616 C CA . THR A 1 704 ? -22.583 -2.492 2.458 1.00 90.50 704 THR A CA 1
ATOM 5617 C C . THR A 1 704 ? -21.758 -1.836 3.566 1.00 90.50 704 THR A C 1
ATOM 5619 O O . THR A 1 704 ? -22.307 -1.290 4.530 1.00 90.50 704 THR A O 1
ATOM 5622 N N . LYS A 1 705 ? -20.428 -1.815 3.418 1.00 92.88 705 LYS A N 1
ATOM 5623 C CA . LYS A 1 705 ? -19.549 -0.981 4.249 1.00 92.88 705 LYS A CA 1
ATOM 5624 C C . LYS A 1 705 ? -19.669 0.478 3.797 1.00 92.88 705 LYS A C 1
ATOM 5626 O O . LYS A 1 705 ? -19.123 0.867 2.769 1.00 92.88 705 LYS A O 1
ATOM 5631 N N . TRP A 1 706 ? -20.386 1.286 4.576 1.00 96.56 706 TRP A N 1
ATOM 5632 C CA . TRP A 1 706 ? -20.568 2.712 4.299 1.00 96.56 706 TRP A CA 1
ATOM 5633 C C . TRP A 1 706 ? -19.451 3.558 4.905 1.00 96.56 706 TRP A C 1
ATOM 5635 O O . TRP A 1 706 ? -19.245 3.556 6.125 1.00 96.56 706 TRP A O 1
ATOM 5645 N N . ILE A 1 707 ? -18.792 4.324 4.044 1.00 97.12 707 ILE A N 1
ATOM 5646 C CA . ILE A 1 707 ? -17.792 5.332 4.385 1.00 97.12 707 ILE A CA 1
ATOM 5647 C C . ILE A 1 707 ? -18.396 6.708 4.092 1.00 97.12 707 ILE A C 1
ATOM 5649 O O . ILE A 1 707 ? -19.204 6.879 3.176 1.00 97.12 707 ILE A O 1
ATOM 5653 N N . TYR A 1 708 ? -18.024 7.699 4.892 1.00 98.44 708 TYR A N 1
ATOM 5654 C CA . TYR A 1 708 ? -18.445 9.077 4.688 1.00 98.44 708 TYR A CA 1
ATOM 5655 C C . TYR A 1 708 ? -17.235 9.938 4.370 1.00 98.44 708 TYR A C 1
ATOM 5657 O O . TYR A 1 708 ? -16.227 9.881 5.076 1.00 98.44 708 TYR A O 1
ATOM 5665 N N . GLN A 1 709 ? -17.371 10.744 3.324 1.00 98.69 709 GLN A N 1
ATOM 5666 C CA . GLN A 1 709 ? -16.423 11.786 2.980 1.00 98.69 709 GLN A CA 1
ATOM 5667 C C . GLN A 1 709 ? -17.077 13.153 3.158 1.00 98.69 709 GLN A C 1
ATOM 5669 O O . GLN A 1 709 ? -18.192 13.397 2.681 1.00 98.69 709 GLN A O 1
ATOM 5674 N N . PHE A 1 710 ? -16.364 14.058 3.823 1.00 98.69 710 PHE A N 1
ATOM 5675 C CA . PHE A 1 710 ? -16.745 15.459 3.930 1.00 98.69 710 PHE A CA 1
ATOM 5676 C C . PHE A 1 710 ? -15.641 16.361 3.383 1.00 98.69 710 PHE A C 1
ATOM 5678 O O . PHE A 1 710 ? -14.485 16.247 3.791 1.00 98.69 710 PHE A O 1
ATOM 5685 N N . SER A 1 711 ? -16.026 17.283 2.501 1.00 98.56 711 SER A N 1
ATOM 5686 C CA . SER A 1 711 ? -15.152 18.343 2.000 1.00 98.56 711 SER A CA 1
ATOM 5687 C C . SER A 1 711 ? -15.545 19.705 2.588 1.00 98.56 711 SER A C 1
ATOM 5689 O O . SER A 1 711 ? -16.632 20.200 2.257 1.00 98.56 711 SER A O 1
ATOM 5691 N N . PRO A 1 712 ? -14.690 20.364 3.398 1.00 97.50 712 PRO A N 1
ATOM 5692 C CA . PRO A 1 712 ? -14.708 21.821 3.524 1.00 97.50 712 PRO A CA 1
ATOM 5693 C C . PRO A 1 712 ? -14.304 22.438 2.174 1.00 97.50 712 PRO A C 1
ATOM 5695 O O . PRO A 1 712 ? -13.129 22.668 1.895 1.00 97.50 712 PRO A O 1
ATOM 5698 N N . GLU A 1 713 ? -15.275 22.635 1.285 1.00 96.62 713 GLU A N 1
ATOM 5699 C CA . GLU A 1 713 ? -15.046 23.211 -0.041 1.00 96.62 713 GLU A CA 1
ATOM 5700 C C . GLU A 1 713 ? -14.451 24.626 0.096 1.00 96.62 713 GLU A C 1
ATOM 5702 O O . GLU A 1 713 ? -14.789 25.382 1.012 1.00 96.62 713 GLU A O 1
ATOM 5707 N N . CYS A 1 714 ? -13.531 24.976 -0.806 1.00 96.06 714 CYS A N 1
ATOM 5708 C CA . CYS A 1 714 ? -12.657 26.146 -0.703 1.00 96.06 714 CYS A CA 1
ATOM 5709 C C . CYS A 1 714 ? -11.705 26.097 0.508 1.00 96.06 714 CYS A C 1
ATOM 5711 O O . CYS A 1 714 ? -11.412 27.138 1.100 1.00 96.06 714 CYS A O 1
ATOM 5713 N N . PHE A 1 715 ? -11.198 24.913 0.876 1.00 98.19 715 PHE A N 1
ATOM 5714 C CA . PHE A 1 715 ? -10.249 24.736 1.985 1.00 98.19 715 PHE A CA 1
ATOM 5715 C C . PHE A 1 715 ? -9.022 25.649 1.861 1.00 98.19 715 PHE A C 1
ATOM 5717 O O . PHE A 1 715 ? -8.646 26.292 2.836 1.00 98.19 715 PHE A O 1
ATOM 5724 N N . SER A 1 716 ? -8.453 25.778 0.658 1.00 95.19 716 SER A N 1
ATOM 5725 C CA . SER A 1 716 ? -7.283 26.634 0.394 1.00 95.19 716 SER A CA 1
ATOM 5726 C C . SER A 1 716 ? -7.492 28.119 0.743 1.00 95.19 716 SER A C 1
ATOM 5728 O O . SER A 1 716 ? -6.523 28.817 1.036 1.00 95.19 716 SER A O 1
ATOM 5730 N N . ASP A 1 717 ? -8.744 28.586 0.750 1.00 95.62 717 ASP A N 1
ATOM 5731 C CA . ASP A 1 717 ? -9.176 29.951 1.094 1.00 95.62 717 ASP A CA 1
ATOM 5732 C C .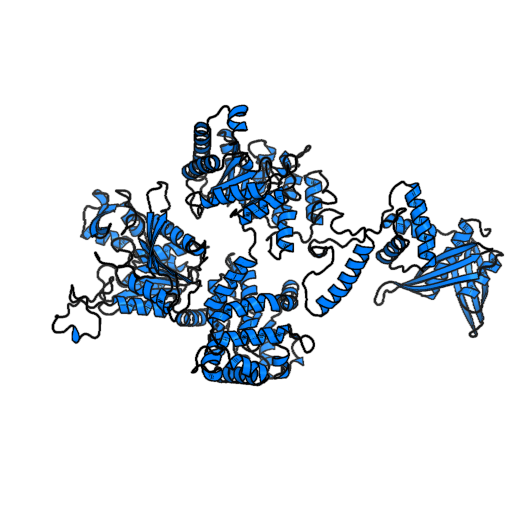 ASP A 1 717 ? -9.917 30.012 2.451 1.00 95.62 717 ASP A C 1
ATOM 5734 O O . ASP A 1 717 ? -10.443 31.046 2.860 1.00 95.62 717 ASP A O 1
ATOM 5738 N N . THR A 1 718 ? -10.000 28.892 3.172 1.00 97.19 718 THR A N 1
ATOM 5739 C CA . THR A 1 718 ? -10.636 28.818 4.492 1.00 97.19 718 THR A CA 1
ATOM 5740 C C . THR A 1 718 ? -9.580 29.020 5.587 1.00 97.19 718 THR A C 1
ATOM 5742 O O . THR A 1 718 ? -8.508 28.417 5.506 1.00 97.19 718 THR A O 1
ATOM 5745 N N . PRO A 1 719 ? -9.852 29.813 6.645 1.00 96.00 719 PRO A N 1
ATOM 5746 C CA . PRO A 1 719 ? -8.963 29.881 7.805 1.00 96.00 719 PRO A CA 1
ATOM 5747 C C . PRO A 1 719 ? -8.686 28.473 8.374 1.00 96.00 719 PRO A C 1
ATOM 5749 O O . PRO A 1 719 ? -9.654 27.768 8.687 1.00 96.00 719 PRO A O 1
ATOM 5752 N N . PRO A 1 720 ? -7.417 28.035 8.518 1.00 94.56 720 PRO A N 1
ATOM 5753 C CA . PRO A 1 720 ? -7.089 26.663 8.922 1.00 94.56 720 PRO A CA 1
ATOM 5754 C C . PRO A 1 720 ? -7.729 26.236 10.245 1.00 94.56 720 PRO A C 1
ATOM 5756 O O . PRO A 1 720 ? -8.166 25.093 10.383 1.00 94.56 720 PRO A O 1
ATOM 5759 N N . GLU A 1 721 ? -7.847 27.158 11.201 1.00 96.62 721 GLU A N 1
ATOM 5760 C CA . GLU A 1 721 ? -8.496 26.921 12.490 1.00 96.62 721 GLU A CA 1
ATOM 5761 C C . GLU A 1 721 ? -9.984 26.588 12.323 1.00 96.62 721 GLU A C 1
ATOM 5763 O O . GLU A 1 721 ? -10.495 25.686 12.984 1.00 96.62 721 GLU A O 1
ATOM 5768 N N . PHE A 1 722 ? -10.675 27.278 11.410 1.00 98.19 722 PHE A N 1
ATOM 5769 C CA . PHE A 1 722 ? -12.092 27.037 11.148 1.00 98.19 722 PHE A CA 1
ATOM 5770 C C . PHE A 1 722 ? -12.317 25.752 10.343 1.00 98.19 722 PHE A C 1
ATOM 5772 O O . PHE A 1 722 ? -13.238 24.994 10.649 1.00 98.19 722 PHE A O 1
ATOM 5779 N N . ALA A 1 723 ? -11.460 25.465 9.355 1.00 98.19 723 ALA A N 1
ATOM 5780 C CA . ALA A 1 723 ? -11.492 24.197 8.624 1.00 98.19 723 ALA A CA 1
ATOM 5781 C C . ALA A 1 723 ? -11.314 22.997 9.571 1.00 98.19 723 ALA A C 1
ATOM 5783 O O . ALA A 1 723 ? -12.030 21.999 9.468 1.00 98.19 723 ALA A O 1
ATOM 5784 N N . LEU A 1 724 ? -10.402 23.115 10.538 1.00 98.31 724 LEU A N 1
ATOM 5785 C CA . LEU A 1 724 ? -10.225 22.127 11.594 1.00 98.31 724 LEU A CA 1
ATOM 5786 C C . LEU A 1 724 ? -11.481 22.001 12.473 1.00 98.31 724 LEU A C 1
ATOM 5788 O O . LEU A 1 724 ? -11.956 20.889 12.701 1.00 98.31 724 LEU A O 1
ATOM 5792 N N . GLU A 1 725 ? -12.045 23.119 12.937 1.00 98.56 725 GLU A N 1
ATOM 5793 C CA . GLU A 1 725 ? -13.220 23.140 13.819 1.00 98.56 725 GLU A CA 1
ATOM 5794 C C . GLU A 1 725 ? -14.454 22.475 13.187 1.00 98.56 725 GLU A C 1
ATOM 5796 O O . GLU A 1 725 ? -15.117 21.647 13.825 1.00 98.56 725 GLU A O 1
ATOM 5801 N N . ILE A 1 726 ? -14.759 22.788 11.925 1.00 98.62 726 ILE A N 1
ATOM 5802 C CA . ILE A 1 726 ? -15.903 22.184 11.234 1.00 98.62 726 ILE A CA 1
ATOM 5803 C C . ILE A 1 726 ? -15.688 20.694 10.971 1.00 98.62 726 ILE A C 1
ATOM 5805 O O . ILE A 1 726 ? -16.608 19.902 11.192 1.00 98.62 726 ILE A O 1
ATOM 5809 N N . CYS A 1 727 ? -14.479 20.285 10.576 1.00 98.69 727 CYS A N 1
ATOM 5810 C CA . CYS A 1 727 ? -14.152 18.873 10.403 1.00 98.69 727 CYS A CA 1
ATOM 5811 C C . CYS A 1 727 ? -14.238 18.115 11.735 1.00 98.69 727 CYS A C 1
ATOM 5813 O O . CYS A 1 727 ? -14.805 17.026 11.771 1.00 98.69 727 CYS A O 1
ATOM 5815 N N . GLU A 1 728 ? -13.800 18.695 12.855 1.00 98.69 728 GLU A N 1
ATOM 5816 C CA . GLU A 1 728 ? -13.986 18.100 14.186 1.00 98.69 728 GLU A CA 1
ATOM 5817 C C . GLU A 1 728 ? -15.464 17.877 14.527 1.00 98.69 728 GLU A C 1
ATOM 5819 O O . GLU A 1 728 ? -15.864 16.804 14.998 1.00 98.69 728 GLU A O 1
ATOM 5824 N N . ALA A 1 729 ? -16.310 18.867 14.241 1.00 98.75 729 ALA A N 1
ATOM 5825 C CA . ALA A 1 729 ? -17.744 18.759 14.466 1.00 98.75 729 ALA A CA 1
ATOM 5826 C C . ALA A 1 729 ? -18.387 17.672 13.586 1.00 98.75 729 ALA A C 1
ATOM 5828 O O . ALA A 1 729 ? -19.200 16.878 14.073 1.00 98.75 729 ALA A O 1
ATOM 5829 N N . VAL A 1 730 ? -17.991 17.589 12.314 1.00 98.69 730 VAL A N 1
ATOM 5830 C CA . VAL A 1 730 ? -18.454 16.558 11.375 1.00 98.69 730 VAL A CA 1
ATOM 5831 C C . VAL A 1 730 ? -17.972 15.167 11.790 1.00 98.69 730 VAL A C 1
ATOM 5833 O O . VAL A 1 730 ? -18.778 14.235 11.831 1.00 98.69 730 VAL A O 1
ATOM 5836 N N . LYS A 1 731 ? -16.701 15.023 12.182 1.00 98.50 731 LYS A N 1
ATOM 5837 C CA . LYS A 1 731 ? -16.127 13.774 12.707 1.00 98.50 731 LYS A CA 1
ATOM 5838 C C . LYS A 1 731 ? -16.948 13.271 13.885 1.00 98.50 731 LYS A C 1
ATOM 5840 O O . LYS A 1 731 ? -17.367 12.114 13.918 1.00 98.50 731 LYS A O 1
ATOM 5845 N N . LYS A 1 732 ? -17.243 14.167 14.828 1.00 98.31 732 LYS A N 1
ATOM 5846 C CA . LYS A 1 732 ? -18.060 13.866 16.005 1.00 98.31 732 LYS A CA 1
ATOM 5847 C C . LYS A 1 732 ? -19.482 13.436 15.639 1.00 98.31 732 LYS A C 1
ATOM 5849 O O . LYS A 1 732 ? -20.054 12.611 16.340 1.00 98.31 732 LYS A O 1
ATOM 5854 N N . ALA A 1 733 ? -20.059 13.995 14.578 1.00 98.19 733 ALA A N 1
ATOM 5855 C CA . ALA A 1 733 ? -21.399 13.651 14.110 1.00 98.19 733 ALA A CA 1
ATOM 5856 C C . ALA A 1 733 ? -21.459 12.302 13.369 1.00 98.19 733 ALA A C 1
ATOM 5858 O O . ALA A 1 733 ? -22.458 11.593 13.484 1.00 98.19 733 ALA A O 1
ATOM 5859 N N . TRP A 1 734 ? -20.410 11.962 12.614 1.00 97.81 734 TRP A N 1
ATOM 5860 C CA . TRP A 1 734 ? -20.311 10.714 11.849 1.00 97.81 734 TRP A CA 1
ATOM 5861 C C . TRP A 1 734 ? -19.901 9.505 12.696 1.00 97.81 734 TRP A C 1
ATOM 5863 O O . TRP A 1 734 ? -20.345 8.380 12.449 1.00 97.81 734 TRP A O 1
ATOM 5873 N N . GLU A 1 735 ? -19.103 9.740 13.738 1.00 97.19 735 GLU A N 1
ATOM 5874 C CA . GLU A 1 735 ? -18.662 8.706 14.673 1.00 97.19 735 GLU A CA 1
ATOM 5875 C C . GLU A 1 735 ? -17.740 7.642 14.021 1.00 97.19 735 GLU A C 1
ATOM 5877 O O . GLU A 1 735 ? -18.054 6.443 14.074 1.00 97.19 735 GLU A O 1
ATOM 5882 N N . PRO A 1 736 ? -16.626 8.033 13.360 1.00 91.69 736 PRO A N 1
ATOM 5883 C CA . PRO A 1 736 ? -15.733 7.082 12.696 1.00 91.69 736 PRO A CA 1
ATOM 5884 C C . PRO A 1 736 ? -14.997 6.171 13.686 1.00 91.69 736 PRO A C 1
ATOM 5886 O O . PRO A 1 736 ? -14.871 6.471 14.879 1.00 91.69 736 PRO A O 1
ATOM 5889 N N . THR A 1 737 ? -14.477 5.057 13.172 1.00 83.62 737 THR A N 1
ATOM 5890 C CA . THR A 1 737 ? -13.562 4.158 13.895 1.00 83.62 737 THR A CA 1
ATOM 5891 C C . THR A 1 737 ? -12.278 3.975 13.095 1.00 83.62 737 THR A C 1
ATOM 5893 O O . THR A 1 737 ? -12.187 4.434 11.964 1.00 83.62 737 THR A O 1
ATOM 5896 N N . VAL A 1 738 ? -11.279 3.303 13.668 1.00 70.56 738 VAL A N 1
ATOM 5897 C CA . VAL A 1 738 ? -10.021 3.027 12.954 1.00 70.56 738 VAL A CA 1
ATOM 5898 C C . VAL A 1 738 ? -10.257 2.086 11.762 1.00 70.56 738 VAL A C 1
ATOM 5900 O O . VAL A 1 738 ? -9.620 2.207 10.728 1.00 70.56 738 VAL A O 1
ATOM 5903 N N . GLU A 1 739 ? -11.207 1.157 11.877 1.00 75.38 739 GLU A N 1
ATOM 5904 C CA . GLU A 1 739 ? -11.563 0.189 10.826 1.00 75.38 739 GLU A CA 1
ATOM 5905 C C . GLU A 1 739 ? -12.489 0.778 9.749 1.00 75.38 739 GLU A C 1
ATOM 5907 O O . GLU A 1 739 ? -12.607 0.235 8.643 1.00 75.38 739 GLU A O 1
ATOM 5912 N N . ASN A 1 740 ? -13.188 1.861 10.092 1.00 84.88 740 ASN A N 1
ATOM 5913 C CA . ASN A 1 740 ? -14.072 2.598 9.200 1.00 84.88 740 ASN A CA 1
ATOM 5914 C C . ASN A 1 740 ? -13.849 4.109 9.390 1.00 84.88 740 ASN A C 1
ATOM 5916 O O . ASN A 1 740 ? -14.676 4.773 10.042 1.00 84.88 740 ASN A O 1
ATOM 5920 N N . PRO A 1 741 ? -12.699 4.623 8.911 1.00 89.00 741 PRO A N 1
ATOM 5921 C CA . PRO A 1 741 ? -12.334 6.019 9.084 1.00 89.00 741 PRO A CA 1
ATOM 5922 C C . PRO A 1 741 ? -13.275 6.934 8.294 1.00 89.00 741 PRO A C 1
ATOM 5924 O O . PRO A 1 741 ? -13.935 6.519 7.341 1.00 89.00 741 PRO A O 1
ATOM 5927 N N . ILE A 1 742 ? -13.363 8.194 8.719 1.00 98.12 742 ILE A N 1
ATOM 5928 C CA . ILE A 1 742 ? -13.974 9.248 7.902 1.00 98.12 742 ILE A CA 1
ATOM 5929 C C . ILE A 1 742 ? -12.922 9.782 6.936 1.00 98.12 742 ILE A C 1
ATOM 5931 O O . ILE A 1 742 ? -11.756 9.905 7.309 1.00 98.12 742 ILE A O 1
ATOM 5935 N N . ILE A 1 743 ? -13.336 10.152 5.729 1.00 98.75 743 ILE A N 1
ATOM 5936 C CA . ILE A 1 743 ? -12.462 10.858 4.797 1.00 98.75 743 ILE A CA 1
ATOM 5937 C C . ILE A 1 743 ? -12.720 12.360 4.941 1.00 98.75 743 ILE A C 1
ATOM 5939 O O . ILE A 1 743 ? -13.851 12.827 4.769 1.00 98.75 743 ILE A O 1
ATOM 5943 N N . PHE A 1 744 ? -11.678 13.128 5.253 1.00 98.81 744 PHE A N 1
ATOM 5944 C CA . PHE A 1 744 ? -11.697 14.579 5.088 1.00 98.81 744 PHE A CA 1
ATOM 5945 C C . PHE A 1 744 ? -10.931 14.931 3.832 1.00 98.81 744 PHE A C 1
ATOM 5947 O O . PHE A 1 744 ? -9.711 14.800 3.781 1.00 98.81 744 PHE A O 1
ATOM 5954 N N . ASN A 1 745 ? -11.669 15.371 2.823 1.00 98.62 745 ASN A N 1
ATOM 5955 C CA . ASN A 1 745 ? -11.087 15.832 1.581 1.00 98.62 745 ASN A CA 1
ATOM 5956 C C . ASN A 1 745 ? -10.830 17.335 1.680 1.00 98.62 745 ASN A C 1
ATOM 5958 O O . ASN A 1 745 ? -11.743 18.089 2.006 1.00 98.62 745 ASN A O 1
ATOM 5962 N N . LEU A 1 746 ? -9.591 17.769 1.461 1.00 98.50 746 LEU A N 1
ATOM 5963 C CA . LEU A 1 746 ? -9.131 19.141 1.679 1.00 98.50 746 LEU A CA 1
ATOM 5964 C C . LEU A 1 746 ? -8.907 19.837 0.332 1.00 98.50 746 LEU A C 1
ATOM 5966 O O . LEU A 1 746 ? -7.773 19.890 -0.153 1.00 98.50 746 LEU A O 1
ATOM 5970 N N . PRO A 1 747 ? -9.963 20.355 -0.320 1.00 97.94 747 PRO A N 1
ATOM 5971 C CA . PRO A 1 747 ? -9.835 20.787 -1.693 1.00 97.94 747 PRO A CA 1
ATOM 5972 C C . PRO A 1 747 ? -9.187 22.166 -1.825 1.00 97.94 747 PRO A C 1
ATOM 5974 O O . PRO A 1 747 ? -9.681 23.161 -1.283 1.00 97.94 747 PRO A O 1
ATOM 5977 N N . ALA A 1 748 ? -8.168 22.281 -2.674 1.00 97.25 748 ALA A N 1
ATOM 5978 C CA . ALA A 1 748 ? -7.843 23.565 -3.286 1.00 97.25 748 ALA A CA 1
ATOM 5979 C C . ALA A 1 748 ? -8.833 23.828 -4.433 1.00 97.25 748 ALA A C 1
ATOM 5981 O O . ALA A 1 748 ? -8.457 23.796 -5.602 1.00 97.25 748 ALA A O 1
ATOM 5982 N N . THR A 1 749 ? -10.111 24.055 -4.081 1.00 96.56 749 THR A N 1
ATOM 5983 C CA . THR A 1 749 ? -11.222 24.295 -5.029 1.00 96.56 749 THR A CA 1
ATOM 5984 C C . THR A 1 749 ? -10.873 25.387 -6.029 1.00 96.56 749 THR A C 1
ATOM 5986 O O . THR A 1 749 ? -11.204 25.282 -7.204 1.00 96.56 749 THR A O 1
ATOM 5989 N N . VAL A 1 750 ? -10.189 26.423 -5.542 1.00 96.75 750 VAL A N 1
ATOM 5990 C CA . VAL A 1 750 ? -9.399 27.341 -6.354 1.00 96.75 750 VAL A CA 1
ATOM 5991 C C . VAL A 1 750 ? -7.980 27.317 -5.804 1.00 96.75 750 VAL A C 1
ATOM 5993 O O . VAL A 1 750 ? -7.763 27.402 -4.589 1.00 96.75 750 VAL A O 1
ATOM 5996 N N . GLU A 1 751 ? -6.998 27.227 -6.687 1.00 96.44 751 GLU A N 1
ATOM 5997 C CA . GLU A 1 751 ? -5.599 27.376 -6.303 1.00 96.44 751 GLU A CA 1
ATOM 5998 C C . GLU A 1 751 ? -5.298 28.862 -6.009 1.00 96.44 751 GLU A C 1
ATOM 6000 O O . GLU A 1 751 ? -5.106 29.664 -6.921 1.00 96.44 751 GLU A O 1
ATOM 6005 N N . VAL A 1 752 ? -5.299 29.271 -4.732 1.00 94.38 752 VAL A N 1
ATOM 6006 C CA . VAL A 1 752 ? -5.187 30.699 -4.337 1.00 94.38 752 VAL A CA 1
ATOM 6007 C C . VAL A 1 752 ? -3.769 31.151 -3.964 1.00 94.38 752 VAL A C 1
ATOM 6009 O O . VAL A 1 752 ? -3.469 32.345 -4.011 1.00 94.38 752 VAL A O 1
ATOM 6012 N N . ALA A 1 753 ? -2.871 30.217 -3.640 1.00 93.12 753 ALA A N 1
ATOM 6013 C CA . ALA A 1 753 ? -1.511 30.492 -3.166 1.00 93.12 753 ALA A CA 1
ATOM 6014 C C . ALA A 1 753 ? -0.467 29.585 -3.846 1.00 93.12 753 ALA A C 1
ATOM 6016 O O . ALA A 1 753 ? -0.775 28.857 -4.786 1.00 93.12 753 ALA A O 1
ATOM 6017 N N . SER A 1 754 ? 0.803 29.684 -3.444 1.00 92.88 754 SER A N 1
ATOM 6018 C CA . SER A 1 754 ? 1.846 28.749 -3.881 1.00 92.88 754 SER A CA 1
ATOM 6019 C C . SER A 1 754 ? 1.683 27.381 -3.197 1.00 92.88 754 SER A C 1
ATOM 6021 O O . SER A 1 754 ? 1.158 27.319 -2.084 1.00 92.88 754 SER A O 1
ATOM 6023 N N . PRO A 1 755 ? 2.163 26.285 -3.812 1.00 95.44 755 PRO A N 1
ATOM 6024 C CA . PRO A 1 755 ? 1.904 24.925 -3.330 1.00 95.44 755 PRO A CA 1
ATOM 6025 C C . PRO A 1 755 ? 2.466 24.647 -1.924 1.00 95.44 755 PRO A C 1
ATOM 6027 O O . PRO A 1 755 ? 1.873 23.883 -1.171 1.00 95.44 755 PRO A O 1
ATOM 6030 N N . ASN A 1 756 ? 3.544 25.326 -1.511 1.00 87.75 756 ASN A N 1
ATOM 6031 C CA . ASN A 1 756 ? 4.063 25.223 -0.143 1.00 87.75 756 ASN A CA 1
ATOM 6032 C C . ASN A 1 756 ? 3.078 25.752 0.917 1.00 87.75 756 ASN A C 1
ATOM 6034 O O . ASN A 1 756 ? 3.058 25.235 2.022 1.00 87.75 756 ASN A O 1
ATOM 6038 N N . VAL A 1 757 ? 2.247 26.751 0.591 1.00 94.50 757 VAL A N 1
ATOM 6039 C CA . VAL A 1 757 ? 1.244 27.280 1.532 1.00 94.50 757 VAL A CA 1
ATOM 6040 C C . VAL A 1 757 ? 0.120 26.268 1.731 1.00 94.50 757 VAL A C 1
ATOM 6042 O O . VAL A 1 757 ? -0.313 26.055 2.858 1.00 94.50 757 VAL A O 1
ATOM 6045 N N . TYR A 1 758 ? -0.318 25.607 0.654 1.00 97.44 758 TYR A N 1
ATOM 6046 C CA . TYR A 1 758 ? -1.286 24.514 0.755 1.00 97.44 758 TYR A CA 1
ATOM 6047 C C . TYR A 1 758 ? -0.726 23.357 1.593 1.00 97.44 758 TYR A C 1
ATOM 6049 O O . TYR A 1 758 ? -1.403 22.868 2.493 1.00 97.44 758 TYR A O 1
ATOM 6057 N N . ALA A 1 759 ? 0.533 22.972 1.366 1.00 89.00 759 ALA A N 1
ATOM 6058 C CA . ALA A 1 759 ? 1.196 21.946 2.164 1.00 89.00 759 ALA A CA 1
ATOM 6059 C C . ALA A 1 759 ? 1.283 22.318 3.655 1.00 89.00 759 ALA A C 1
ATOM 6061 O O . ALA A 1 759 ? 0.975 21.480 4.496 1.00 89.00 759 ALA A O 1
ATOM 6062 N N . ASP A 1 760 ? 1.600 23.575 3.993 1.00 84.94 760 ASP A N 1
ATOM 6063 C CA . ASP A 1 760 ? 1.588 24.057 5.383 1.00 84.94 760 ASP A CA 1
ATOM 6064 C C . ASP A 1 760 ? 0.180 23.955 6.011 1.00 84.94 760 ASP A C 1
ATOM 6066 O O . ASP A 1 760 ? 0.043 23.591 7.182 1.00 84.94 760 ASP A O 1
ATOM 6070 N N . GLN A 1 761 ? -0.884 24.241 5.247 1.00 96.50 761 GLN A N 1
ATOM 6071 C CA . GLN A 1 761 ? -2.274 24.084 5.705 1.00 96.50 761 GLN A CA 1
ATOM 6072 C C . GLN A 1 761 ? -2.635 22.610 5.939 1.00 96.50 761 GLN A C 1
ATOM 6074 O O . GLN A 1 761 ? -3.278 22.292 6.943 1.00 96.50 761 GLN A O 1
ATOM 6079 N N . VAL A 1 762 ? -2.210 21.711 5.045 1.00 94.25 762 VAL A N 1
ATOM 6080 C CA . VAL A 1 762 ? -2.388 20.258 5.196 1.00 94.25 762 VAL A CA 1
ATOM 6081 C C . VAL A 1 762 ? -1.623 19.752 6.417 1.00 94.25 762 VAL A C 1
ATOM 6083 O O . VAL A 1 762 ? -2.213 19.077 7.257 1.00 94.25 762 VAL A O 1
ATOM 6086 N N . GLU A 1 763 ? -0.353 20.129 6.581 1.00 86.50 763 GLU A N 1
ATOM 6087 C CA . GLU A 1 763 ? 0.455 19.736 7.740 1.00 86.50 763 GLU A CA 1
ATOM 6088 C C . GLU A 1 763 ? -0.179 20.234 9.043 1.00 86.50 763 GLU A C 1
ATOM 6090 O O . GLU A 1 763 ? -0.281 19.489 10.024 1.00 86.50 763 GLU A O 1
ATOM 6095 N N . TYR A 1 764 ? -0.648 21.484 9.055 1.00 87.94 764 TYR A N 1
ATOM 6096 C CA . TYR A 1 764 ? -1.379 22.040 10.185 1.00 87.94 764 TYR A CA 1
ATOM 6097 C C . TYR A 1 764 ? -2.632 21.214 10.491 1.00 87.94 764 TYR A C 1
ATOM 6099 O O . TYR A 1 764 ? -2.834 20.829 11.644 1.00 87.94 764 TYR A O 1
ATOM 6107 N N . PHE A 1 765 ? -3.452 20.895 9.490 1.00 94.94 765 PHE A N 1
ATOM 6108 C CA . PHE A 1 765 ? -4.644 20.072 9.683 1.00 94.94 765 PHE A CA 1
ATOM 6109 C C . PHE A 1 765 ? -4.281 18.690 10.248 1.00 94.94 765 PHE A C 1
ATOM 6111 O O . PHE A 1 765 ? -4.805 18.295 11.290 1.00 94.94 765 PHE A O 1
ATOM 6118 N N . CYS A 1 766 ? -3.323 17.993 9.633 1.00 82.94 766 CYS A N 1
ATOM 6119 C CA . CYS A 1 766 ? -2.883 16.655 10.030 1.00 82.94 766 CYS A CA 1
ATOM 6120 C C . CYS A 1 766 ? -2.318 16.600 11.453 1.00 82.94 766 CYS A C 1
ATOM 6122 O O . CYS A 1 766 ? -2.572 15.634 12.172 1.00 82.94 766 CYS A O 1
ATOM 6124 N N . ARG A 1 767 ? -1.573 17.626 11.880 1.00 77.81 767 ARG A N 1
ATOM 6125 C CA . ARG A 1 767 ? -0.997 17.700 13.234 1.00 77.81 767 ARG A CA 1
ATOM 6126 C C . ARG A 1 767 ? -2.022 18.028 14.319 1.00 77.81 767 ARG A C 1
ATOM 6128 O O . ARG A 1 767 ? -1.761 17.731 15.484 1.00 77.81 767 ARG A O 1
ATOM 6135 N N . ASN A 1 768 ? -3.135 18.670 13.965 1.00 87.62 768 ASN A N 1
ATOM 6136 C CA . ASN A 1 768 ? -4.079 19.220 14.941 1.00 87.62 768 ASN A CA 1
ATOM 6137 C C . ASN A 1 768 ? -5.441 18.512 14.971 1.00 87.62 768 ASN A C 1
ATOM 6139 O O . ASN A 1 768 ? -6.135 18.620 15.983 1.00 87.62 768 ASN A O 1
ATOM 6143 N N . ILE A 1 769 ? -5.829 17.774 13.924 1.00 92.19 769 ILE A N 1
ATOM 6144 C CA . ILE A 1 769 ? -7.043 16.951 13.952 1.00 92.19 769 ILE A CA 1
ATOM 6145 C C . ILE A 1 769 ? -6.892 15.849 15.004 1.00 92.19 769 ILE A C 1
ATOM 6147 O O . ILE A 1 769 ? -5.941 15.065 15.002 1.00 92.19 769 ILE A O 1
ATOM 6151 N N . SER A 1 770 ? -7.821 15.802 15.956 1.00 84.50 770 SER A N 1
ATOM 6152 C CA . SER A 1 770 ? -7.806 14.787 17.006 1.00 84.50 770 SER A CA 1
ATOM 6153 C C . SER A 1 770 ? -8.176 13.417 16.437 1.00 84.50 770 SER A C 1
ATOM 6155 O O . SER A 1 770 ? -8.852 13.327 15.413 1.00 84.50 770 SER A O 1
ATOM 6157 N N . GLU A 1 771 ? -7.762 12.335 17.103 1.00 80.06 771 GLU A N 1
ATOM 6158 C CA . GLU A 1 771 ? -8.050 10.962 16.649 1.00 80.06 771 GLU A CA 1
ATOM 6159 C C . GLU A 1 771 ? -7.657 10.752 15.168 1.00 80.06 771 GLU A C 1
ATOM 6161 O O . GLU A 1 771 ? -8.429 10.190 14.388 1.00 80.06 771 GLU A O 1
ATOM 6166 N N . ARG A 1 772 ? -6.481 11.271 14.765 1.00 84.94 772 ARG A N 1
ATOM 6167 C CA . ARG A 1 772 ? -5.964 11.268 13.381 1.00 84.94 772 ARG A CA 1
ATOM 6168 C C . ARG A 1 772 ? -5.975 9.876 12.751 1.00 84.94 772 ARG A C 1
ATOM 6170 O O . ARG A 1 772 ? -6.183 9.763 11.550 1.00 84.94 772 ARG A O 1
ATOM 6177 N N . GLU A 1 773 ? -5.829 8.826 13.556 1.00 80.12 773 GLU A N 1
ATOM 6178 C CA . GLU A 1 773 ? -5.919 7.425 13.139 1.00 80.12 773 GLU A CA 1
ATOM 6179 C C . GLU A 1 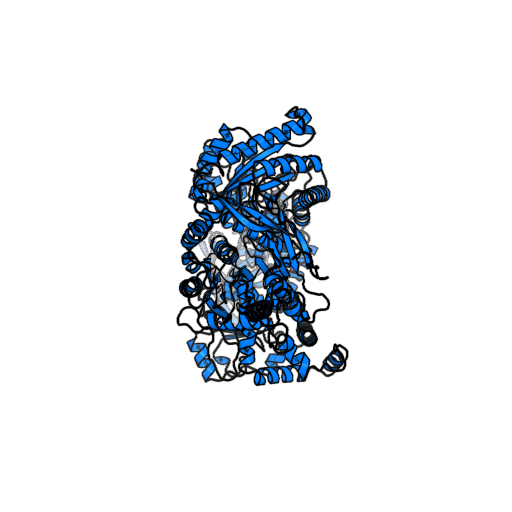773 ? -7.314 6.987 12.647 1.00 80.12 773 GLU A C 1
ATOM 6181 O O . GLU A 1 773 ? -7.457 5.892 12.112 1.00 80.12 773 GLU A O 1
ATOM 6186 N N . LYS A 1 774 ? -8.352 7.810 12.848 1.00 85.19 774 LYS A N 1
ATOM 6187 C CA . LYS A 1 774 ? -9.733 7.592 12.370 1.00 85.19 774 LYS A CA 1
ATOM 6188 C C . LYS A 1 774 ? -10.083 8.465 11.166 1.00 85.19 774 LYS A C 1
ATOM 6190 O O . LYS A 1 774 ? -11.256 8.550 10.793 1.00 85.19 774 LYS A O 1
ATOM 6195 N N . VAL A 1 775 ? -9.096 9.167 10.621 1.00 90.12 775 VAL A N 1
ATOM 6196 C CA . VAL A 1 775 ? -9.254 10.138 9.546 1.00 90.12 775 VAL A CA 1
ATOM 6197 C C . VAL A 1 775 ? -8.333 9.739 8.409 1.00 90.12 775 VAL A C 1
ATOM 6199 O O . VAL A 1 775 ? -7.141 9.574 8.633 1.00 90.12 775 VAL A O 1
ATOM 6202 N N . VAL A 1 776 ? -8.885 9.651 7.205 1.00 94.62 776 VAL A N 1
ATOM 6203 C CA . VAL A 1 776 ? -8.116 9.662 5.959 1.00 94.62 776 VAL A CA 1
ATOM 6204 C C . VAL A 1 776 ? -8.108 11.099 5.453 1.00 94.62 776 VAL A C 1
ATOM 6206 O O . VAL A 1 776 ? -9.173 11.685 5.225 1.00 94.62 776 VAL A O 1
ATOM 6209 N N . VAL A 1 777 ? -6.926 11.696 5.325 1.00 96.88 777 VAL A N 1
ATOM 6210 C CA . VAL A 1 777 ? -6.763 13.044 4.770 1.00 96.88 777 VAL A CA 1
ATOM 6211 C C . VAL A 1 777 ? -6.577 12.927 3.265 1.00 96.88 777 VAL A C 1
ATOM 6213 O O . VAL A 1 777 ? -5.513 12.543 2.783 1.00 96.88 777 VAL A O 1
ATOM 6216 N N . SER A 1 778 ? -7.636 13.259 2.535 1.00 98.25 778 SER A N 1
ATOM 6217 C CA . SER A 1 778 ? -7.663 13.245 1.079 1.00 98.25 778 SER A CA 1
ATOM 6218 C C . SER A 1 778 ? -7.331 14.625 0.520 1.00 98.25 778 SER A C 1
ATOM 6220 O O . SER A 1 778 ? -7.814 15.641 1.021 1.00 98.25 778 SER A O 1
ATOM 6222 N N . LEU A 1 779 ? -6.502 14.674 -0.515 1.00 98.12 779 LEU A N 1
ATOM 6223 C CA . LEU A 1 779 ? -6.055 15.900 -1.162 1.00 98.12 779 LEU A CA 1
ATOM 6224 C C . LEU A 1 779 ? -6.698 16.023 -2.543 1.00 98.12 779 LEU A C 1
ATOM 6226 O O . LEU A 1 779 ? -6.650 15.087 -3.338 1.00 98.12 779 LEU A O 1
ATOM 6230 N N . HIS A 1 780 ? -7.271 17.188 -2.835 1.00 98.25 780 HIS A N 1
ATOM 6231 C CA . HIS A 1 780 ? -7.998 17.450 -4.078 1.00 98.25 780 HIS A CA 1
ATOM 6232 C C . HIS A 1 780 ? -7.651 18.853 -4.573 1.00 98.25 780 HIS A C 1
ATOM 6234 O O . HIS A 1 780 ? -8.253 19.848 -4.171 1.00 98.25 780 HIS A O 1
ATOM 6240 N N . CYS A 1 781 ? -6.633 18.971 -5.416 1.00 97.38 781 CYS A N 1
ATOM 6241 C CA . CYS A 1 781 ? -6.187 20.272 -5.906 1.00 97.38 781 CYS A CA 1
ATOM 6242 C C . CYS A 1 781 ? -6.654 20.509 -7.336 1.00 97.38 781 CYS A C 1
ATOM 6244 O O . CYS A 1 781 ? -6.399 19.685 -8.211 1.00 97.38 781 CYS A O 1
ATOM 6246 N N . HIS A 1 782 ? -7.256 21.674 -7.581 1.00 98.19 782 HIS A N 1
ATOM 6247 C CA . HIS A 1 782 ? -7.358 22.218 -8.931 1.00 98.19 782 HIS A CA 1
ATOM 6248 C C . HIS A 1 782 ? -6.047 22.902 -9.336 1.00 98.19 782 HIS A C 1
ATOM 6250 O O . HIS A 1 782 ? -5.095 22.991 -8.556 1.00 98.19 782 HIS A O 1
ATOM 6256 N N . ASN A 1 783 ? -5.992 23.378 -10.578 1.00 97.88 783 ASN A N 1
ATOM 6257 C CA . ASN A 1 783 ? -4.754 23.825 -11.209 1.00 97.88 783 ASN A CA 1
ATOM 6258 C C . ASN A 1 783 ? -4.778 25.306 -11.639 1.00 97.88 783 ASN A C 1
ATOM 6260 O O . ASN A 1 783 ? -4.201 25.667 -12.665 1.00 97.88 783 ASN A O 1
ATOM 6264 N N . ASP A 1 784 ? -5.527 26.182 -10.953 1.00 98.12 784 ASP A N 1
ATOM 6265 C CA . ASP A 1 784 ? -5.772 27.578 -11.383 1.00 98.12 784 ASP A CA 1
ATOM 6266 C C . ASP A 1 784 ? -4.490 28.421 -11.550 1.00 98.12 784 ASP A C 1
ATOM 6268 O O . ASP A 1 784 ? -4.460 29.351 -12.360 1.00 98.12 784 ASP A O 1
ATOM 6272 N N . ARG A 1 785 ? -3.416 28.094 -10.825 1.00 97.00 785 ARG A N 1
ATOM 6273 C CA . ARG A 1 785 ? -2.088 28.731 -10.909 1.00 97.00 785 ARG A CA 1
ATOM 6274 C C . ARG A 1 785 ? -1.041 27.814 -11.546 1.00 97.00 785 ARG A C 1
ATOM 6276 O O . ARG A 1 785 ? 0.124 28.206 -11.632 1.00 97.00 785 ARG A O 1
ATOM 6283 N N . GLY A 1 786 ? -1.452 26.645 -12.032 1.00 96.25 786 GLY A N 1
ATOM 6284 C CA . GLY A 1 786 ? -0.594 25.680 -12.709 1.00 96.25 786 GLY A CA 1
ATOM 6285 C C . GLY A 1 786 ? 0.298 24.858 -11.777 1.00 96.25 786 GLY A C 1
ATOM 6286 O O . GLY A 1 786 ? 1.259 24.268 -12.274 1.00 96.25 786 GLY A O 1
ATOM 6287 N N . CYS A 1 787 ? 0.035 24.829 -10.463 1.00 97.25 787 CYS A N 1
ATOM 6288 C CA . CYS A 1 787 ? 0.863 24.091 -9.503 1.00 97.25 787 CYS A CA 1
ATOM 6289 C C . CYS A 1 787 ? 0.099 22.993 -8.740 1.00 97.25 787 CYS A C 1
ATOM 6291 O O . CYS A 1 787 ? 0.595 22.531 -7.712 1.00 97.25 787 CYS A O 1
ATOM 6293 N N . GLY A 1 788 ? -1.037 22.502 -9.257 1.00 96.62 788 GLY A N 1
ATOM 6294 C CA . GLY A 1 788 ? -1.830 21.446 -8.611 1.00 96.62 788 GLY A CA 1
ATOM 6295 C C . GLY A 1 788 ? -1.026 20.173 -8.307 1.00 96.62 788 GLY A C 1
ATOM 6296 O O . GLY A 1 788 ? -1.097 19.655 -7.198 1.00 96.62 788 GLY A O 1
ATOM 6297 N N . VAL A 1 789 ? -0.179 19.723 -9.244 1.00 97.94 789 VAL A N 1
ATOM 6298 C CA . VAL A 1 789 ? 0.729 18.569 -9.050 1.00 97.94 789 VAL A CA 1
ATOM 6299 C C . VAL A 1 789 ? 1.686 18.812 -7.879 1.00 97.94 789 VAL A C 1
ATOM 6301 O O . VAL A 1 789 ? 1.743 18.010 -6.952 1.00 97.94 789 VAL A O 1
ATOM 6304 N N . ALA A 1 790 ? 2.365 19.962 -7.864 1.00 97.06 790 ALA A N 1
ATOM 6305 C CA . ALA A 1 790 ? 3.300 20.310 -6.795 1.00 97.06 790 ALA A CA 1
ATOM 6306 C C . ALA A 1 790 ? 2.602 20.472 -5.432 1.00 97.06 790 ALA A C 1
ATOM 6308 O O . ALA A 1 790 ? 3.181 20.147 -4.398 1.00 97.06 790 ALA A O 1
ATOM 6309 N N . ALA A 1 791 ? 1.365 20.978 -5.411 1.00 97.06 791 ALA A N 1
ATOM 6310 C CA . ALA A 1 791 ? 0.573 21.105 -4.190 1.00 97.06 791 ALA A CA 1
ATOM 6311 C C . ALA A 1 791 ? 0.234 19.732 -3.596 1.00 97.06 791 ALA A C 1
ATOM 6313 O O . ALA A 1 791 ? 0.320 19.567 -2.381 1.00 97.06 791 ALA A O 1
ATOM 6314 N N . ILE A 1 792 ? -0.099 18.748 -4.437 1.00 96.81 792 ILE A N 1
ATOM 6315 C CA . ILE A 1 792 ? -0.370 17.378 -3.991 1.00 96.81 792 ILE A CA 1
ATOM 6316 C C . ILE A 1 792 ? 0.902 16.687 -3.506 1.00 96.81 792 ILE A C 1
ATOM 6318 O O . ILE A 1 792 ? 0.889 16.149 -2.406 1.00 96.81 792 ILE A O 1
ATOM 6322 N N . GLU A 1 793 ? 2.008 16.736 -4.251 1.00 94.88 793 GLU A N 1
ATOM 6323 C CA . GLU A 1 793 ? 3.271 16.108 -3.823 1.00 94.88 793 GLU A CA 1
ATOM 6324 C C . GLU A 1 793 ? 3.750 16.652 -2.470 1.00 94.88 793 GLU A C 1
ATOM 6326 O O . GLU A 1 793 ? 4.116 15.889 -1.573 1.00 94.88 793 GLU A O 1
ATOM 6331 N N . LEU A 1 794 ? 3.687 17.976 -2.280 1.00 91.06 794 LEU A N 1
ATOM 6332 C CA . LEU A 1 794 ? 4.020 18.597 -0.998 1.00 91.06 794 LEU A CA 1
ATOM 6333 C C . LEU A 1 794 ? 2.979 18.296 0.087 1.00 91.06 794 LEU A C 1
ATOM 6335 O O . LEU A 1 794 ? 3.356 18.090 1.237 1.00 91.06 794 LEU A O 1
ATOM 6339 N N . GLY A 1 795 ? 1.693 18.230 -0.258 1.00 93.12 795 GLY A N 1
ATOM 6340 C CA . GLY A 1 795 ? 0.622 17.851 0.665 1.00 93.12 795 GLY A CA 1
ATOM 6341 C C . GLY A 1 795 ? 0.743 16.404 1.161 1.00 93.12 795 GLY A C 1
ATOM 6342 O O . GLY A 1 795 ? 0.505 16.131 2.336 1.00 93.12 795 GLY A O 1
ATOM 6343 N N . LEU A 1 796 ? 1.173 15.482 0.299 1.00 89.81 796 LEU A N 1
ATOM 6344 C CA . LEU A 1 796 ? 1.476 14.099 0.670 1.00 89.81 796 LEU A CA 1
ATOM 6345 C C . LEU A 1 796 ? 2.657 14.053 1.644 1.00 89.81 796 LEU A C 1
ATOM 6347 O O . LEU A 1 796 ? 2.553 13.452 2.710 1.00 89.81 796 LEU A O 1
ATOM 6351 N N . MET A 1 797 ? 3.741 14.782 1.352 1.00 85.00 797 MET A N 1
ATOM 6352 C CA . MET A 1 797 ? 4.870 14.926 2.285 1.00 85.00 797 MET A CA 1
ATOM 6353 C C . MET A 1 797 ? 4.474 15.589 3.618 1.00 85.00 797 MET A C 1
ATOM 6355 O O . MET A 1 797 ? 5.081 15.304 4.650 1.00 85.00 797 MET A O 1
ATOM 6359 N N . ALA A 1 798 ? 3.443 16.436 3.614 1.00 79.69 798 ALA A N 1
ATOM 6360 C CA . ALA A 1 798 ? 2.852 17.066 4.796 1.00 79.69 798 ALA A CA 1
ATOM 6361 C C . ALA A 1 798 ? 1.926 16.134 5.611 1.00 79.69 798 ALA A C 1
ATOM 6363 O O . ALA A 1 798 ? 1.440 16.524 6.677 1.00 79.69 798 ALA A O 1
ATOM 6364 N N . GLY A 1 799 ? 1.700 14.899 5.149 1.00 79.62 799 GLY A N 1
ATOM 6365 C CA . GLY A 1 799 ? 0.926 13.875 5.849 1.00 79.62 799 GLY A CA 1
ATOM 6366 C C . GLY A 1 799 ? -0.488 13.656 5.314 1.00 79.62 799 GLY A C 1
ATOM 6367 O O . GLY A 1 799 ? -1.343 13.221 6.088 1.00 79.62 799 GLY A O 1
ATOM 6368 N N . GLY A 1 800 ? -0.764 13.999 4.052 1.00 89.38 800 GLY A N 1
ATOM 6369 C CA . GLY A 1 800 ? -1.944 13.503 3.336 1.00 89.38 800 GLY A CA 1
ATOM 6370 C C . GLY A 1 800 ? -1.837 11.999 3.054 1.00 89.38 800 GLY A C 1
ATOM 6371 O O . GLY A 1 800 ? -0.741 11.495 2.828 1.00 89.38 800 GLY A O 1
ATOM 6372 N N . ASP A 1 801 ? -2.969 11.295 3.065 1.00 88.06 801 ASP A N 1
ATOM 6373 C CA . ASP A 1 801 ? -3.036 9.831 2.908 1.00 88.06 801 ASP A CA 1
ATOM 6374 C C . ASP A 1 801 ? -3.519 9.413 1.508 1.00 88.06 801 ASP A C 1
ATOM 6376 O O . ASP A 1 801 ? -3.174 8.341 1.015 1.00 88.06 801 ASP A O 1
ATOM 6380 N N . ARG A 1 802 ? -4.337 10.264 0.877 1.00 96.00 802 ARG A N 1
ATOM 6381 C CA . ARG A 1 802 ? -5.130 9.929 -0.309 1.00 96.00 802 ARG A CA 1
ATOM 6382 C C . ARG A 1 802 ? -5.158 11.079 -1.309 1.00 96.00 802 ARG A C 1
ATOM 6384 O O . ARG A 1 802 ? -5.143 12.244 -0.909 1.00 96.00 802 ARG A O 1
ATOM 6391 N N . VAL A 1 803 ? -5.240 10.771 -2.602 1.00 97.19 803 VAL A N 1
ATOM 6392 C CA . VAL A 1 803 ? -5.309 11.775 -3.680 1.00 97.19 803 VAL A CA 1
ATOM 6393 C C . VAL A 1 803 ? -6.569 11.598 -4.519 1.00 97.19 803 VAL A C 1
ATOM 6395 O O . VAL A 1 803 ? -6.866 10.490 -4.961 1.00 97.19 803 VAL A O 1
ATOM 6398 N N . GLU A 1 804 ? -7.266 12.699 -4.799 1.00 98.38 804 GLU A N 1
ATOM 6399 C CA . GLU A 1 804 ? -8.324 12.770 -5.810 1.00 98.38 804 GLU A CA 1
ATOM 6400 C C . GLU A 1 804 ? -7.869 13.601 -7.012 1.00 98.38 804 GLU A C 1
ATOM 6402 O O . GLU A 1 804 ? -7.356 14.711 -6.858 1.00 98.38 804 GLU A O 1
ATOM 6407 N N . GLY A 1 805 ? -8.106 13.095 -8.219 1.00 98.12 805 GLY A N 1
ATOM 6408 C CA . GLY A 1 805 ? -7.808 13.833 -9.443 1.00 98.12 805 GLY A CA 1
ATOM 6409 C C . GLY A 1 805 ? -8.426 13.209 -10.686 1.00 98.12 805 GLY A C 1
ATOM 6410 O O . GLY A 1 805 ? -9.274 12.317 -10.596 1.00 98.12 805 GLY A O 1
ATOM 6411 N N . CYS A 1 806 ? -7.980 13.668 -11.852 1.00 98.62 806 CYS A N 1
ATOM 6412 C CA . CYS A 1 806 ? -8.394 13.108 -13.136 1.00 98.62 806 CYS A CA 1
ATOM 6413 C C . CYS A 1 806 ? -7.190 12.676 -13.969 1.00 98.62 806 CYS A C 1
ATOM 6415 O O . CYS A 1 806 ? -6.095 13.239 -13.854 1.00 98.62 806 CYS A O 1
ATOM 6417 N N . LEU A 1 807 ? -7.408 11.733 -14.881 1.00 98.44 807 LEU A N 1
ATOM 6418 C CA . LEU A 1 807 ? -6.432 11.420 -15.918 1.00 98.44 807 LEU A CA 1
ATOM 6419 C C . LEU A 1 807 ? -6.202 12.653 -16.804 1.00 98.44 807 LEU A C 1
ATOM 6421 O O . LEU A 1 807 ? -7.151 13.267 -17.297 1.00 98.44 807 LEU A O 1
ATOM 6425 N N . PHE A 1 808 ? -4.933 13.025 -16.991 1.00 98.06 808 PHE A N 1
ATOM 6426 C CA . PHE A 1 808 ? -4.510 14.203 -17.754 1.00 98.06 808 PHE A CA 1
ATOM 6427 C C . PHE A 1 808 ? -5.129 15.526 -17.282 1.00 98.06 808 PHE A C 1
ATOM 6429 O O . PHE A 1 808 ? -5.276 16.466 -18.064 1.00 98.06 808 PHE A O 1
ATOM 6436 N N . GLY A 1 809 ? -5.485 15.604 -15.996 1.00 97.06 809 GLY A N 1
ATOM 6437 C CA . GLY A 1 809 ? -5.912 16.841 -15.349 1.00 97.06 809 GLY A CA 1
ATOM 6438 C C . GLY A 1 809 ? -7.220 17.415 -15.892 1.00 97.06 809 GLY A C 1
ATOM 6439 O O . GLY A 1 809 ? -7.387 18.628 -15.916 1.00 97.06 809 GLY A O 1
ATOM 6440 N N . ASN A 1 810 ? -8.159 16.583 -16.355 1.00 96.81 810 ASN A N 1
ATOM 6441 C CA . ASN A 1 810 ? -9.512 17.065 -16.659 1.00 96.81 810 ASN A CA 1
ATOM 6442 C C . ASN A 1 810 ? -10.243 17.527 -15.373 1.00 96.81 810 ASN A C 1
ATOM 6444 O O . ASN A 1 810 ? -9.874 17.141 -14.268 1.00 96.81 810 ASN A O 1
ATOM 6448 N N . GLY A 1 811 ? -11.288 18.347 -15.477 1.00 94.69 811 GLY A N 1
ATOM 6449 C CA . GLY A 1 811 ? -12.035 18.870 -14.318 1.00 94.69 811 GLY A CA 1
ATOM 6450 C C . GLY A 1 811 ? -12.271 20.374 -14.392 1.00 94.69 811 GLY A C 1
ATOM 6451 O O . GLY A 1 811 ? -12.119 20.973 -15.455 1.00 94.69 811 GLY A O 1
ATOM 6452 N N . GLU A 1 812 ? -12.683 20.996 -13.288 1.00 86.81 812 GLU A N 1
ATOM 6453 C CA . GLU A 1 812 ? -13.154 22.387 -13.312 1.00 86.81 812 GLU A CA 1
ATOM 6454 C C . GLU A 1 812 ? -12.076 23.412 -13.733 1.00 86.81 812 GLU A C 1
ATOM 6456 O O . GLU A 1 812 ? -10.965 23.437 -13.201 1.00 86.81 812 GLU A O 1
ATOM 6461 N N . ARG A 1 813 ? -12.452 24.304 -14.669 1.00 95.75 813 ARG A N 1
ATOM 6462 C CA . ARG A 1 813 ? -11.671 25.419 -15.262 1.00 95.75 813 ARG A CA 1
ATOM 6463 C C . ARG A 1 813 ? -10.318 25.020 -15.861 1.00 95.75 813 ARG A C 1
ATOM 6465 O O . ARG A 1 813 ? -10.206 24.841 -17.069 1.00 95.75 813 ARG A O 1
ATOM 6472 N N . THR A 1 814 ? -9.283 24.992 -15.029 1.00 96.69 814 THR A N 1
ATOM 6473 C CA . THR A 1 814 ? -7.902 24.632 -15.372 1.00 96.69 814 THR A CA 1
ATOM 6474 C C . THR A 1 814 ? -7.614 23.159 -15.109 1.00 96.69 814 THR A C 1
ATOM 6476 O O . THR A 1 814 ? -6.515 22.705 -15.429 1.00 96.69 814 THR A O 1
ATOM 6479 N N . GLY A 1 815 ? -8.593 22.431 -14.564 1.00 97.31 815 GLY A N 1
ATOM 6480 C CA . GLY A 1 815 ? -8.520 21.001 -14.326 1.00 97.31 815 GLY A CA 1
ATOM 6481 C C . GLY A 1 815 ? -8.301 20.627 -12.868 1.00 97.31 815 GLY A C 1
ATOM 6482 O O . GLY A 1 815 ? -7.883 21.455 -12.052 1.00 97.31 815 GLY A O 1
ATOM 6483 N N . ASN A 1 816 ? -8.566 19.358 -12.560 1.00 98.38 816 ASN A N 1
ATOM 6484 C CA . ASN A 1 816 ? -8.021 18.711 -11.370 1.00 98.38 816 ASN A CA 1
ATOM 6485 C C . ASN A 1 816 ? -6.524 18.459 -11.532 1.00 98.38 816 ASN A C 1
ATOM 6487 O O . ASN A 1 816 ? -5.960 18.591 -12.622 1.00 98.38 816 ASN A O 1
ATOM 6491 N N . VAL A 1 817 ? -5.878 18.039 -10.449 1.00 97.81 817 VAL A N 1
ATOM 6492 C CA . VAL A 1 817 ? -4.532 17.485 -10.527 1.00 97.81 817 VAL A CA 1
ATOM 6493 C C . VAL A 1 817 ? -4.493 16.304 -11.504 1.00 97.81 817 VAL A C 1
ATOM 6495 O O . VAL A 1 817 ? -5.411 15.480 -11.562 1.00 97.81 817 VAL A O 1
ATOM 6498 N N . ASP A 1 818 ? -3.421 16.242 -12.289 1.00 98.38 818 ASP A N 1
ATOM 6499 C CA . ASP A 1 818 ? -3.201 15.177 -13.258 1.00 98.38 818 ASP A CA 1
ATOM 6500 C C . ASP A 1 818 ? -2.650 13.919 -12.575 1.00 98.38 818 ASP A C 1
ATOM 6502 O O . ASP A 1 818 ? -1.484 13.872 -12.170 1.00 98.38 818 ASP A O 1
ATOM 6506 N N . LEU A 1 819 ? -3.490 12.885 -12.493 1.00 98.25 819 LEU A N 1
ATOM 6507 C CA . LEU A 1 819 ? -3.141 11.593 -11.902 1.00 98.25 819 LEU A CA 1
ATOM 6508 C C . LEU A 1 819 ? -2.084 10.830 -12.706 1.00 98.25 819 LEU A C 1
ATOM 6510 O O . LEU A 1 819 ? -1.302 10.090 -12.117 1.00 98.25 819 LEU A O 1
ATOM 6514 N N . VAL A 1 820 ? -2.012 11.033 -14.026 1.00 98.19 820 VAL A N 1
ATOM 6515 C CA . VAL A 1 820 ? -0.963 10.422 -14.859 1.00 98.19 820 VAL A CA 1
ATOM 6516 C C . VAL A 1 820 ? 0.385 11.039 -14.509 1.00 98.19 820 VAL A C 1
ATOM 6518 O O . VAL A 1 820 ? 1.363 10.322 -14.309 1.00 98.19 820 VAL A O 1
ATOM 6521 N N . THR A 1 821 ? 0.427 12.369 -14.383 1.00 98.12 821 THR A N 1
ATOM 6522 C CA . THR A 1 821 ? 1.642 13.083 -13.981 1.00 98.12 821 THR A CA 1
ATOM 6523 C C . THR A 1 821 ? 2.094 12.667 -12.583 1.00 98.12 821 THR A C 1
ATOM 6525 O O . THR A 1 821 ? 3.258 12.318 -12.422 1.00 98.12 821 THR A O 1
ATOM 6528 N N . LEU A 1 822 ? 1.203 12.647 -11.587 1.00 96.81 822 LEU A N 1
ATOM 6529 C CA . LEU A 1 822 ? 1.568 12.251 -10.219 1.00 96.81 822 LEU A CA 1
ATOM 6530 C C . LEU A 1 822 ? 2.100 10.815 -10.146 1.00 96.81 822 LEU A C 1
ATOM 6532 O O . LEU A 1 822 ? 3.146 10.572 -9.546 1.00 96.81 822 LEU A O 1
ATOM 6536 N N . ALA A 1 823 ? 1.409 9.868 -10.781 1.00 95.56 823 ALA A N 1
ATOM 6537 C CA . ALA A 1 823 ? 1.826 8.472 -10.778 1.00 95.56 823 ALA A CA 1
ATOM 6538 C C . ALA A 1 823 ? 3.186 8.272 -11.462 1.00 95.56 823 ALA A C 1
ATOM 6540 O O . ALA A 1 823 ? 4.046 7.551 -10.956 1.00 95.56 823 ALA A O 1
ATOM 6541 N N . LEU A 1 824 ? 3.415 8.931 -12.600 1.00 96.31 824 LEU A N 1
ATOM 6542 C CA . LEU A 1 824 ? 4.681 8.801 -13.315 1.00 96.31 824 LEU A CA 1
ATOM 6543 C C . LEU A 1 824 ? 5.814 9.616 -12.683 1.00 96.31 824 LEU A C 1
ATOM 6545 O O . LEU A 1 824 ? 6.961 9.203 -12.814 1.00 96.31 824 LEU A O 1
ATOM 6549 N N . ASN A 1 825 ? 5.525 10.682 -11.931 1.00 95.69 825 ASN A N 1
ATOM 6550 C CA . ASN A 1 825 ? 6.526 11.351 -11.094 1.00 95.69 825 ASN A CA 1
ATOM 6551 C C . ASN A 1 825 ? 7.078 10.383 -10.036 1.00 95.69 825 ASN A C 1
ATOM 6553 O O . ASN A 1 825 ? 8.296 10.213 -9.959 1.00 95.69 825 ASN A O 1
ATOM 6557 N N . LEU A 1 826 ? 6.199 9.663 -9.320 1.00 89.56 826 LEU A N 1
ATOM 6558 C CA . LEU A 1 826 ? 6.612 8.596 -8.397 1.00 89.56 826 LEU A CA 1
ATOM 6559 C C . LEU A 1 826 ? 7.456 7.537 -9.115 1.00 89.56 826 LEU A C 1
ATOM 6561 O O . LEU A 1 826 ? 8.545 7.206 -8.647 1.00 89.56 826 LEU A O 1
ATOM 6565 N N . TYR A 1 827 ? 7.001 7.065 -10.282 1.00 90.12 827 TYR A N 1
ATOM 6566 C CA . TYR A 1 827 ? 7.739 6.077 -11.075 1.00 90.12 827 TYR A CA 1
ATOM 6567 C C . TYR A 1 827 ? 9.153 6.561 -11.427 1.00 90.12 827 TYR A C 1
ATOM 6569 O O . TYR A 1 827 ? 10.120 5.813 -11.273 1.00 90.12 827 TYR A O 1
ATOM 6577 N N . THR A 1 828 ? 9.304 7.819 -11.857 1.00 90.56 828 THR A N 1
ATOM 6578 C CA . THR A 1 828 ? 10.618 8.387 -12.196 1.00 90.56 828 THR A CA 1
ATOM 6579 C C . THR A 1 828 ? 11.528 8.609 -10.992 1.00 90.56 828 THR A C 1
ATOM 6581 O O . THR A 1 828 ? 12.748 8.574 -11.155 1.00 90.56 828 THR A O 1
ATOM 6584 N N . ASP A 1 829 ? 10.957 8.754 -9.796 1.00 82.75 829 ASP A N 1
ATOM 6585 C CA . ASP A 1 829 ? 11.691 8.778 -8.526 1.00 82.75 829 ASP A CA 1
ATOM 6586 C C . ASP A 1 829 ? 11.969 7.366 -7.968 1.00 82.75 829 ASP A C 1
ATOM 6588 O O . ASP A 1 829 ? 12.623 7.213 -6.935 1.00 82.75 829 ASP A O 1
ATOM 6592 N N . GLY A 1 830 ? 11.537 6.313 -8.673 1.00 75.12 830 GLY A N 1
ATOM 6593 C CA . GLY A 1 830 ? 11.756 4.915 -8.295 1.00 75.12 830 GLY A CA 1
ATOM 6594 C C . GLY A 1 830 ? 10.746 4.367 -7.284 1.00 75.12 830 GLY A C 1
ATOM 6595 O O . GLY A 1 830 ? 10.999 3.320 -6.684 1.00 75.12 830 GLY A O 1
ATOM 6596 N N . VAL A 1 831 ? 9.615 5.049 -7.098 1.00 77.38 831 VAL A N 1
ATOM 6597 C CA . VAL A 1 831 ? 8.500 4.636 -6.237 1.00 77.38 831 VAL A CA 1
ATOM 6598 C C . VAL A 1 831 ? 7.380 4.061 -7.104 1.00 77.38 831 VAL A C 1
ATOM 6600 O O . VAL A 1 831 ? 6.969 4.664 -8.093 1.00 77.38 831 VAL A O 1
ATOM 6603 N N . SER A 1 832 ? 6.867 2.881 -6.747 1.00 81.25 832 SER A N 1
ATOM 6604 C CA . SER A 1 832 ? 5.740 2.287 -7.476 1.00 81.25 832 SER A CA 1
ATOM 6605 C C . SER A 1 832 ? 4.477 3.128 -7.263 1.00 81.25 832 SER A C 1
ATOM 6607 O O . SER A 1 832 ? 4.086 3.322 -6.111 1.00 81.25 832 SER A O 1
ATOM 6609 N N . PRO A 1 833 ? 3.792 3.580 -8.330 1.00 85.88 833 PRO A N 1
ATOM 6610 C CA . PRO A 1 833 ? 2.504 4.248 -8.182 1.00 85.88 833 PRO A CA 1
ATOM 6611 C C . PRO A 1 833 ? 1.341 3.276 -7.949 1.00 85.88 833 PRO A C 1
ATOM 6613 O O . PRO A 1 833 ? 0.235 3.730 -7.692 1.00 85.88 833 PRO A O 1
ATOM 6616 N N . GLU A 1 834 ? 1.560 1.962 -8.092 1.00 86.19 834 GLU A N 1
ATOM 6617 C CA . GLU A 1 834 ? 0.510 0.922 -8.101 1.00 86.19 834 GLU A CA 1
ATOM 6618 C C . GLU A 1 834 ? -0.582 1.116 -9.176 1.00 86.19 834 GLU A C 1
ATOM 6620 O O . GLU A 1 834 ? -1.632 0.478 -9.134 1.00 86.19 834 GLU A O 1
ATOM 6625 N N . LEU A 1 835 ? -0.297 1.949 -10.182 1.00 92.06 835 LEU A N 1
ATOM 6626 C CA . LEU A 1 835 ? -1.126 2.205 -11.359 1.00 92.06 835 LEU A CA 1
ATOM 6627 C C . LEU A 1 835 ? -0.330 1.881 -12.631 1.00 92.06 835 LEU A C 1
ATOM 6629 O O . LEU A 1 835 ? 0.844 2.244 -12.744 1.00 92.06 835 LEU A O 1
ATOM 6633 N N . ASP A 1 836 ? -0.960 1.206 -13.591 1.00 90.31 836 ASP A N 1
ATOM 6634 C CA . ASP A 1 836 ? -0.326 0.755 -14.830 1.00 90.31 836 ASP A CA 1
ATOM 6635 C C . ASP A 1 836 ? -0.539 1.748 -15.983 1.00 90.31 836 ASP A C 1
ATOM 6637 O O . ASP A 1 836 ? -1.640 1.909 -16.514 1.00 90.31 836 ASP A O 1
ATOM 6641 N N . PHE A 1 837 ? 0.555 2.386 -16.401 1.00 96.38 837 PHE A N 1
ATOM 6642 C CA . PHE A 1 837 ? 0.615 3.275 -17.565 1.00 96.38 837 PHE A CA 1
ATOM 6643 C C . PHE A 1 837 ? 1.526 2.737 -18.678 1.00 96.38 837 PHE A C 1
ATOM 6645 O O . PHE A 1 837 ? 1.963 3.503 -19.540 1.00 96.38 837 PHE A O 1
ATOM 6652 N N . SER A 1 838 ? 1.801 1.427 -18.688 1.00 91.62 838 SER A N 1
ATOM 6653 C CA . SER A 1 838 ? 2.665 0.776 -19.684 1.00 91.62 838 SER A CA 1
ATOM 6654 C C . SER A 1 838 ? 2.155 0.885 -21.125 1.00 91.62 838 SER A C 1
ATOM 6656 O O . SER A 1 838 ? 2.945 0.823 -22.064 1.00 91.62 838 SER A O 1
ATOM 6658 N N . ASP A 1 839 ? 0.853 1.116 -21.314 1.00 89.69 839 ASP A N 1
ATOM 6659 C CA . ASP A 1 839 ? 0.245 1.522 -22.585 1.00 89.69 839 ASP A CA 1
ATOM 6660 C C . ASP A 1 839 ? -0.512 2.847 -22.418 1.00 89.69 839 ASP A C 1
ATOM 6662 O O . ASP A 1 839 ? -1.750 2.904 -22.394 1.00 89.69 839 ASP A O 1
ATOM 6666 N N . ILE A 1 840 ? 0.251 3.940 -22.315 1.00 95.88 840 ILE A N 1
ATOM 6667 C CA . ILE A 1 840 ? -0.306 5.285 -22.137 1.00 95.88 840 ILE A CA 1
ATOM 6668 C C . ILE A 1 840 ? -1.154 5.728 -23.336 1.00 95.88 840 ILE A C 1
ATOM 6670 O O . ILE A 1 840 ? -2.056 6.549 -23.175 1.00 95.88 840 ILE A O 1
ATOM 6674 N N . GLN A 1 841 ? -0.903 5.192 -24.539 1.00 91.56 841 GLN A N 1
ATOM 6675 C CA . GLN A 1 841 ? -1.698 5.538 -25.718 1.00 91.56 841 GLN A CA 1
ATOM 6676 C C . GLN A 1 841 ? -3.122 5.001 -25.579 1.00 91.56 841 GLN A C 1
ATOM 6678 O O . GLN A 1 841 ? -4.060 5.736 -25.878 1.00 91.56 841 GLN A O 1
ATOM 6683 N N . SER A 1 842 ? -3.308 3.785 -25.055 1.00 94.50 842 SER A N 1
ATOM 6684 C CA . SER A 1 842 ? -4.654 3.266 -24.777 1.00 94.50 842 SER A CA 1
ATOM 6685 C C . SER A 1 842 ? -5.425 4.117 -23.762 1.00 94.50 842 SER A C 1
ATOM 6687 O O . SER A 1 842 ? -6.651 4.205 -23.840 1.00 94.50 842 SER A O 1
ATOM 6689 N N . VAL A 1 843 ? -4.720 4.748 -22.816 1.00 97.56 843 VAL A N 1
ATOM 6690 C CA . VAL A 1 843 ? -5.312 5.657 -21.827 1.00 97.56 843 VAL A CA 1
ATOM 6691 C C . VAL A 1 843 ? -5.723 6.962 -22.505 1.00 97.56 843 VAL A C 1
ATOM 6693 O O . VAL A 1 843 ? -6.880 7.357 -22.401 1.00 97.56 843 VAL A O 1
ATOM 6696 N N . ILE A 1 844 ? -4.817 7.585 -23.264 1.00 96.25 844 ILE A N 1
ATOM 6697 C CA . ILE A 1 844 ? -5.082 8.812 -24.039 1.00 96.25 844 ILE A CA 1
ATOM 6698 C C . ILE A 1 844 ? -6.285 8.624 -24.960 1.00 96.25 844 ILE A C 1
ATOM 6700 O O . ILE A 1 844 ? -7.182 9.457 -24.980 1.00 96.25 844 ILE A O 1
ATOM 6704 N N . ASP A 1 845 ? -6.339 7.502 -25.666 1.00 92.69 845 ASP A N 1
ATOM 6705 C CA . ASP A 1 845 ? -7.422 7.142 -26.573 1.00 92.69 845 ASP A CA 1
ATOM 6706 C C . ASP A 1 845 ? -8.800 7.160 -25.891 1.00 92.69 845 ASP A C 1
ATOM 6708 O O . ASP A 1 845 ? -9.763 7.691 -26.450 1.00 92.69 845 ASP A O 1
ATOM 6712 N N . VAL A 1 846 ? -8.906 6.584 -24.690 1.00 96.88 846 VAL A N 1
ATOM 6713 C CA . VAL A 1 846 ? -10.150 6.586 -23.901 1.00 96.88 846 VAL A CA 1
ATOM 6714 C C . VAL A 1 846 ? -10.451 7.987 -23.376 1.00 96.88 846 VAL A C 1
ATOM 6716 O O . VAL A 1 846 ? -11.591 8.443 -23.475 1.00 96.88 846 VAL A O 1
ATOM 6719 N N . VAL A 1 847 ? -9.434 8.691 -22.873 1.00 97.44 847 VAL A N 1
ATOM 6720 C CA . VAL A 1 847 ? -9.571 10.040 -22.314 1.00 97.44 847 VAL A CA 1
ATOM 6721 C C . VAL A 1 847 ? -10.048 11.026 -23.380 1.00 97.44 847 VAL A C 1
ATOM 6723 O O . VAL A 1 847 ? -11.042 11.713 -23.167 1.00 97.44 847 VAL A O 1
ATOM 6726 N N . GLU A 1 848 ? -9.420 11.071 -24.555 1.00 94.62 848 GLU A N 1
ATOM 6727 C CA . GLU A 1 848 ? -9.810 11.976 -25.643 1.00 94.62 848 GLU A CA 1
ATOM 6728 C C . GLU A 1 848 ? -11.191 11.629 -26.210 1.00 94.62 848 GLU A C 1
ATOM 6730 O O . GLU A 1 848 ? -11.977 12.532 -26.507 1.00 94.62 848 GLU A O 1
ATOM 6735 N N . ARG A 1 849 ? -11.540 10.337 -26.324 1.00 93.00 849 ARG A N 1
ATOM 6736 C CA . ARG A 1 849 ? -12.889 9.922 -26.751 1.00 93.00 849 ARG A CA 1
ATOM 6737 C C . ARG A 1 849 ? -13.963 10.283 -25.730 1.00 93.00 849 ARG A C 1
ATOM 6739 O O . ARG A 1 849 ? -15.055 10.691 -26.130 1.00 93.00 849 ARG A O 1
ATOM 6746 N N . GLY A 1 850 ? -13.688 10.087 -24.443 1.00 93.44 850 GLY A N 1
ATOM 6747 C CA . GLY A 1 850 ? -14.614 10.381 -23.351 1.00 93.44 850 GLY A CA 1
ATOM 6748 C C . GLY A 1 850 ? -14.790 11.883 -23.156 1.00 93.44 850 GLY A C 1
ATOM 6749 O O . GLY A 1 850 ? -15.911 12.389 -23.214 1.00 93.44 850 GLY A O 1
ATOM 6750 N N . ASN A 1 851 ? -13.674 12.595 -23.005 1.00 94.50 851 ASN A N 1
ATOM 6751 C CA . ASN A 1 851 ? -13.645 14.018 -22.673 1.00 94.50 851 ASN A CA 1
ATOM 6752 C C . ASN A 1 851 ? -13.891 14.910 -23.890 1.00 94.50 851 ASN A C 1
ATOM 6754 O O . ASN A 1 851 ? -14.340 16.041 -23.733 1.00 94.50 851 ASN A O 1
ATOM 6758 N N . LYS A 1 852 ? -13.609 14.427 -25.110 1.00 93.31 852 LYS A N 1
ATOM 6759 C CA . LYS A 1 852 ? -13.678 15.214 -26.361 1.00 93.31 852 LYS A CA 1
ATOM 6760 C C . LYS A 1 852 ? -12.756 16.441 -26.330 1.00 93.31 852 LYS A C 1
ATOM 6762 O O . LYS A 1 852 ? -12.955 17.403 -27.069 1.00 93.31 852 LYS A O 1
ATOM 6767 N N . ILE A 1 853 ? -11.741 16.387 -25.473 1.00 91.56 853 ILE A N 1
ATOM 6768 C CA . ILE A 1 853 ? -10.684 17.378 -25.320 1.00 91.56 853 ILE A CA 1
ATOM 6769 C C . ILE A 1 853 ? -9.379 16.657 -25.663 1.00 91.56 853 ILE A C 1
ATOM 6771 O O . ILE A 1 853 ? -9.109 15.615 -25.062 1.00 91.56 853 ILE A O 1
ATOM 6775 N N . PRO A 1 854 ? -8.590 17.162 -26.627 1.00 90.19 854 PRO A N 1
ATOM 6776 C CA . PRO A 1 854 ? -7.309 16.559 -26.954 1.00 90.19 854 PRO A CA 1
ATOM 6777 C C . PRO A 1 854 ? -6.316 16.762 -25.811 1.00 90.19 854 PRO A C 1
ATOM 6779 O O . PRO A 1 854 ? -6.284 17.827 -25.182 1.00 90.19 854 PRO A O 1
ATOM 6782 N N . ILE A 1 855 ? -5.458 15.773 -25.584 1.00 93.94 855 ILE A N 1
ATOM 6783 C CA . ILE A 1 855 ? -4.344 15.917 -24.653 1.00 93.94 855 ILE A CA 1
ATOM 6784 C C . ILE A 1 855 ? -3.371 16.940 -25.223 1.00 93.94 855 ILE A C 1
ATOM 6786 O O . ILE A 1 855 ? -2.974 16.886 -26.390 1.00 93.94 855 ILE A O 1
ATOM 6790 N N . HIS A 1 856 ? -2.976 17.905 -24.393 1.00 96.00 856 HIS A N 1
ATOM 6791 C CA . HIS A 1 856 ? -2.033 18.921 -24.827 1.00 96.00 856 HIS A CA 1
ATOM 6792 C C . HIS A 1 856 ? -0.716 18.261 -25.251 1.00 96.00 856 HIS A C 1
ATOM 6794 O O . HIS A 1 856 ? -0.173 17.404 -24.558 1.00 96.00 856 HIS A O 1
ATOM 6800 N N . GLU A 1 857 ? -0.142 18.720 -26.360 1.00 91.19 857 GLU A N 1
ATOM 6801 C CA . GLU A 1 857 ? 1.095 18.179 -26.937 1.00 91.19 857 GLU A CA 1
ATOM 6802 C C . GLU A 1 857 ? 2.271 18.135 -25.943 1.00 91.19 857 GLU A C 1
ATOM 6804 O O . GLU A 1 857 ? 3.205 17.353 -26.100 1.00 91.19 857 GLU A O 1
ATOM 6809 N N . ARG A 1 858 ? 2.234 18.986 -24.911 1.00 95.19 858 ARG A N 1
ATOM 6810 C CA . ARG A 1 858 ? 3.241 19.076 -23.842 1.00 95.19 858 ARG A CA 1
ATOM 6811 C C . ARG A 1 858 ? 2.745 18.621 -22.468 1.00 95.19 858 ARG A C 1
ATOM 6813 O O . ARG A 1 858 ? 3.413 18.929 -21.486 1.00 95.19 858 ARG A O 1
ATOM 6820 N N . ALA A 1 859 ? 1.583 17.977 -22.380 1.00 96.25 859 ALA A N 1
ATOM 6821 C CA . ALA A 1 859 ? 1.149 17.349 -21.135 1.00 96.25 859 ALA A CA 1
ATOM 6822 C C . ALA A 1 859 ? 2.230 16.346 -20.694 1.00 96.25 859 ALA A C 1
ATOM 6824 O O . ALA A 1 859 ? 2.657 15.557 -21.546 1.00 96.25 859 ALA A O 1
ATOM 6825 N N . PRO A 1 860 ? 2.726 16.397 -19.442 1.00 97.31 860 PRO A N 1
ATOM 6826 C CA . PRO A 1 860 ? 3.797 15.514 -18.996 1.00 97.31 860 PRO A CA 1
ATOM 6827 C C . PRO A 1 860 ? 3.485 14.050 -19.317 1.00 97.31 860 PRO A C 1
ATOM 6829 O O . PRO A 1 860 ? 2.352 13.600 -19.170 1.00 97.31 860 PRO A O 1
ATOM 6832 N N . TYR A 1 861 ? 4.497 13.331 -19.804 1.00 96.06 861 TYR A N 1
ATOM 6833 C CA . TYR A 1 861 ? 4.457 11.913 -20.187 1.00 96.06 861 TYR A CA 1
ATOM 6834 C C . TYR A 1 861 ? 3.541 11.531 -21.367 1.00 96.06 861 TYR A C 1
ATOM 6836 O O . TYR A 1 861 ? 4.000 10.859 -22.291 1.00 96.06 861 TYR A O 1
ATOM 6844 N N . GLY A 1 862 ? 2.279 11.964 -21.389 1.00 92.50 862 GLY A N 1
ATOM 6845 C CA . GLY A 1 862 ? 1.306 11.588 -22.421 1.00 92.50 862 GLY A CA 1
ATOM 6846 C C . GLY A 1 862 ? 1.337 12.437 -23.692 1.00 92.50 862 GLY A C 1
ATOM 6847 O O . GLY A 1 862 ? 0.959 11.947 -24.760 1.00 92.50 862 GLY A O 1
ATOM 6848 N N . GLY A 1 863 ? 1.792 13.690 -23.599 1.00 91.94 863 GLY A N 1
ATOM 6849 C CA . GLY A 1 863 ? 1.798 14.639 -24.709 1.00 91.94 863 GLY A CA 1
ATOM 6850 C C . GLY A 1 863 ? 2.722 14.217 -25.854 1.00 91.94 863 GLY A C 1
ATOM 6851 O O . GLY A 1 863 ? 3.843 13.761 -25.639 1.00 91.94 863 GLY A O 1
ATOM 6852 N N . SER A 1 864 ? 2.288 14.422 -27.096 1.00 84.38 864 SER A N 1
ATOM 6853 C CA . SER A 1 864 ? 3.023 13.987 -28.296 1.00 84.38 864 SER A CA 1
ATOM 6854 C C . SER A 1 864 ? 4.454 14.537 -28.414 1.00 84.38 864 SER A C 1
ATOM 6856 O O . SER A 1 864 ? 5.289 13.938 -29.085 1.00 84.38 864 SER A O 1
ATOM 6858 N N . LEU A 1 865 ? 4.776 15.664 -27.770 1.00 85.62 865 LEU A N 1
ATOM 6859 C CA . LEU A 1 865 ? 6.091 16.305 -27.846 1.00 85.62 865 LEU A CA 1
ATOM 6860 C C . LEU A 1 865 ? 7.028 15.966 -26.685 1.00 85.62 865 LEU A C 1
ATOM 6862 O O . LEU A 1 865 ? 8.189 16.378 -26.725 1.00 85.62 865 LEU A O 1
ATOM 6866 N N . VAL A 1 866 ? 6.568 15.258 -25.653 1.00 89.94 866 VAL A N 1
ATOM 6867 C CA . VAL A 1 866 ? 7.389 14.998 -24.453 1.00 89.94 866 VAL A CA 1
ATOM 6868 C C . VAL A 1 866 ? 8.473 13.949 -24.689 1.00 89.94 866 VAL A C 1
ATOM 6870 O O . VAL A 1 866 ? 9.498 13.958 -24.015 1.00 89.94 866 VAL A O 1
ATOM 6873 N N . VAL A 1 867 ? 8.290 13.103 -25.705 1.00 83.94 867 VAL A N 1
ATOM 6874 C CA . VAL A 1 867 ? 9.270 12.104 -26.163 1.00 83.94 867 VAL A CA 1
ATOM 6875 C C . VAL A 1 867 ? 10.101 12.601 -27.354 1.00 83.94 867 VAL A C 1
ATOM 6877 O O . VAL A 1 867 ? 10.806 11.817 -27.992 1.00 83.94 867 VAL A O 1
ATOM 6880 N N . CYS A 1 868 ? 10.029 13.903 -27.660 1.00 80.31 868 CYS A N 1
ATOM 6881 C CA . CYS A 1 868 ? 10.622 14.506 -28.849 1.00 80.31 868 CYS A CA 1
ATOM 6882 C C . CYS A 1 868 ? 11.816 15.408 -28.515 1.00 80.31 868 CYS A C 1
ATOM 6884 O O . CYS A 1 868 ? 11.753 16.254 -27.624 1.00 80.31 868 CYS A O 1
ATOM 6886 N N . ALA A 1 869 ? 12.891 15.320 -29.307 1.00 78.81 869 ALA A N 1
ATOM 6887 C CA . ALA A 1 869 ? 14.015 16.258 -29.232 1.00 78.81 869 ALA A CA 1
ATOM 6888 C C . ALA A 1 869 ? 14.186 17.030 -30.544 1.00 78.81 869 ALA A C 1
ATOM 6890 O O . ALA A 1 869 ? 14.542 16.464 -31.575 1.00 78.81 869 ALA A O 1
ATOM 6891 N N . PHE A 1 870 ? 13.988 18.350 -30.492 1.00 74.25 870 PHE A N 1
ATOM 6892 C CA . PHE A 1 870 ? 14.099 19.228 -31.666 1.00 74.25 870 PHE A CA 1
ATOM 6893 C C . PHE A 1 870 ? 15.510 19.781 -31.905 1.00 74.25 870 PHE A C 1
ATOM 6895 O O . PHE A 1 870 ? 15.860 20.124 -33.031 1.00 74.25 870 PHE A O 1
ATOM 6902 N N . SER A 1 871 ? 16.322 19.905 -30.852 1.00 77.50 871 SER A N 1
ATOM 6903 C CA . SER A 1 871 ? 17.679 20.442 -30.964 1.00 77.50 871 SER A CA 1
ATOM 6904 C C . SER A 1 871 ? 18.641 19.376 -31.477 1.00 77.50 871 SER A C 1
ATOM 6906 O O . SER A 1 871 ? 18.755 18.311 -30.873 1.00 77.50 871 SER A O 1
ATOM 6908 N N . GLY A 1 872 ? 19.408 19.691 -32.524 1.00 71.25 872 GLY A N 1
ATOM 6909 C CA . GLY A 1 872 ? 20.444 18.793 -33.041 1.00 71.25 872 GLY A CA 1
ATOM 6910 C C . GLY A 1 872 ? 21.503 18.421 -31.994 1.00 71.25 872 GLY A C 1
ATOM 6911 O O . GLY A 1 872 ? 21.995 17.296 -32.000 1.00 71.25 872 GLY A O 1
ATOM 6912 N N . SER A 1 873 ? 21.817 19.317 -31.048 1.00 78.62 873 SER A N 1
ATOM 6913 C CA . SER A 1 873 ? 22.735 19.000 -29.943 1.00 78.62 873 SER A CA 1
ATOM 6914 C C . SER A 1 873 ? 22.114 18.044 -28.922 1.00 78.62 873 SER A C 1
ATOM 6916 O O . SER A 1 873 ? 22.807 17.158 -28.428 1.00 78.62 873 SER A O 1
ATOM 6918 N N . HIS A 1 874 ? 20.812 18.169 -28.638 1.00 83.62 874 HIS A N 1
ATOM 6919 C CA . HIS A 1 874 ? 20.104 17.228 -27.764 1.00 83.62 874 HIS A CA 1
ATOM 6920 C C . HIS A 1 874 ? 19.974 15.865 -28.444 1.00 83.62 874 HIS A C 1
ATOM 6922 O O . HIS A 1 874 ? 20.237 14.853 -27.811 1.00 83.62 874 HIS A O 1
ATOM 6928 N N . GLN A 1 875 ? 19.655 15.832 -29.742 1.00 78.50 875 GLN A N 1
ATOM 6929 C CA . GLN A 1 875 ? 19.609 14.599 -30.533 1.00 78.50 875 GLN A CA 1
ATOM 6930 C C . GLN A 1 875 ? 20.965 13.876 -30.531 1.00 78.50 875 GLN A C 1
ATOM 6932 O O . GLN A 1 875 ? 21.011 12.663 -30.337 1.00 78.50 875 GLN A O 1
ATOM 6937 N N . ASP A 1 876 ? 22.073 14.605 -30.707 1.00 80.25 876 ASP A N 1
ATOM 6938 C CA . ASP A 1 876 ? 23.426 14.038 -30.628 1.00 80.25 876 ASP A CA 1
ATOM 6939 C C . ASP A 1 876 ? 23.749 13.505 -29.222 1.00 80.25 876 ASP A C 1
ATOM 6941 O O . ASP A 1 876 ? 24.268 12.396 -29.081 1.00 80.25 876 ASP A O 1
ATOM 6945 N N . ALA A 1 877 ? 23.399 14.252 -28.172 1.00 84.62 877 ALA A N 1
ATOM 6946 C CA . ALA A 1 877 ? 23.590 13.824 -26.789 1.00 84.62 877 ALA A CA 1
ATOM 6947 C C . ALA A 1 877 ? 22.742 12.595 -26.429 1.00 84.62 877 ALA A C 1
ATOM 6949 O O . ALA A 1 877 ? 23.267 11.668 -25.821 1.00 84.62 877 ALA A O 1
ATOM 6950 N N . ILE A 1 878 ? 21.475 12.551 -26.847 1.00 86.00 878 ILE A N 1
ATOM 6951 C CA . ILE A 1 878 ? 20.577 11.400 -26.683 1.00 86.00 878 ILE A CA 1
ATOM 6952 C C . ILE A 1 878 ? 21.137 10.195 -27.437 1.00 86.00 878 ILE A C 1
ATOM 6954 O O . ILE A 1 878 ? 21.223 9.112 -26.871 1.00 86.00 878 ILE A O 1
ATOM 6958 N N . LYS A 1 879 ? 21.608 10.373 -28.679 1.00 83.56 879 LYS A N 1
ATOM 6959 C CA . LYS A 1 879 ? 22.248 9.300 -29.456 1.00 83.56 879 LYS A CA 1
ATOM 6960 C C . LYS A 1 879 ? 23.475 8.731 -28.738 1.00 83.56 879 LYS A C 1
ATOM 6962 O O . LYS A 1 879 ? 23.609 7.515 -28.630 1.00 83.56 879 LYS A O 1
ATOM 6967 N N . LYS A 1 880 ? 24.368 9.590 -28.237 1.00 85.62 880 LYS A N 1
ATOM 6968 C CA . LYS A 1 880 ? 25.518 9.168 -27.412 1.00 85.62 880 LYS A CA 1
ATOM 6969 C C . LYS A 1 880 ? 25.062 8.495 -26.119 1.00 85.62 880 LYS A C 1
ATOM 6971 O O . LYS A 1 880 ? 25.666 7.513 -25.700 1.00 85.62 880 LYS A O 1
ATOM 6976 N N . GLY A 1 881 ? 23.992 9.015 -25.527 1.00 89.44 881 GLY A N 1
ATOM 6977 C CA . GLY A 1 881 ? 23.316 8.458 -24.370 1.00 89.44 881 GLY A CA 1
ATOM 6978 C C . GLY A 1 881 ? 22.863 7.025 -24.616 1.00 89.44 881 GLY A C 1
ATOM 6979 O O . GLY A 1 881 ? 23.231 6.169 -23.829 1.00 89.44 881 GLY A O 1
ATOM 6980 N N . PHE A 1 882 ? 22.168 6.744 -25.722 1.00 87.19 882 PHE A N 1
ATOM 6981 C CA . PHE A 1 882 ? 21.718 5.396 -26.085 1.00 87.19 882 PHE A CA 1
ATOM 6982 C C . PHE A 1 882 ? 22.889 4.437 -26.302 1.00 87.19 882 PHE A C 1
ATOM 6984 O O . PHE A 1 882 ? 22.880 3.347 -25.749 1.00 87.19 882 PHE A O 1
ATOM 6991 N N . ILE A 1 883 ? 23.945 4.860 -27.008 1.00 87.38 883 ILE A N 1
ATOM 6992 C CA . ILE A 1 883 ? 25.158 4.036 -27.178 1.00 87.38 883 ILE A CA 1
ATOM 6993 C C . ILE A 1 883 ? 25.767 3.681 -25.812 1.00 87.38 883 ILE A C 1
ATOM 6995 O O . ILE A 1 883 ? 26.195 2.551 -25.573 1.00 87.38 883 ILE A O 1
ATOM 6999 N N . GLN A 1 884 ? 25.827 4.652 -24.898 1.00 89.94 884 GLN A N 1
ATOM 7000 C CA . GLN A 1 884 ? 26.355 4.420 -23.559 1.00 89.94 884 GLN A CA 1
ATOM 7001 C C . GLN A 1 884 ? 25.382 3.617 -22.682 1.00 89.94 884 GLN A C 1
ATOM 7003 O O . GLN A 1 884 ? 25.846 2.858 -21.834 1.00 89.94 884 GLN A O 1
ATOM 7008 N N . GLN A 1 885 ? 24.073 3.759 -22.890 1.00 85.94 885 GLN A N 1
ATOM 7009 C CA . GLN A 1 885 ? 23.025 2.996 -22.222 1.00 85.94 885 GLN A CA 1
ATOM 7010 C C . GLN A 1 885 ? 23.107 1.524 -22.613 1.00 85.94 885 GLN A C 1
ATOM 7012 O O . GLN A 1 885 ? 23.247 0.699 -21.725 1.00 85.94 885 GLN A O 1
ATOM 7017 N N . GLU A 1 886 ? 23.167 1.198 -23.904 1.00 83.69 886 GLU A N 1
ATOM 7018 C CA . GLU A 1 886 ? 23.360 -0.177 -24.392 1.00 83.69 886 GLU A CA 1
ATOM 7019 C C . GLU A 1 886 ? 24.630 -0.805 -23.800 1.00 83.69 886 GLU A C 1
ATOM 7021 O O . GLU A 1 886 ? 24.638 -1.958 -23.367 1.00 83.69 886 GLU A O 1
ATOM 7026 N N . LYS A 1 887 ? 25.717 -0.025 -23.715 1.00 82.81 887 LYS A N 1
ATOM 7027 C CA . LYS A 1 887 ? 26.953 -0.474 -23.068 1.00 82.81 887 LYS A CA 1
ATOM 7028 C C . LYS A 1 887 ? 26.758 -0.738 -21.571 1.00 82.81 887 LYS A C 1
ATOM 7030 O O . LYS A 1 887 ? 27.272 -1.740 -21.087 1.00 82.81 887 LYS A O 1
ATOM 7035 N N . ARG A 1 888 ? 26.052 0.133 -20.846 1.00 82.81 888 ARG A N 1
ATOM 7036 C CA . ARG A 1 888 ? 25.748 -0.040 -19.414 1.00 82.81 888 ARG A CA 1
ATOM 7037 C C . ARG A 1 888 ? 24.838 -1.235 -19.157 1.00 82.81 888 ARG A C 1
ATOM 7039 O O . ARG A 1 888 ? 25.144 -2.035 -18.283 1.00 82.81 888 ARG A O 1
ATOM 7046 N N . GLU A 1 889 ? 23.805 -1.407 -19.970 1.00 73.94 889 GLU A N 1
ATOM 7047 C CA . GLU A 1 889 ? 22.893 -2.549 -19.902 1.00 73.94 889 GLU A CA 1
ATOM 7048 C C . GLU A 1 889 ? 23.636 -3.860 -20.160 1.00 73.94 889 GLU A C 1
ATOM 7050 O O . GLU A 1 889 ? 23.471 -4.816 -19.410 1.00 73.94 889 GLU A O 1
ATOM 7055 N N . SER A 1 890 ? 24.557 -3.887 -21.134 1.00 72.50 890 SER A N 1
ATOM 7056 C CA . SER A 1 890 ? 25.440 -5.044 -21.363 1.00 72.50 890 SER A CA 1
ATOM 7057 C C . SER A 1 890 ? 26.419 -5.333 -20.213 1.00 72.50 890 SER A C 1
ATOM 7059 O O . SER A 1 890 ? 27.088 -6.361 -20.223 1.00 72.50 890 SER A O 1
ATOM 7061 N N . GLN A 1 891 ? 26.535 -4.407 -19.258 1.00 65.44 891 GLN A N 1
ATOM 7062 C CA . GLN A 1 891 ? 27.345 -4.491 -18.039 1.00 65.44 891 GLN A CA 1
ATOM 7063 C C . GLN A 1 891 ? 26.465 -4.618 -16.779 1.00 65.44 891 GLN A C 1
ATOM 7065 O O . GLN A 1 891 ? 26.946 -4.375 -15.675 1.00 65.44 891 GLN A O 1
ATOM 7070 N N . GLY A 1 892 ? 25.168 -4.911 -16.940 1.00 50.44 892 GLY A N 1
ATOM 7071 C CA . GLY A 1 892 ? 24.226 -5.116 -15.838 1.00 50.44 892 GLY A CA 1
ATOM 7072 C C . GLY A 1 892 ? 23.718 -3.844 -15.143 1.00 50.44 892 GLY A C 1
ATOM 7073 O O . GLY A 1 892 ? 22.970 -3.946 -14.172 1.00 50.44 892 GLY A O 1
ATOM 7074 N N . ASP A 1 893 ? 24.078 -2.642 -15.609 1.00 62.50 893 ASP A N 1
ATOM 7075 C CA . ASP A 1 893 ? 23.525 -1.386 -15.084 1.00 62.50 893 ASP A CA 1
ATOM 7076 C C . ASP A 1 893 ? 22.246 -1.020 -15.844 1.00 62.50 893 ASP A C 1
ATOM 7078 O O . ASP A 1 893 ? 22.280 -0.521 -16.970 1.00 62.50 893 ASP A O 1
ATOM 7082 N N . VAL A 1 894 ? 21.111 -1.300 -15.206 1.00 68.38 894 VAL A N 1
ATOM 7083 C CA . VAL A 1 894 ? 19.766 -1.162 -15.785 1.00 68.38 894 VAL A CA 1
ATOM 7084 C C . VAL A 1 894 ? 19.127 0.193 -15.498 1.00 68.38 894 VAL A C 1
ATOM 7086 O O . VAL A 1 894 ? 17.981 0.421 -15.879 1.00 68.38 894 VAL A O 1
ATOM 7089 N N . ARG A 1 895 ? 19.841 1.089 -14.808 1.00 77.56 895 ARG A N 1
ATOM 7090 C CA . ARG A 1 895 ? 19.340 2.433 -14.521 1.00 77.56 895 ARG A CA 1
ATOM 7091 C C . ARG A 1 895 ? 19.210 3.210 -15.820 1.00 77.56 895 ARG A C 1
ATOM 7093 O O . ARG A 1 895 ? 20.121 3.223 -16.654 1.00 77.56 895 ARG A O 1
ATOM 7100 N N . TRP A 1 896 ? 18.095 3.908 -15.961 1.00 86.62 896 TRP A N 1
ATOM 7101 C CA . TRP A 1 896 ? 17.900 4.828 -17.063 1.00 86.62 896 TRP A CA 1
ATOM 7102 C C . TRP A 1 896 ? 18.792 6.060 -16.872 1.00 86.62 896 TRP A C 1
ATOM 7104 O O . TRP A 1 896 ? 18.615 6.840 -15.940 1.00 86.62 896 TRP A O 1
ATOM 7114 N N . MET A 1 897 ? 19.801 6.223 -17.731 1.00 84.38 897 MET A N 1
ATOM 7115 C CA . MET A 1 897 ? 20.744 7.347 -17.657 1.00 84.38 897 MET A CA 1
ATOM 7116 C C . MET A 1 897 ? 20.909 8.012 -19.021 1.00 84.38 897 MET A C 1
ATOM 7118 O O . MET A 1 897 ? 21.994 8.006 -19.624 1.00 84.38 897 MET A O 1
ATOM 7122 N N . LEU A 1 898 ? 19.814 8.578 -19.523 1.00 91.88 898 LEU A N 1
ATOM 7123 C CA . LEU A 1 898 ? 19.785 9.288 -20.795 1.00 91.88 898 LEU A CA 1
ATOM 7124 C C . LEU A 1 898 ? 19.769 10.803 -20.582 1.00 91.88 898 LEU A C 1
ATOM 7126 O O . LEU A 1 898 ? 18.965 11.317 -19.807 1.00 91.88 898 LEU A O 1
ATOM 7130 N N . PRO A 1 899 ? 20.611 11.561 -21.305 1.00 91.06 899 PRO A N 1
ATOM 7131 C CA . PRO A 1 899 ? 20.470 13.008 -21.348 1.00 91.06 899 PRO A CA 1
ATOM 7132 C C . PRO A 1 899 ? 19.084 13.395 -21.877 1.00 91.06 899 PRO A C 1
ATOM 7134 O O . PRO A 1 899 ? 18.661 12.881 -22.909 1.00 91.06 899 PRO A O 1
ATOM 7137 N N . TYR A 1 900 ? 18.425 14.349 -21.217 1.00 92.19 900 TYR A N 1
ATOM 7138 C CA . TYR A 1 900 ? 17.162 14.976 -21.641 1.00 92.19 900 TYR A CA 1
ATOM 7139 C C . TYR A 1 900 ? 15.902 14.092 -21.661 1.00 92.19 900 TYR A C 1
ATOM 7141 O O . TYR A 1 900 ? 14.825 14.637 -21.884 1.00 92.19 900 TYR A O 1
ATOM 7149 N N . LEU A 1 901 ? 16.000 12.781 -21.422 1.00 92.19 901 LEU A N 1
ATOM 7150 C CA . LEU A 1 901 ? 14.845 11.887 -21.298 1.00 92.19 901 LEU A CA 1
ATOM 7151 C C . LEU A 1 901 ? 14.744 11.415 -19.841 1.00 92.19 901 LEU A C 1
ATOM 7153 O O . LEU A 1 901 ? 15.630 10.678 -19.415 1.00 92.19 901 LEU A O 1
ATOM 7157 N N . PRO A 1 902 ? 13.720 11.826 -19.070 1.00 91.06 902 PRO A N 1
ATOM 7158 C CA . PRO A 1 902 ? 13.605 11.468 -17.652 1.00 91.06 902 PRO A CA 1
ATOM 7159 C C . PRO A 1 902 ? 13.282 9.983 -17.422 1.00 91.06 902 PRO A C 1
ATOM 7161 O O . PRO A 1 902 ? 13.664 9.437 -16.396 1.00 91.06 902 PRO A O 1
ATOM 7164 N N . LEU A 1 903 ? 12.645 9.322 -18.393 1.00 93.06 903 LEU A N 1
ATOM 7165 C CA . LEU A 1 903 ? 12.325 7.889 -18.385 1.00 93.06 903 LEU A CA 1
ATOM 7166 C C . LEU A 1 903 ? 12.505 7.289 -19.788 1.00 93.06 903 LEU A C 1
ATOM 7168 O O . LEU A 1 903 ? 12.581 8.051 -20.761 1.00 93.06 903 LEU A O 1
ATOM 7172 N N . ASP A 1 904 ? 12.575 5.957 -19.904 1.00 92.12 904 ASP A N 1
ATOM 7173 C CA . ASP A 1 904 ? 12.571 5.279 -21.209 1.00 92.12 904 ASP A CA 1
ATOM 7174 C C . ASP A 1 904 ? 11.167 5.346 -21.820 1.00 92.12 904 ASP A C 1
ATOM 7176 O O . ASP A 1 904 ? 10.259 4.720 -21.280 1.00 92.12 904 ASP A O 1
ATOM 7180 N N . PRO A 1 905 ? 10.941 6.034 -22.958 1.00 90.94 905 PRO A N 1
ATOM 7181 C CA . PRO A 1 905 ? 9.615 6.099 -23.572 1.00 90.94 905 PRO A CA 1
ATOM 7182 C C . PRO A 1 905 ? 8.931 4.735 -23.743 1.00 90.94 905 PRO A C 1
ATOM 7184 O O . PRO A 1 905 ? 7.704 4.673 -23.734 1.00 90.94 905 PRO A O 1
ATOM 7187 N N . LYS A 1 906 ? 9.695 3.644 -23.872 1.00 88.31 906 LYS A N 1
ATOM 7188 C CA . LYS A 1 906 ? 9.142 2.286 -23.956 1.00 88.31 906 LYS A CA 1
ATOM 7189 C C . LYS A 1 906 ? 8.391 1.847 -22.702 1.00 88.31 906 LYS A C 1
ATOM 7191 O O . LYS A 1 906 ? 7.443 1.083 -22.845 1.00 88.31 906 LYS A O 1
ATOM 7196 N N . ASP A 1 907 ? 8.775 2.334 -21.526 1.00 88.56 907 ASP A N 1
ATOM 7197 C CA . ASP A 1 907 ? 8.147 1.985 -20.245 1.00 88.56 907 ASP A CA 1
ATOM 7198 C C . ASP A 1 907 ? 6.678 2.420 -20.185 1.00 88.56 907 ASP A C 1
ATOM 7200 O O . ASP A 1 907 ? 5.898 1.835 -19.447 1.00 88.56 907 ASP A O 1
ATOM 7204 N N . ILE A 1 908 ? 6.295 3.413 -20.995 1.00 92.94 908 ILE A N 1
ATOM 7205 C CA . ILE A 1 908 ? 4.917 3.909 -21.139 1.00 92.94 908 ILE A CA 1
ATOM 7206 C C . ILE A 1 908 ? 4.309 3.568 -22.510 1.00 92.94 908 ILE A C 1
ATOM 7208 O O . ILE A 1 908 ? 3.352 4.204 -22.955 1.00 92.94 908 ILE A O 1
ATOM 7212 N N . GLY A 1 909 ? 4.901 2.622 -23.246 1.00 84.81 909 GLY A N 1
ATOM 7213 C CA . GLY A 1 909 ? 4.392 2.186 -24.552 1.00 84.81 909 GLY A CA 1
ATOM 7214 C C . GLY A 1 909 ? 4.630 3.196 -25.680 1.00 84.81 909 GLY A C 1
ATOM 7215 O O . GLY A 1 909 ? 4.021 3.117 -26.749 1.00 84.81 909 GLY A O 1
ATOM 7216 N N . ARG A 1 910 ? 5.527 4.163 -25.468 1.00 83.94 910 ARG A N 1
ATOM 7217 C CA . ARG A 1 910 ? 5.934 5.172 -26.451 1.00 83.94 910 ARG A CA 1
ATOM 7218 C C . ARG A 1 910 ? 7.282 4.824 -27.076 1.00 83.94 910 ARG A C 1
ATOM 7220 O O . ARG A 1 910 ? 7.976 3.879 -26.713 1.00 83.94 910 ARG A O 1
ATOM 7227 N N . SER A 1 911 ? 7.668 5.606 -28.074 1.00 76.06 911 SER A N 1
ATOM 7228 C CA . SER A 1 911 ? 9.001 5.559 -28.672 1.00 76.06 911 SER A CA 1
ATOM 7229 C C . SER A 1 911 ? 9.613 6.949 -28.646 1.00 76.06 911 SER A C 1
ATOM 7231 O O . SER A 1 911 ? 8.908 7.935 -28.836 1.00 76.06 911 SER A O 1
ATOM 7233 N N . TYR A 1 912 ? 10.929 7.032 -28.440 1.00 78.19 912 TYR A N 1
ATOM 7234 C CA . TYR A 1 912 ? 11.650 8.280 -28.671 1.00 78.19 912 TYR A CA 1
ATOM 7235 C C . TYR A 1 912 ? 11.504 8.681 -30.142 1.00 78.19 912 TYR A C 1
ATOM 7237 O O . TYR A 1 912 ? 11.941 7.956 -31.045 1.00 78.19 912 TYR A O 1
ATOM 7245 N N . GLU A 1 913 ? 10.924 9.853 -30.374 1.00 63.78 913 GLU A N 1
ATOM 7246 C CA . GLU A 1 913 ? 10.797 10.431 -31.701 1.00 63.78 913 GLU A CA 1
ATOM 7247 C C . GLU A 1 913 ? 11.854 11.520 -31.866 1.00 63.78 913 GLU A C 1
ATOM 7249 O O . GLU A 1 913 ? 11.737 12.652 -31.389 1.00 63.78 913 GLU A O 1
ATOM 7254 N N . ALA A 1 914 ? 12.916 11.203 -32.605 1.00 52.97 914 ALA A N 1
ATOM 7255 C CA . ALA A 1 914 ? 13.724 12.252 -33.200 1.00 52.97 914 ALA A CA 1
ATOM 7256 C C . ALA A 1 914 ? 12.853 12.933 -34.263 1.00 52.97 914 ALA A C 1
ATOM 7258 O O . ALA A 1 914 ? 12.860 12.534 -35.428 1.00 52.97 914 ALA A O 1
ATOM 7259 N N . VAL A 1 915 ? 12.062 13.932 -33.860 1.00 47.62 915 VAL A N 1
ATOM 7260 C CA . VAL A 1 915 ? 11.324 14.775 -34.800 1.00 47.62 915 VAL A CA 1
ATOM 7261 C C . VAL A 1 915 ? 12.360 15.593 -35.535 1.00 47.62 915 VAL A C 1
ATOM 7263 O O . VAL A 1 915 ? 12.773 16.677 -35.107 1.00 47.62 915 VAL A O 1
ATOM 7266 N N . ILE A 1 916 ? 12.830 15.044 -36.646 1.00 44.50 916 ILE A N 1
ATOM 7267 C CA . ILE A 1 916 ? 13.672 15.808 -37.528 1.00 44.50 916 ILE A CA 1
ATOM 7268 C C . ILE A 1 916 ? 12.739 16.638 -38.381 1.00 44.50 916 ILE A C 1
ATOM 7270 O O . ILE A 1 916 ? 12.207 16.180 -39.389 1.00 44.50 916 ILE A O 1
ATOM 7274 N N . ARG A 1 917 ? 12.532 17.878 -37.933 1.00 46.38 917 ARG A N 1
ATOM 7275 C CA . ARG A 1 917 ? 11.915 18.899 -38.772 1.00 46.38 917 ARG A CA 1
ATOM 7276 C C . ARG A 1 917 ? 12.684 18.930 -40.091 1.00 46.38 917 ARG A C 1
ATOM 7278 O O . ARG A 1 917 ? 13.906 18.810 -40.089 1.00 46.38 917 ARG A O 1
ATOM 7285 N N . VAL A 1 918 ? 11.972 19.048 -41.204 1.00 47.88 918 VAL A N 1
ATOM 7286 C CA . VAL A 1 918 ? 12.538 19.525 -42.468 1.00 47.88 918 VAL A CA 1
ATOM 7287 C C . VAL A 1 918 ? 11.830 20.840 -42.773 1.00 47.88 918 VAL A C 1
ATOM 7289 O O . VAL A 1 918 ? 10.911 20.904 -43.577 1.00 47.88 918 VAL A O 1
ATOM 7292 N N . ASN A 1 919 ? 12.191 21.877 -42.023 1.00 43.00 919 ASN A N 1
ATOM 7293 C CA . ASN A 1 919 ? 11.863 23.269 -42.294 1.00 43.00 919 ASN A CA 1
ATOM 7294 C C . ASN A 1 919 ? 13.126 24.030 -42.740 1.00 43.00 919 ASN A C 1
ATOM 7296 O O . ASN A 1 919 ? 14.233 23.486 -42.759 1.00 43.00 919 ASN A O 1
ATOM 7300 N N . SER A 1 920 ? 12.984 25.310 -43.078 1.00 43.84 920 SER A N 1
ATOM 7301 C CA . SER A 1 920 ? 14.089 26.164 -43.542 1.00 43.84 920 SER A CA 1
ATOM 7302 C C . SER A 1 920 ? 15.255 26.335 -42.543 1.00 43.84 920 SER A C 1
ATOM 7304 O O . SER A 1 920 ? 16.274 26.922 -42.909 1.00 43.84 920 SER A O 1
ATOM 7306 N N . GLN A 1 921 ? 15.151 25.813 -41.309 1.00 40.66 921 GLN A N 1
ATOM 7307 C CA . GLN A 1 921 ? 16.198 25.855 -40.274 1.00 40.66 921 GLN A CA 1
ATOM 7308 C C . GLN A 1 921 ? 16.791 24.496 -39.881 1.00 40.66 921 GLN A C 1
ATOM 7310 O O . GLN A 1 921 ? 17.853 24.438 -39.258 1.00 40.66 921 GLN A O 1
ATOM 7315 N N . SER A 1 922 ? 16.146 23.391 -40.226 1.00 50.00 922 SER A N 1
ATOM 7316 C CA . SER A 1 922 ? 16.651 22.053 -39.921 1.00 50.00 922 SER A CA 1
ATOM 7317 C C . SER A 1 922 ? 17.755 21.622 -40.883 1.00 50.00 922 SER A C 1
ATOM 7319 O O . SER A 1 922 ? 17.642 21.751 -42.101 1.00 50.00 922 SER A O 1
ATOM 7321 N N . GLY A 1 923 ? 18.850 21.102 -40.329 1.00 52.19 923 GLY A N 1
ATOM 7322 C CA . GLY A 1 923 ? 20.024 20.701 -41.097 1.00 52.19 923 GLY A CA 1
ATOM 7323 C C . GLY A 1 923 ? 19.753 19.587 -42.120 1.00 52.19 923 GLY A C 1
ATOM 7324 O O . GLY A 1 923 ? 18.830 18.790 -41.983 1.00 52.19 923 GLY A O 1
ATOM 7325 N N . LYS A 1 924 ? 20.650 19.490 -43.112 1.00 55.09 924 LYS A N 1
ATOM 7326 C CA . LYS A 1 924 ? 20.648 18.601 -44.301 1.00 55.09 924 LYS A CA 1
ATOM 7327 C C . LYS A 1 924 ? 20.494 17.078 -44.044 1.00 55.09 924 LYS A C 1
ATOM 7329 O O . LYS A 1 924 ? 20.677 16.299 -44.970 1.00 55.09 924 LYS A O 1
ATOM 7334 N N . GLY A 1 925 ? 20.277 16.635 -42.802 1.00 55.72 925 GLY A N 1
ATOM 7335 C CA . GLY A 1 925 ? 20.236 15.223 -42.393 1.00 55.72 925 GLY A CA 1
ATOM 7336 C C . GLY A 1 925 ? 18.843 14.652 -42.100 1.00 55.72 925 GLY A C 1
ATOM 7337 O O . GLY A 1 925 ? 18.727 13.443 -41.930 1.00 55.72 925 GLY A O 1
ATOM 7338 N N . GLY A 1 926 ? 17.793 15.479 -42.051 1.00 64.94 926 GLY A N 1
ATOM 7339 C CA . GLY A 1 926 ? 16.482 15.047 -41.554 1.00 64.94 926 GLY A CA 1
ATOM 7340 C C . GLY A 1 926 ? 15.689 14.103 -42.429 1.00 64.94 926 GLY A C 1
ATOM 7341 O O . GLY A 1 926 ? 15.321 13.015 -41.992 1.00 64.94 926 GLY A O 1
ATOM 7342 N N . ALA A 1 927 ? 15.495 14.481 -43.690 1.00 72.19 927 ALA A N 1
ATOM 7343 C CA . ALA A 1 927 ? 14.803 13.633 -44.653 1.00 72.19 927 ALA A CA 1
ATOM 7344 C C . ALA A 1 927 ? 15.512 12.279 -44.835 1.00 72.19 927 ALA A C 1
ATOM 7346 O O . ALA A 1 927 ? 14.864 11.243 -44.936 1.00 72.19 927 ALA A O 1
ATOM 7347 N N . ALA A 1 928 ? 16.849 12.280 -44.824 1.00 73.75 928 ALA A N 1
ATOM 7348 C CA . ALA A 1 928 ? 17.657 11.074 -44.983 1.00 73.75 928 ALA A CA 1
ATOM 7349 C C . ALA A 1 928 ? 17.467 10.073 -43.835 1.00 73.75 928 ALA A C 1
ATOM 7351 O O . ALA A 1 928 ? 17.356 8.877 -44.081 1.00 73.75 928 ALA A O 1
ATOM 7352 N N . TRP A 1 929 ? 17.385 10.552 -42.592 1.00 67.88 929 TRP A N 1
ATOM 7353 C CA . TRP A 1 929 ? 17.164 9.683 -41.437 1.00 67.88 929 TRP A CA 1
ATOM 7354 C C . TRP A 1 929 ? 15.750 9.096 -41.412 1.00 67.88 929 TRP A C 1
ATOM 7356 O O . TRP A 1 929 ? 15.598 7.921 -41.094 1.00 67.88 929 TRP A O 1
ATOM 7366 N N . ILE A 1 930 ? 14.725 9.865 -41.807 1.00 73.69 930 ILE A N 1
ATOM 7367 C CA . ILE A 1 930 ? 13.350 9.347 -41.948 1.00 73.69 930 ILE A CA 1
ATOM 7368 C C . ILE A 1 930 ? 13.329 8.215 -42.983 1.00 73.69 930 ILE A C 1
ATOM 7370 O O . ILE A 1 930 ? 12.824 7.129 -42.710 1.00 73.69 930 ILE A O 1
ATOM 7374 N N . VAL A 1 931 ? 13.962 8.425 -44.137 1.00 82.56 931 VAL A N 1
ATOM 7375 C CA . VAL A 1 931 ? 14.093 7.407 -45.189 1.00 82.56 931 VAL A CA 1
ATOM 7376 C C . VAL A 1 931 ? 14.855 6.168 -44.694 1.00 82.56 931 VAL A C 1
ATOM 7378 O O . VAL A 1 931 ? 14.418 5.041 -44.932 1.00 82.56 931 VAL A O 1
ATOM 7381 N N . GLN A 1 932 ? 15.931 6.348 -43.927 1.00 80.75 932 GLN A N 1
ATOM 7382 C CA . GLN A 1 932 ? 16.680 5.238 -43.334 1.00 80.75 932 GLN A CA 1
ATOM 7383 C C . GLN A 1 932 ? 15.864 4.474 -42.283 1.00 80.75 932 GLN A C 1
ATOM 7385 O O . GLN A 1 932 ? 15.909 3.248 -42.245 1.00 80.75 932 GLN A O 1
ATOM 7390 N N . ARG A 1 933 ? 15.098 5.166 -41.436 1.00 75.62 933 ARG A N 1
ATOM 7391 C CA . ARG A 1 933 ? 14.325 4.555 -40.348 1.00 75.62 933 ARG A CA 1
ATOM 7392 C C . ARG A 1 933 ? 13.107 3.785 -40.854 1.00 75.62 933 ARG A C 1
ATOM 7394 O O . ARG A 1 933 ? 12.868 2.683 -40.371 1.00 75.62 933 ARG A O 1
ATOM 7401 N N . TYR A 1 934 ? 12.360 4.356 -41.800 1.00 75.31 934 TYR A N 1
ATOM 7402 C CA . TYR A 1 934 ? 11.099 3.787 -42.292 1.00 75.31 934 TYR A CA 1
ATOM 7403 C C . TYR A 1 934 ? 11.284 2.820 -43.466 1.00 75.31 934 TYR A C 1
ATOM 7405 O O . TYR A 1 934 ? 10.536 1.853 -43.576 1.00 75.31 934 TYR A O 1
ATOM 7413 N N . LEU A 1 935 ? 12.275 3.053 -44.335 1.00 80.56 935 LEU A N 1
ATOM 7414 C CA . LEU A 1 935 ? 12.511 2.226 -45.528 1.00 80.56 935 LEU A CA 1
ATOM 7415 C C . LEU A 1 935 ? 13.811 1.413 -45.455 1.00 80.56 935 LEU A C 1
ATOM 7417 O O . LEU A 1 935 ? 14.069 0.598 -46.337 1.00 80.56 935 LEU A O 1
ATOM 7421 N N . GLY A 1 936 ? 14.655 1.637 -44.440 1.00 81.56 936 GLY A N 1
ATOM 7422 C CA . GLY A 1 936 ? 15.976 1.004 -44.343 1.00 81.56 936 GLY A CA 1
ATOM 7423 C C . GLY A 1 936 ? 16.987 1.507 -45.383 1.00 81.56 936 GLY A C 1
ATOM 7424 O O . GLY A 1 936 ? 18.046 0.904 -45.563 1.00 81.56 936 GLY A O 1
ATOM 7425 N N . LEU A 1 937 ? 16.666 2.597 -46.084 1.00 87.06 937 LEU A N 1
ATOM 7426 C CA . LEU A 1 937 ? 17.452 3.150 -47.183 1.00 87.06 937 LEU A CA 1
ATOM 7427 C C . LEU A 1 937 ? 18.480 4.171 -46.669 1.00 87.06 937 LEU A C 1
ATOM 7429 O O . LEU A 1 937 ? 18.116 5.273 -46.263 1.00 87.06 937 LEU A O 1
ATOM 7433 N N . ASP A 1 938 ? 19.766 3.825 -46.721 1.00 86.56 938 ASP A N 1
ATOM 7434 C CA . ASP A 1 938 ? 20.873 4.723 -46.387 1.00 86.56 938 ASP A CA 1
ATOM 7435 C C . ASP A 1 938 ? 21.311 5.528 -47.623 1.00 86.56 938 ASP A C 1
ATOM 7437 O O . ASP A 1 938 ? 22.106 5.082 -48.449 1.00 86.56 938 ASP A O 1
ATOM 7441 N N . LEU A 1 939 ? 20.719 6.715 -47.795 1.00 88.06 939 LEU A N 1
ATOM 7442 C CA . LEU A 1 939 ? 20.952 7.548 -48.977 1.00 88.06 939 LEU A CA 1
ATOM 7443 C C . LEU A 1 939 ? 22.404 8.074 -49.024 1.00 88.06 939 LEU A C 1
ATOM 7445 O O . LEU A 1 939 ? 22.875 8.637 -48.031 1.00 88.06 939 LEU A O 1
ATOM 7449 N N . PRO A 1 940 ? 23.086 8.053 -50.188 1.00 88.00 940 PRO A N 1
ATOM 7450 C CA . PRO A 1 940 ? 24.418 8.642 -50.349 1.00 88.00 940 PRO A CA 1
ATOM 7451 C C . PRO A 1 940 ? 24.441 10.127 -50.020 1.00 88.00 940 PRO A C 1
ATOM 7453 O O . PRO A 1 940 ? 23.482 10.850 -50.292 1.00 88.00 940 PRO A O 1
ATOM 7456 N N . ARG A 1 941 ? 25.562 10.640 -49.504 1.00 81.25 941 ARG A N 1
ATOM 7457 C CA . ARG A 1 941 ? 25.637 12.019 -48.990 1.00 81.25 941 ARG A CA 1
ATOM 7458 C C . ARG A 1 941 ? 25.169 13.081 -49.992 1.00 81.25 941 ARG A C 1
ATOM 7460 O O . ARG A 1 941 ? 24.455 14.006 -49.609 1.00 81.25 941 ARG A O 1
ATOM 7467 N N . LYS A 1 942 ? 25.542 12.963 -51.269 1.00 83.75 942 LYS A N 1
ATOM 7468 C CA . LYS A 1 942 ? 25.091 13.894 -52.320 1.00 83.75 942 LYS A CA 1
ATOM 7469 C C . LYS A 1 942 ? 23.596 13.748 -52.626 1.00 83.75 942 LYS A C 1
ATOM 7471 O O . LYS A 1 942 ? 22.940 14.746 -52.922 1.00 83.75 942 LYS A O 1
ATOM 7476 N N . MET A 1 943 ? 23.051 12.540 -52.511 1.00 88.56 943 MET A N 1
ATOM 7477 C CA . MET A 1 943 ? 21.622 12.273 -52.655 1.00 88.56 943 MET A CA 1
ATOM 7478 C C . MET A 1 943 ? 20.817 12.826 -51.476 1.00 88.56 943 MET A C 1
ATOM 7480 O O . MET A 1 943 ? 19.786 13.449 -51.704 1.00 88.56 943 MET A O 1
ATOM 7484 N N . GLN A 1 944 ? 21.319 12.713 -50.239 1.00 83.56 944 GLN A N 1
ATOM 7485 C CA . GLN A 1 944 ? 20.708 13.347 -49.060 1.00 83.56 944 GLN A CA 1
ATOM 7486 C C . GLN A 1 944 ? 20.516 14.851 -49.285 1.00 83.56 944 GLN A C 1
ATOM 7488 O O . GLN A 1 944 ? 19.458 15.395 -48.983 1.00 83.56 944 GLN A O 1
ATOM 7493 N N . ILE A 1 945 ? 21.527 15.516 -49.857 1.00 80.69 945 ILE A N 1
ATOM 7494 C CA . ILE A 1 945 ? 21.479 16.947 -50.185 1.00 80.69 945 ILE A CA 1
ATOM 7495 C C . ILE A 1 945 ? 20.433 17.221 -51.274 1.00 80.69 945 ILE A C 1
ATOM 7497 O O . ILE A 1 945 ? 19.625 18.134 -51.114 1.00 80.69 945 ILE A O 1
ATOM 7501 N N . SER A 1 946 ? 20.432 16.431 -52.354 1.00 84.38 946 SER A N 1
ATOM 7502 C CA . SER A 1 946 ? 19.463 16.564 -53.450 1.00 84.38 946 SER A CA 1
ATOM 7503 C C . SER A 1 946 ? 18.026 16.397 -52.960 1.00 84.38 946 SER A C 1
ATOM 7505 O O . SER A 1 946 ? 17.176 17.221 -53.281 1.00 84.38 946 SER A O 1
ATOM 7507 N N . PHE A 1 947 ? 17.760 15.357 -52.172 1.00 88.38 947 PHE A N 1
ATOM 7508 C CA . PHE A 1 947 ? 16.419 15.054 -51.692 1.00 88.38 947 PHE A CA 1
ATOM 7509 C C . PHE A 1 947 ? 15.957 16.038 -50.616 1.00 88.38 947 PHE A C 1
ATOM 7511 O O . PHE A 1 947 ? 14.808 16.463 -50.633 1.00 88.38 947 PHE A O 1
ATOM 7518 N N . SER A 1 948 ? 16.859 16.488 -49.736 1.00 81.12 948 SER A N 1
ATOM 7519 C CA . SER A 1 948 ? 16.527 17.517 -48.739 1.00 81.12 948 SER A CA 1
ATOM 7520 C C . SER A 1 948 ? 16.010 18.799 -49.391 1.00 81.12 948 SER A C 1
ATOM 7522 O O . SER A 1 948 ? 15.103 19.420 -48.850 1.00 81.12 948 SER A O 1
ATOM 7524 N N . LYS A 1 949 ? 16.539 19.173 -50.566 1.00 83.06 949 LYS A N 1
ATOM 7525 C CA . LYS A 1 949 ? 16.034 20.322 -51.325 1.00 83.06 949 LYS A CA 1
ATOM 7526 C C . LYS A 1 949 ? 14.605 20.098 -51.828 1.00 83.06 949 LYS A C 1
ATOM 7528 O O . LYS A 1 949 ? 13.772 20.976 -51.675 1.00 83.06 949 LYS A O 1
ATOM 7533 N N . VAL A 1 950 ? 14.305 18.907 -52.346 1.00 87.19 950 VAL A N 1
ATOM 7534 C CA . VAL A 1 950 ? 12.952 18.543 -52.803 1.00 87.19 950 VAL A CA 1
ATOM 7535 C C . VAL A 1 950 ? 11.944 18.568 -51.650 1.00 87.19 950 VAL A C 1
ATOM 7537 O O . VAL A 1 950 ? 10.845 19.099 -51.792 1.00 87.19 950 VAL A O 1
ATOM 7540 N N . VAL A 1 951 ? 12.332 18.035 -50.488 1.00 82.00 951 VAL A N 1
ATOM 7541 C CA . VAL A 1 951 ? 11.510 18.067 -49.269 1.00 82.00 951 VAL A CA 1
ATOM 7542 C C . VAL A 1 951 ? 11.279 19.507 -48.805 1.00 82.00 951 VAL A C 1
ATOM 7544 O O . VAL A 1 951 ? 10.151 19.856 -48.464 1.00 82.00 951 VAL A O 1
ATOM 7547 N N . GLN A 1 952 ? 12.315 20.351 -48.846 1.00 76.75 952 GLN A N 1
ATOM 7548 C CA . GLN A 1 952 ? 12.220 21.767 -48.491 1.00 76.75 952 GLN A CA 1
ATOM 7549 C C . GLN A 1 952 ? 11.268 22.526 -49.424 1.00 76.75 952 GLN A C 1
ATOM 7551 O O . GLN A 1 952 ? 10.332 23.158 -48.943 1.00 76.75 952 GLN A O 1
ATOM 7556 N N . ASP A 1 953 ? 11.442 22.399 -50.741 1.00 82.62 953 ASP A N 1
ATOM 7557 C CA . ASP A 1 953 ? 10.598 23.075 -51.734 1.00 82.62 953 ASP A CA 1
ATOM 7558 C C . ASP A 1 953 ? 9.116 22.677 -51.567 1.00 82.62 953 ASP A C 1
ATOM 7560 O O . ASP A 1 953 ? 8.207 23.507 -51.678 1.00 82.62 953 ASP A O 1
ATOM 7564 N N . LYS A 1 954 ? 8.851 21.403 -51.244 1.00 84.88 954 LYS A N 1
ATOM 7565 C CA . LYS A 1 954 ? 7.493 20.905 -51.006 1.00 84.88 954 LYS A CA 1
ATOM 7566 C C . LYS A 1 954 ? 6.899 21.428 -49.694 1.00 84.88 954 LYS A C 1
ATOM 7568 O O . LYS A 1 954 ? 5.735 21.836 -49.701 1.00 84.88 954 LYS A O 1
ATOM 7573 N N . ALA A 1 955 ? 7.666 21.447 -48.605 1.00 77.69 955 ALA A N 1
ATOM 7574 C CA . ALA A 1 955 ? 7.229 22.009 -47.325 1.00 77.69 955 ALA A CA 1
ATOM 7575 C C . ALA A 1 955 ? 6.920 23.514 -47.447 1.00 77.69 955 ALA A C 1
ATOM 7577 O O . ALA A 1 955 ? 5.854 23.964 -47.019 1.00 77.69 955 ALA A O 1
ATOM 7578 N N . ASP A 1 956 ? 7.791 24.266 -48.130 1.00 77.44 956 ASP A N 1
ATOM 7579 C CA . ASP A 1 956 ? 7.602 25.695 -48.400 1.00 77.44 956 ASP A CA 1
ATOM 7580 C C . ASP A 1 956 ? 6.318 25.942 -49.216 1.00 77.44 956 ASP A C 1
ATOM 7582 O O . ASP A 1 956 ? 5.544 26.845 -48.897 1.00 77.44 956 ASP A O 1
ATOM 7586 N N . SER A 1 957 ? 6.025 25.098 -50.216 1.00 82.50 957 SER A N 1
ATOM 7587 C CA . SER A 1 957 ? 4.807 25.223 -51.038 1.00 82.50 957 SER A CA 1
ATOM 7588 C C . SER A 1 957 ? 3.498 24.995 -50.272 1.00 82.50 957 SER A C 1
ATOM 7590 O O . SER A 1 957 ? 2.469 25.570 -50.623 1.00 82.50 957 SER A O 1
ATOM 7592 N N . LEU A 1 958 ? 3.521 24.152 -49.236 1.00 81.94 958 LEU A N 1
ATOM 7593 C CA . LEU A 1 958 ? 2.343 23.820 -48.433 1.00 81.94 958 LEU A CA 1
ATOM 7594 C C . LEU A 1 958 ? 2.173 24.751 -47.227 1.00 81.94 958 LEU A C 1
ATOM 7596 O O . LEU A 1 958 ? 1.140 24.688 -46.561 1.00 81.94 958 LEU A O 1
ATOM 7600 N N . GLY A 1 959 ? 3.178 25.579 -46.918 1.00 67.25 959 GLY A N 1
ATOM 7601 C CA . GLY A 1 959 ? 3.197 26.420 -45.720 1.00 67.25 959 GLY A CA 1
ATOM 7602 C C . GLY A 1 959 ? 3.173 25.621 -44.412 1.00 67.25 959 GLY A C 1
ATOM 7603 O O . GLY A 1 959 ? 2.814 26.165 -43.370 1.00 67.25 959 GLY A O 1
ATOM 7604 N N . ARG A 1 960 ? 3.513 24.326 -44.464 1.00 75.44 960 ARG A N 1
ATOM 7605 C CA . ARG A 1 960 ? 3.528 23.404 -43.324 1.00 75.44 960 ARG A CA 1
ATOM 7606 C C . ARG A 1 960 ? 4.579 22.317 -43.512 1.00 75.44 960 ARG A C 1
ATOM 7608 O O . ARG A 1 960 ? 4.999 22.021 -44.627 1.00 75.44 960 ARG A O 1
ATOM 7615 N N . GLU A 1 961 ? 4.952 21.680 -42.411 1.00 64.19 961 GLU A N 1
ATOM 7616 C CA . GLU A 1 961 ? 5.881 20.552 -42.418 1.00 64.19 961 GLU A CA 1
ATOM 7617 C C . GLU A 1 961 ? 5.249 19.307 -43.078 1.00 64.19 961 GLU A C 1
ATOM 7619 O O . GLU A 1 961 ? 4.021 19.133 -43.080 1.00 64.19 961 GLU A O 1
ATOM 7624 N N . LEU A 1 962 ? 6.098 18.451 -43.661 1.00 75.25 962 LEU A N 1
ATOM 7625 C CA . LEU A 1 962 ? 5.701 17.155 -44.216 1.00 75.25 962 LEU A CA 1
ATOM 7626 C C . LEU A 1 962 ? 5.770 16.068 -43.140 1.00 75.25 962 LEU A C 1
ATOM 7628 O O . LEU A 1 962 ? 6.776 15.948 -42.439 1.00 75.25 962 LEU A O 1
ATOM 7632 N N . LYS A 1 963 ? 4.724 15.247 -43.044 1.00 76.88 963 LYS A N 1
ATOM 7633 C CA . LYS A 1 963 ? 4.698 14.035 -42.211 1.00 76.88 963 LYS A CA 1
ATOM 7634 C C . LYS A 1 963 ? 5.656 12.974 -42.770 1.00 76.88 963 LYS A C 1
ATOM 7636 O O . LYS A 1 963 ? 5.961 12.981 -43.962 1.00 76.88 963 LYS A O 1
ATOM 7641 N N . SER A 1 964 ? 6.075 12.014 -41.942 1.00 76.06 964 SER A N 1
ATOM 7642 C CA . SER A 1 964 ? 6.964 10.909 -42.352 1.00 76.06 964 SER A CA 1
ATOM 7643 C C . SER A 1 964 ? 6.465 10.177 -43.604 1.00 76.06 964 SER A C 1
ATOM 7645 O O . SER A 1 964 ? 7.231 9.994 -44.549 1.00 76.06 964 SER A O 1
ATOM 7647 N N . ASP A 1 965 ? 5.169 9.855 -43.661 1.00 77.75 965 ASP A N 1
ATOM 7648 C CA . ASP A 1 965 ? 4.556 9.190 -44.819 1.00 77.75 965 ASP A CA 1
ATOM 7649 C C . ASP A 1 965 ? 4.543 10.076 -46.072 1.00 77.75 965 ASP A C 1
ATOM 7651 O O . ASP A 1 965 ? 4.694 9.581 -47.187 1.00 77.75 965 ASP A O 1
ATOM 7655 N N . GLU A 1 966 ? 4.425 11.398 -45.907 1.00 82.00 966 GLU A N 1
ATOM 7656 C CA . GLU A 1 966 ? 4.502 12.354 -47.017 1.00 82.00 966 GLU A CA 1
ATOM 7657 C C . GLU A 1 966 ? 5.932 12.457 -47.559 1.00 82.00 966 GLU A C 1
ATOM 7659 O O . GLU A 1 966 ? 6.117 12.566 -48.768 1.00 82.00 966 GLU A O 1
ATOM 7664 N N . ILE A 1 967 ? 6.948 12.372 -46.694 1.00 83.75 967 ILE A N 1
ATOM 7665 C CA . ILE A 1 967 ? 8.363 12.343 -47.096 1.00 83.75 967 ILE A CA 1
ATOM 7666 C C . ILE A 1 967 ? 8.683 11.035 -47.827 1.00 83.75 967 ILE A C 1
ATOM 7668 O O . ILE A 1 967 ? 9.360 11.060 -48.855 1.00 83.75 967 ILE A O 1
ATOM 7672 N N . VAL A 1 968 ? 8.173 9.899 -47.345 1.00 84.31 968 VAL A N 1
ATOM 7673 C CA . VAL A 1 968 ? 8.310 8.597 -48.019 1.00 84.31 968 VAL A CA 1
ATOM 7674 C C . VAL A 1 968 ? 7.619 8.611 -49.385 1.00 84.31 968 VAL A C 1
ATOM 7676 O O . VAL A 1 968 ? 8.225 8.213 -50.383 1.00 84.31 968 VAL A O 1
ATOM 7679 N N . ALA A 1 969 ? 6.387 9.120 -49.464 1.00 84.25 969 ALA A N 1
ATOM 7680 C CA . ALA A 1 969 ? 5.671 9.268 -50.729 1.00 84.25 969 ALA A CA 1
ATOM 7681 C C . ALA A 1 969 ? 6.425 10.189 -51.700 1.00 84.25 969 ALA A C 1
ATOM 7683 O O . ALA A 1 969 ? 6.579 9.850 -52.873 1.00 84.25 969 ALA A O 1
ATOM 7684 N N . LEU A 1 970 ? 6.965 11.304 -51.201 1.00 88.50 970 LEU A N 1
ATOM 7685 C CA . LEU A 1 970 ? 7.750 12.247 -51.992 1.00 88.50 970 LEU A CA 1
ATOM 7686 C C . LEU A 1 970 ? 9.056 11.623 -52.506 1.00 88.50 970 LEU A C 1
ATOM 7688 O O . LEU A 1 970 ? 9.431 11.876 -53.650 1.00 88.50 970 LEU A O 1
ATOM 7692 N N . LEU A 1 971 ? 9.735 10.780 -51.716 1.00 89.50 971 LEU A N 1
ATOM 7693 C CA . LEU A 1 971 ? 10.909 10.016 -52.168 1.00 89.50 971 LEU A CA 1
ATOM 7694 C C . LEU A 1 971 ? 10.543 9.098 -53.341 1.00 89.50 971 LEU A C 1
ATOM 7696 O O . LEU A 1 971 ? 11.230 9.100 -54.366 1.00 89.50 971 LEU A O 1
ATOM 7700 N N . ASN A 1 972 ? 9.450 8.348 -53.193 1.00 86.19 972 ASN A N 1
ATOM 7701 C CA . ASN A 1 972 ? 8.967 7.417 -54.209 1.00 86.19 972 ASN A CA 1
ATOM 7702 C C . ASN A 1 972 ? 8.559 8.145 -55.495 1.00 86.19 972 ASN A C 1
ATOM 7704 O O . ASN A 1 972 ? 8.916 7.696 -56.581 1.00 86.19 972 ASN A O 1
ATOM 7708 N N . GLU A 1 973 ? 7.882 9.290 -55.385 1.00 84.56 973 GLU A N 1
ATOM 7709 C CA . GLU A 1 973 ? 7.496 10.130 -56.525 1.00 84.56 973 GLU A CA 1
ATOM 7710 C C . GLU A 1 973 ? 8.707 10.756 -57.236 1.00 84.56 973 GLU A C 1
ATOM 7712 O O . GLU A 1 973 ? 8.755 10.794 -58.467 1.00 84.56 973 GLU A O 1
ATOM 7717 N N . THR A 1 974 ? 9.689 11.240 -56.470 1.00 86.12 974 THR A N 1
ATOM 7718 C CA . THR A 1 974 ? 10.868 11.945 -57.002 1.00 86.12 974 THR A CA 1
ATOM 7719 C C . THR A 1 974 ? 11.815 10.990 -57.719 1.00 86.12 974 THR A C 1
ATOM 7721 O O . THR A 1 974 ? 12.341 11.308 -58.786 1.00 86.12 974 THR A O 1
ATOM 7724 N N . TYR A 1 975 ? 12.042 9.809 -57.144 1.00 86.19 975 TYR A N 1
ATOM 7725 C CA . TYR A 1 975 ? 13.037 8.855 -57.634 1.00 86.19 975 TYR A CA 1
ATOM 7726 C C . TYR A 1 975 ? 12.428 7.589 -58.248 1.00 86.19 975 TYR A C 1
ATOM 7728 O O . TYR A 1 975 ? 13.172 6.665 -58.554 1.00 86.19 975 TYR A O 1
ATOM 7736 N N . ASN A 1 976 ? 11.108 7.515 -58.454 1.00 75.19 976 ASN A N 1
ATOM 7737 C CA . ASN A 1 976 ? 10.415 6.359 -59.051 1.00 75.19 976 ASN A CA 1
ATOM 7738 C C . ASN A 1 976 ? 10.830 5.003 -58.446 1.00 75.19 976 ASN A C 1
ATOM 7740 O O . ASN A 1 976 ? 11.055 4.025 -59.173 1.00 75.19 976 ASN A O 1
ATOM 7744 N N . VAL A 1 977 ? 10.955 4.958 -57.119 1.00 71.12 977 VAL A N 1
ATOM 7745 C CA . VAL A 1 977 ? 11.373 3.763 -56.373 1.00 71.12 977 VAL A CA 1
ATOM 7746 C C . VAL A 1 977 ? 10.350 2.641 -56.601 1.00 71.12 977 VAL A C 1
ATOM 7748 O O . VAL A 1 977 ? 9.154 2.852 -56.424 1.00 71.12 977 VAL A O 1
ATOM 7751 N N . ASP A 1 978 ? 10.811 1.464 -57.037 1.00 60.69 978 ASP A N 1
ATOM 7752 C CA . ASP A 1 978 ? 10.001 0.252 -57.274 1.00 60.69 978 ASP A CA 1
ATOM 7753 C C . ASP A 1 978 ? 8.788 0.419 -58.225 1.00 60.69 978 ASP A C 1
ATOM 7755 O O . ASP A 1 978 ? 7.750 -0.228 -58.092 1.00 60.69 978 ASP A O 1
ATOM 7759 N N . SER A 1 979 ? 8.937 1.233 -59.271 1.00 54.66 979 SER A N 1
ATOM 7760 C CA . SER A 1 979 ? 7.902 1.571 -60.270 1.00 54.66 979 SER A CA 1
ATOM 7761 C C . SER A 1 979 ? 7.474 0.447 -61.241 1.00 54.66 979 SER A C 1
ATOM 7763 O O . SER A 1 979 ? 6.784 0.711 -62.229 1.00 54.66 979 SER A O 1
ATOM 7765 N N . GLY A 1 980 ? 7.787 -0.821 -60.948 1.00 51.19 980 GLY A N 1
ATOM 7766 C CA . GLY A 1 980 ? 7.640 -1.968 -61.862 1.00 51.19 980 GLY A CA 1
ATOM 7767 C C . GLY A 1 980 ? 6.240 -2.213 -62.454 1.00 51.19 980 GLY A C 1
ATOM 7768 O O . GLY A 1 980 ? 6.116 -2.937 -63.440 1.00 51.19 980 GLY A O 1
ATOM 7769 N N . SER A 1 981 ? 5.187 -1.587 -61.918 1.00 46.31 981 SER A N 1
ATOM 7770 C CA . SER A 1 981 ? 3.810 -1.752 -62.410 1.00 46.31 981 SER A CA 1
ATOM 7771 C C . SER A 1 981 ? 3.261 -0.552 -63.197 1.00 46.31 981 SER A C 1
ATOM 7773 O O . SER A 1 981 ? 2.390 -0.760 -64.041 1.00 46.31 981 SER A O 1
ATOM 7775 N N . VAL A 1 982 ? 3.782 0.669 -62.997 1.00 53.84 982 VAL A N 1
ATOM 7776 C CA . VAL A 1 982 ? 3.135 1.934 -63.438 1.00 53.84 982 VAL A CA 1
ATOM 7777 C C . VAL A 1 982 ? 4.052 2.825 -64.304 1.00 53.84 982 VAL A C 1
ATOM 7779 O O . VAL A 1 982 ? 3.636 3.890 -64.747 1.00 53.84 982 VAL A O 1
ATOM 7782 N N . SER A 1 983 ? 5.295 2.412 -64.577 1.00 64.06 983 SER A N 1
ATOM 7783 C CA . SER A 1 983 ? 6.234 3.171 -65.417 1.00 64.06 983 SER A CA 1
ATOM 7784 C C . SER A 1 983 ? 6.013 2.969 -66.924 1.00 64.06 983 SER A C 1
ATOM 7786 O O . SER A 1 983 ? 5.607 1.891 -67.361 1.00 64.06 983 SER A O 1
ATOM 7788 N N . GLU A 1 984 ? 6.324 4.000 -67.722 1.00 72.56 984 GLU A N 1
ATOM 7789 C CA . GLU A 1 984 ? 6.240 3.965 -69.193 1.00 72.56 984 GLU A CA 1
ATOM 7790 C C . GLU A 1 984 ? 7.269 3.016 -69.823 1.00 72.56 984 GLU A C 1
ATOM 7792 O O . GLU A 1 984 ? 6.980 2.415 -70.856 1.00 72.56 984 GLU A O 1
ATOM 7797 N N . LEU A 1 985 ? 8.439 2.861 -69.189 1.00 84.56 985 LEU A N 1
ATOM 7798 C CA . LEU A 1 985 ? 9.492 1.926 -69.576 1.00 84.56 985 LEU A CA 1
ATOM 7799 C C . LEU A 1 985 ? 9.662 0.829 -68.515 1.00 84.56 985 LEU A C 1
ATOM 7801 O O . LEU A 1 985 ? 9.832 1.114 -67.321 1.00 84.56 985 LEU A O 1
ATOM 7805 N N . LYS A 1 986 ? 9.682 -0.429 -68.958 1.00 87.44 986 LYS A N 1
ATOM 7806 C CA . LYS A 1 986 ? 9.935 -1.628 -68.144 1.00 87.44 986 LYS A CA 1
ATOM 7807 C C . LYS A 1 986 ? 11.009 -2.496 -68.793 1.00 87.44 986 LYS A C 1
ATOM 7809 O O . LYS A 1 986 ? 11.163 -2.494 -70.007 1.00 87.44 986 LYS A O 1
ATOM 7814 N N . ILE A 1 987 ? 11.738 -3.271 -67.991 1.00 88.25 987 ILE A N 1
ATOM 7815 C CA . ILE A 1 987 ? 12.620 -4.336 -68.492 1.00 88.25 987 ILE A CA 1
ATOM 7816 C C . ILE A 1 987 ? 11.900 -5.667 -68.270 1.00 88.25 987 ILE A C 1
ATOM 7818 O O . ILE A 1 987 ? 11.707 -6.074 -67.123 1.00 88.25 987 ILE A O 1
ATOM 7822 N N . VAL A 1 988 ? 11.504 -6.317 -69.364 1.00 87.06 988 VAL A N 1
ATOM 7823 C CA . VAL A 1 988 ? 10.786 -7.600 -69.386 1.00 87.06 988 VAL A CA 1
ATOM 7824 C C . VAL A 1 988 ? 11.738 -8.747 -69.069 1.00 87.06 988 VAL A C 1
ATOM 7826 O O . VAL A 1 988 ? 11.449 -9.577 -68.212 1.00 87.06 988 VAL A O 1
ATOM 7829 N N . ASP A 1 989 ? 12.895 -8.763 -69.725 1.00 88.38 989 ASP A N 1
ATOM 7830 C CA . ASP A 1 989 ? 13.936 -9.764 -69.512 1.00 88.38 989 ASP A CA 1
ATOM 7831 C C . ASP A 1 989 ? 15.310 -9.156 -69.795 1.00 88.38 989 ASP A C 1
ATOM 7833 O O . ASP A 1 989 ? 15.432 -8.201 -70.567 1.00 88.38 989 ASP A O 1
ATOM 7837 N N . TYR A 1 990 ? 16.354 -9.682 -69.168 1.00 91.31 990 TYR A N 1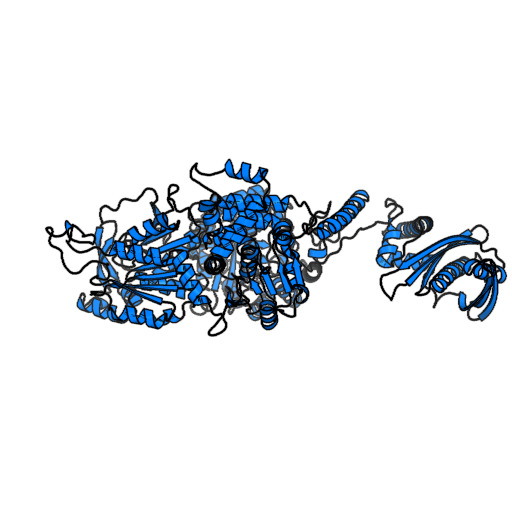
ATOM 7838 C CA . TYR A 1 990 ? 17.724 -9.307 -69.482 1.00 91.31 990 TYR A CA 1
ATOM 7839 C C . TYR A 1 990 ? 18.701 -10.430 -69.164 1.00 91.31 990 TYR A C 1
ATOM 7841 O O . TYR A 1 990 ? 18.578 -11.159 -68.180 1.00 91.31 990 TYR A O 1
ATOM 7849 N N . LYS A 1 991 ? 19.750 -10.512 -69.976 1.00 91.50 991 LYS A N 1
ATOM 7850 C CA . LYS A 1 991 ? 20.850 -11.447 -69.795 1.00 91.50 991 LYS A CA 1
ATOM 7851 C C . LYS A 1 991 ? 22.177 -10.723 -69.928 1.00 91.50 991 LYS A C 1
ATOM 7853 O O . LYS A 1 991 ? 22.447 -10.096 -70.952 1.00 91.50 991 LYS A O 1
ATOM 7858 N N . TYR A 1 992 ? 23.019 -10.880 -68.913 1.00 90.56 992 TYR A N 1
ATOM 7859 C CA . TYR A 1 992 ? 24.424 -10.501 -68.980 1.00 90.56 992 TYR A CA 1
ATOM 7860 C C . TYR A 1 992 ? 25.264 -11.683 -69.475 1.00 90.56 992 TYR A C 1
ATOM 7862 O O . TYR A 1 992 ? 25.103 -12.814 -69.015 1.00 90.56 992 TYR A O 1
ATOM 7870 N N . ASP A 1 993 ? 26.166 -11.416 -70.412 1.00 89.06 993 ASP A N 1
ATOM 7871 C CA . ASP A 1 993 ? 27.139 -12.359 -70.959 1.00 89.06 993 ASP A CA 1
ATOM 7872 C C . ASP A 1 993 ? 28.545 -11.785 -70.747 1.00 89.06 993 ASP A C 1
ATOM 7874 O O . ASP A 1 993 ? 29.004 -10.910 -71.489 1.00 89.06 993 ASP A O 1
ATOM 7878 N N . LYS A 1 994 ? 29.209 -12.238 -69.677 1.00 85.19 994 LYS A N 1
ATOM 7879 C CA . LYS A 1 994 ? 30.573 -11.824 -69.334 1.00 85.19 994 LYS A CA 1
ATOM 7880 C C . LYS A 1 994 ? 31.558 -12.534 -70.267 1.00 85.19 994 LYS A C 1
ATOM 7882 O O . LYS A 1 994 ? 31.736 -13.745 -70.173 1.00 85.19 994 LYS A O 1
ATOM 7887 N N . LYS A 1 995 ? 32.200 -11.783 -71.168 1.00 82.25 995 LYS A N 1
ATOM 7888 C CA . LYS A 1 995 ? 33.204 -12.301 -72.116 1.00 82.25 995 LYS A CA 1
ATOM 7889 C C . LYS A 1 995 ? 34.617 -12.302 -71.532 1.00 82.25 995 LYS A C 1
ATOM 7891 O O . LYS A 1 995 ? 35.394 -13.196 -71.848 1.00 82.25 995 LYS A O 1
ATOM 7896 N N . SER A 1 996 ? 34.937 -11.322 -70.690 1.00 81.75 996 SER A N 1
ATOM 7897 C CA . SER A 1 996 ? 36.192 -11.217 -69.933 1.00 81.75 996 SER A CA 1
ATOM 7898 C C . SER A 1 996 ? 35.980 -10.347 -68.686 1.00 81.75 996 SER A C 1
ATOM 7900 O O . SER A 1 996 ? 34.869 -9.871 -68.447 1.00 81.75 996 SER A O 1
ATOM 7902 N N . ASP A 1 997 ? 37.024 -10.118 -67.885 1.00 74.25 997 ASP A N 1
ATOM 7903 C CA . ASP A 1 997 ? 36.960 -9.176 -66.756 1.00 74.25 997 ASP A CA 1
ATOM 7904 C C . ASP A 1 997 ? 36.760 -7.713 -67.185 1.00 74.25 997 ASP A C 1
ATOM 7906 O O . ASP A 1 997 ? 36.299 -6.907 -66.386 1.00 74.25 997 ASP A O 1
ATOM 7910 N N . GLU A 1 998 ? 37.019 -7.390 -68.455 1.00 78.19 998 GLU A N 1
ATOM 7911 C CA . GLU A 1 998 ? 36.885 -6.037 -69.013 1.00 78.19 998 GLU A CA 1
ATOM 7912 C C . GLU A 1 998 ? 35.706 -5.894 -69.988 1.00 78.19 998 GLU A C 1
ATOM 7914 O O . GLU A 1 998 ? 35.437 -4.794 -70.469 1.00 78.19 998 GLU A O 1
ATOM 7919 N N . ILE A 1 999 ? 35.008 -6.989 -70.322 1.00 85.56 999 ILE A N 1
ATOM 7920 C CA . ILE A 1 999 ? 33.936 -6.988 -71.327 1.00 85.56 999 ILE A CA 1
ATOM 7921 C C . ILE A 1 999 ? 32.739 -7.806 -70.838 1.00 85.56 999 ILE A C 1
ATOM 7923 O O . ILE A 1 999 ? 32.772 -9.035 -70.752 1.00 85.56 999 ILE A O 1
ATOM 7927 N N . THR A 1 1000 ? 31.635 -7.105 -70.608 1.00 90.94 1000 THR A N 1
ATOM 7928 C CA . THR A 1 1000 ? 30.297 -7.630 -70.341 1.00 90.94 1000 THR A CA 1
ATOM 7929 C C . THR A 1 1000 ? 29.354 -7.152 -71.439 1.00 90.94 1000 THR A C 1
ATOM 7931 O O . THR A 1 1000 ? 29.258 -5.954 -71.711 1.00 90.94 1000 THR A O 1
ATOM 7934 N N . ASN A 1 1001 ? 28.646 -8.084 -72.071 1.00 90.69 1001 ASN A N 1
ATOM 7935 C CA . ASN A 1 1001 ? 27.530 -7.766 -72.954 1.00 90.69 1001 ASN A CA 1
ATOM 7936 C C . ASN A 1 1001 ? 26.218 -7.888 -72.185 1.00 90.69 1001 ASN A C 1
ATOM 7938 O O . ASN A 1 1001 ? 26.074 -8.778 -71.348 1.00 90.69 1001 ASN A O 1
ATOM 7942 N N . VAL A 1 1002 ? 25.248 -7.046 -72.511 1.00 93.94 1002 VAL A N 1
ATOM 7943 C CA . VAL A 1 1002 ? 23.866 -7.194 -72.061 1.00 93.94 1002 VAL A CA 1
ATOM 7944 C C . VAL A 1 1002 ? 22.945 -7.300 -73.265 1.00 93.94 1002 VAL A C 1
ATOM 7946 O O . VAL A 1 1002 ? 23.106 -6.576 -74.250 1.00 93.94 1002 VAL A O 1
ATOM 7949 N N . PHE A 1 1003 ? 21.974 -8.196 -73.161 1.00 93.31 1003 PHE A N 1
ATOM 7950 C CA . PHE A 1 1003 ? 20.827 -8.290 -74.054 1.00 93.31 1003 PHE A CA 1
ATOM 7951 C C . PHE A 1 1003 ? 19.586 -8.127 -73.191 1.00 93.31 1003 PHE A C 1
ATOM 7953 O O . PHE A 1 1003 ? 19.399 -8.916 -72.267 1.00 93.31 1003 PHE A O 1
ATOM 7960 N N . ALA A 1 1004 ? 18.777 -7.104 -73.445 1.00 92.81 1004 ALA A N 1
ATOM 7961 C CA . ALA A 1 1004 ? 17.572 -6.839 -72.671 1.00 92.81 1004 ALA A CA 1
ATOM 7962 C C . ALA A 1 1004 ? 16.364 -6.640 -73.587 1.00 92.81 1004 ALA A C 1
ATOM 7964 O O . ALA A 1 1004 ? 16.471 -6.030 -74.651 1.00 92.81 1004 ALA A O 1
ATOM 7965 N N . ILE A 1 1005 ? 15.221 -7.157 -73.148 1.00 93.06 1005 ILE A N 1
ATOM 7966 C CA . ILE A 1 1005 ? 13.908 -6.891 -73.721 1.00 93.06 1005 ILE A CA 1
ATOM 7967 C C . ILE A 1 1005 ? 13.283 -5.809 -72.854 1.00 93.06 1005 ILE A C 1
ATOM 7969 O O . ILE A 1 1005 ? 13.041 -6.025 -71.664 1.00 93.06 1005 ILE A O 1
ATOM 7973 N N . ILE A 1 1006 ? 13.049 -4.641 -73.436 1.00 92.19 1006 ILE A N 1
ATOM 7974 C CA . ILE A 1 1006 ? 12.360 -3.536 -72.775 1.00 92.19 1006 ILE A CA 1
ATOM 7975 C C . ILE A 1 1006 ? 10.954 -3.398 -73.338 1.00 92.19 1006 ILE A C 1
ATOM 7977 O O . ILE A 1 1006 ? 10.726 -3.692 -74.504 1.00 92.19 1006 ILE A O 1
ATOM 7981 N N . GLU A 1 1007 ? 10.021 -2.943 -72.519 1.00 90.06 1007 GLU A N 1
ATOM 7982 C CA . GLU A 1 1007 ? 8.677 -2.558 -72.932 1.00 90.06 1007 GLU A CA 1
ATOM 7983 C C . GLU A 1 1007 ? 8.536 -1.052 -72.730 1.00 90.06 1007 GLU A C 1
ATOM 7985 O O . GLU A 1 1007 ? 8.709 -0.573 -71.610 1.00 90.06 1007 GLU A O 1
ATOM 7990 N N . LEU A 1 1008 ? 8.263 -0.315 -73.805 1.00 87.94 1008 LEU A N 1
ATOM 7991 C CA . LEU A 1 1008 ? 8.034 1.128 -73.789 1.00 87.94 1008 LEU A CA 1
ATOM 7992 C C . LEU A 1 1008 ? 6.643 1.398 -74.364 1.00 87.94 1008 LEU A C 1
ATOM 7994 O O . LEU A 1 1008 ? 6.367 1.031 -75.504 1.00 87.94 1008 LEU A O 1
ATOM 7998 N N . ASN A 1 1009 ? 5.756 2.012 -73.578 1.00 83.19 1009 ASN A N 1
ATOM 7999 C CA . ASN A 1 1009 ? 4.359 2.278 -73.964 1.00 83.19 1009 ASN A CA 1
ATOM 8000 C C . ASN A 1 1009 ? 3.587 1.029 -74.457 1.00 83.19 1009 ASN A C 1
ATOM 8002 O O . ASN A 1 1009 ? 2.707 1.133 -75.308 1.00 83.19 1009 ASN A O 1
ATOM 8006 N N . GLY A 1 1010 ? 3.911 -0.155 -73.923 1.00 82.38 1010 GLY A N 1
ATOM 8007 C CA . GLY A 1 1010 ? 3.274 -1.428 -74.285 1.00 82.38 1010 GLY A CA 1
ATOM 8008 C C . GLY A 1 1010 ? 3.875 -2.140 -75.504 1.00 82.38 1010 GLY A C 1
ATOM 8009 O O . GLY A 1 1010 ? 3.427 -3.235 -75.839 1.00 82.38 1010 GLY A O 1
ATOM 8010 N N . GLU A 1 1011 ? 4.896 -1.572 -76.150 1.00 87.00 1011 GLU A N 1
ATOM 8011 C CA . GLU A 1 1011 ? 5.632 -2.221 -77.241 1.00 87.00 1011 GLU A CA 1
ATOM 8012 C C . GLU A 1 1011 ? 6.992 -2.741 -76.771 1.00 87.00 1011 GLU A C 1
ATOM 8014 O O . GLU A 1 1011 ? 7.701 -2.069 -76.021 1.00 87.00 1011 GLU A O 1
ATOM 8019 N N . GLN A 1 1012 ? 7.371 -3.939 -77.229 1.00 92.00 1012 GLN A N 1
ATOM 8020 C CA . GLN A 1 1012 ? 8.626 -4.580 -76.839 1.00 92.00 1012 GLN A CA 1
ATOM 8021 C C . GLN A 1 1012 ? 9.761 -4.298 -77.825 1.00 92.00 1012 GLN A C 1
ATOM 8023 O O . GLN A 1 1012 ? 9.622 -4.480 -79.035 1.00 92.00 1012 GLN A O 1
ATOM 8028 N N . TYR A 1 1013 ? 10.921 -3.937 -77.282 1.00 92.56 1013 TYR A N 1
ATOM 8029 C CA . TYR A 1 1013 ? 12.142 -3.637 -78.016 1.00 92.56 1013 TYR A CA 1
ATOM 8030 C C . TYR A 1 1013 ? 13.310 -4.457 -77.472 1.00 92.56 1013 TYR A C 1
ATOM 8032 O O . TYR A 1 1013 ? 13.489 -4.597 -76.264 1.00 92.56 1013 TYR A O 1
ATOM 8040 N N . ASN A 1 1014 ? 14.152 -4.955 -78.377 1.00 93.31 1014 ASN A N 1
ATOM 8041 C CA . ASN A 1 1014 ? 15.403 -5.609 -78.012 1.00 93.31 1014 ASN A CA 1
ATOM 8042 C C . ASN A 1 1014 ? 16.532 -4.580 -78.012 1.00 93.31 1014 ASN A C 1
ATOM 8044 O O . ASN A 1 1014 ? 16.852 -4.008 -79.056 1.00 93.31 1014 ASN A O 1
ATOM 8048 N N . ILE A 1 1015 ? 17.167 -4.384 -76.860 1.00 94.62 1015 ILE A N 1
ATOM 8049 C CA . ILE A 1 1015 ? 18.346 -3.530 -76.715 1.00 94.62 1015 ILE A CA 1
ATOM 8050 C C . ILE A 1 1015 ? 19.570 -4.375 -76.373 1.00 94.62 1015 ILE A C 1
ATOM 8052 O O . ILE A 1 1015 ? 19.484 -5.416 -75.718 1.00 94.62 1015 ILE A O 1
ATOM 8056 N N . SER A 1 1016 ? 20.735 -3.924 -76.831 1.00 94.25 1016 SER A N 1
ATOM 8057 C CA . SER A 1 1016 ? 22.001 -4.567 -76.493 1.00 94.25 1016 SER A CA 1
ATOM 8058 C C . SER A 1 1016 ? 23.113 -3.549 -76.308 1.00 94.25 1016 SER A C 1
ATOM 8060 O O . SER A 1 1016 ? 23.165 -2.517 -76.986 1.00 94.25 1016 SER A O 1
ATOM 8062 N N . GLY A 1 1017 ? 24.015 -3.847 -75.383 1.00 92.75 1017 GLY A N 1
ATOM 8063 C CA . GLY A 1 1017 ? 25.120 -2.971 -75.026 1.00 92.75 1017 GLY A CA 1
ATOM 8064 C C . GLY A 1 1017 ? 26.329 -3.762 -74.557 1.00 92.75 1017 GLY A C 1
ATOM 8065 O O . GLY A 1 1017 ? 26.213 -4.895 -74.098 1.00 92.75 1017 GLY A O 1
ATOM 8066 N N . THR A 1 1018 ? 27.500 -3.153 -74.698 1.00 92.69 1018 THR A N 1
ATOM 8067 C CA . THR A 1 1018 ? 28.785 -3.722 -74.285 1.00 92.69 1018 THR A CA 1
ATOM 8068 C C . THR A 1 1018 ? 29.457 -2.711 -73.378 1.00 92.69 1018 THR A C 1
ATOM 8070 O O . THR A 1 1018 ? 29.488 -1.530 -73.715 1.00 92.69 1018 THR A O 1
ATOM 8073 N N . GLY A 1 1019 ? 29.979 -3.154 -72.243 1.00 90.38 1019 GLY A N 1
ATOM 8074 C CA . GLY A 1 1019 ? 30.695 -2.312 -71.289 1.00 90.38 1019 GLY A CA 1
ATOM 8075 C C . GLY A 1 1019 ? 31.621 -3.146 -70.414 1.00 90.38 1019 GLY A C 1
ATOM 8076 O O . GLY A 1 1019 ? 31.643 -4.367 -70.516 1.00 90.38 1019 GLY A O 1
ATOM 8077 N N . ASN A 1 1020 ? 32.376 -2.500 -69.535 1.00 86.94 1020 ASN A N 1
ATOM 8078 C CA . ASN A 1 1020 ? 33.280 -3.169 -68.593 1.00 86.94 1020 ASN A CA 1
ATOM 8079 C C . ASN A 1 1020 ? 32.578 -3.862 -67.410 1.00 86.94 1020 ASN A C 1
ATOM 8081 O O . ASN A 1 1020 ? 33.231 -4.510 -66.599 1.00 86.94 1020 ASN A O 1
ATOM 8085 N N . GLY A 1 1021 ? 31.251 -3.775 -67.316 1.00 88.06 1021 GLY A N 1
ATOM 8086 C CA . GLY A 1 1021 ? 30.466 -4.456 -66.294 1.00 88.06 1021 GLY A CA 1
ATOM 8087 C C . GLY A 1 1021 ? 28.960 -4.392 -66.562 1.00 88.06 1021 GLY A C 1
ATOM 8088 O O . GLY A 1 1021 ? 28.524 -3.829 -67.573 1.00 88.06 1021 GLY A O 1
ATOM 8089 N N . PRO A 1 1022 ? 28.137 -4.955 -65.662 1.00 89.31 1022 PRO A N 1
ATOM 8090 C CA . PRO A 1 1022 ? 26.680 -4.966 -65.808 1.00 89.31 1022 PRO A CA 1
ATOM 8091 C C . PRO A 1 1022 ? 26.064 -3.564 -65.934 1.00 89.31 1022 PRO A C 1
ATOM 8093 O O . PRO A 1 1022 ? 25.222 -3.338 -66.795 1.00 89.31 1022 PRO A O 1
ATOM 8096 N N . ILE A 1 1023 ? 26.542 -2.595 -65.146 1.00 92.81 1023 ILE A N 1
ATOM 8097 C CA . ILE A 1 1023 ? 26.044 -1.210 -65.181 1.00 92.81 1023 ILE A CA 1
ATOM 8098 C C . ILE A 1 1023 ? 26.356 -0.547 -66.527 1.00 92.81 1023 ILE A C 1
ATOM 8100 O O . ILE A 1 1023 ? 25.447 -0.111 -67.228 1.00 92.81 1023 ILE A O 1
ATOM 8104 N N . SER A 1 1024 ? 27.632 -0.503 -66.920 1.00 90.81 1024 SER A N 1
ATOM 8105 C CA . SER A 1 1024 ? 28.063 0.185 -68.144 1.00 90.81 1024 SER A CA 1
ATOM 8106 C C . SER A 1 1024 ? 27.510 -0.466 -69.410 1.00 90.81 1024 SER A C 1
ATOM 8108 O O . SER A 1 1024 ? 27.130 0.232 -70.345 1.00 90.81 1024 SER A O 1
ATOM 8110 N N . SER A 1 1025 ? 27.393 -1.797 -69.443 1.00 92.44 1025 SER A N 1
ATOM 8111 C CA . SER A 1 1025 ? 26.769 -2.494 -70.573 1.00 92.44 1025 SER A CA 1
ATOM 8112 C C . SER A 1 1025 ? 25.284 -2.149 -70.719 1.00 92.44 1025 SER A C 1
ATOM 8114 O O . SER A 1 1025 ? 24.841 -1.898 -71.840 1.00 92.44 1025 SER A O 1
ATOM 8116 N N . LEU A 1 1026 ? 24.534 -2.053 -69.615 1.00 94.00 1026 LEU A N 1
ATOM 8117 C CA . LEU A 1 1026 ? 23.122 -1.655 -69.629 1.00 94.00 1026 LEU A CA 1
ATOM 8118 C C . LEU A 1 1026 ? 22.921 -0.181 -69.979 1.00 94.00 1026 LEU A C 1
ATOM 8120 O O . LEU A 1 1026 ? 22.051 0.129 -70.792 1.00 94.00 1026 LEU A O 1
ATOM 8124 N N . LEU A 1 1027 ? 23.751 0.718 -69.454 1.00 93.88 1027 LEU A N 1
ATOM 8125 C CA . LEU A 1 1027 ? 23.705 2.133 -69.831 1.00 93.88 1027 LEU A CA 1
ATOM 8126 C C . LEU A 1 1027 ? 24.039 2.342 -71.302 1.00 93.88 1027 LEU A C 1
ATOM 8128 O O . LEU A 1 1027 ? 23.331 3.078 -71.977 1.00 93.88 1027 LEU A O 1
ATOM 8132 N N . ASN A 1 1028 ? 25.024 1.623 -71.841 1.00 93.31 1028 ASN A N 1
ATOM 8133 C CA . ASN A 1 1028 ? 25.333 1.674 -73.268 1.00 93.31 1028 ASN A CA 1
ATOM 8134 C C . ASN A 1 1028 ? 24.190 1.115 -74.131 1.00 93.31 1028 ASN A C 1
ATOM 8136 O O . ASN A 1 1028 ? 23.979 1.593 -75.246 1.00 93.31 1028 ASN A O 1
ATOM 8140 N N . ALA A 1 1029 ? 23.444 0.119 -73.640 1.00 93.69 1029 ALA A N 1
ATOM 8141 C CA . ALA A 1 1029 ? 22.254 -0.388 -74.322 1.00 93.69 1029 ALA A CA 1
ATOM 8142 C C . ALA A 1 1029 ? 21.144 0.676 -74.373 1.00 93.69 1029 ALA A C 1
ATOM 8144 O O . ALA A 1 1029 ? 20.588 0.930 -75.443 1.00 93.69 1029 ALA A O 1
ATOM 8145 N N . PHE A 1 1030 ? 20.870 1.339 -73.244 1.00 93.38 1030 PHE A N 1
ATOM 8146 C CA . PHE A 1 1030 ? 19.894 2.428 -73.171 1.00 93.38 1030 PHE A CA 1
ATOM 8147 C C . PHE A 1 1030 ? 20.325 3.671 -73.955 1.00 93.38 1030 PHE A C 1
ATOM 8149 O O . PHE A 1 1030 ? 19.520 4.215 -74.705 1.00 93.38 1030 PHE A O 1
ATOM 8156 N N . GLY A 1 1031 ? 21.590 4.080 -73.860 1.00 90.75 1031 GLY A N 1
ATOM 8157 C CA . GLY A 1 1031 ? 22.130 5.237 -74.574 1.00 90.75 1031 GLY A CA 1
ATOM 8158 C C . GLY A 1 1031 ? 22.067 5.076 -76.093 1.00 90.75 1031 GLY A C 1
ATOM 8159 O O . GLY A 1 1031 ? 21.657 5.994 -76.802 1.00 90.75 1031 GLY A O 1
ATOM 8160 N N . LYS A 1 1032 ? 22.353 3.872 -76.614 1.00 91.19 1032 LYS A N 1
ATOM 8161 C CA . LYS A 1 1032 ? 22.154 3.556 -78.042 1.00 91.19 1032 LYS A CA 1
ATOM 8162 C C . LYS A 1 1032 ? 20.687 3.635 -78.459 1.00 91.19 1032 LYS A C 1
ATOM 8164 O O . LYS A 1 1032 ? 20.401 4.135 -79.545 1.00 91.19 1032 LYS A O 1
ATOM 8169 N N . PHE A 1 1033 ? 19.781 3.126 -77.625 1.00 92.12 1033 PHE A N 1
ATOM 8170 C CA . PHE A 1 1033 ? 18.349 3.099 -77.918 1.00 92.12 1033 PHE A CA 1
ATOM 8171 C C . PHE A 1 1033 ? 17.741 4.511 -77.925 1.00 92.12 1033 PHE A C 1
ATOM 8173 O O . PHE A 1 1033 ? 17.137 4.911 -78.917 1.00 92.12 1033 PHE A O 1
ATOM 8180 N N . PHE A 1 1034 ? 17.990 5.297 -76.874 1.00 89.88 1034 PHE A N 1
ATOM 8181 C CA . PHE A 1 1034 ? 17.469 6.661 -76.718 1.00 89.88 1034 PHE A CA 1
ATOM 8182 C C . PHE A 1 1034 ? 18.314 7.744 -77.406 1.00 89.88 1034 PHE A C 1
ATOM 8184 O O . PHE A 1 1034 ? 17.942 8.917 -77.397 1.00 89.88 1034 PHE A O 1
ATOM 8191 N N . LYS A 1 1035 ? 19.431 7.361 -78.040 1.00 89.12 1035 LYS A N 1
ATOM 8192 C CA . LYS A 1 1035 ? 20.387 8.262 -78.705 1.00 89.12 1035 LYS A CA 1
ATOM 8193 C C . LYS A 1 1035 ? 20.897 9.365 -77.768 1.00 89.12 1035 LYS A C 1
ATOM 8195 O O . LYS A 1 1035 ? 20.916 10.540 -78.133 1.00 89.12 1035 LYS A O 1
ATOM 8200 N N . CYS A 1 1036 ? 21.315 8.967 -76.572 1.00 88.81 1036 CYS A N 1
ATOM 8201 C CA . CYS A 1 1036 ? 21.901 9.836 -75.555 1.00 88.81 1036 CYS A CA 1
ATOM 8202 C C . CYS A 1 1036 ? 23.158 9.198 -74.952 1.00 88.81 1036 CYS A C 1
ATOM 8204 O O . CYS A 1 1036 ? 23.342 7.981 -75.014 1.00 88.81 1036 CYS A O 1
ATOM 8206 N N . GLU A 1 1037 ? 24.021 10.019 -74.363 1.00 88.12 1037 GLU A N 1
ATOM 8207 C CA . GLU A 1 1037 ? 25.158 9.542 -73.580 1.00 88.12 1037 GLU A CA 1
ATOM 8208 C C . GLU A 1 1037 ? 24.725 9.419 -72.117 1.00 88.12 1037 GLU A C 1
ATOM 8210 O O . GLU A 1 1037 ? 24.126 10.344 -71.575 1.00 88.12 1037 GLU A O 1
ATOM 8215 N N . LEU A 1 1038 ? 24.942 8.244 -71.519 1.00 91.81 1038 LEU A N 1
ATOM 8216 C CA . LEU A 1 1038 ? 24.599 7.952 -70.128 1.00 91.81 1038 LEU A CA 1
ATOM 8217 C C . LEU A 1 1038 ? 25.872 7.541 -69.393 1.00 91.81 1038 LEU A C 1
ATOM 8219 O O . LEU A 1 1038 ? 26.396 6.451 -69.638 1.00 91.81 1038 LEU A O 1
ATOM 8223 N N . GLU A 1 1039 ? 26.347 8.384 -68.482 1.00 89.62 1039 GLU A N 1
ATOM 8224 C CA . GLU A 1 1039 ? 27.578 8.142 -67.725 1.00 89.62 1039 GLU A CA 1
ATOM 8225 C C . GLU A 1 1039 ? 27.296 8.038 -66.224 1.00 89.62 1039 GLU A C 1
ATOM 8227 O O . GLU A 1 1039 ? 26.524 8.813 -65.668 1.00 89.62 1039 GLU A O 1
ATOM 8232 N N . VAL A 1 1040 ? 27.913 7.066 -65.545 1.00 92.75 1040 VAL A N 1
ATOM 8233 C CA . VAL A 1 1040 ? 27.781 6.922 -64.087 1.00 92.75 1040 VAL A CA 1
ATOM 8234 C C . VAL A 1 1040 ? 28.688 7.925 -63.395 1.00 92.75 1040 VAL A C 1
ATOM 8236 O O . VAL A 1 1040 ? 29.907 7.800 -63.454 1.00 92.75 1040 VAL A O 1
ATOM 8239 N N . GLU A 1 1041 ? 28.101 8.855 -62.653 1.00 91.31 1041 GLU A N 1
ATOM 8240 C CA . GLU A 1 1041 ? 28.858 9.750 -61.777 1.00 91.31 1041 GLU A CA 1
ATOM 8241 C C . GLU A 1 1041 ? 29.122 9.116 -60.406 1.00 91.31 1041 GLU A C 1
ATOM 8243 O O . GLU A 1 1041 ? 30.171 9.331 -59.798 1.00 91.31 1041 GLU A O 1
ATOM 8248 N N . GLU A 1 1042 ? 28.146 8.375 -59.876 1.00 91.50 1042 GLU A N 1
ATOM 8249 C CA . GLU A 1 1042 ? 28.218 7.811 -58.528 1.00 91.50 1042 GLU A CA 1
ATOM 8250 C C . GLU A 1 1042 ? 27.374 6.539 -58.425 1.00 91.50 1042 GLU A C 1
ATOM 8252 O O . GLU A 1 1042 ? 26.271 6.467 -58.967 1.00 91.50 1042 GLU A O 1
ATOM 8257 N N . TYR A 1 1043 ? 27.893 5.541 -57.713 1.00 92.81 1043 TYR A N 1
ATOM 8258 C CA . TYR A 1 1043 ? 27.199 4.292 -57.417 1.00 92.81 1043 TYR A CA 1
ATOM 8259 C C . TYR A 1 1043 ? 27.493 3.861 -55.982 1.00 92.81 1043 TYR A C 1
ATOM 8261 O O . TYR A 1 1043 ? 28.647 3.897 -55.549 1.00 92.81 1043 TYR A O 1
ATOM 8269 N N . SER A 1 1044 ? 26.470 3.416 -55.262 1.00 91.88 1044 SER A N 1
ATOM 8270 C CA . SER A 1 1044 ? 26.633 2.771 -53.960 1.00 91.88 1044 SER A CA 1
ATOM 8271 C C . SER A 1 1044 ? 25.521 1.763 -53.698 1.00 91.88 1044 SER A C 1
ATOM 8273 O O . SER A 1 1044 ? 24.428 1.854 -54.259 1.00 91.88 1044 SER A O 1
ATOM 8275 N N . GLU A 1 1045 ? 25.788 0.815 -52.807 1.00 91.62 1045 GLU A N 1
ATOM 8276 C CA . GLU A 1 1045 ? 24.838 -0.227 -52.427 1.00 91.62 1045 GLU A CA 1
ATOM 8277 C C . GLU A 1 1045 ? 25.002 -0.642 -50.964 1.00 91.62 1045 GLU A C 1
ATOM 8279 O O . GLU A 1 1045 ? 26.102 -0.564 -50.410 1.00 91.62 1045 GLU A O 1
ATOM 8284 N N . HIS A 1 1046 ? 23.915 -1.110 -50.347 1.00 89.38 1046 HIS A N 1
ATOM 8285 C CA . HIS A 1 1046 ? 23.943 -1.729 -49.019 1.00 89.38 1046 HIS A CA 1
ATOM 8286 C C . HIS A 1 1046 ? 22.787 -2.719 -48.809 1.00 89.38 1046 HIS A C 1
ATOM 8288 O O . HIS A 1 1046 ? 21.838 -2.792 -49.595 1.00 89.38 1046 HIS A O 1
ATOM 8294 N N . SER A 1 1047 ? 22.872 -3.511 -47.737 1.00 86.56 1047 SER A N 1
ATOM 8295 C CA . SER A 1 1047 ? 21.806 -4.431 -47.331 1.00 86.56 1047 SER A CA 1
ATOM 8296 C C . SER A 1 1047 ? 20.741 -3.737 -46.476 1.00 86.56 1047 SER A C 1
ATOM 8298 O O . SER A 1 1047 ? 21.067 -2.994 -45.552 1.00 86.56 1047 SER A O 1
ATOM 8300 N N . VAL A 1 1048 ? 19.476 -4.070 -46.717 1.00 84.31 1048 VAL A N 1
ATOM 8301 C CA . VAL A 1 1048 ? 18.305 -3.632 -45.952 1.00 84.31 1048 VAL A CA 1
ATOM 8302 C C . VAL A 1 1048 ? 17.715 -4.822 -45.182 1.00 84.31 1048 VAL A C 1
ATOM 8304 O O . VAL A 1 1048 ? 17.296 -5.813 -45.787 1.00 84.31 1048 VAL A O 1
ATOM 8307 N N . GLY A 1 1049 ? 17.673 -4.720 -43.847 1.00 74.75 1049 GLY A N 1
ATOM 8308 C CA . GLY A 1 1049 ? 17.196 -5.765 -42.923 1.00 74.75 1049 GLY A CA 1
ATOM 8309 C C . GLY A 1 1049 ? 18.293 -6.707 -42.391 1.00 74.75 1049 GLY A C 1
ATOM 8310 O O . GLY A 1 1049 ? 19.475 -6.516 -42.669 1.00 74.75 1049 GLY A O 1
ATOM 8311 N N . THR A 1 1050 ? 17.904 -7.733 -41.622 1.00 62.62 1050 THR A N 1
ATOM 8312 C CA . THR A 1 1050 ? 18.793 -8.782 -41.071 1.00 62.62 1050 THR A CA 1
ATOM 8313 C C . THR A 1 1050 ? 18.227 -10.190 -41.337 1.00 62.62 1050 THR A C 1
ATOM 8315 O O . THR A 1 1050 ? 17.015 -10.375 -41.441 1.00 62.62 1050 THR A O 1
ATOM 8318 N N . GLY A 1 1051 ? 19.092 -11.205 -41.471 1.00 59.41 1051 GLY A N 1
ATOM 8319 C CA . GLY A 1 1051 ? 18.690 -12.608 -41.689 1.00 59.41 1051 GLY A CA 1
ATOM 8320 C C . GLY A 1 1051 ? 18.504 -13.022 -43.160 1.00 59.41 1051 GLY A C 1
ATOM 8321 O O . GLY A 1 1051 ? 19.019 -12.380 -44.068 1.00 59.41 1051 GLY A O 1
ATOM 8322 N N . SER A 1 1052 ? 17.785 -14.123 -43.411 1.00 49.41 1052 SER A N 1
ATOM 8323 C CA . SER A 1 1052 ? 17.626 -14.745 -44.744 1.00 49.41 1052 SER A CA 1
ATOM 8324 C C . SER A 1 1052 ? 16.635 -14.043 -45.689 1.00 49.41 1052 SER A C 1
ATOM 8326 O O . SER A 1 1052 ? 16.415 -14.524 -46.797 1.00 49.41 1052 SER A O 1
ATOM 8328 N N . LYS A 1 1053 ? 16.040 -12.918 -45.267 1.00 61.44 1053 LYS A N 1
ATOM 8329 C CA . LYS A 1 1053 ? 15.090 -12.093 -46.044 1.00 61.44 1053 LYS A CA 1
ATOM 8330 C C . LYS A 1 1053 ? 15.637 -10.687 -46.358 1.00 61.44 1053 LYS A C 1
ATOM 8332 O O . LYS A 1 1053 ? 14.866 -9.738 -46.495 1.00 61.44 1053 LYS A O 1
ATOM 8337 N N . THR A 1 1054 ? 16.958 -10.524 -46.403 1.00 80.94 1054 THR A N 1
ATOM 8338 C CA . THR A 1 1054 ? 17.616 -9.239 -46.686 1.00 80.94 1054 THR A CA 1
ATOM 8339 C C . THR A 1 1054 ? 17.414 -8.802 -48.136 1.00 80.94 1054 THR A C 1
ATOM 8341 O O . THR A 1 1054 ? 17.527 -9.599 -49.067 1.00 80.94 1054 THR A O 1
ATOM 8344 N N . LYS A 1 1055 ? 17.134 -7.511 -48.340 1.00 86.44 1055 LYS A N 1
ATOM 8345 C CA . LYS A 1 1055 ? 17.100 -6.884 -49.671 1.00 86.44 1055 LYS A CA 1
ATOM 8346 C C . LYS A 1 1055 ? 18.395 -6.112 -49.909 1.00 86.44 1055 LYS A C 1
ATOM 8348 O O . LYS A 1 1055 ? 18.987 -5.598 -48.966 1.00 86.44 1055 LYS A O 1
ATOM 8353 N N . ALA A 1 1056 ? 18.825 -5.997 -51.156 1.00 89.25 1056 ALA A N 1
ATOM 8354 C CA . ALA A 1 1056 ? 19.813 -5.014 -51.576 1.00 89.25 1056 ALA A CA 1
ATOM 8355 C C . ALA A 1 1056 ? 19.104 -3.703 -51.943 1.00 89.25 1056 ALA A C 1
ATOM 8357 O O . ALA A 1 1056 ? 18.024 -3.734 -52.540 1.00 89.25 1056 ALA A O 1
ATOM 8358 N N . ALA A 1 1057 ? 19.719 -2.577 -51.593 1.00 92.00 1057 ALA A N 1
ATOM 8359 C CA . ALA A 1 1057 ? 19.361 -1.252 -52.078 1.00 92.00 1057 ALA A CA 1
ATOM 8360 C C . ALA A 1 1057 ? 20.537 -0.682 -52.874 1.00 92.00 1057 ALA A C 1
ATOM 8362 O O . ALA A 1 1057 ? 21.676 -0.714 -52.410 1.00 92.00 1057 ALA A O 1
ATOM 8363 N N . SER A 1 1058 ? 20.262 -0.177 -54.074 1.00 93.88 1058 SER A N 1
ATOM 8364 C CA . SER A 1 1058 ? 21.261 0.389 -54.982 1.00 93.88 1058 SER A CA 1
ATOM 8365 C C . SER A 1 1058 ? 20.907 1.829 -55.322 1.00 93.88 1058 SER A C 1
ATOM 8367 O O . SER A 1 1058 ? 19.770 2.129 -55.691 1.00 93.88 1058 SER A O 1
ATOM 8369 N N . TYR A 1 1059 ? 21.907 2.699 -55.265 1.00 94.12 1059 TYR A N 1
ATOM 8370 C CA . TYR A 1 1059 ? 21.811 4.115 -55.591 1.00 94.12 1059 TYR A CA 1
ATOM 8371 C C . TYR A 1 1059 ? 22.742 4.405 -56.751 1.00 94.12 1059 TYR A C 1
ATOM 8373 O O . TYR A 1 1059 ? 23.929 4.084 -56.684 1.00 94.12 1059 TYR A O 1
ATOM 8381 N N . ILE A 1 1060 ? 22.219 5.006 -57.813 1.00 93.62 1060 ILE A N 1
ATOM 8382 C CA . ILE A 1 1060 ? 23.033 5.384 -58.964 1.00 93.62 1060 ILE A CA 1
ATOM 8383 C C . ILE A 1 1060 ? 22.729 6.814 -59.379 1.00 93.62 1060 ILE A C 1
ATOM 8385 O O . ILE A 1 1060 ? 21.569 7.221 -59.424 1.00 93.62 1060 ILE A O 1
ATOM 8389 N N . ARG A 1 1061 ? 23.775 7.577 -59.676 1.00 93.75 1061 ARG A N 1
ATOM 8390 C CA . ARG A 1 1061 ? 23.681 8.901 -60.275 1.00 93.75 1061 ARG A CA 1
ATOM 8391 C C . ARG A 1 1061 ? 24.227 8.824 -61.688 1.00 93.75 1061 ARG A C 1
ATOM 8393 O O . ARG A 1 1061 ? 25.387 8.458 -61.867 1.00 93.75 1061 ARG A O 1
ATOM 8400 N N . ILE A 1 1062 ? 23.389 9.141 -62.667 1.00 93.31 1062 ILE A N 1
ATOM 8401 C CA . ILE A 1 1062 ? 23.740 9.079 -64.087 1.00 93.31 1062 ILE A CA 1
ATOM 8402 C C . ILE A 1 1062 ? 23.637 10.483 -64.672 1.00 93.31 1062 ILE A C 1
ATOM 8404 O O . ILE A 1 1062 ? 22.605 11.135 -64.494 1.00 93.31 1062 ILE A O 1
ATOM 8408 N N . ASP A 1 1063 ? 24.688 10.935 -65.351 1.00 90.94 1063 ASP A N 1
ATOM 8409 C CA . ASP A 1 1063 ? 24.643 12.114 -66.211 1.00 90.94 1063 ASP A CA 1
ATOM 8410 C C . ASP A 1 1063 ? 24.061 11.757 -67.577 1.00 90.94 1063 ASP A C 1
ATOM 8412 O O . ASP A 1 1063 ? 24.396 10.726 -68.164 1.00 90.94 1063 ASP A O 1
ATOM 8416 N N . CYS A 1 1064 ? 23.167 12.615 -68.060 1.00 88.62 1064 CYS A N 1
ATOM 8417 C CA . CYS A 1 1064 ? 22.627 12.561 -69.406 1.00 88.62 1064 CYS A CA 1
ATOM 8418 C C . CYS A 1 1064 ? 22.638 13.970 -70.000 1.00 88.62 1064 CYS A C 1
ATOM 8420 O O . CYS A 1 1064 ? 21.745 14.768 -69.707 1.00 88.62 1064 CYS A O 1
ATOM 8422 N N . ASN A 1 1065 ? 23.609 14.263 -70.868 1.00 79.69 1065 ASN A N 1
ATOM 8423 C CA . ASN A 1 1065 ? 23.759 15.560 -71.537 1.00 79.69 1065 ASN A CA 1
ATOM 8424 C C . ASN A 1 1065 ? 23.786 16.748 -70.544 1.00 79.69 1065 ASN A C 1
ATOM 8426 O O . ASN A 1 1065 ? 22.960 17.658 -70.653 1.00 79.69 1065 ASN A O 1
ATOM 8430 N N . GLU A 1 1066 ? 24.707 16.725 -69.571 1.00 75.94 1066 GLU A N 1
ATOM 8431 C CA . GLU A 1 1066 ? 24.899 17.764 -68.534 1.00 75.94 1066 GLU A CA 1
ATOM 8432 C C . GLU A 1 1066 ? 23.766 17.866 -67.490 1.00 75.94 1066 GLU A C 1
ATOM 8434 O O . GLU A 1 1066 ? 23.678 18.836 -66.726 1.00 75.94 1066 GLU A O 1
ATOM 8439 N N . LYS A 1 1067 ? 22.875 16.869 -67.436 1.00 82.62 1067 LYS A N 1
ATOM 8440 C CA . LYS A 1 1067 ? 21.848 16.734 -66.397 1.00 82.62 1067 LYS A CA 1
ATOM 8441 C C . LYS A 1 1067 ? 22.026 15.419 -65.647 1.00 82.62 1067 LYS A C 1
ATOM 8443 O O . LYS A 1 1067 ? 21.572 14.373 -66.111 1.00 82.62 1067 LYS A O 1
ATOM 8448 N N . SER A 1 1068 ? 22.573 15.488 -64.434 1.00 87.62 1068 SER A N 1
ATOM 8449 C CA . SER A 1 1068 ? 22.634 14.327 -63.547 1.00 87.62 1068 SER A CA 1
ATOM 8450 C C . SER A 1 1068 ? 21.288 14.033 -62.878 1.00 87.62 1068 SER A C 1
ATOM 8452 O O . SER A 1 1068 ? 20.623 14.930 -62.352 1.00 87.62 1068 SER A O 1
ATOM 8454 N N . GLN A 1 1069 ? 20.921 12.755 -62.819 1.00 89.44 1069 GLN A N 1
ATOM 8455 C CA . GLN A 1 1069 ? 19.739 12.256 -62.116 1.00 89.44 1069 GLN A CA 1
ATOM 8456 C C . GLN A 1 1069 ? 20.097 11.082 -61.209 1.00 89.44 1069 GLN A C 1
ATOM 8458 O O . GLN A 1 1069 ? 20.917 10.236 -61.561 1.00 89.44 1069 GLN A O 1
ATOM 8463 N N . TRP A 1 1070 ? 19.466 11.034 -60.035 1.00 92.81 1070 TRP A N 1
ATOM 8464 C CA . TRP A 1 1070 ? 19.571 9.904 -59.111 1.00 92.81 1070 TRP A CA 1
ATOM 8465 C C . TRP A 1 1070 ? 18.473 8.879 -59.374 1.00 92.81 1070 TRP A C 1
ATOM 8467 O O . TRP A 1 1070 ? 17.339 9.244 -59.687 1.00 92.81 1070 TRP A O 1
ATOM 8477 N N . GLY A 1 1071 ? 18.797 7.608 -59.160 1.00 91.19 1071 GLY A N 1
ATOM 8478 C CA . GLY A 1 1071 ? 17.838 6.515 -59.118 1.00 91.19 1071 GLY A CA 1
ATOM 8479 C C . GLY A 1 1071 ? 18.099 5.581 -57.949 1.00 91.19 1071 GLY A C 1
ATOM 8480 O O . GLY A 1 1071 ? 19.244 5.387 -57.528 1.00 91.19 1071 GLY A O 1
ATOM 8481 N N . ILE A 1 1072 ? 17.012 5.015 -57.431 1.00 92.62 1072 ILE A N 1
ATOM 8482 C CA . ILE A 1 1072 ? 17.006 4.043 -56.334 1.00 92.62 1072 ILE A CA 1
ATOM 8483 C C . ILE A 1 1072 ? 16.371 2.761 -56.855 1.00 92.62 1072 ILE A C 1
ATOM 8485 O O . ILE A 1 1072 ? 15.323 2.799 -57.500 1.00 92.62 1072 ILE A O 1
ATOM 8489 N N . GLY A 1 1073 ? 16.984 1.625 -56.552 1.00 90.25 1073 GLY A N 1
ATOM 8490 C CA . GLY A 1 1073 ? 16.385 0.313 -56.756 1.00 90.25 1073 GLY A CA 1
ATOM 8491 C C . GLY A 1 1073 ? 16.477 -0.512 -55.486 1.00 90.25 1073 GLY A C 1
ATOM 8492 O O . GLY A 1 1073 ? 17.464 -0.400 -54.759 1.00 90.25 1073 GLY A O 1
ATOM 8493 N N . THR A 1 1074 ? 15.457 -1.329 -55.220 1.00 88.50 1074 THR A N 1
ATOM 8494 C CA . THR A 1 1074 ? 15.528 -2.357 -54.181 1.00 88.50 1074 THR A CA 1
ATOM 8495 C C . THR A 1 1074 ? 15.138 -3.718 -54.747 1.00 88.50 1074 THR A C 1
ATOM 8497 O O . THR A 1 1074 ? 14.263 -3.827 -55.609 1.00 88.50 1074 THR A O 1
ATOM 8500 N N . HIS A 1 1075 ? 15.831 -4.776 -54.325 1.00 88.56 1075 HIS A N 1
ATOM 8501 C CA . HIS A 1 1075 ? 15.474 -6.158 -54.660 1.00 88.56 1075 HIS A CA 1
ATOM 8502 C C . HIS A 1 1075 ? 16.235 -7.147 -53.773 1.00 88.56 1075 HIS A C 1
ATOM 8504 O O . HIS A 1 1075 ? 17.331 -6.852 -53.320 1.00 88.56 1075 HIS A O 1
ATOM 8510 N N . GLU A 1 1076 ? 15.746 -8.377 -53.616 1.00 86.44 1076 GLU A N 1
ATOM 8511 C CA . GLU A 1 1076 ? 16.503 -9.480 -52.982 1.00 86.44 1076 GLU A CA 1
ATOM 8512 C C . GLU A 1 1076 ? 17.794 -9.856 -53.743 1.00 86.44 1076 GLU A C 1
ATOM 8514 O O . GLU A 1 1076 ? 18.662 -10.547 -53.223 1.00 86.44 1076 GLU A O 1
ATOM 8519 N N . SER A 1 1077 ? 17.942 -9.392 -54.989 1.00 86.31 1077 SER A N 1
ATOM 8520 C CA . SER A 1 1077 ? 19.108 -9.642 -55.838 1.00 86.31 1077 SER A CA 1
ATOM 8521 C C . SER A 1 1077 ? 19.839 -8.329 -56.059 1.00 86.31 1077 SER A C 1
ATOM 8523 O O . SER A 1 1077 ? 19.244 -7.388 -56.582 1.00 86.31 1077 SER A O 1
ATOM 8525 N N . ILE A 1 1078 ? 21.132 -8.292 -55.732 1.00 87.56 1078 ILE A N 1
ATOM 8526 C CA . ILE A 1 1078 ? 21.998 -7.121 -55.938 1.00 87.56 1078 ILE A CA 1
ATOM 8527 C C . ILE A 1 1078 ? 21.906 -6.650 -57.392 1.00 87.56 1078 ILE A C 1
ATOM 8529 O O . ILE A 1 1078 ? 21.572 -5.503 -57.658 1.00 87.56 1078 ILE A O 1
ATOM 8533 N N . THR A 1 1079 ? 22.072 -7.566 -58.350 1.00 87.88 1079 THR A N 1
ATOM 8534 C CA . THR A 1 1079 ? 22.004 -7.241 -59.779 1.00 87.88 1079 THR A CA 1
ATOM 8535 C C . THR A 1 1079 ? 20.653 -6.656 -60.181 1.00 87.88 1079 THR A C 1
ATOM 8537 O O . THR A 1 1079 ? 20.608 -5.706 -60.959 1.00 87.88 1079 THR A O 1
ATOM 8540 N N . LYS A 1 1080 ? 19.542 -7.198 -59.670 1.00 88.06 1080 LYS A N 1
ATOM 8541 C CA . LYS A 1 1080 ? 18.207 -6.677 -59.996 1.00 88.06 1080 LYS A CA 1
ATOM 8542 C C . LYS A 1 1080 ? 17.950 -5.322 -59.330 1.00 88.06 1080 LYS A C 1
ATOM 8544 O O . LYS A 1 1080 ? 17.362 -4.458 -59.968 1.00 88.06 1080 LYS A O 1
ATOM 8549 N N . SER A 1 1081 ? 18.447 -5.110 -58.111 1.00 90.75 1081 SER A N 1
ATOM 8550 C CA . SER A 1 1081 ? 18.435 -3.813 -57.423 1.00 90.75 1081 SER A CA 1
ATOM 8551 C C . SER A 1 1081 ? 19.165 -2.744 -58.248 1.00 90.75 1081 SER A C 1
ATOM 8553 O O . SER A 1 1081 ? 18.605 -1.684 -58.521 1.00 90.75 1081 SER A O 1
ATOM 8555 N N . THR A 1 1082 ? 20.357 -3.056 -58.764 1.00 91.75 1082 THR A N 1
ATOM 8556 C CA . THR A 1 1082 ? 21.116 -2.175 -59.668 1.00 91.75 1082 THR A CA 1
ATOM 8557 C C . THR A 1 1082 ? 20.377 -1.897 -60.983 1.00 91.75 1082 THR A C 1
ATOM 8559 O O . THR A 1 1082 ? 20.365 -0.773 -61.475 1.00 91.75 1082 THR A O 1
ATOM 8562 N N . VAL A 1 1083 ? 19.738 -2.909 -61.576 1.00 91.06 1083 VAL A N 1
ATOM 8563 C CA . VAL A 1 1083 ? 18.931 -2.727 -62.796 1.00 91.06 1083 VAL A CA 1
ATOM 8564 C C . VAL A 1 1083 ? 17.733 -1.813 -62.526 1.00 91.06 1083 VAL A C 1
ATOM 8566 O O . VAL A 1 1083 ? 17.446 -0.929 -63.331 1.00 91.06 1083 VAL A O 1
ATOM 8569 N N . ASN A 1 1084 ? 17.064 -1.988 -61.385 1.00 89.88 1084 ASN A N 1
ATOM 8570 C CA . ASN A 1 1084 ? 15.940 -1.152 -60.974 1.00 89.88 1084 ASN A CA 1
ATOM 8571 C C . ASN A 1 1084 ? 16.373 0.305 -60.741 1.00 89.88 1084 ASN A C 1
ATOM 8573 O O . ASN A 1 1084 ? 15.644 1.208 -61.146 1.00 89.88 1084 ASN A O 1
ATOM 8577 N N . SER A 1 1085 ? 17.559 0.552 -60.168 1.00 92.06 1085 SER A N 1
ATOM 8578 C CA . SER A 1 1085 ? 18.059 1.920 -59.969 1.00 92.06 1085 SER A CA 1
ATOM 8579 C C . SER A 1 1085 ? 18.364 2.627 -61.295 1.00 92.06 1085 SER A C 1
ATOM 8581 O O . SER A 1 1085 ? 18.007 3.791 -61.460 1.00 92.06 1085 SER A O 1
ATOM 8583 N N . ILE A 1 1086 ? 18.924 1.919 -62.283 1.00 92.38 1086 ILE A N 1
ATOM 8584 C CA . ILE A 1 1086 ? 19.127 2.443 -63.646 1.00 92.38 1086 ILE A CA 1
ATOM 8585 C C . ILE A 1 1086 ? 17.783 2.723 -64.326 1.00 92.38 1086 ILE A C 1
ATOM 8587 O O . ILE A 1 1086 ? 17.589 3.792 -64.905 1.00 92.38 1086 ILE A O 1
ATOM 8591 N N . LEU A 1 1087 ? 16.836 1.786 -64.235 1.00 90.38 1087 LEU A N 1
ATOM 8592 C CA . LEU A 1 1087 ? 15.503 1.933 -64.821 1.00 90.38 1087 LEU A CA 1
ATOM 8593 C C . LEU A 1 1087 ? 14.733 3.113 -64.208 1.00 90.38 1087 LEU A C 1
ATOM 8595 O O . LEU A 1 1087 ? 14.021 3.819 -64.922 1.00 90.38 1087 LEU A O 1
ATOM 8599 N N . SER A 1 1088 ? 14.904 3.350 -62.906 1.00 90.00 1088 SER A N 1
ATOM 8600 C CA . SER A 1 1088 ? 14.385 4.522 -62.195 1.00 90.00 1088 SER A CA 1
ATOM 8601 C C . SER A 1 1088 ? 14.916 5.827 -62.808 1.00 90.00 1088 SER A C 1
ATOM 8603 O O . SER A 1 1088 ? 14.115 6.713 -63.126 1.00 90.00 1088 SER A O 1
ATOM 8605 N N . VAL A 1 1089 ? 16.226 5.921 -63.083 1.00 91.19 1089 VAL A N 1
ATOM 8606 C CA . VAL A 1 1089 ? 16.808 7.099 -63.750 1.00 91.19 1089 VAL A CA 1
ATOM 8607 C C . VAL A 1 1089 ? 16.254 7.282 -65.158 1.00 91.19 1089 VAL A C 1
ATOM 8609 O O . VAL A 1 1089 ? 15.796 8.372 -65.489 1.00 91.19 1089 VAL A O 1
ATOM 8612 N N . VAL A 1 1090 ? 16.251 6.234 -65.985 1.00 89.25 1090 VAL A N 1
ATOM 8613 C CA . VAL A 1 1090 ? 15.796 6.336 -67.382 1.00 89.25 1090 VAL A CA 1
ATOM 8614 C C . VAL A 1 1090 ? 14.318 6.739 -67.457 1.00 89.25 1090 VAL A C 1
ATOM 8616 O O . VAL A 1 1090 ? 13.965 7.621 -68.237 1.00 89.25 1090 VAL A O 1
ATOM 8619 N N . ASN A 1 1091 ? 13.459 6.184 -66.595 1.00 88.19 1091 ASN A N 1
ATOM 8620 C CA . ASN A 1 1091 ? 12.060 6.611 -66.492 1.00 88.19 1091 ASN A CA 1
ATOM 8621 C C . ASN A 1 1091 ? 11.922 8.077 -66.059 1.00 88.19 1091 ASN A C 1
ATOM 8623 O O . ASN A 1 1091 ? 11.066 8.788 -66.576 1.00 88.19 1091 ASN A O 1
ATOM 8627 N N . ASN A 1 1092 ? 12.767 8.556 -65.143 1.00 86.94 1092 ASN A N 1
ATOM 8628 C CA . ASN A 1 1092 ? 12.785 9.968 -64.757 1.00 86.94 1092 ASN A CA 1
ATOM 8629 C C . ASN A 1 1092 ? 13.271 10.886 -65.886 1.00 86.94 1092 ASN A C 1
ATOM 8631 O O . ASN A 1 1092 ? 12.749 11.990 -66.043 1.00 86.94 1092 ASN A O 1
ATOM 8635 N N . LEU A 1 1093 ? 14.241 10.448 -66.690 1.00 87.62 1093 LEU A N 1
ATOM 8636 C CA . LEU A 1 1093 ? 14.696 11.193 -67.864 1.00 87.62 1093 LEU A CA 1
ATOM 8637 C C . LEU A 1 1093 ? 13.597 11.274 -68.938 1.00 87.62 1093 LEU A C 1
ATOM 8639 O O . LEU A 1 1093 ? 13.437 12.335 -69.538 1.00 87.62 1093 LEU A O 1
ATOM 8643 N N . LEU A 1 1094 ? 12.818 10.202 -69.134 1.00 85.75 1094 LEU A N 1
ATOM 8644 C CA . LEU A 1 1094 ? 11.644 10.185 -70.021 1.00 85.75 1094 LEU A CA 1
ATOM 8645 C C . LEU A 1 1094 ? 10.518 11.089 -69.501 1.00 85.75 1094 LEU A C 1
ATOM 8647 O O . LEU A 1 1094 ? 10.005 11.917 -70.245 1.00 85.75 1094 LEU A O 1
ATOM 8651 N N . LYS A 1 1095 ? 10.169 10.980 -68.211 1.00 83.56 1095 LYS A N 1
ATOM 8652 C CA . LYS A 1 1095 ? 9.110 11.781 -67.566 1.00 83.56 1095 LYS A CA 1
ATOM 8653 C C . LYS A 1 1095 ? 9.383 13.288 -67.638 1.00 83.56 1095 LYS A C 1
ATOM 8655 O O . LYS A 1 1095 ? 8.444 14.072 -67.699 1.00 83.56 1095 LYS A O 1
ATOM 8660 N N . ASN A 1 1096 ? 10.656 13.681 -67.616 1.00 82.25 1096 ASN A N 1
ATOM 8661 C CA . ASN A 1 1096 ? 11.093 15.077 -67.663 1.00 82.25 1096 ASN A CA 1
ATOM 8662 C C . ASN A 1 1096 ? 11.492 15.553 -69.077 1.00 82.25 1096 ASN A C 1
ATOM 8664 O O . ASN A 1 1096 ? 12.144 16.594 -69.193 1.00 82.25 1096 ASN A O 1
ATOM 8668 N N . ASP A 1 1097 ? 11.172 14.787 -70.129 1.00 82.12 1097 ASP A N 1
ATOM 8669 C CA . ASP A 1 1097 ? 11.502 15.079 -71.536 1.00 82.12 1097 ASP A CA 1
ATOM 8670 C C . ASP A 1 1097 ? 13.002 15.360 -71.794 1.00 82.12 1097 ASP A C 1
ATOM 8672 O O . ASP A 1 1097 ? 13.376 16.074 -72.729 1.00 82.12 1097 ASP A O 1
ATOM 8676 N N . VAL A 1 1098 ? 13.894 14.807 -70.960 1.00 81.88 1098 VAL A N 1
ATOM 8677 C CA . VAL A 1 1098 ? 15.356 14.924 -71.133 1.00 81.88 1098 VAL A CA 1
ATOM 8678 C C . VAL A 1 1098 ? 15.833 14.005 -72.255 1.00 81.88 1098 VAL A C 1
ATOM 8680 O O . VAL A 1 1098 ? 16.723 14.370 -73.024 1.00 81.88 1098 VAL A O 1
ATOM 8683 N N . ILE A 1 1099 ? 15.202 12.837 -72.375 1.00 82.94 1099 ILE A N 1
ATOM 8684 C CA . ILE A 1 1099 ? 15.357 11.913 -73.499 1.00 82.94 1099 ILE A CA 1
ATOM 8685 C C . ILE A 1 1099 ? 13.998 11.722 -74.170 1.00 82.94 1099 ILE A C 1
ATOM 8687 O O . ILE A 1 1099 ? 12.962 11.721 -73.508 1.00 82.94 1099 ILE A O 1
ATOM 8691 N N . LYS A 1 1100 ? 13.994 11.617 -75.502 1.00 76.25 1100 LYS A N 1
ATOM 8692 C CA . LYS A 1 1100 ? 12.754 11.519 -76.281 1.00 76.25 1100 LYS A CA 1
ATOM 8693 C C . LYS A 1 1100 ? 12.232 10.085 -76.289 1.00 76.25 1100 LYS A C 1
ATOM 8695 O O . LYS A 1 1100 ? 13.027 9.155 -76.404 1.00 76.25 1100 LYS A O 1
ATOM 8700 N N . LYS A 1 1101 ? 10.906 9.966 -76.183 1.00 64.12 1101 LYS A N 1
ATOM 8701 C CA . LYS A 1 1101 ? 10.159 8.714 -76.345 1.00 64.12 1101 LYS A CA 1
ATOM 8702 C C . LYS A 1 1101 ? 10.381 8.087 -77.713 1.00 64.12 1101 LYS A C 1
ATOM 8704 O O . LYS A 1 1101 ? 10.476 8.855 -78.703 1.00 64.12 1101 LYS A O 1
#

Sequence (1101 aa):
MSGYKLQENEIQFTLPSPNLNSKDFISCILCKPDKNSKYPDTLRAAILVHGIGGHKNTCYLSKLARKLSNEQGMYVIRMDFRNCGDSSKTGKVGRTLQNDIEDMNVAYSWLTNGGFENKKLFVDTLIGHSRGVVDVFNWQLHNQNKFVINLVGCAGRFIGSKLSDSIRKKHPNFEKDGGHFIKGFQDGEYRDVWVPLKETQSLSELNMITVKEITQDTDTLCVYGTKEQVIPLPDAARYANALGNRNTLVLIPDADHCYRGIVKIPESEWEKCDKPIIKSTGFIDYNVDVANLIADWTSPIKMNERFYEKTKNIHKYLPRWKNIDAGVFNFRDIGGYNTTDGKVVKYNFIYRSSDLSVVTSTGFNELHKLGVNKIFDLRLTKEINIKEINGKEKIDTVHLLSDKFDDPSENKILINLLKASFNWNYLSEVFIFILETIVPKYKDFFTYLANDTTNTPIVIYCNMGKDRTGVIVILLLLLCKVDPLIIAEEYALSQQGINNDINVASNQFIESINSLGDDILIQLDSDKPTKEWTLKQNGLSNLLHVDSKTALDTINVLNNQYGGVEEWLSTDLRDGNQSLPDPMSVDQKKEYFHKLIDIGFKEIEVSFPSASQTDFDFTRYAVENCPDDVTLQCLVQSREHLIRRTVDALKGAPTAVIHTYLATSDLFRDVVFGMSQQEAIEKAVETAKLVKSLTKDDPTLKDTKWIYQFSPECFSDTPPEFALEICEAVKKAWEPTVENPIIFNLPATVEVASPNVYADQVEYFCRNISEREKVVVSLHCHNDRGCGVAAIELGLMAGGDRVEGCLFGNGERTGNVDLVTLALNLYTDGVSPELDFSDIQSVIDVVERGNKIPIHERAPYGGSLVVCAFSGSHQDAIKKGFIQQEKRESQGDVRWMLPYLPLDPKDIGRSYEAVIRVNSQSGKGGAAWIVQRYLGLDLPRKMQISFSKVVQDKADSLGRELKSDEIVALLNETYNVDSGSVSELKIVDYKYDKKSDEITNVFAIIELNGEQYNISGTGNGPISSLLNAFGKFFKCELEVEEYSEHSVGTGSKTKAASYIRIDCNEKSQWGIGTHESITKSTVNSILSVVNNLLKNDVIKK

Secondary structure (DSSP, 8-state):
-TTPPPPTTEEEEEEE-SSS-TT-EEEEEEE---TTSSS---SEEEEEE--TTS-TTSTTHHHHHHHHHHHH--EEEEEPPTTSBTSPP-TTT---HHHHHHHHHHHHHHHHTTBBTTB--EEEEEEEETHHHHHHHHHHHH-TTS--SEEEEES--SBSHHHHHHHHHH-TTHHHHTEEEEEEEETTEEEEEEEEHHHHHHHHS-BGGGGGGS-TT-EEEEEEETT-SSS-THHHHHHHHHHGGGEEEEEETTB-TTSEEEEEPPGGGGGG-SS-EETTTTEEETHHHHHHHHHHHTSHHHHHHHHHHHHSEETTTEESB---STT--S-EE----BBTTS-B---SSEEEES--TT--HHHHHHHHHTT--EEEE---HHHHHHS--TTGGGSEEEETT--SS--HHHHHHHHHHHHHHH-GGGHHHHHHHHHHHHGGGGHHHHHHHHH-SS---EEEE-SSSSSHHHHHHHHHHHHTTB-HHHHHHHHHTHHHHHHTTHHHHHHHHHHHHHTS-HHHHHHHHHS-SSTT--IIIIIHHHHH---HHHHHHHHHHHHHHH---SEEEE-IIIIIHHT-SSPPPHHHHHHHHHHHHHHT-SEEEEE-TTT-HHHHHHHHHHHHHS-TT-EEEEEE-S-HHHHHHHHHHHTT-SEEEEEEEEE-SHHIIIIII---HHHHHHHHHHHHHHHHHHTTT-GGGTTSEEEEEEEEETGGGS-HHHHHHHHHHHHHHH---SSSPEEEEEEESS--S-HHHHHHHHHHHHHHSTTGGGEEEEEEEB-TTS-HHHHHHHHHHTT--EEEEBGGG-SSTT-B-BHHHHHHHHHHTT---SS--TTHHHHHHHHHHHH--PPPTTSTTTSTTTTB---HHHHHHHHHHHHHHHHHHTTT--S---TT-SS-GGGGT---B-----STTS-TTHHHHHHHHHH-----HHHHHHHHHHHHHHHHHHTSPPPHHHHHHHHHHHHTTT-TTT-SEEEEEEEEEEEETTEEEEEEEEEETTEEEEEEEEESSHHHHHHHHHHHHHT---EEEEEEEEEESSSTTPEEEEEEEEEETTEEEEEEEEESSHHHHHHHHHHHHHHHHHHTTSS--

Foldseek 3Di:
DLDDDDDPQKDWDWFQQFDQDRPWIKTKIKRAADPPAPAAAFLEEEEAEEPFQDALCAFQNVVLNNCCRRVVNYIYMRIDQTCAAATDNDAQPADFLVSLLQNVVRVQCCQQCCVDVNRHGQHQEYAYAECGLVSQLVNLVVPVLRDHQEYEYQLYAQALQVLVVVVCVVVVCQVVVQFAWDQHHYPNDTDTGTHGPNRSVSSNPHHNLCSLVRDLSHAYEYEAEPPEDNHPPVRLVVVCVSVDPRYDYYYDYQQYSSGKHPDAADPVCCVVDPAHAPVVGRIGRCSNVVSVVVSVCPHQVNSLVSLCVSVCALPDDHGQADCLDPLKFPWGWLWNFAFSVGDTGDTLQEIETADQLPGDPRSVVVCVVSQAQEEEEAEAPLLCVVGPRPPCPRHHYHDLHDDDPDDPLSVVLVLQLLVCLQPVVSLLVSLVSCCVRRVLSCCVVVVCVVPDPPSGHYYYYYNLSQRNVLSVSLVVCVVVRGDLLSSLSSSQCSLVRCVVCVVSVLVSVVVVVVSDDPVSVVVSVVPHPDPPDDCSPRSSVSSSDGGSRSSSSNVVCCCVQFNAQPAEEEACQAQLQVQFPDGFALVLLVVLLVVCVVQPHQEYAHYQCLVDVRSLVSLLVCQVPPDLSHEYEYEFELDLVSLLSVLVSNQNRQEYEYEYEDAAAPCCCVPPVVHDLVRSLVSLLVSLLSNCVNEVVDPVRVNYHYEYEYENPCLVRHDLVSLLVSVLSSCSSNSFGLVRAHEYEREPNDVDDALVSLLVSLLSSCVPRPPSSRYQYEYKYAQNPPCQLVNVVSNVVSPHNYYYFHDLFRGPDRGIDHPVVNQVVCVLVNHHSSTALLAVVVVQVSCCVRRVDHRDLVRPLNHVPLLEDADPVLVVQQVVQVVVQVVCVVSSNNDRDGPSRSDANNSNPGHRDHPQWLEPPGDLCRLQVLCCVPVVDRDDPVVSNVLSVQLHVVCVVVVHTDDSVRSVVSCCVQQVEPVQPPFQKHWPDKDWDDPDQQKIKMWTWMHGNNDTDIFIAIGNDLLRGVQRRVCVVLVWHKAWPDKDKDWGDDDPPIKIKIWTWIDTPNDIDIHIAIGNDNSRRSVRRVVSRVSNCDVVVVTDD

pLDDT: mean 86.23, std 11.31, range [35.84, 98.81]

InterPro domains:
  IPR000387 Tyrosine-specific protein phosphatases domain [PS50056] (443-483)
  IPR000891 Pyruvate carboxyltransferase [PF00682] (567-847)
  IPR000891 Pyruvate carboxyltransferase [PS50991] (566-841)
  IPR002034 Alpha-isopropylmalate/homocitrate synthase, conserved site [PS00815] (573-589)
  IPR002034 Alpha-isopropylmalate/homocitrate synthase, conserved site [PS00816] (777-790)
  IPR005668 2-isopropylmalate synthase [MF_00572] (510-1095)
  IPR005668 2-isopropylmalate synthase [TIGR00970] (566-1093)
  IPR013709 2-isopropylmalate synthase LeuA, allosteric (dimerisation) domain [PF08502] (961-1094)
  IPR013709 2-isopropylmalate synthase LeuA, allosteric (dimerisation) domain [SM00917] (961-1094)
  IPR013785 Aldolase-t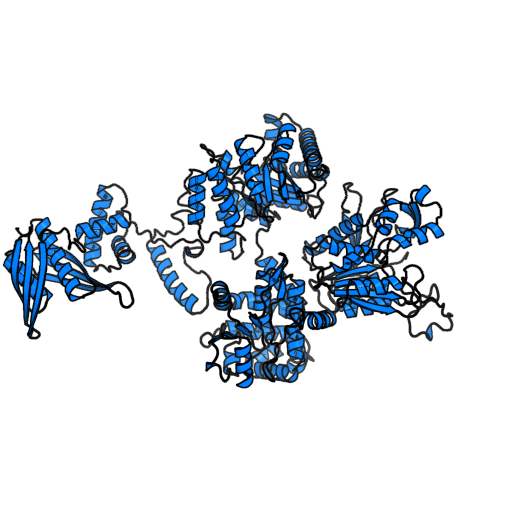ype TIM barrel [G3DSA:3.20.20.70] (549-915)
  IPR029021 Protein-tyrosine phosphatase-like [G3DSA:3.90.190.10] (341-515)
  IPR029021 Protein-tyrosine phosphatase-like [SSF52799] (327-571)
  IPR029058 Alpha/Beta hydrolase fold [G3DSA:3.40.50.1820] (21-264)
  IPR029058 Alpha/Beta hydrolase fold [SSF53474] (23-266)
  IPR036230 2-isopropylmalate synthase LeuA, allosteric (dimerisation) domain superfamily [G3DSA:3.30.160.270] (916-1092)
  IPR036230 2-isopropylmalate synthase LeuA, allosteric (dimerisation) domain superfamily [SSF110921] (985-1093)
  IPR039371 LeuA, N-terminal catalytic TIM barrel domain [cd07942] (568-849)
  IPR054692 2-isopropylmalate synthase-like, post-catalytic domain [PF22615] (865-931)

Organism: NCBI:txid460514